Protein AF-A0A9E2M3D0-F1 (afdb_monomer)

Solvent-accessible surface area (backbone atoms only — not comparable to full-atom values): 49669 Å² total; per-residue (Å²): 133,92,80,88,86,90,86,87,91,85,85,88,83,88,79,79,88,80,89,77,87,77,84,80,75,91,77,91,78,89,84,81,87,79,87,78,80,80,72,93,52,71,34,49,80,54,35,32,34,37,26,57,40,90,84,57,54,70,69,57,55,52,50,54,24,68,75,64,62,30,48,82,76,44,68,41,93,84,80,58,34,28,37,31,37,51,39,94,90,53,52,53,66,63,49,27,51,60,42,46,74,32,90,56,33,68,44,41,37,74,37,63,60,88,73,82,68,57,72,75,60,16,76,46,43,89,65,34,62,61,45,66,72,23,38,39,38,63,22,52,75,74,31,40,3,49,89,28,29,39,24,39,50,28,26,7,25,40,77,48,75,55,94,72,36,30,44,41,79,58,41,69,74,30,44,70,50,89,36,38,15,56,72,79,68,47,74,71,22,54,34,51,35,26,63,25,24,29,35,47,17,39,20,27,12,20,56,63,73,64,44,54,38,60,22,64,12,28,49,20,26,40,23,29,24,12,24,21,40,62,85,69,50,61,53,72,66,33,46,24,50,45,44,39,50,37,40,77,71,60,28,46,29,40,33,30,60,53,74,38,83,62,86,51,72,65,51,52,53,22,51,52,51,22,42,74,73,46,22,32,37,24,12,12,27,36,67,75,48,33,62,68,68,25,28,61,9,52,40,89,79,29,45,7,15,12,16,16,28,90,86,66,45,75,27,82,41,26,16,34,22,92,49,35,44,29,17,27,56,6,23,38,68,89,43,56,84,85,73,83,86,55,51,38,19,48,57,24,55,29,35,84,46,83,44,52,66,52,74,49,76,45,66,43,60,32,9,40,50,6,17,26,47,54,41,10,42,49,30,22,43,39,40,68,42,77,82,60,45,40,64,55,50,49,49,32,45,43,76,34,22,49,70,46,88,54,92,52,72,35,42,67,25,6,28,6,37,47,27,41,30,47,23,52,51,68,73,54,57,62,45,18,48,43,40,68,51,61,46,61,42,62,46,44,44,69,34,67,28,41,35,43,66,60,51,45,73,59,69,77,47,40,42,36,38,52,59,80,83,50,70,47,58,58,70,61,44,73,49,72,43,80,60,60,46,69,22,35,35,34,41,35,31,30,22,93,34,37,64,25,68,32,72,43,74,63,51,36,40,29,37,69,59,65,51,15,45,45,38,73,52,60,46,61,44,62,46,39,41,72,33,69,27,42,34,45,63,60,49,45,72,53,78,45,40,41,36,37,50,59,82,84,51,70,49,58,57,72,62,43,71,50,69,42,80,56,58,48,69,23,36,36,35,41,38,24,28,35,99,60,36,64,26,70,36,75,40,76,61,49,36,39,30,37,72,59,87,71,54,39,16,48,38,39,72,50,62,46,63,44,61,47,46,48,74,34,66,26,43,33,42,64,61,48,39,61,71,51,77,47,37,42,36,37,51,58,82,83,51,69,47,60,56,70,60,44,75,50,70,42,79,55,64,48,69,22,34,36,33,42,35,25,26,34,99,57,35,65,26,65,34,74,42,79,57,52,34,40,29,38,82,86,89,57,78,32,72,75,50,75,45,45,37,76,92,44,65,70,65,40,42,68,69,60,84,33,38,48,75,44,68,82,27,86,67,22,89,69,70,38,11,13,44,28,34,37,19,69,76,54,50,61,12,22,41,29,43,75,63,52,42,70,41,58,68,33,58,32,36,36,41,36,33,34,37,31,38,34,73,60,53,81,71,44,49,38,33,36,30,40,28,40,64,84,50,78,40,81,71,45,77,45,31,28,76,76,73,46,55,67,79,43,79,47,81,45,75,45,73,47,44,49,91,80,41,62,52,26,66,47,26,33,49,33,44,35,41,57,51,80,62,47,81,30,34,41,21,39,25,55,36,36,34,31,29,32,37,95,64,96,59,89,87,89,81,91,83,89,91,82,82,96,74,75,53,70,67,85,65,78,74,65,74,77,50,53,59,48,66,53,42,41,39,31,88,56,65,46,55,35,32,33,36,32,21,40,80,86,70,46,76,75,48,74,82,42,80,48,73,45,61,55,45,79,48,73,48,76,45,76,42,74,90,52,77,64,43,54,33,35,38,34,46,35,43,96,88,48,74,50,74,46,77,36,66,46,50,112

Sequence (938 aa):
MRKTLVFFALVIGLVLLISAGFAFGSQDFKVKSTTFAPDKSEYAAGEILVKFRADVKVQDINRIHAKHGTSEMYTSPRAGFKRISIPSTATVDQMVELFRGKPEVEYAEPNYIFHAFMTPNDPYYSYQWHMPMINMEQAWDQSTGTGVVVAIVDCGVAYENYGSFAQAPDLAGTSFVPGYDFVNNDTHPNDDNGHGTHVAGTVAQTTNNGVGVTGVAFNCSIMPVKVLDSQGSGYLSDVADGIIWAADNGADVINMSLGASSTTSTLQNAVQYAYGMGVTIVCAAGNAGTPVAQYPAAYTECISVSAVRYDKALAYYSSYGSTIDICAPGGDVTVDQNGDGYVDGVLQQTHDGSNYSSFSYYFYQGTSMASPHVAGVAALLLAKDGSLTPQQVRDAIQGSAEDLGAAGWDQSFGYGLVDANAALQSLTPTPPVANFSGSPTSGTVPLTVNFTDLSTGSVTSWSWTFGDGGTSTAQNPSHQYTSANTYTVSLTVTGPGGSDGETKTNYITVNPCVTPTAGFVGSPTSGDYPLLVNFTDQSSGATSWAWTFGDGGTSTASNPSHTYTSAGTFTVTQTVTNSCGNDQLVRTNYITVTTPPCYAPVAAFVGSPTSGTYPLTVNFTDQSTNAPTSWSWTFGDGGTSTAQNPSHTYTSAGTFTVTLTATNSCGSDGETKTGYITVTEPSTWTVITYDDFESGWGSYTDGGGDCSRYTRGTYAHQGSAAADIQDNSGTSSSFYHTTGYDVSGYSELQIEFWFRASSMESGEDFWVQYYNGSTWQTVATFTSGTDFSNNVFYNAVVSISSSQYSFPTNAKLRFMCDASDNRDDVYIDEIEFRGMGGGTSGFAKNEPLLPEEFSLAQNYPNPFNPVTQISFTLPTTQDIRLEVFNILGQRVEVLADRAFGAGSYTIPWDASKHSSGVYFYRLSSATFNKTMKMVLMK

Mean predicted aligned error: 20.96 Å

Foldseek 3Di:
DDDDDDDDDDDDDDDDDDDDDDDDDDDDDDDDDDDDDDPPDQFDWFKKKWAFDPPDDPVVVVVLCVVQVKDFPDADPPPGITIITHDPVDTQVRVQVVRCPDPRTPHMGGHGDDDDFDDWLAPCAVLQLQCVVQPLSLLVVQFQLAPAEEEQAFQAALCDDDDLAHRQPQCPQAAEDFEAALPVGGRHSAHLAWLSNLLVQQQAGQTNPNHHYGHSNNNHYYHIYHQAHNVRDHDLVSSLVSLQVCLVRRHQEYEELDWDQDDDPSNLVSLVNSLVSQHAYFYQQFQQQEQRGIPPQQRPSYAYEFEAESVRDGDNRTHWHDSHAFYGHQYDQVDDPVPPPGGGARWGKTDRSPGNHDIDIDGGGGSSSGRSNLSNLLSRQCRSPVVDGSVLSSCLQLVQADADDDQAADGRGGSHYGHSNSSSVVPQFAWKEWDKDWPPQEDAPFDKIKMATPIDGAFDWKWKDWQPRDIDTDRIDIDTDHDFDQGKMKMWTGGSNGIYMDIDGSRHGYHYDDWKEWDKDWPPQEEAPQDKIKMATPIGPFPWKWKDFQPRDIDTDNTDIDTDHDFDFTKMKMWGGDPSGIDIDIDGSRHGYDHPDQDWKAWDKDWPPQEEAPQDKIKMATPIDRDFPWKWKDWQPRDIDTDRIDIDTDHDFDFTKMKMWTGDPSGIDMDIDGSRHGYDHDWDKAWFDKDFCQVHQPQKDWDPVQKDWQFCQLFRPDHGTFIKRWLQPLAKTKMKGPWFAQQQQFQKKKKKWKKAKAPDDFFWWKFKWKDLPPDTDTQDIATDPPRDHHPDMDIDMGMDGCVHGHRHRTMMMMIITHRDNDGIMMTIGTIIMMGMGDDDDDDDDDDDDDDDDKDWDADDDPAPALKDKTKIFAQAKFFKWKWKAAPVRHTPDTQDGGIDGGGMDITMDRNVVPAFAKMKMWMDTPVDIDIDIDGHHD

pLDDT: mean 85.95, std 16.35, range [23.52, 98.88]

Radius of gyration: 77.36 Å; Cα contacts (8 Å, |Δi|>4): 2341; chains: 1; bounding box: 155×80×212 Å

Structure (mmCIF, N/CA/C/O backbone):
data_AF-A0A9E2M3D0-F1
#
_entry.id   AF-A0A9E2M3D0-F1
#
loop_
_atom_site.group_PDB
_atom_site.id
_atom_site.type_symbol
_atom_site.label_atom_id
_atom_site.label_alt_id
_atom_site.label_comp_id
_atom_site.label_asym_id
_atom_site.label_entity_id
_atom_site.label_seq_id
_atom_site.pdbx_PDB_ins_code
_atom_site.Cartn_x
_atom_site.Cartn_y
_atom_site.Cartn_z
_atom_site.occupancy
_atom_site.B_iso_or_equiv
_atom_site.auth_seq_id
_atom_site.auth_comp_id
_atom_site.auth_asym_id
_atom_site.auth_atom_id
_atom_site.pdbx_PDB_model_num
ATOM 1 N N . MET A 1 1 ? 37.512 52.004 -87.902 1.00 37.03 1 MET A N 1
ATOM 2 C CA . MET A 1 1 ? 38.200 51.112 -86.942 1.00 37.03 1 MET A CA 1
ATOM 3 C C . MET A 1 1 ? 37.149 50.573 -85.974 1.00 37.03 1 MET A C 1
ATOM 5 O O . MET A 1 1 ? 36.314 51.347 -85.532 1.00 37.03 1 MET A O 1
ATOM 9 N N . ARG A 1 2 ? 37.082 49.241 -85.829 1.00 33.41 2 ARG A N 1
ATOM 10 C CA . ARG A 1 2 ? 35.966 48.422 -85.286 1.00 33.41 2 ARG A CA 1
ATOM 11 C C . ARG A 1 2 ? 35.692 48.719 -83.795 1.00 33.41 2 ARG A C 1
ATOM 13 O O . ARG A 1 2 ? 36.643 48.782 -83.034 1.00 33.41 2 ARG A O 1
ATOM 20 N N . LYS A 1 3 ? 34.476 49.144 -83.417 1.00 35.81 3 LYS A N 1
ATOM 21 C CA . LYS A 1 3 ? 33.258 48.385 -83.004 1.00 35.81 3 LYS A CA 1
ATOM 22 C C . LYS A 1 3 ? 33.332 47.688 -81.623 1.00 35.81 3 LYS A C 1
ATOM 24 O O . LYS A 1 3 ? 33.828 46.580 -81.521 1.00 35.81 3 LYS A O 1
ATOM 29 N N . THR A 1 4 ? 32.812 48.390 -80.612 1.00 38.47 4 THR A N 1
ATOM 30 C CA . THR A 1 4 ? 31.626 48.094 -79.767 1.00 38.47 4 THR A CA 1
ATOM 31 C C . THR A 1 4 ? 31.306 46.656 -79.277 1.00 38.47 4 THR A C 1
ATOM 33 O O . THR A 1 4 ? 30.966 45.802 -80.087 1.00 38.47 4 THR A O 1
ATOM 36 N N . LEU A 1 5 ? 31.194 46.553 -77.934 1.00 33.91 5 LEU A N 1
ATOM 37 C CA . LEU A 1 5 ? 30.260 45.796 -77.051 1.00 33.91 5 LEU A CA 1
ATOM 38 C C . LEU A 1 5 ? 30.500 44.323 -76.588 1.00 33.91 5 LEU A C 1
ATOM 40 O O . LEU A 1 5 ? 30.549 43.409 -77.399 1.00 33.91 5 LEU A O 1
ATOM 44 N N . VAL A 1 6 ? 30.406 44.177 -75.244 1.00 36.06 6 VAL A N 1
ATOM 45 C CA . VAL A 1 6 ? 30.052 43.035 -74.338 1.00 36.06 6 VAL A CA 1
ATOM 46 C C . VAL A 1 6 ? 31.054 41.874 -74.143 1.00 36.06 6 VAL A C 1
ATOM 48 O O . VAL A 1 6 ? 31.508 41.331 -75.132 1.00 36.06 6 VAL A O 1
ATOM 51 N N . PHE A 1 7 ? 31.345 41.495 -72.873 1.00 27.72 7 PHE A N 1
ATOM 52 C CA . PHE A 1 7 ? 31.608 40.144 -72.267 1.00 27.72 7 PHE A CA 1
ATOM 53 C C . PHE A 1 7 ? 32.046 40.348 -70.775 1.00 27.72 7 PHE A C 1
ATOM 55 O O . PHE A 1 7 ? 32.803 41.276 -70.516 1.00 27.72 7 PHE A O 1
ATOM 62 N N . PHE A 1 8 ? 31.392 39.783 -69.740 1.00 26.31 8 PHE A N 1
ATOM 63 C CA . PHE A 1 8 ? 31.482 38.451 -69.077 1.00 2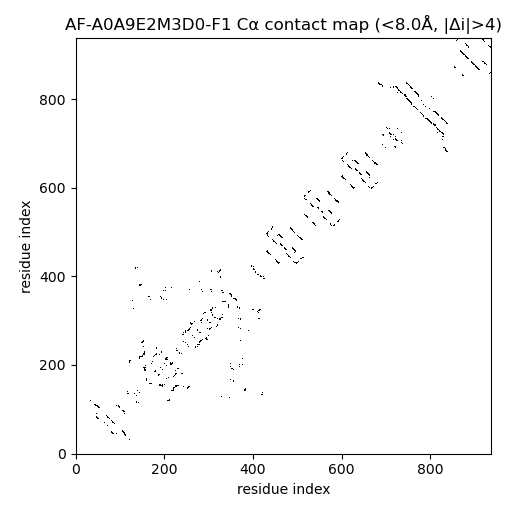6.31 8 PHE A CA 1
ATOM 64 C C . PHE A 1 8 ? 32.633 38.245 -68.060 1.00 26.31 8 PHE A C 1
ATOM 66 O O . PHE A 1 8 ? 33.705 38.825 -68.170 1.00 26.31 8 PHE A O 1
ATOM 73 N N . ALA A 1 9 ? 32.314 37.422 -67.054 1.00 30.81 9 ALA A N 1
ATOM 74 C CA . ALA A 1 9 ? 32.996 37.094 -65.799 1.00 30.81 9 ALA A CA 1
ATOM 75 C C . ALA A 1 9 ? 34.409 36.485 -65.886 1.00 30.81 9 ALA A C 1
ATOM 77 O O . ALA A 1 9 ? 34.723 35.814 -66.862 1.00 30.81 9 ALA A O 1
ATOM 78 N N . LEU A 1 10 ? 35.183 36.619 -64.794 1.00 23.94 10 LEU A N 1
ATOM 79 C CA . LEU A 1 10 ? 36.004 35.568 -64.161 1.00 23.94 10 LEU A CA 1
ATOM 80 C C . LEU A 1 10 ? 36.714 36.152 -62.921 1.00 23.94 10 LEU A C 1
ATOM 82 O O . LEU A 1 10 ? 37.392 37.170 -63.041 1.00 23.94 10 LEU A O 1
ATOM 86 N N . VAL A 1 11 ? 36.639 35.495 -61.759 1.00 26.56 11 VAL A N 1
ATOM 87 C CA . VAL A 1 11 ? 37.670 35.645 -60.716 1.00 26.56 11 VAL A CA 1
ATOM 88 C C . VAL A 1 11 ? 38.178 34.255 -60.367 1.00 26.56 11 VAL A C 1
ATOM 90 O O . VAL A 1 11 ? 37.471 33.429 -59.802 1.00 26.56 11 VAL A O 1
ATOM 93 N N . ILE A 1 12 ? 39.414 34.025 -60.798 1.00 27.41 12 ILE A N 1
ATOM 94 C CA . ILE A 1 12 ? 40.276 32.889 -60.493 1.00 27.41 12 ILE A CA 1
ATOM 95 C C . ILE A 1 12 ? 40.842 33.095 -59.085 1.00 27.41 12 ILE A C 1
ATOM 97 O O . ILE A 1 12 ? 41.391 34.157 -58.795 1.00 27.41 12 ILE A O 1
ATOM 101 N N . GLY A 1 13 ? 40.761 32.063 -58.250 1.00 25.73 13 GLY A N 1
ATOM 102 C CA . GLY A 1 13 ? 41.479 31.947 -56.983 1.00 25.73 13 GLY A CA 1
ATOM 103 C C . GLY A 1 13 ? 42.083 30.554 -56.877 1.00 25.73 13 GLY A C 1
ATOM 104 O O . GLY A 1 13 ? 41.499 29.661 -56.280 1.00 25.73 13 GLY A O 1
ATOM 105 N N . LEU A 1 14 ? 43.224 30.372 -57.538 1.00 27.27 14 LEU A N 1
ATOM 106 C CA . LEU A 1 14 ? 44.085 29.196 -57.469 1.00 27.27 14 LEU A CA 1
ATOM 107 C C . LEU A 1 14 ? 44.801 29.192 -56.106 1.00 27.27 14 LEU A C 1
ATOM 109 O O . LEU A 1 14 ? 45.489 30.165 -55.799 1.00 27.27 14 LEU A O 1
ATOM 113 N N . VAL A 1 15 ? 44.715 28.110 -55.328 1.00 26.75 15 VAL A N 1
ATOM 114 C CA . VAL A 1 15 ? 45.701 27.822 -54.273 1.00 26.75 15 VAL A CA 1
ATOM 115 C C . VAL A 1 15 ? 46.224 26.407 -54.478 1.00 26.75 15 VAL A C 1
ATOM 117 O O . VAL A 1 15 ? 45.489 25.427 -54.414 1.00 26.75 15 VAL A O 1
ATOM 120 N N . LEU A 1 16 ? 47.516 26.361 -54.803 1.00 27.38 16 LEU A N 1
ATOM 121 C CA . LEU A 1 16 ? 48.341 25.173 -54.924 1.00 27.38 16 LEU A CA 1
ATOM 122 C C . LEU A 1 16 ? 48.543 24.497 -53.564 1.00 27.38 16 LEU A C 1
ATOM 124 O O . LEU A 1 16 ? 48.794 25.155 -52.556 1.00 27.38 16 LEU A O 1
ATOM 128 N N . LEU A 1 17 ? 48.560 23.169 -53.641 1.00 32.59 17 LEU A N 1
ATOM 129 C CA . LEU A 1 17 ? 49.225 22.219 -52.758 1.00 32.59 17 LEU A CA 1
ATOM 130 C C . LEU A 1 17 ? 50.502 22.756 -52.087 1.00 32.59 17 LEU A C 1
ATOM 132 O O . LEU A 1 17 ? 51.459 23.136 -52.764 1.00 32.59 17 LEU A O 1
ATOM 136 N N . ILE A 1 18 ? 50.556 22.625 -50.761 1.00 27.67 18 ILE A N 1
ATOM 137 C CA . ILE A 1 18 ? 51.802 22.391 -50.030 1.00 27.67 18 ILE A CA 1
ATOM 138 C C . ILE A 1 18 ? 51.706 20.986 -49.444 1.00 27.67 18 ILE A C 1
ATOM 140 O O . ILE A 1 18 ? 50.964 20.722 -48.505 1.00 27.67 18 ILE A O 1
ATOM 144 N N . SER A 1 19 ? 52.467 20.083 -50.050 1.00 35.12 19 SER A N 1
ATOM 145 C CA . SER A 1 19 ? 52.831 18.782 -49.513 1.00 35.12 19 SER A CA 1
ATOM 146 C C . SER A 1 19 ? 53.731 18.959 -48.288 1.00 35.12 19 SER A C 1
ATOM 148 O O . SER A 1 19 ? 54.848 19.466 -48.416 1.00 35.12 19 SER A O 1
ATOM 150 N N . ALA A 1 20 ? 53.293 18.480 -47.129 1.00 27.55 20 ALA A N 1
ATOM 151 C CA . ALA A 1 20 ? 54.176 18.107 -46.032 1.00 27.55 20 ALA A CA 1
ATOM 152 C C . ALA A 1 20 ? 53.879 16.645 -45.695 1.00 27.55 20 ALA A C 1
ATOM 154 O O . ALA A 1 20 ? 52.980 16.336 -44.922 1.00 27.55 20 ALA A O 1
ATOM 155 N N . GLY A 1 21 ? 54.608 15.740 -46.350 1.00 34.88 21 GLY A N 1
ATOM 156 C CA . GLY A 1 21 ? 54.654 14.348 -45.936 1.00 34.88 21 GLY A CA 1
ATOM 157 C C . GLY A 1 21 ? 55.362 14.264 -44.590 1.00 34.88 21 GLY A C 1
ATOM 158 O O . GLY A 1 21 ? 56.557 14.546 -44.507 1.00 34.88 21 GLY A O 1
ATOM 159 N N . PHE A 1 22 ? 54.634 13.869 -43.551 1.00 29.84 22 PHE A N 1
ATOM 160 C CA . PHE A 1 22 ? 55.237 13.310 -42.352 1.00 29.84 22 PHE A CA 1
ATOM 161 C C . PHE A 1 22 ? 55.202 11.792 -42.486 1.00 29.84 22 PHE A C 1
ATOM 163 O O . PHE A 1 22 ? 54.159 11.155 -42.385 1.00 29.84 22 PHE A O 1
ATOM 170 N N . ALA A 1 23 ? 56.371 11.226 -42.776 1.00 29.44 23 ALA A N 1
ATOM 171 C CA . ALA A 1 23 ? 56.619 9.806 -42.631 1.00 29.44 23 ALA A CA 1
ATOM 172 C C . ALA A 1 23 ? 56.571 9.462 -41.136 1.00 29.44 23 ALA A C 1
ATOM 174 O O . ALA A 1 23 ? 57.439 9.905 -40.382 1.00 29.44 23 ALA A O 1
ATOM 175 N N . PHE A 1 24 ? 55.586 8.672 -40.708 1.00 36.44 24 PHE A N 1
ATOM 176 C CA . PHE A 1 24 ? 55.645 8.012 -39.408 1.00 36.44 24 PHE A CA 1
ATOM 177 C C . PHE A 1 24 ? 56.417 6.703 -39.554 1.00 36.44 24 PHE A C 1
ATOM 179 O O . PHE A 1 24 ? 56.046 5.802 -40.304 1.00 36.44 24 PHE A O 1
ATOM 186 N N . GLY A 1 25 ? 57.563 6.660 -38.876 1.00 29.30 25 GLY A N 1
ATOM 187 C CA . GLY A 1 25 ? 58.398 5.480 -38.760 1.00 29.30 25 GLY A CA 1
ATOM 188 C C . GLY A 1 25 ? 57.750 4.421 -37.874 1.00 29.30 25 GLY A C 1
ATOM 189 O O . GLY A 1 25 ? 57.107 4.726 -36.874 1.00 29.30 25 GLY A O 1
ATOM 190 N N . SER A 1 26 ? 57.994 3.170 -38.243 1.00 45.16 26 SER A N 1
ATOM 191 C CA . SER A 1 26 ? 57.761 1.969 -37.447 1.00 45.16 26 SER A CA 1
ATOM 192 C C . SER A 1 26 ? 58.281 2.107 -36.010 1.00 45.16 26 SER A C 1
ATOM 194 O O . SER A 1 26 ? 59.480 2.335 -35.813 1.00 45.16 26 SER A O 1
ATOM 196 N N . GLN A 1 27 ? 57.426 1.871 -35.016 1.00 33.66 27 GLN A N 1
ATOM 197 C CA . GLN A 1 27 ? 57.841 1.435 -33.681 1.00 33.66 27 GLN A CA 1
ATOM 198 C C . GLN A 1 27 ? 56.881 0.339 -33.204 1.00 33.66 27 GLN A C 1
ATOM 200 O O . GLN A 1 27 ? 55.730 0.599 -32.867 1.00 33.66 27 GLN A O 1
ATOM 205 N N . ASP A 1 28 ? 57.398 -0.889 -33.215 1.00 41.38 28 ASP A N 1
ATOM 206 C CA . ASP A 1 28 ? 56.852 -2.067 -32.545 1.00 41.38 28 ASP A CA 1
ATOM 207 C C . ASP A 1 28 ? 56.737 -1.823 -31.032 1.00 41.38 28 ASP A C 1
ATOM 209 O O . ASP A 1 28 ? 57.726 -1.460 -30.388 1.00 41.38 28 ASP A O 1
ATOM 213 N N . PHE A 1 29 ? 55.587 -2.135 -30.427 1.00 31.81 29 PHE A N 1
ATOM 214 C CA . PHE A 1 29 ? 55.461 -2.234 -28.970 1.00 31.81 29 PHE A CA 1
ATOM 215 C C . PHE A 1 29 ? 55.043 -3.646 -28.542 1.00 31.81 29 PHE A C 1
ATOM 217 O O . PHE A 1 29 ? 54.173 -4.284 -29.127 1.00 31.81 29 PHE A O 1
ATOM 224 N N . LYS A 1 30 ? 55.741 -4.166 -27.524 1.00 25.98 30 LYS A N 1
ATOM 225 C CA . LYS A 1 30 ? 55.624 -5.544 -27.031 1.00 25.98 30 LYS A CA 1
ATOM 226 C C . LYS A 1 30 ? 54.376 -5.725 -26.164 1.00 25.98 30 LYS A C 1
ATOM 228 O O . LYS A 1 30 ? 54.268 -5.102 -25.111 1.00 25.98 30 LYS A O 1
ATOM 233 N N . VAL A 1 31 ? 53.517 -6.663 -26.558 1.00 29.61 31 VAL A N 1
ATOM 234 C CA . VAL A 1 31 ? 52.315 -7.090 -25.824 1.00 29.61 31 VAL A CA 1
ATOM 235 C C . VAL A 1 31 ? 52.687 -8.009 -24.655 1.00 29.61 31 VAL A C 1
ATOM 237 O O . VAL A 1 31 ? 53.474 -8.947 -24.805 1.00 29.61 31 VAL A O 1
ATOM 240 N N . LYS A 1 32 ? 52.078 -7.784 -23.485 1.00 23.52 32 LYS A N 1
ATOM 241 C CA . LYS A 1 32 ? 52.003 -8.771 -22.401 1.00 23.52 32 LYS A CA 1
ATOM 242 C C . LYS A 1 32 ? 50.532 -9.143 -22.220 1.00 23.52 32 LYS A C 1
ATOM 244 O O . LYS A 1 32 ? 49.797 -8.413 -21.570 1.00 23.52 32 LYS A O 1
ATOM 249 N N . SER A 1 33 ? 50.102 -10.255 -22.819 1.00 27.91 33 SER A N 1
ATOM 250 C CA . SER A 1 33 ? 48.724 -10.730 -22.679 1.00 27.91 33 SER A CA 1
ATOM 251 C C . SER A 1 33 ? 48.514 -11.330 -21.289 1.00 27.91 33 SER A C 1
ATOM 253 O O . SER A 1 33 ? 49.197 -12.287 -20.913 1.00 27.91 33 SER A O 1
ATOM 255 N N . THR A 1 34 ? 47.533 -10.831 -20.553 1.00 26.69 34 THR A N 1
ATOM 256 C CA . THR A 1 34 ? 46.887 -11.590 -19.479 1.00 26.69 34 THR A CA 1
ATOM 257 C C . THR A 1 34 ? 45.436 -11.777 -19.869 1.00 26.69 34 THR A C 1
ATOM 259 O O . THR A 1 34 ? 44.624 -10.877 -19.695 1.00 26.69 34 THR A O 1
ATOM 262 N N . THR A 1 35 ? 45.127 -12.937 -20.439 1.00 30.55 35 THR A N 1
ATOM 263 C CA . THR A 1 35 ? 43.756 -13.394 -20.639 1.00 30.55 35 THR A CA 1
ATOM 264 C C . THR A 1 35 ? 43.196 -13.829 -19.288 1.00 30.55 35 THR A C 1
ATOM 266 O O . THR A 1 35 ? 43.638 -14.823 -18.712 1.00 30.55 35 THR A O 1
ATOM 269 N N . PHE A 1 36 ? 42.233 -13.079 -18.760 1.00 32.25 36 PHE A N 1
ATOM 270 C CA . PHE A 1 36 ? 41.363 -13.573 -17.699 1.00 32.25 36 PHE A CA 1
ATOM 271 C C . PHE A 1 36 ? 40.108 -14.118 -18.373 1.00 32.25 36 PHE A C 1
ATOM 273 O O . PHE A 1 36 ? 39.346 -13.367 -18.970 1.00 32.25 36 PHE A O 1
ATOM 280 N N . ALA A 1 37 ? 39.928 -15.437 -18.334 1.00 34.47 37 ALA A N 1
ATOM 281 C CA . ALA A 1 37 ? 38.655 -16.039 -18.701 1.00 34.47 37 ALA A CA 1
ATOM 282 C C . ALA A 1 37 ? 37.644 -15.701 -17.590 1.00 34.47 37 ALA A C 1
ATOM 284 O O . ALA A 1 37 ? 37.923 -16.032 -16.432 1.00 34.47 37 ALA A O 1
ATOM 285 N N . PRO A 1 38 ? 36.511 -15.046 -17.889 1.00 38.81 38 PRO A N 1
ATOM 286 C CA . PRO A 1 38 ? 35.480 -14.835 -16.891 1.00 38.81 38 PRO A CA 1
ATOM 287 C C . PRO A 1 38 ? 34.781 -16.172 -16.642 1.00 38.81 38 PRO A C 1
ATOM 289 O O . PRO A 1 38 ? 34.098 -16.714 -17.514 1.00 38.81 38 PRO A O 1
ATOM 292 N N . ASP A 1 39 ? 34.980 -16.725 -15.450 1.00 36.56 39 ASP A N 1
ATOM 293 C CA . ASP A 1 39 ? 34.041 -17.699 -14.910 1.00 36.56 39 ASP A CA 1
ATOM 294 C C . ASP A 1 39 ? 32.755 -16.928 -14.572 1.00 36.56 39 ASP A C 1
ATOM 296 O O . ASP A 1 39 ? 32.790 -15.956 -13.820 1.00 36.56 39 ASP A O 1
ATOM 300 N N . LYS A 1 40 ? 31.638 -17.296 -15.209 1.00 48.69 40 LYS A N 1
ATOM 301 C CA . LYS A 1 40 ? 30.378 -16.525 -15.282 1.00 48.69 40 LYS A CA 1
ATOM 302 C C . LYS A 1 40 ? 29.553 -16.526 -13.979 1.00 48.69 40 LYS A C 1
ATOM 304 O O . LYS A 1 40 ? 28.327 -16.463 -14.045 1.00 48.69 40 LYS A O 1
ATOM 309 N N . SER A 1 41 ? 30.164 -16.655 -12.802 1.00 54.28 41 SER A N 1
ATOM 310 C CA . SER A 1 41 ? 29.424 -16.594 -11.532 1.00 54.28 41 SER A CA 1
ATOM 311 C C . SER A 1 41 ? 29.603 -15.235 -10.860 1.00 54.28 41 SER A C 1
ATOM 313 O O . SER A 1 41 ? 30.721 -14.869 -10.513 1.00 54.28 41 SER A O 1
ATOM 315 N N . GLU A 1 42 ? 28.501 -14.530 -10.613 1.00 59.00 42 GLU A N 1
ATOM 316 C CA . GLU A 1 42 ? 28.459 -13.229 -9.922 1.00 59.00 42 GLU A CA 1
ATOM 317 C C . GLU A 1 42 ? 29.072 -13.284 -8.505 1.00 59.00 42 GLU A C 1
ATOM 319 O O . GLU A 1 42 ? 29.661 -12.324 -8.008 1.00 59.00 42 GLU A O 1
ATOM 324 N N . TYR A 1 43 ? 28.994 -14.451 -7.863 1.00 68.81 43 TYR A N 1
ATOM 325 C CA . TYR A 1 43 ? 29.538 -14.736 -6.540 1.00 68.81 43 TYR A CA 1
ATOM 326 C C . TYR A 1 43 ? 30.021 -16.188 -6.447 1.00 68.81 43 TYR A C 1
ATOM 328 O O . TYR A 1 43 ? 29.567 -17.071 -7.177 1.00 68.81 43 TYR A O 1
ATOM 336 N N . ALA A 1 44 ? 30.935 -16.466 -5.518 1.00 78.44 44 ALA A N 1
ATOM 337 C CA . ALA A 1 44 ? 31.504 -17.798 -5.341 1.00 78.44 44 ALA A CA 1
ATOM 338 C C . ALA A 1 44 ? 30.448 -18.816 -4.848 1.00 78.44 44 ALA A C 1
ATOM 340 O O . ALA A 1 44 ? 29.991 -18.761 -3.709 1.00 78.44 44 ALA A O 1
ATOM 341 N N . ALA A 1 45 ? 30.098 -19.799 -5.688 1.00 72.50 45 ALA A N 1
ATOM 342 C CA . ALA A 1 45 ? 28.965 -20.722 -5.500 1.00 72.50 45 ALA A CA 1
ATOM 343 C C . ALA A 1 45 ? 28.998 -21.629 -4.243 1.00 72.50 45 ALA A C 1
ATOM 345 O O . ALA A 1 45 ? 28.023 -22.322 -3.961 1.00 72.50 45 ALA A O 1
ATOM 346 N N . GLY A 1 46 ? 30.103 -21.654 -3.493 1.00 83.81 46 GLY A N 1
ATOM 347 C CA . GLY A 1 46 ? 30.296 -22.506 -2.312 1.00 83.81 46 GLY A CA 1
ATOM 348 C C . GLY A 1 46 ? 30.584 -21.747 -1.017 1.00 83.81 46 GLY A C 1
ATOM 349 O O . GLY A 1 46 ? 30.924 -22.374 -0.010 1.00 83.81 46 GLY A O 1
ATOM 350 N N . GLU A 1 47 ? 30.477 -20.419 -1.020 1.00 90.81 47 GLU A N 1
ATOM 351 C CA . GLU A 1 47 ? 30.807 -19.604 0.146 1.00 90.81 47 GLU A CA 1
ATOM 352 C C . GLU A 1 47 ? 29.965 -18.328 0.255 1.00 90.81 47 GLU A C 1
ATOM 354 O O . GLU A 1 47 ? 29.465 -17.787 -0.725 1.00 90.81 47 GLU A O 1
ATOM 359 N N . ILE A 1 48 ? 29.827 -17.842 1.487 1.00 90.50 48 ILE A N 1
ATOM 360 C CA . ILE A 1 48 ? 29.147 -16.590 1.836 1.00 90.50 48 ILE A CA 1
ATOM 361 C C . ILE A 1 48 ? 30.043 -15.748 2.747 1.00 90.50 48 ILE A C 1
ATOM 363 O O . ILE A 1 48 ? 30.934 -16.279 3.422 1.00 90.50 48 ILE A O 1
ATOM 367 N N . LEU A 1 49 ? 29.798 -14.442 2.811 1.00 92.81 49 LEU A N 1
ATOM 368 C CA . LEU A 1 49 ? 30.374 -13.562 3.824 1.00 92.81 49 LEU A CA 1
ATOM 369 C C . LEU A 1 49 ? 29.362 -13.355 4.949 1.00 92.81 49 LEU A C 1
ATOM 371 O O . LEU A 1 49 ? 28.190 -13.084 4.710 1.00 92.81 49 LEU A O 1
ATOM 375 N N . VAL A 1 50 ? 29.810 -13.492 6.194 1.00 93.19 50 VAL A N 1
ATOM 376 C CA . VAL A 1 50 ? 28.979 -13.299 7.385 1.00 93.19 50 VAL A CA 1
ATOM 377 C C . VAL A 1 50 ? 29.744 -12.505 8.425 1.00 93.19 50 VAL A C 1
ATOM 379 O O . VAL A 1 50 ? 30.837 -12.878 8.854 1.00 93.19 50 VAL A O 1
ATOM 382 N N . LYS A 1 51 ? 29.139 -11.424 8.896 1.00 93.56 51 LYS A N 1
ATOM 383 C CA . LYS A 1 51 ? 29.612 -10.654 10.037 1.00 93.56 51 LYS A CA 1
ATOM 384 C C . LYS A 1 51 ? 28.768 -11.009 11.249 1.00 93.56 51 LYS A C 1
ATOM 386 O O . LYS A 1 51 ? 27.562 -10.806 11.245 1.00 93.56 51 LYS A O 1
ATOM 391 N N . PHE A 1 52 ? 29.400 -11.532 12.293 1.00 92.38 52 PHE A N 1
ATOM 392 C CA . PHE A 1 52 ? 28.746 -11.734 13.586 1.00 92.38 52 PHE A CA 1
ATOM 393 C C . PHE A 1 52 ? 28.876 -10.479 14.445 1.00 92.38 52 PHE A C 1
ATOM 395 O O . PHE A 1 52 ? 29.881 -9.766 14.350 1.00 92.38 52 PHE A O 1
ATOM 402 N N . ARG A 1 53 ? 27.884 -10.239 15.307 1.00 87.88 53 ARG A N 1
ATOM 403 C CA . ARG A 1 53 ? 27.912 -9.124 16.261 1.00 87.88 53 ARG A CA 1
ATOM 404 C C . ARG A 1 53 ? 29.066 -9.297 17.250 1.00 87.88 53 ARG A C 1
ATOM 406 O O . ARG A 1 53 ? 29.451 -10.414 17.600 1.00 87.88 53 ARG A O 1
ATOM 413 N N . ALA A 1 54 ? 29.632 -8.179 17.699 1.00 84.31 54 ALA A N 1
ATOM 414 C CA . ALA A 1 54 ? 30.858 -8.163 18.501 1.00 84.31 54 ALA A CA 1
ATOM 415 C C . ALA A 1 54 ? 30.735 -8.862 19.871 1.00 84.31 54 ALA A C 1
ATOM 417 O O . ALA A 1 54 ? 31.741 -9.283 20.437 1.00 84.31 54 ALA A O 1
ATOM 418 N N . ASP A 1 55 ? 29.521 -8.977 20.406 1.00 87.62 55 ASP A N 1
ATOM 419 C CA . ASP A 1 55 ? 29.199 -9.593 21.695 1.00 87.62 55 ASP A CA 1
ATOM 420 C C . ASP A 1 55 ? 28.976 -11.115 21.621 1.00 87.62 55 ASP A C 1
ATOM 422 O O . ASP A 1 55 ? 28.886 -11.781 22.658 1.00 87.62 55 ASP A O 1
ATOM 426 N N . VAL A 1 56 ? 28.937 -11.692 20.415 1.00 90.19 56 VAL A N 1
ATOM 427 C CA . VAL A 1 56 ? 28.711 -13.128 20.212 1.00 90.19 56 VAL A CA 1
ATOM 428 C C . VAL A 1 56 ? 29.951 -13.924 20.602 1.00 90.19 56 VAL A C 1
ATOM 430 O O . VAL A 1 56 ? 31.058 -13.714 20.099 1.00 90.19 56 VAL A O 1
ATOM 433 N N . LYS A 1 57 ? 29.770 -14.906 21.489 1.00 90.12 57 LYS A N 1
ATOM 434 C CA . LYS A 1 57 ? 30.860 -15.778 21.931 1.00 90.12 57 LYS A CA 1
ATOM 435 C C . LYS A 1 57 ? 31.223 -16.772 20.831 1.00 90.12 57 LYS A C 1
ATOM 437 O O . LYS A 1 57 ? 30.361 -17.371 20.196 1.00 90.12 57 LYS A O 1
ATOM 442 N N . VAL A 1 58 ? 32.518 -17.060 20.695 1.00 85.94 58 VAL A N 1
ATOM 443 C CA . VAL A 1 58 ? 33.052 -18.042 19.726 1.00 85.94 58 VAL A CA 1
ATOM 444 C C . VAL A 1 58 ? 32.373 -19.418 19.837 1.00 85.94 58 VAL A C 1
ATOM 446 O O . VAL A 1 58 ? 32.178 -20.101 18.836 1.00 85.94 58 VAL A O 1
ATOM 449 N N . GLN A 1 59 ? 31.966 -19.825 21.043 1.00 87.88 59 GLN A N 1
ATOM 450 C CA . GLN A 1 59 ? 31.263 -21.094 21.266 1.00 87.88 59 GLN A CA 1
ATOM 451 C C . GLN A 1 59 ? 29.894 -21.154 20.568 1.00 87.88 59 GLN A C 1
ATOM 453 O O . GLN A 1 59 ? 29.503 -22.222 20.096 1.00 87.88 59 GLN A O 1
ATOM 458 N N . ASP A 1 60 ? 29.194 -20.024 20.470 1.00 85.31 60 ASP A N 1
ATOM 459 C CA . ASP A 1 60 ? 27.883 -19.938 19.825 1.00 85.31 60 ASP A CA 1
ATOM 460 C C . ASP A 1 60 ? 28.033 -19.940 18.298 1.00 85.31 60 ASP A C 1
ATOM 462 O O . ASP A 1 60 ? 27.324 -20.678 17.613 1.00 85.31 60 ASP A O 1
ATOM 466 N N . ILE A 1 61 ? 29.055 -19.253 17.773 1.00 88.31 61 ILE A N 1
ATOM 467 C CA . ILE A 1 61 ? 29.440 -19.311 16.351 1.00 88.31 61 ILE A CA 1
ATOM 468 C C . ILE A 1 61 ? 29.761 -20.759 15.938 1.00 88.31 61 ILE A C 1
ATOM 470 O O . ILE A 1 61 ? 29.235 -21.260 14.945 1.00 88.31 61 ILE A O 1
ATOM 474 N N . ASN A 1 62 ? 30.542 -21.486 16.744 1.00 88.94 62 ASN A N 1
ATOM 475 C CA . ASN A 1 62 ? 30.865 -22.893 16.477 1.00 88.94 62 ASN A CA 1
ATOM 476 C C . ASN A 1 62 ? 29.624 -23.801 16.491 1.00 88.94 62 ASN A C 1
ATOM 478 O O . ASN A 1 62 ? 29.536 -24.747 15.706 1.00 88.94 62 ASN A O 1
ATOM 482 N N . ARG A 1 63 ? 28.642 -23.517 17.357 1.00 87.31 63 ARG A N 1
ATOM 483 C CA . ARG A 1 63 ? 27.375 -24.262 17.395 1.00 87.31 63 ARG A CA 1
ATOM 484 C C . ARG A 1 63 ? 26.530 -23.996 16.149 1.00 87.31 63 ARG A C 1
ATOM 486 O O . ARG A 1 63 ? 25.926 -24.930 15.624 1.00 87.31 63 ARG A O 1
ATOM 493 N N . ILE A 1 64 ? 26.506 -22.751 15.670 1.00 87.06 64 ILE A N 1
ATOM 494 C CA . ILE A 1 64 ? 25.841 -22.370 14.417 1.00 87.06 64 ILE A CA 1
ATOM 495 C C . ILE A 1 64 ? 26.458 -23.139 13.246 1.00 87.06 64 ILE A C 1
ATOM 497 O O . ILE A 1 64 ? 25.725 -23.753 12.470 1.00 87.06 64 ILE A O 1
ATOM 501 N N . HIS A 1 65 ? 27.788 -23.184 13.169 1.00 90.38 65 HIS A N 1
ATOM 502 C CA . HIS A 1 65 ? 28.498 -23.933 12.137 1.00 90.38 65 HIS A CA 1
ATOM 503 C C . HIS A 1 65 ? 28.156 -25.425 12.138 1.00 90.38 65 HIS A C 1
ATOM 505 O O . HIS A 1 65 ? 27.709 -25.957 11.120 1.00 90.38 65 HIS A O 1
ATOM 511 N N . ALA A 1 66 ? 28.268 -26.075 13.301 1.00 88.56 66 ALA A N 1
ATOM 512 C CA . ALA A 1 66 ? 27.979 -27.498 13.456 1.00 88.56 66 ALA A CA 1
ATOM 513 C C . ALA A 1 66 ? 26.526 -27.858 13.104 1.00 88.56 66 ALA A C 1
ATOM 515 O O . ALA A 1 66 ? 26.275 -28.920 12.541 1.00 88.56 66 ALA A O 1
ATOM 516 N N . LYS A 1 67 ? 25.567 -26.973 13.411 1.00 88.81 67 LYS A N 1
ATOM 517 C CA . LYS A 1 67 ? 24.144 -27.198 13.119 1.00 88.81 67 LYS A CA 1
ATOM 518 C C . LYS A 1 67 ? 23.833 -27.165 11.621 1.00 88.81 67 LYS A C 1
ATOM 520 O O . LYS A 1 67 ? 22.957 -27.900 11.182 1.00 88.81 67 LYS A O 1
ATOM 525 N N . HIS A 1 68 ? 24.524 -26.314 10.865 1.00 87.62 68 HIS A N 1
ATOM 526 C CA . HIS A 1 68 ? 24.194 -26.029 9.462 1.00 87.62 68 HIS A CA 1
ATOM 527 C C . HIS A 1 68 ? 25.225 -26.569 8.468 1.00 87.62 68 HIS A C 1
ATOM 529 O O . HIS A 1 68 ? 25.172 -26.230 7.293 1.00 87.62 68 HIS A O 1
ATOM 535 N N . GLY A 1 69 ? 26.171 -27.396 8.928 1.00 89.06 69 GLY A N 1
ATOM 536 C CA . GLY A 1 69 ? 27.187 -28.016 8.072 1.00 89.06 69 GLY A CA 1
ATOM 537 C C . GLY A 1 69 ? 28.135 -27.011 7.412 1.00 89.06 69 GLY A C 1
ATOM 538 O O . GLY A 1 69 ? 28.662 -27.281 6.339 1.00 89.06 69 GLY A O 1
ATOM 539 N N . THR A 1 70 ? 28.332 -25.848 8.032 1.00 91.94 70 THR A N 1
ATOM 540 C CA . THR A 1 70 ? 29.175 -24.772 7.492 1.00 91.94 70 THR A CA 1
ATOM 541 C C . THR A 1 70 ? 30.497 -24.710 8.234 1.00 91.94 70 THR A C 1
ATOM 543 O O . THR A 1 70 ? 30.589 -25.147 9.382 1.00 91.94 70 THR A O 1
ATOM 546 N N . SER A 1 71 ? 31.524 -24.132 7.617 1.00 91.00 71 SER A N 1
ATOM 547 C CA . SER A 1 71 ? 32.797 -23.903 8.306 1.00 91.00 71 SER A CA 1
ATOM 548 C C . SER A 1 71 ? 33.436 -22.576 7.925 1.00 91.00 71 SER A C 1
ATOM 550 O O . SER A 1 71 ? 33.353 -22.138 6.776 1.00 91.00 71 SER A O 1
ATOM 552 N N . GLU A 1 72 ? 34.066 -21.924 8.899 1.00 91.69 72 GLU A N 1
ATOM 553 C CA . GLU A 1 72 ? 34.816 -20.693 8.680 1.00 91.69 72 GLU A CA 1
ATOM 554 C C . GLU A 1 72 ? 36.089 -20.974 7.875 1.00 91.69 72 GLU A C 1
ATOM 556 O O . GLU A 1 72 ? 36.941 -21.761 8.282 1.00 91.69 72 GLU A O 1
ATOM 561 N N . MET A 1 73 ? 36.232 -20.289 6.745 1.00 90.38 73 MET A N 1
ATOM 562 C CA . MET A 1 73 ? 37.402 -20.374 5.873 1.00 90.38 73 MET A CA 1
ATOM 563 C C . MET A 1 73 ? 38.393 -19.233 6.107 1.00 90.38 73 MET A C 1
ATOM 565 O O . MET A 1 73 ? 39.581 -19.374 5.826 1.00 90.38 73 MET A O 1
ATOM 569 N N . TYR A 1 74 ? 37.905 -18.074 6.550 1.00 90.25 74 TYR A N 1
ATOM 570 C CA . TYR A 1 74 ? 38.707 -16.867 6.733 1.00 90.25 74 TYR A CA 1
ATOM 571 C C . TYR A 1 74 ? 37.999 -15.881 7.666 1.00 90.25 74 TYR A C 1
ATOM 573 O O . TYR A 1 74 ? 36.780 -15.753 7.605 1.00 90.25 74 TYR A O 1
ATOM 581 N N . THR A 1 75 ? 38.767 -15.127 8.458 1.00 91.06 75 THR A N 1
ATOM 582 C CA . THR A 1 75 ? 38.297 -13.939 9.185 1.00 91.06 75 THR A CA 1
ATOM 583 C C . THR A 1 75 ? 39.089 -12.721 8.725 1.00 91.06 75 THR A C 1
ATOM 585 O O . THR A 1 75 ? 40.319 -12.725 8.774 1.00 91.06 75 THR A O 1
ATOM 588 N N . SER A 1 76 ? 38.390 -11.649 8.349 1.00 84.62 76 SER A N 1
ATOM 589 C CA . SER A 1 76 ? 39.010 -10.365 8.027 1.00 84.62 76 SER A CA 1
ATOM 590 C C . SER A 1 76 ? 39.593 -9.714 9.285 1.00 84.62 76 SER A C 1
ATOM 592 O O . SER A 1 76 ? 38.834 -9.346 10.181 1.00 84.62 76 SER A O 1
ATOM 594 N N . PRO A 1 77 ? 40.917 -9.493 9.378 1.00 73.31 77 PRO A N 1
ATOM 595 C CA . PRO A 1 77 ? 41.535 -8.918 10.574 1.00 73.31 77 PRO A CA 1
ATOM 596 C C . PRO A 1 77 ? 41.203 -7.431 10.776 1.00 73.31 77 PRO A C 1
ATOM 598 O O . PRO A 1 77 ? 41.461 -6.895 11.848 1.00 73.31 77 PRO A O 1
ATOM 601 N N . ARG A 1 78 ? 40.658 -6.753 9.753 1.00 71.50 78 ARG A N 1
ATOM 602 C CA . ARG A 1 78 ? 40.307 -5.322 9.799 1.00 71.50 78 ARG A CA 1
ATOM 603 C C . ARG A 1 78 ? 38.807 -5.087 9.911 1.00 71.50 78 ARG A C 1
ATOM 605 O O . ARG A 1 78 ? 38.378 -4.303 10.746 1.00 71.50 78 ARG A O 1
ATOM 612 N N . ALA A 1 79 ? 38.024 -5.762 9.073 1.00 73.62 79 ALA A N 1
ATOM 613 C CA . ALA A 1 79 ? 36.575 -5.583 9.030 1.00 73.62 79 ALA A CA 1
ATOM 614 C C . ALA A 1 79 ? 35.828 -6.626 9.874 1.00 73.62 79 ALA A C 1
ATOM 616 O O . ALA A 1 79 ? 34.650 -6.455 10.167 1.00 73.62 79 ALA A O 1
ATOM 617 N N . GLY A 1 80 ? 36.492 -7.705 10.302 1.00 84.94 80 GLY A N 1
ATOM 618 C CA . GLY A 1 80 ? 35.949 -8.720 11.208 1.00 84.94 80 GLY A CA 1
ATOM 619 C C . GLY A 1 80 ? 34.797 -9.560 10.648 1.00 84.94 80 GLY A C 1
ATOM 620 O O . GLY A 1 80 ? 34.135 -10.223 11.441 1.00 84.94 80 GLY A O 1
ATOM 621 N N . PHE A 1 81 ? 34.520 -9.507 9.340 1.00 92.00 81 PHE A N 1
ATOM 622 C CA . PHE A 1 81 ? 33.632 -10.461 8.669 1.00 92.00 81 PHE A CA 1
ATOM 623 C C . PHE A 1 81 ? 34.335 -11.810 8.490 1.00 92.00 81 PHE A C 1
ATOM 625 O O . PHE A 1 81 ? 35.568 -11.886 8.461 1.00 92.00 81 PHE A O 1
ATOM 632 N N . LYS A 1 82 ? 33.546 -12.871 8.357 1.00 93.50 82 LYS A N 1
ATOM 633 C CA . LYS A 1 82 ? 33.995 -14.244 8.155 1.00 93.50 82 LYS A CA 1
ATOM 634 C C . LYS A 1 82 ? 33.547 -14.735 6.789 1.00 93.50 82 LYS A C 1
ATOM 636 O O . LYS A 1 82 ? 32.388 -14.572 6.435 1.00 93.50 82 LYS A O 1
ATOM 641 N N . ARG A 1 83 ? 34.446 -15.372 6.045 1.00 93.94 83 ARG A N 1
ATOM 642 C CA . ARG A 1 83 ? 34.083 -16.147 4.857 1.00 93.94 83 ARG A CA 1
ATOM 643 C C . ARG A 1 83 ? 33.735 -17.559 5.296 1.00 93.94 83 ARG A C 1
ATOM 645 O O . ARG A 1 83 ? 34.555 -18.208 5.948 1.00 93.94 83 ARG A O 1
ATOM 652 N N . ILE A 1 84 ? 32.530 -18.010 4.982 1.00 94.38 84 ILE A N 1
ATOM 653 C CA . ILE A 1 84 ? 31.963 -19.269 5.457 1.00 94.38 84 ILE A CA 1
ATOM 654 C C . ILE A 1 84 ? 31.684 -20.172 4.258 1.00 94.38 84 ILE A C 1
ATOM 656 O O . ILE A 1 84 ? 30.958 -19.782 3.350 1.00 94.38 84 ILE A O 1
ATOM 660 N N . SER A 1 85 ? 32.223 -21.390 4.290 1.00 94.19 85 SER A N 1
ATOM 661 C CA . SER A 1 85 ? 31.848 -22.460 3.357 1.00 94.19 85 SER A CA 1
ATOM 662 C C . SER A 1 85 ? 30.435 -22.952 3.641 1.00 94.19 85 SER A C 1
ATOM 664 O O . SER A 1 85 ? 30.055 -23.121 4.807 1.00 94.19 85 SER A O 1
ATOM 666 N N . ILE A 1 86 ? 29.684 -23.233 2.579 1.00 92.19 86 ILE A N 1
ATOM 667 C CA . ILE A 1 86 ? 28.334 -23.791 2.671 1.00 92.19 86 ILE A CA 1
ATOM 668 C C . ILE A 1 86 ? 28.282 -25.250 2.188 1.00 92.19 86 ILE A C 1
ATOM 670 O O . ILE A 1 86 ? 29.115 -25.655 1.374 1.00 92.19 86 ILE A O 1
ATOM 674 N N . PRO A 1 87 ? 27.333 -26.070 2.681 1.00 88.38 87 PRO A N 1
ATOM 675 C CA . PRO A 1 87 ? 27.141 -27.430 2.184 1.00 88.38 87 PRO A CA 1
ATOM 676 C C . PRO A 1 87 ? 26.797 -27.438 0.692 1.00 88.38 87 PRO A C 1
ATOM 678 O O . PRO A 1 87 ? 25.989 -26.630 0.247 1.00 88.38 87 PRO A O 1
ATOM 681 N N . SER A 1 88 ? 27.291 -28.425 -0.062 1.00 82.62 88 SER A N 1
ATOM 682 C CA . SER A 1 88 ? 26.953 -28.595 -1.489 1.00 82.62 88 SER A CA 1
ATOM 683 C C . SER A 1 88 ? 25.465 -28.860 -1.760 1.00 82.62 88 SER A C 1
ATOM 685 O O . SER A 1 88 ? 25.024 -28.823 -2.903 1.00 82.62 88 SER A O 1
ATOM 687 N N . THR A 1 89 ? 24.690 -29.150 -0.714 1.00 82.75 89 THR A N 1
ATOM 688 C CA . THR A 1 89 ? 23.238 -29.351 -0.761 1.00 82.75 89 THR A CA 1
ATOM 689 C C . THR A 1 89 ? 22.433 -28.062 -0.578 1.00 82.75 89 THR A C 1
ATOM 691 O O . THR A 1 89 ? 21.209 -28.133 -0.600 1.00 82.75 89 THR A O 1
ATOM 694 N N . ALA A 1 90 ? 23.080 -26.917 -0.335 1.00 77.44 90 ALA A N 1
ATOM 695 C CA . ALA A 1 90 ? 22.430 -25.631 -0.096 1.00 77.44 90 ALA A CA 1
ATOM 696 C C . ALA A 1 90 ? 22.924 -24.577 -1.096 1.00 77.44 90 ALA A C 1
ATOM 698 O O . ALA A 1 90 ? 24.094 -24.578 -1.475 1.00 77.44 90 ALA A O 1
ATOM 699 N N . THR A 1 91 ? 22.039 -23.672 -1.516 1.00 81.81 91 THR A N 1
ATOM 700 C CA . THR A 1 91 ? 22.417 -22.543 -2.380 1.00 81.81 91 THR A CA 1
ATOM 701 C C . THR A 1 91 ? 22.978 -21.380 -1.560 1.00 81.81 91 THR A C 1
ATOM 703 O O . THR A 1 91 ? 22.736 -21.275 -0.354 1.00 81.81 91 THR A O 1
ATOM 706 N N . VAL A 1 92 ? 23.713 -20.481 -2.220 1.00 76.25 92 VAL A N 1
ATOM 707 C CA . VAL A 1 92 ? 24.226 -19.243 -1.611 1.00 76.25 92 VAL A CA 1
ATOM 708 C C . VAL A 1 92 ? 23.091 -18.441 -0.975 1.00 76.25 92 VAL A C 1
ATOM 710 O O . VAL A 1 92 ? 23.176 -18.144 0.212 1.00 76.25 92 VAL A O 1
ATOM 713 N N . ASP A 1 93 ? 21.991 -18.205 -1.691 1.00 76.19 93 ASP A N 1
ATOM 714 C CA . ASP A 1 93 ? 20.854 -17.420 -1.184 1.00 76.19 93 ASP A CA 1
ATOM 715 C C . ASP A 1 93 ? 20.193 -18.057 0.041 1.00 76.19 93 ASP A C 1
ATOM 717 O O . ASP A 1 93 ? 19.928 -17.382 1.036 1.00 76.19 93 ASP A O 1
ATOM 721 N N . GLN A 1 94 ? 19.994 -19.381 0.016 1.00 78.44 94 GLN A N 1
ATOM 722 C CA . GLN A 1 94 ? 19.442 -20.120 1.156 1.00 78.44 94 GLN A CA 1
ATOM 723 C C . GLN A 1 94 ? 20.298 -19.931 2.408 1.00 78.44 94 GLN A C 1
ATOM 725 O O . GLN A 1 94 ? 19.777 -19.802 3.517 1.00 78.44 94 GLN A O 1
ATOM 730 N N . MET A 1 95 ? 21.618 -19.921 2.238 1.00 86.44 95 MET A N 1
ATOM 731 C CA . MET A 1 95 ? 22.555 -19.805 3.345 1.00 86.44 95 MET A CA 1
ATOM 732 C C . MET A 1 95 ? 22.732 -18.362 3.801 1.00 86.44 95 MET A C 1
ATOM 734 O O . MET A 1 95 ? 22.780 -18.127 5.008 1.00 86.44 95 MET A O 1
ATOM 738 N N . VAL A 1 96 ? 22.756 -17.398 2.879 1.00 80.94 96 VAL A N 1
ATOM 739 C CA . VAL A 1 96 ? 22.709 -15.969 3.202 1.00 80.94 96 VAL A CA 1
ATOM 740 C C . VAL A 1 96 ? 21.492 -15.682 4.072 1.00 80.94 96 VAL A C 1
ATOM 742 O O . VAL A 1 96 ? 21.660 -15.147 5.168 1.00 80.94 96 VAL A O 1
ATOM 745 N N . GLU A 1 97 ? 20.300 -16.129 3.672 1.00 78.19 97 GLU A N 1
ATOM 746 C CA . GLU A 1 97 ? 19.095 -15.886 4.467 1.00 78.19 97 GLU A CA 1
ATOM 747 C C . GLU A 1 97 ? 19.086 -16.634 5.797 1.00 78.19 97 GLU A C 1
ATOM 749 O O . GLU A 1 97 ? 18.744 -16.079 6.847 1.00 78.19 97 GLU A O 1
ATOM 754 N N . LEU A 1 98 ? 19.561 -17.880 5.803 1.00 84.81 98 LEU A N 1
ATOM 755 C CA . LEU A 1 98 ? 19.692 -18.651 7.031 1.00 84.81 98 LEU A CA 1
ATOM 756 C C . LEU A 1 98 ? 20.584 -17.955 8.063 1.00 84.81 98 LEU A C 1
ATOM 758 O O . LEU A 1 98 ? 20.307 -18.076 9.263 1.00 84.81 98 LEU A O 1
ATOM 762 N N . PHE A 1 99 ? 21.669 -17.300 7.638 1.00 86.81 99 PHE A N 1
ATOM 763 C CA . PHE A 1 99 ? 22.545 -16.546 8.534 1.00 86.81 99 PHE A CA 1
ATOM 764 C C . PHE A 1 99 ? 21.971 -15.169 8.866 1.00 86.81 99 PHE A C 1
ATOM 766 O O . PHE A 1 99 ? 22.001 -14.802 10.036 1.00 86.81 99 PHE A O 1
ATOM 773 N N . ARG A 1 100 ? 21.382 -14.452 7.904 1.00 85.75 100 ARG A N 1
ATOM 774 C CA . ARG A 1 100 ? 20.740 -13.144 8.116 1.00 85.75 100 ARG A CA 1
ATOM 775 C C . ARG A 1 100 ? 19.624 -13.208 9.165 1.00 85.75 100 ARG A C 1
ATOM 777 O O . ARG A 1 100 ? 19.517 -12.317 9.999 1.00 85.75 100 ARG A O 1
ATOM 784 N N . GLY A 1 101 ? 18.863 -14.304 9.200 1.00 77.06 101 GLY A N 1
ATOM 785 C CA . GLY A 1 101 ? 17.817 -14.545 10.199 1.00 77.06 101 GLY A CA 1
ATOM 786 C C . GLY A 1 101 ? 18.305 -14.899 11.614 1.00 77.06 101 GLY A C 1
ATOM 787 O O . GLY A 1 101 ? 17.479 -15.201 12.478 1.00 77.06 101 GLY A O 1
ATOM 788 N N . LYS A 1 102 ? 19.620 -14.925 11.885 1.00 82.12 102 LYS A N 1
ATOM 789 C CA . LYS A 1 102 ? 20.160 -15.254 13.216 1.00 82.12 102 LYS A CA 1
ATOM 790 C C . LYS A 1 102 ? 20.404 -13.997 14.049 1.00 82.12 102 LYS A C 1
ATOM 792 O O . LYS A 1 102 ? 21.064 -13.084 13.562 1.00 82.12 102 LYS A O 1
ATOM 797 N N . PRO A 1 103 ? 19.978 -13.955 15.325 1.00 82.94 103 PRO A N 1
ATOM 798 C CA . PRO A 1 103 ? 20.222 -12.797 16.186 1.00 82.94 103 PRO A CA 1
ATOM 799 C C . PRO A 1 103 ? 21.719 -12.506 16.392 1.00 82.94 103 PRO A C 1
ATOM 801 O O . PRO A 1 103 ? 22.099 -11.355 16.603 1.00 82.94 103 PRO A O 1
ATOM 804 N N . GLU A 1 104 ? 22.572 -13.528 16.287 1.00 89.62 104 GLU A N 1
ATOM 805 C CA . GLU A 1 104 ? 24.030 -13.431 16.401 1.00 89.62 104 GLU A CA 1
ATOM 806 C C . GLU A 1 104 ? 24.704 -12.782 15.177 1.00 89.62 104 GLU A C 1
ATOM 808 O O . GLU A 1 104 ? 25.866 -12.375 15.237 1.00 89.62 104 GLU A O 1
ATOM 813 N N . VAL A 1 105 ? 24.005 -12.695 14.048 1.00 88.94 105 VAL A N 1
ATOM 814 C CA . VAL A 1 105 ? 24.551 -12.182 12.792 1.00 88.94 105 VAL A CA 1
ATOM 815 C C . VAL A 1 105 ? 24.191 -10.704 12.645 1.00 88.94 105 VAL A C 1
ATOM 817 O O . VAL A 1 105 ? 23.065 -10.270 12.879 1.00 88.94 105 VAL A O 1
ATOM 820 N N . GLU A 1 106 ? 25.200 -9.905 12.317 1.00 87.06 106 GLU A N 1
ATOM 821 C CA . GLU A 1 106 ? 25.069 -8.495 11.963 1.00 87.06 106 GLU A CA 1
ATOM 822 C C . GLU A 1 106 ? 24.636 -8.361 10.500 1.00 87.06 106 GLU A C 1
ATOM 824 O O . GLU A 1 106 ? 23.664 -7.669 10.219 1.00 87.06 106 GLU A O 1
ATOM 829 N N . TYR A 1 107 ? 25.312 -9.077 9.593 1.00 85.44 107 TYR A N 1
ATOM 830 C CA . TYR A 1 107 ? 24.900 -9.241 8.199 1.00 85.44 107 TYR A CA 1
ATOM 831 C C . TYR A 1 107 ? 25.438 -10.543 7.596 1.00 85.44 107 TYR A C 1
ATOM 833 O O . TYR A 1 107 ? 26.441 -11.098 8.056 1.00 85.44 107 TYR A O 1
ATOM 841 N N . ALA A 1 108 ? 24.770 -11.005 6.541 1.00 89.50 108 ALA A N 1
ATOM 842 C CA . ALA A 1 108 ? 25.212 -12.083 5.668 1.00 89.50 108 ALA A CA 1
ATOM 843 C C . ALA A 1 108 ? 24.929 -11.706 4.207 1.00 89.50 108 ALA A C 1
ATOM 845 O O . ALA A 1 108 ? 23.876 -11.126 3.912 1.00 89.50 108 ALA A O 1
ATOM 846 N N . GLU A 1 109 ? 25.860 -12.036 3.316 1.00 83.75 109 GLU A N 1
ATOM 847 C CA . GLU A 1 109 ? 25.820 -11.685 1.893 1.00 83.75 109 GLU A CA 1
ATOM 848 C C . GLU A 1 109 ? 26.602 -12.698 1.033 1.00 83.75 109 GLU A C 1
ATOM 850 O O . GLU A 1 109 ? 27.460 -13.422 1.558 1.00 83.75 109 GLU A O 1
ATOM 855 N N . PRO A 1 110 ? 26.325 -12.784 -0.281 1.00 86.06 110 PRO A N 1
ATOM 856 C CA . PRO A 1 110 ? 27.156 -13.546 -1.208 1.00 86.06 110 PRO A CA 1
ATOM 857 C C . PRO A 1 110 ? 28.604 -13.035 -1.227 1.00 86.06 110 PRO A C 1
ATOM 859 O O . PRO A 1 110 ? 28.854 -11.839 -1.083 1.00 86.06 110 PRO A O 1
ATOM 862 N N . ASN A 1 111 ? 29.578 -13.927 -1.441 1.00 85.69 111 ASN A N 1
ATOM 863 C CA . ASN A 1 111 ? 30.952 -13.495 -1.709 1.00 85.69 111 ASN A CA 1
ATOM 864 C C . ASN A 1 111 ? 31.113 -13.153 -3.198 1.00 85.69 111 ASN A C 1
ATOM 866 O O . ASN A 1 111 ? 31.487 -14.019 -3.994 1.00 85.69 111 ASN A O 1
ATOM 870 N N . TYR A 1 112 ? 30.784 -11.915 -3.562 1.00 70.38 112 TYR A N 1
ATOM 871 C CA . TYR A 1 112 ? 30.847 -11.426 -4.941 1.00 70.38 112 TYR A CA 1
ATOM 872 C C . TYR A 1 112 ? 32.259 -11.508 -5.526 1.00 70.38 112 TYR A C 1
ATOM 874 O O . TYR A 1 112 ? 33.250 -11.178 -4.865 1.00 70.38 112 TYR A O 1
ATOM 882 N N . ILE A 1 113 ? 32.352 -11.952 -6.780 1.00 61.03 113 ILE A N 1
ATOM 883 C CA . ILE A 1 113 ? 33.620 -12.018 -7.506 1.00 61.03 113 ILE A CA 1
ATOM 884 C C . ILE A 1 113 ? 33.832 -10.673 -8.198 1.00 61.03 113 ILE A C 1
ATOM 886 O O . ILE A 1 113 ? 33.062 -10.267 -9.060 1.00 61.03 113 ILE A O 1
ATOM 890 N N . PHE A 1 114 ? 34.892 -9.969 -7.810 1.00 43.47 114 PHE A N 1
ATOM 891 C CA . PHE A 1 114 ? 35.288 -8.729 -8.470 1.00 43.47 114 PHE A CA 1
ATOM 892 C C . PHE A 1 114 ? 36.217 -9.052 -9.643 1.00 43.47 114 PHE A C 1
ATOM 894 O O . PHE A 1 114 ? 37.255 -9.696 -9.461 1.00 43.47 114 PHE A O 1
ATOM 901 N N . HIS A 1 115 ? 35.863 -8.566 -10.829 1.00 47.44 115 HIS A N 1
ATOM 902 C CA . HIS A 1 115 ? 36.675 -8.642 -12.042 1.00 47.44 115 HIS A CA 1
ATOM 903 C C . HIS A 1 115 ? 37.163 -7.243 -12.437 1.00 47.44 115 HIS A C 1
ATOM 905 O O . HIS A 1 115 ? 36.557 -6.237 -12.071 1.00 47.44 115 HIS A O 1
ATOM 911 N N . ALA A 1 116 ? 38.279 -7.169 -13.165 1.00 40.81 116 ALA A N 1
ATOM 912 C CA . ALA A 1 116 ? 38.611 -5.952 -13.899 1.00 40.81 116 ALA A CA 1
ATOM 913 C C . ALA A 1 116 ? 37.650 -5.839 -15.095 1.00 40.81 116 ALA A C 1
ATOM 915 O O . ALA A 1 116 ? 37.429 -6.853 -15.756 1.00 40.81 116 ALA A O 1
ATOM 916 N N . PHE A 1 117 ? 37.100 -4.646 -15.352 1.00 53.12 117 PHE A N 1
ATOM 917 C CA . PHE A 1 117 ? 36.265 -4.386 -16.534 1.00 53.12 117 PHE A CA 1
ATOM 918 C C . PHE A 1 117 ? 37.023 -4.720 -17.824 1.00 53.12 117 PHE A C 1
ATOM 920 O O . PHE A 1 117 ? 38.256 -4.594 -17.861 1.00 53.12 117 PHE A O 1
ATOM 927 N N . MET A 1 118 ? 36.309 -5.133 -18.877 1.00 66.62 118 MET A N 1
ATOM 928 C CA . MET A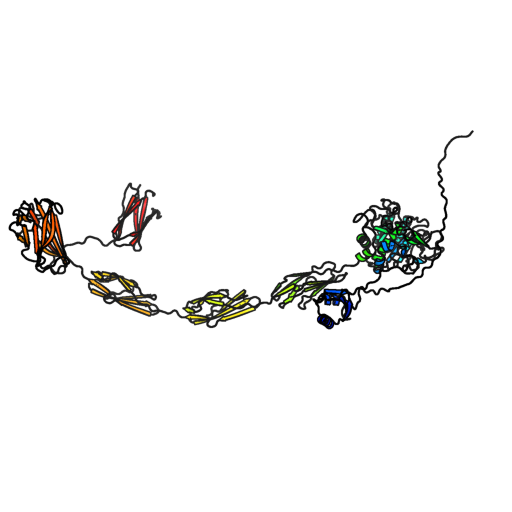 1 118 ? 36.941 -5.429 -20.162 1.00 66.62 118 MET A CA 1
ATOM 929 C C . MET A 1 118 ? 37.735 -4.218 -20.666 1.00 66.62 118 MET A C 1
ATOM 931 O O . MET A 1 118 ? 37.192 -3.147 -20.904 1.00 66.62 118 MET A O 1
ATOM 935 N N . THR A 1 119 ? 39.042 -4.403 -20.856 1.00 72.56 119 THR A N 1
ATOM 936 C CA . THR A 1 119 ? 39.902 -3.467 -21.589 1.00 72.56 119 THR A CA 1
ATOM 937 C C . THR A 1 119 ? 40.385 -4.182 -22.848 1.00 72.56 119 THR A C 1
ATOM 939 O O . THR A 1 119 ? 41.041 -5.221 -22.707 1.00 72.56 119 THR A O 1
ATOM 942 N N . PRO A 1 120 ? 40.068 -3.678 -24.052 1.00 81.19 120 PRO A N 1
ATOM 943 C CA . PRO A 1 120 ? 40.538 -4.268 -25.299 1.00 81.19 120 PRO A CA 1
ATOM 944 C C . PRO A 1 120 ? 42.067 -4.398 -25.338 1.00 81.19 120 PRO A C 1
ATOM 946 O O . PRO A 1 120 ? 42.789 -3.552 -24.804 1.00 81.19 120 PRO A O 1
ATOM 949 N N . ASN A 1 121 ? 42.579 -5.471 -25.947 1.00 81.50 121 ASN A N 1
ATOM 950 C CA . ASN A 1 121 ? 44.028 -5.685 -26.096 1.00 81.50 121 ASN A CA 1
ATOM 951 C C . ASN A 1 121 ? 44.630 -4.983 -27.335 1.00 81.50 121 ASN A C 1
ATOM 953 O O . ASN A 1 121 ? 45.820 -5.147 -27.620 1.00 81.50 121 ASN A O 1
ATOM 957 N N . ASP A 1 122 ? 43.800 -4.221 -28.042 1.00 90.69 122 ASP A N 1
ATOM 958 C CA . ASP A 1 122 ? 44.067 -3.561 -29.313 1.00 90.69 122 ASP A CA 1
ATOM 959 C C . ASP A 1 122 ? 44.999 -2.341 -29.102 1.00 90.69 122 ASP A C 1
ATOM 961 O O . ASP A 1 122 ? 44.695 -1.452 -28.297 1.00 90.69 122 ASP A O 1
ATOM 965 N N . PRO A 1 123 ? 46.176 -2.282 -29.763 1.00 86.12 123 PRO A N 1
ATOM 966 C CA . PRO A 1 123 ? 47.239 -1.322 -29.447 1.00 86.12 123 PRO A CA 1
ATOM 967 C C . PRO A 1 123 ? 46.876 0.163 -29.536 1.00 86.12 123 PRO A C 1
ATOM 969 O O . PRO A 1 123 ? 47.560 0.978 -28.916 1.00 86.12 123 PRO A O 1
ATOM 972 N N . TYR A 1 124 ? 45.857 0.533 -30.315 1.00 91.88 124 TYR A N 1
ATOM 973 C CA . TYR A 1 124 ? 45.427 1.921 -30.500 1.00 91.88 124 TYR A CA 1
ATOM 974 C C . TYR A 1 124 ? 44.167 2.278 -29.703 1.00 91.88 124 TYR A C 1
ATOM 976 O O . TYR A 1 124 ? 43.700 3.412 -29.806 1.00 91.88 124 TYR A O 1
ATOM 984 N N . TYR A 1 125 ? 43.666 1.378 -28.845 1.00 91.31 125 TYR A N 1
ATOM 985 C CA . TYR A 1 125 ? 42.508 1.643 -27.983 1.00 91.31 125 TYR A CA 1
ATOM 986 C C . TYR A 1 125 ? 42.673 2.905 -27.124 1.00 91.31 125 TYR A C 1
ATOM 988 O O . TYR A 1 125 ? 41.729 3.667 -26.942 1.00 91.31 125 TYR A O 1
ATOM 996 N N . SER A 1 126 ? 43.891 3.190 -26.648 1.00 88.25 126 SER A N 1
ATOM 997 C CA . SER A 1 126 ? 44.170 4.388 -25.843 1.00 88.25 126 SER A CA 1
ATOM 998 C C . SER A 1 126 ? 43.893 5.710 -26.566 1.00 88.25 126 SER A C 1
ATOM 1000 O O . SER A 1 126 ? 43.757 6.728 -25.898 1.00 88.25 126 SER A O 1
ATOM 1002 N N . TYR A 1 127 ? 43.824 5.697 -27.900 1.00 90.56 127 TYR A N 1
ATOM 1003 C CA . TYR A 1 127 ? 43.507 6.861 -28.732 1.00 90.56 127 TYR A CA 1
ATOM 1004 C C . TYR A 1 127 ? 42.013 6.932 -29.104 1.00 90.56 127 TYR A C 1
ATOM 1006 O O . TYR A 1 127 ? 41.552 7.922 -29.668 1.00 90.56 127 TYR A O 1
ATOM 1014 N N . GLN A 1 128 ? 41.226 5.902 -28.776 1.00 95.19 128 GLN A N 1
ATOM 1015 C CA . GLN A 1 128 ? 39.781 5.851 -29.006 1.00 95.19 128 GLN A CA 1
ATOM 1016 C C . GLN A 1 128 ? 39.010 6.416 -27.812 1.00 95.19 128 GLN A C 1
ATOM 1018 O O . GLN A 1 128 ? 38.200 5.732 -27.187 1.00 95.19 128 GLN A O 1
ATOM 1023 N N . TRP A 1 129 ? 39.233 7.695 -27.505 1.00 95.69 129 TRP A N 1
ATOM 1024 C CA . TRP A 1 129 ? 38.570 8.412 -26.402 1.00 95.69 129 TRP A CA 1
ATOM 1025 C C . TRP A 1 129 ? 37.035 8.304 -26.419 1.00 95.69 129 TRP A C 1
ATOM 1027 O O . TRP A 1 129 ? 36.378 8.402 -25.383 1.00 95.69 129 TRP A O 1
ATOM 1037 N N . HIS A 1 130 ? 36.468 8.094 -27.605 1.00 96.38 130 HIS A N 1
ATOM 1038 C CA . HIS A 1 130 ? 35.041 7.943 -27.838 1.00 96.38 130 HIS A CA 1
ATOM 1039 C C . HIS A 1 130 ? 34.451 6.660 -27.225 1.00 96.38 130 HIS A C 1
ATOM 1041 O O . HIS A 1 130 ? 33.259 6.641 -26.935 1.00 96.38 130 HIS A O 1
ATOM 1047 N N . MET A 1 131 ? 35.256 5.618 -26.977 1.00 96.06 131 MET A N 1
ATOM 1048 C CA . MET A 1 131 ? 34.786 4.364 -26.370 1.00 96.06 131 MET A CA 1
ATOM 1049 C C . MET A 1 131 ? 34.551 4.504 -24.852 1.00 96.06 131 MET A C 1
ATOM 1051 O O . MET A 1 131 ? 33.419 4.274 -24.418 1.00 96.06 131 MET A O 1
ATOM 1055 N N . PRO A 1 132 ? 35.522 4.979 -24.038 1.00 94.56 132 PRO A N 1
ATOM 1056 C CA . PRO A 1 132 ? 35.264 5.256 -22.624 1.00 94.56 132 PRO A CA 1
ATOM 1057 C C . PRO A 1 132 ? 34.180 6.316 -22.397 1.00 94.56 132 PRO A C 1
ATOM 1059 O O . PRO A 1 132 ? 33.462 6.257 -21.403 1.00 94.56 132 PRO A O 1
ATOM 1062 N N . MET A 1 133 ? 34.036 7.292 -23.308 1.00 97.06 133 MET A N 1
ATOM 1063 C CA . MET A 1 133 ? 33.039 8.364 -23.171 1.00 97.06 133 MET A CA 1
ATOM 1064 C C . MET A 1 133 ? 31.598 7.839 -23.089 1.00 97.06 133 MET A C 1
ATOM 1066 O O . MET A 1 133 ? 30.775 8.468 -22.428 1.00 97.06 133 MET A O 1
ATOM 1070 N N . ILE A 1 134 ? 31.305 6.711 -23.739 1.00 98.12 134 ILE A N 1
ATOM 1071 C CA . ILE A 1 134 ? 29.971 6.093 -23.758 1.00 98.12 134 ILE A CA 1
ATOM 1072 C C . ILE A 1 134 ? 29.900 4.835 -22.871 1.00 98.12 134 ILE A C 1
ATOM 1074 O O . ILE A 1 134 ? 28.989 4.023 -23.025 1.00 98.12 134 ILE A O 1
ATOM 1078 N N . ASN A 1 135 ? 30.854 4.676 -21.940 1.00 96.94 135 ASN A N 1
ATOM 1079 C CA . ASN A 1 135 ? 30.944 3.582 -20.962 1.00 96.94 135 ASN A CA 1
ATOM 1080 C C . ASN A 1 135 ? 31.018 2.175 -21.586 1.00 96.94 135 ASN A C 1
ATOM 1082 O O . ASN A 1 135 ? 30.333 1.241 -21.153 1.00 96.94 135 ASN A O 1
ATOM 1086 N N . MET A 1 136 ? 31.847 2.012 -22.623 1.00 96.00 136 MET A N 1
ATOM 1087 C CA . MET A 1 136 ? 31.965 0.739 -23.339 1.00 96.00 136 MET A CA 1
ATOM 1088 C C . MET A 1 136 ? 32.613 -0.385 -22.530 1.00 96.00 136 MET A C 1
ATOM 1090 O O . MET A 1 136 ? 32.196 -1.533 -22.673 1.00 96.00 136 MET A O 1
ATOM 1094 N N . GLU A 1 137 ? 33.586 -0.092 -21.664 1.00 90.50 137 GLU A N 1
ATOM 1095 C CA . GLU A 1 137 ? 34.291 -1.123 -20.894 1.00 90.50 137 GLU A CA 1
ATOM 1096 C C . GLU A 1 137 ? 33.339 -1.940 -20.016 1.00 90.50 137 GLU A C 1
ATOM 1098 O O . GLU A 1 137 ? 33.465 -3.160 -19.931 1.00 90.50 137 GLU A O 1
ATOM 1103 N N . GLN A 1 138 ? 32.352 -1.283 -19.398 1.00 87.31 138 GLN A N 1
ATOM 1104 C CA . GLN A 1 138 ? 31.314 -1.954 -18.615 1.00 87.31 138 GLN A CA 1
ATOM 1105 C C . GLN A 1 138 ? 30.208 -2.546 -19.501 1.00 87.31 138 GLN A C 1
ATOM 1107 O O . GLN A 1 138 ? 29.590 -3.547 -19.137 1.00 87.31 138 GLN A O 1
ATOM 1112 N N . ALA A 1 139 ? 29.943 -1.950 -20.668 1.00 92.62 139 ALA A N 1
ATOM 1113 C CA . ALA A 1 139 ? 28.946 -2.459 -21.607 1.00 92.62 139 ALA A CA 1
ATOM 1114 C C . ALA A 1 139 ? 29.357 -3.818 -22.203 1.00 92.62 139 ALA A C 1
ATOM 1116 O O . ALA A 1 139 ? 28.525 -4.726 -22.281 1.00 92.62 139 ALA A O 1
ATOM 1117 N N . TRP A 1 140 ? 30.636 -3.994 -22.554 1.00 93.56 140 TRP A N 1
ATOM 1118 C CA . TRP A 1 140 ? 31.150 -5.241 -23.133 1.00 93.56 140 TRP A CA 1
ATOM 1119 C C . TRP A 1 140 ? 31.093 -6.446 -22.192 1.00 93.56 140 TRP A C 1
ATOM 1121 O O . TRP A 1 140 ? 30.982 -7.581 -22.659 1.00 93.56 140 TRP A O 1
ATOM 1131 N N . ASP A 1 141 ? 31.099 -6.217 -20.878 1.00 86.69 141 ASP A N 1
ATOM 1132 C CA . ASP A 1 141 ? 30.892 -7.279 -19.888 1.00 86.69 141 ASP A CA 1
ATOM 1133 C C . ASP A 1 141 ? 29.450 -7.821 -19.915 1.00 86.69 141 ASP A C 1
ATOM 1135 O O . ASP A 1 141 ? 29.196 -8.956 -19.505 1.00 86.69 141 ASP A O 1
ATOM 1139 N N . GLN A 1 142 ? 28.497 -7.033 -20.425 1.00 88.38 142 GLN A N 1
ATOM 1140 C CA . GLN A 1 142 ? 27.082 -7.396 -20.502 1.00 88.38 142 GLN A CA 1
ATOM 1141 C C . GLN A 1 142 ? 26.664 -7.921 -21.882 1.00 88.38 142 GLN A C 1
ATOM 1143 O O . GLN A 1 142 ? 25.833 -8.825 -21.967 1.00 88.38 142 GLN A O 1
ATOM 1148 N N . SER A 1 143 ? 27.185 -7.337 -22.962 1.00 94.75 143 SER A N 1
ATOM 1149 C CA . SER A 1 143 ? 26.849 -7.701 -24.342 1.00 94.75 143 SER A CA 1
ATOM 1150 C C . SER A 1 143 ? 27.962 -7.272 -25.295 1.00 94.75 143 SER A C 1
ATOM 1152 O O . SER A 1 143 ? 28.622 -6.265 -25.078 1.00 94.75 143 SER A O 1
ATOM 1154 N N . THR A 1 144 ? 28.152 -8.014 -26.385 1.00 95.31 144 THR A N 1
ATOM 1155 C CA . THR A 1 144 ? 29.137 -7.692 -27.440 1.00 95.31 144 THR A CA 1
ATOM 1156 C C . THR A 1 144 ? 28.504 -7.596 -28.832 1.00 95.31 144 THR A C 1
ATOM 1158 O O . THR A 1 144 ? 29.214 -7.460 -29.824 1.00 95.31 144 THR A O 1
ATOM 1161 N N . GLY A 1 145 ? 27.168 -7.662 -28.922 1.00 96.88 145 GLY A N 1
ATOM 1162 C CA . GLY A 1 145 ? 26.427 -7.578 -30.189 1.00 96.88 145 GLY A CA 1
ATOM 1163 C C . GLY A 1 145 ? 26.214 -8.914 -30.910 1.00 96.88 145 GLY A C 1
ATOM 1164 O O . GLY A 1 145 ? 25.695 -8.932 -32.022 1.00 96.88 145 GLY A O 1
ATOM 1165 N N . THR A 1 146 ? 26.603 -10.038 -30.300 1.00 96.50 146 THR A N 1
ATOM 1166 C CA . THR A 1 146 ? 26.505 -11.375 -30.904 1.00 96.50 146 THR A CA 1
ATOM 1167 C C . THR A 1 146 ? 25.104 -11.690 -31.425 1.00 96.50 146 THR A C 1
ATOM 1169 O O . THR A 1 146 ? 24.130 -11.622 -30.682 1.00 96.50 146 THR A O 1
ATOM 1172 N N . GLY A 1 147 ? 25.027 -12.139 -32.679 1.00 94.88 147 GLY A N 1
ATOM 1173 C CA . GLY A 1 147 ? 23.785 -12.611 -33.298 1.00 94.88 147 GLY A CA 1
ATOM 1174 C C . GLY A 1 147 ? 22.910 -11.518 -33.911 1.00 94.88 147 GLY A C 1
ATOM 1175 O O . GLY A 1 147 ? 21.901 -11.862 -34.513 1.00 94.88 147 GLY A O 1
ATOM 1176 N N . VAL A 1 148 ? 23.311 -10.250 -33.801 1.00 98.69 148 VAL A N 1
ATOM 1177 C CA . VAL A 1 148 ? 22.620 -9.107 -34.410 1.00 98.69 148 VAL A CA 1
ATOM 1178 C C . VAL A 1 148 ? 23.280 -8.735 -35.734 1.00 98.69 148 VAL A C 1
ATOM 1180 O O . VAL A 1 148 ? 24.508 -8.772 -35.848 1.00 98.69 148 VAL A O 1
ATOM 1183 N N . VAL A 1 149 ? 22.481 -8.357 -36.729 1.00 98.81 149 VAL A N 1
ATOM 1184 C CA . VAL A 1 149 ? 22.933 -7.890 -38.042 1.00 98.81 149 VAL A CA 1
ATOM 1185 C C . VAL A 1 149 ? 22.765 -6.374 -38.153 1.00 98.81 149 VAL A C 1
ATOM 1187 O O . VAL A 1 149 ? 21.652 -5.852 -38.082 1.00 98.81 149 VAL A O 1
ATOM 1190 N N . VAL A 1 150 ? 23.870 -5.661 -38.373 1.00 98.88 150 VAL A N 1
ATOM 1191 C CA . VAL A 1 150 ? 23.883 -4.210 -38.593 1.00 98.88 150 VAL A CA 1
ATOM 1192 C C . VAL A 1 150 ? 24.184 -3.915 -40.059 1.00 98.88 150 VAL A C 1
ATOM 1194 O O . VAL A 1 150 ? 25.286 -4.165 -40.547 1.00 98.88 150 VAL A O 1
ATOM 1197 N N . ALA A 1 151 ? 23.206 -3.359 -40.766 1.00 98.88 151 ALA A N 1
ATOM 1198 C CA . ALA A 1 151 ? 23.373 -2.888 -42.128 1.00 98.88 151 ALA A CA 1
ATOM 1199 C C . ALA A 1 151 ? 24.008 -1.500 -42.173 1.00 98.88 151 ALA A C 1
ATOM 1201 O O . ALA A 1 151 ? 23.532 -0.553 -41.544 1.00 98.88 151 ALA A O 1
ATOM 1202 N N . ILE A 1 152 ? 25.079 -1.391 -42.954 1.00 98.81 152 ILE A N 1
ATOM 1203 C CA . ILE A 1 152 ? 25.807 -0.149 -43.201 1.00 98.81 152 ILE A CA 1
ATOM 1204 C C . ILE A 1 152 ? 25.410 0.332 -44.593 1.00 98.81 152 ILE A C 1
ATOM 1206 O O . ILE A 1 152 ? 25.935 -0.152 -45.596 1.00 98.81 152 ILE A O 1
ATOM 1210 N N . VAL A 1 153 ? 24.438 1.245 -44.637 1.00 98.56 153 VAL A N 1
ATOM 1211 C CA . VAL A 1 153 ? 23.921 1.844 -45.874 1.00 98.56 153 VAL A CA 1
ATOM 1212 C C . VAL A 1 153 ? 24.777 3.070 -46.200 1.00 98.56 153 VAL A C 1
ATOM 1214 O O . VAL A 1 153 ? 24.532 4.161 -45.687 1.00 98.56 153 VAL A O 1
ATOM 1217 N N . ASP A 1 154 ? 25.836 2.863 -46.989 1.00 97.94 154 ASP A N 1
ATOM 1218 C CA . ASP A 1 154 ? 26.931 3.831 -47.178 1.00 97.94 154 ASP A CA 1
ATOM 1219 C C . ASP A 1 154 ? 27.649 3.640 -48.542 1.00 97.94 154 ASP A C 1
ATOM 1221 O O . ASP A 1 154 ? 27.037 3.208 -49.517 1.00 97.94 154 ASP A O 1
ATOM 1225 N N . CYS A 1 155 ? 28.939 3.971 -48.654 1.00 95.75 155 CYS A N 1
ATOM 1226 C CA . CYS A 1 155 ? 29.766 3.814 -49.860 1.00 95.75 155 CYS A CA 1
ATOM 1227 C C . CYS A 1 155 ? 30.399 2.420 -50.040 1.00 95.75 155 CYS A C 1
ATOM 1229 O O . CYS A 1 155 ? 31.215 2.230 -50.940 1.00 95.75 155 CYS A O 1
ATOM 1231 N N . GLY A 1 156 ? 29.981 1.432 -49.247 1.00 97.31 156 GLY A N 1
ATOM 1232 C CA . GLY A 1 156 ? 30.538 0.076 -49.233 1.00 97.31 156 GLY A CA 1
ATOM 1233 C C . GLY A 1 156 ? 31.429 -0.176 -48.017 1.00 97.31 156 GLY A C 1
ATOM 1234 O O . GLY A 1 156 ? 31.608 0.699 -47.173 1.00 97.31 156 GLY A O 1
ATOM 1235 N N . VAL A 1 157 ? 31.964 -1.392 -47.901 1.00 98.31 157 VAL A N 1
ATOM 1236 C CA . VAL A 1 157 ? 32.883 -1.779 -46.814 1.00 98.31 157 VAL A CA 1
ATOM 1237 C C . VAL A 1 157 ? 34.065 -2.550 -47.401 1.00 98.31 157 VAL A C 1
ATOM 1239 O O . VAL A 1 157 ? 33.898 -3.328 -48.333 1.00 98.31 157 VAL A O 1
ATOM 1242 N N . ALA A 1 158 ? 35.273 -2.379 -46.869 1.00 97.31 158 ALA A N 1
ATOM 1243 C CA . ALA A 1 158 ? 36.434 -3.198 -47.222 1.00 97.31 158 ALA A CA 1
ATOM 1244 C C . ALA A 1 158 ? 36.373 -4.586 -46.544 1.00 97.31 158 ALA A C 1
ATOM 1246 O O . ALA A 1 158 ? 37.182 -4.911 -45.672 1.00 97.31 158 ALA A O 1
ATOM 1247 N N . TYR A 1 159 ? 35.369 -5.392 -46.906 1.00 96.38 159 TYR A N 1
ATOM 1248 C CA . TYR A 1 159 ? 35.023 -6.649 -46.225 1.00 96.38 159 TYR A CA 1
ATOM 1249 C C . TYR A 1 159 ? 35.547 -7.920 -46.914 1.00 96.38 159 TYR A C 1
ATOM 1251 O O . TYR A 1 159 ? 35.587 -8.981 -46.294 1.00 96.38 159 TYR A O 1
ATOM 1259 N N . GLU A 1 160 ? 35.974 -7.835 -48.175 1.00 96.50 160 GLU A N 1
ATOM 1260 C CA . GLU A 1 160 ? 36.443 -8.978 -48.962 1.00 96.50 160 GLU A CA 1
ATOM 1261 C C . GLU A 1 160 ? 37.640 -8.622 -49.857 1.00 96.50 160 GLU A C 1
ATOM 1263 O O . GLU A 1 160 ? 37.970 -7.458 -50.067 1.00 96.50 160 GLU A O 1
ATOM 1268 N N . ASN A 1 161 ? 38.297 -9.645 -50.412 1.00 96.69 161 ASN A N 1
ATOM 1269 C CA . ASN A 1 161 ? 39.287 -9.460 -51.473 1.00 96.69 161 ASN A CA 1
ATOM 1270 C C . ASN A 1 161 ? 38.614 -9.667 -52.835 1.00 96.69 161 ASN A C 1
ATOM 1272 O O . ASN A 1 161 ? 38.294 -10.803 -53.194 1.00 96.69 161 ASN A O 1
ATOM 1276 N N . TYR A 1 162 ? 38.450 -8.597 -53.610 1.00 95.44 162 TYR A N 1
ATOM 1277 C CA . TYR A 1 162 ? 37.780 -8.633 -54.909 1.00 95.44 162 TYR A CA 1
ATOM 1278 C C . TYR A 1 162 ? 38.398 -7.625 -55.886 1.00 95.44 162 TYR A C 1
ATOM 1280 O O . TYR A 1 162 ? 38.395 -6.422 -55.658 1.00 95.44 162 TYR A O 1
ATOM 1288 N N . GLY A 1 163 ? 38.950 -8.093 -57.010 1.00 94.31 163 GLY A N 1
ATOM 1289 C CA . GLY A 1 163 ? 39.594 -7.207 -57.989 1.00 94.31 163 GLY A CA 1
ATOM 1290 C C . GLY A 1 163 ? 40.753 -6.395 -57.387 1.00 94.31 163 GLY A C 1
ATOM 1291 O O . GLY A 1 163 ? 41.768 -6.968 -56.997 1.00 94.31 163 GLY A O 1
ATOM 1292 N N . SER A 1 164 ? 40.619 -5.064 -57.361 1.00 94.06 164 SER A N 1
ATOM 1293 C CA . SER A 1 164 ? 41.568 -4.131 -56.723 1.00 94.06 164 SER A CA 1
ATOM 1294 C C . SER A 1 164 ? 41.300 -3.874 -55.236 1.00 94.06 164 SER A C 1
ATOM 1296 O O . SER A 1 164 ? 42.099 -3.193 -54.596 1.00 94.06 164 SER A O 1
ATOM 1298 N N . PHE A 1 165 ? 40.186 -4.379 -54.707 1.00 96.38 165 PHE A N 1
ATOM 1299 C CA . PHE A 1 165 ? 39.786 -4.234 -53.313 1.00 96.38 165 PHE A CA 1
ATOM 1300 C C . PHE A 1 165 ? 40.395 -5.360 -52.482 1.00 96.38 165 PHE A C 1
ATOM 1302 O O . PHE A 1 165 ? 40.410 -6.521 -52.907 1.00 96.38 165 PHE A O 1
ATOM 1309 N N . ALA A 1 166 ? 40.910 -5.011 -51.308 1.00 96.75 166 ALA A N 1
ATOM 1310 C CA . ALA A 1 166 ? 41.326 -5.985 -50.312 1.00 96.75 166 ALA A CA 1
ATOM 1311 C C . ALA A 1 166 ? 40.464 -5.856 -49.054 1.00 96.75 166 ALA A C 1
ATOM 1313 O O . ALA A 1 166 ? 39.936 -4.786 -48.765 1.00 96.75 166 ALA A O 1
ATOM 1314 N N . GLN A 1 167 ? 40.361 -6.935 -48.282 1.00 97.00 167 GLN A N 1
ATOM 1315 C CA . GLN A 1 167 ? 39.719 -6.874 -46.974 1.00 97.00 167 GLN A CA 1
ATOM 1316 C C . GLN A 1 167 ? 40.614 -6.087 -46.014 1.00 97.00 167 GLN A C 1
ATOM 1318 O O . GLN A 1 167 ? 41.824 -6.338 -45.942 1.00 97.00 167 GLN A O 1
ATOM 1323 N N . ALA A 1 168 ? 40.024 -5.168 -45.251 1.00 95.69 168 ALA A N 1
ATOM 1324 C CA . ALA A 1 168 ? 40.742 -4.424 -44.229 1.00 95.69 168 ALA A CA 1
ATOM 1325 C C . ALA A 1 168 ? 41.286 -5.406 -43.164 1.00 95.69 168 ALA A C 1
ATOM 1327 O O . ALA A 1 168 ? 40.509 -6.191 -42.610 1.00 95.69 168 ALA A O 1
ATOM 1328 N N . PRO A 1 169 ? 42.601 -5.418 -42.867 1.00 94.69 169 PRO A N 1
ATOM 1329 C CA . PRO A 1 169 ? 43.198 -6.419 -41.980 1.00 94.69 169 PRO A CA 1
ATOM 1330 C C . PRO A 1 169 ? 42.598 -6.466 -40.572 1.00 94.69 169 PRO A C 1
ATOM 1332 O O . PRO A 1 169 ? 42.525 -7.534 -39.974 1.00 94.69 169 PRO A O 1
ATOM 1335 N N . ASP A 1 170 ? 42.164 -5.321 -40.053 1.00 94.81 170 ASP A N 1
ATOM 1336 C CA . ASP A 1 170 ? 41.577 -5.188 -38.721 1.00 94.81 170 ASP A CA 1
ATOM 1337 C C . ASP A 1 170 ? 40.053 -5.431 -38.730 1.00 94.81 170 ASP A C 1
ATOM 1339 O O . ASP A 1 170 ? 39.386 -5.347 -37.704 1.00 94.81 170 ASP A O 1
ATOM 1343 N N . LEU A 1 171 ? 39.472 -5.737 -39.897 1.00 96.38 171 LEU A N 1
ATOM 1344 C CA . LEU A 1 171 ? 38.119 -6.289 -40.049 1.00 96.38 171 LEU A CA 1
ATOM 1345 C C . LEU A 1 171 ? 38.144 -7.799 -40.330 1.00 96.38 171 LEU A C 1
ATOM 1347 O O . LEU A 1 171 ? 37.101 -8.400 -40.574 1.00 96.38 171 LEU A O 1
ATOM 1351 N N . ALA A 1 172 ? 39.316 -8.442 -40.314 1.00 94.00 172 ALA A N 1
ATOM 1352 C CA . ALA A 1 172 ? 39.447 -9.852 -40.683 1.00 94.00 172 ALA A CA 1
ATOM 1353 C C . ALA A 1 172 ? 38.691 -10.814 -39.746 1.00 94.00 172 ALA A C 1
ATOM 1355 O O . ALA A 1 172 ? 38.345 -11.920 -40.161 1.00 94.00 172 ALA A O 1
ATOM 1356 N N . GLY A 1 173 ? 38.460 -10.417 -38.490 1.00 92.00 173 GLY A N 1
ATOM 1357 C CA . GLY A 1 173 ? 37.658 -11.173 -37.526 1.00 92.00 173 GLY A CA 1
ATOM 1358 C C . GLY A 1 173 ? 36.201 -10.717 -37.431 1.00 92.00 173 GLY A C 1
ATOM 1359 O O . GLY A 1 173 ? 35.422 -11.366 -36.735 1.00 92.00 173 GLY A O 1
ATOM 1360 N N . THR A 1 174 ? 35.822 -9.640 -38.123 1.00 96.31 174 THR A N 1
ATOM 1361 C CA . THR A 1 174 ? 34.450 -9.133 -38.164 1.00 96.31 174 THR A CA 1
ATOM 1362 C C . THR A 1 174 ? 33.584 -10.095 -38.973 1.00 96.31 174 THR A C 1
ATOM 1364 O O . THR A 1 174 ? 33.963 -10.547 -40.055 1.00 96.31 174 THR A O 1
ATOM 1367 N N . SER A 1 175 ? 32.406 -10.428 -38.444 1.00 97.69 175 SER A N 1
ATOM 1368 C CA . SER A 1 175 ? 31.440 -11.261 -39.159 1.00 97.69 175 SER A CA 1
ATOM 1369 C C . SER A 1 175 ? 30.734 -10.427 -40.225 1.00 97.69 175 SER A C 1
ATOM 1371 O O . SER A 1 175 ? 30.234 -9.343 -39.932 1.00 97.69 175 SER A O 1
ATOM 1373 N N . PHE A 1 176 ? 30.658 -10.935 -41.452 1.00 98.25 176 PHE A N 1
ATOM 1374 C CA . PHE A 1 176 ? 29.924 -10.295 -42.542 1.00 98.25 176 PHE A CA 1
ATOM 1375 C C . PHE A 1 176 ? 28.818 -11.218 -43.046 1.00 98.25 176 PHE A C 1
ATOM 1377 O O . PHE A 1 176 ? 29.040 -12.412 -43.259 1.00 98.25 176 PHE A O 1
ATOM 1384 N N . VAL A 1 177 ? 27.631 -10.654 -43.261 1.00 98.12 177 VAL A N 1
ATOM 1385 C CA . VAL A 1 177 ? 26.553 -11.302 -44.024 1.00 98.12 177 VAL A CA 1
ATOM 1386 C C . VAL A 1 177 ? 26.562 -10.779 -45.466 1.00 98.12 177 VAL A C 1
ATOM 1388 O O . VAL A 1 177 ? 27.183 -9.745 -45.727 1.00 98.12 177 VAL A O 1
ATOM 1391 N N . PRO A 1 178 ? 25.912 -11.471 -46.424 1.00 97.62 178 PRO A N 1
ATOM 1392 C CA . PRO A 1 178 ? 25.842 -10.993 -47.801 1.00 97.62 178 PRO A CA 1
ATOM 1393 C C . PRO A 1 178 ? 25.332 -9.551 -47.883 1.00 97.62 178 PRO A C 1
ATOM 1395 O O . PRO A 1 178 ? 24.346 -9.204 -47.237 1.00 97.62 178 PRO A O 1
ATOM 1398 N N . GLY A 1 179 ? 26.009 -8.737 -48.689 1.00 97.44 179 GLY A N 1
ATOM 1399 C CA . GLY A 1 179 ? 25.646 -7.355 -48.978 1.00 97.44 179 GLY A CA 1
ATOM 1400 C C . GLY A 1 179 ? 25.236 -7.150 -50.439 1.00 97.44 179 GLY A C 1
ATOM 1401 O O . GLY A 1 179 ? 25.267 -8.091 -51.237 1.00 97.44 179 GLY A O 1
ATOM 1402 N N . TYR A 1 180 ? 24.871 -5.918 -50.801 1.00 98.50 180 TYR A N 1
ATOM 1403 C CA . TYR A 1 180 ? 24.524 -5.565 -52.182 1.00 98.50 180 TYR A CA 1
ATOM 1404 C C . TYR A 1 180 ? 25.012 -4.171 -52.569 1.00 98.50 180 TYR A C 1
ATOM 1406 O O . TYR A 1 180 ? 24.979 -3.240 -51.759 1.00 98.50 180 TYR A O 1
ATOM 1414 N N . ASP A 1 181 ? 25.453 -4.038 -53.818 1.00 98.06 181 ASP A N 1
ATOM 1415 C CA . ASP A 1 181 ? 25.887 -2.785 -54.419 1.00 98.06 181 ASP A CA 1
ATOM 1416 C C . ASP A 1 181 ? 24.819 -2.247 -55.373 1.00 98.06 181 ASP A C 1
ATOM 1418 O O . ASP A 1 181 ? 24.642 -2.748 -56.483 1.00 98.06 181 ASP A O 1
ATOM 1422 N N . PHE A 1 182 ? 24.115 -1.196 -54.957 1.00 97.56 182 PHE A N 1
ATOM 1423 C CA . PHE A 1 182 ? 23.104 -0.522 -55.773 1.00 97.56 182 PHE A CA 1
ATOM 1424 C C . PHE A 1 182 ? 23.703 0.479 -56.768 1.00 97.56 182 PHE A C 1
ATOM 1426 O O . PHE A 1 182 ? 23.050 0.825 -57.750 1.00 97.56 182 PHE A O 1
ATOM 1433 N N . VAL A 1 183 ? 24.951 0.906 -56.565 1.00 96.06 183 VAL A N 1
ATOM 1434 C CA . VAL A 1 183 ? 25.656 1.856 -57.438 1.00 96.06 183 VAL A CA 1
ATOM 1435 C C . VAL A 1 183 ? 26.199 1.146 -58.675 1.00 96.06 183 VAL A C 1
ATOM 1437 O O . VAL A 1 183 ? 26.142 1.676 -59.789 1.00 96.06 183 VAL A O 1
ATOM 1440 N N . ASN A 1 184 ? 26.738 -0.060 -58.499 1.00 95.00 184 ASN A N 1
ATOM 1441 C CA . ASN A 1 184 ? 27.282 -0.874 -59.588 1.00 95.00 184 ASN A CA 1
ATOM 1442 C C . ASN A 1 184 ? 26.382 -2.054 -59.979 1.00 95.00 184 ASN A C 1
ATOM 1444 O O . ASN A 1 184 ? 26.606 -2.671 -61.023 1.00 95.00 184 ASN A O 1
ATOM 1448 N N . ASN A 1 185 ? 25.300 -2.275 -59.227 1.00 95.19 185 ASN A N 1
ATOM 1449 C CA . ASN A 1 185 ? 24.289 -3.303 -59.455 1.00 95.19 185 ASN A CA 1
ATOM 1450 C C . ASN A 1 185 ? 24.884 -4.721 -59.492 1.00 95.19 185 ASN A C 1
ATOM 1452 O O . ASN A 1 185 ? 24.674 -5.480 -60.445 1.00 95.19 185 ASN A O 1
ATOM 1456 N N . ASP A 1 186 ? 25.632 -5.060 -58.444 1.00 96.69 186 ASP A N 1
ATOM 1457 C CA . ASP A 1 186 ? 26.212 -6.381 -58.220 1.00 96.69 186 ASP A CA 1
ATOM 1458 C C . ASP A 1 186 ? 26.203 -6.775 -56.726 1.00 96.69 186 ASP A C 1
ATOM 1460 O O . ASP A 1 186 ? 25.626 -6.098 -55.876 1.00 96.69 186 ASP A O 1
ATOM 1464 N N . THR A 1 187 ? 26.784 -7.932 -56.404 1.00 96.75 187 THR A N 1
ATOM 1465 C CA . THR A 1 187 ? 26.829 -8.489 -55.040 1.00 96.75 187 THR A CA 1
ATOM 1466 C C . THR A 1 187 ? 28.130 -8.171 -54.300 1.00 96.75 187 THR A C 1
ATOM 1468 O O . THR A 1 187 ? 28.456 -8.858 -53.336 1.00 96.75 187 THR A O 1
ATOM 1471 N N . HIS A 1 188 ? 28.903 -7.190 -54.769 1.00 97.25 188 HIS A N 1
ATOM 1472 C CA . HIS A 1 188 ? 30.244 -6.869 -54.285 1.00 97.25 188 HIS A CA 1
ATOM 1473 C C . HIS A 1 188 ? 30.335 -5.412 -53.797 1.00 97.25 188 HIS A C 1
ATOM 1475 O O . HIS A 1 188 ? 31.098 -4.636 -54.374 1.00 97.25 188 HIS A O 1
ATOM 1481 N N . PRO A 1 189 ? 29.625 -5.039 -52.708 1.00 97.75 189 PRO A N 1
ATOM 1482 C CA . PRO A 1 189 ? 29.587 -3.685 -52.125 1.00 97.75 189 PRO A CA 1
ATOM 1483 C C . PRO A 1 189 ? 30.904 -3.270 -51.446 1.00 97.75 189 PRO A C 1
ATOM 1485 O O . PRO A 1 189 ? 30.956 -2.958 -50.252 1.00 97.75 189 PRO A O 1
ATOM 1488 N N . ASN A 1 190 ? 31.986 -3.286 -52.213 1.00 97.50 190 ASN A N 1
ATOM 1489 C CA . ASN A 1 190 ? 33.319 -2.917 -51.779 1.00 97.50 190 ASN A CA 1
ATOM 1490 C C . ASN A 1 190 ? 33.437 -1.395 -51.679 1.00 97.50 190 ASN A C 1
ATOM 1492 O O . ASN A 1 190 ? 32.879 -0.651 -52.486 1.00 97.50 190 ASN A O 1
ATOM 1496 N N . ASP A 1 191 ? 34.167 -0.942 -50.667 1.00 97.00 191 ASP A N 1
ATOM 1497 C CA . ASP A 1 191 ? 34.382 0.480 -50.423 1.00 97.00 191 ASP A CA 1
ATOM 1498 C C . ASP A 1 191 ? 35.402 1.063 -51.411 1.00 97.00 191 ASP A C 1
ATOM 1500 O O . ASP A 1 191 ? 36.547 0.621 -51.474 1.00 97.00 191 ASP A O 1
ATOM 1504 N N . ASP A 1 192 ? 34.988 2.066 -52.182 1.00 94.75 192 ASP A N 1
ATOM 1505 C CA . ASP A 1 192 ? 35.829 2.827 -53.111 1.00 94.75 192 ASP A CA 1
ATOM 1506 C C . ASP A 1 192 ? 36.038 4.288 -52.666 1.00 94.75 192 ASP A C 1
ATOM 1508 O O . ASP A 1 192 ? 36.559 5.106 -53.431 1.00 94.75 192 ASP A O 1
ATOM 1512 N N . ASN A 1 193 ? 35.678 4.608 -51.418 1.00 94.44 193 ASN A N 1
ATOM 1513 C CA . ASN A 1 193 ? 35.794 5.933 -50.812 1.00 94.44 193 ASN A CA 1
ATOM 1514 C C . ASN A 1 193 ? 36.594 5.914 -49.493 1.00 94.44 193 ASN A C 1
ATOM 1516 O O . ASN A 1 193 ? 37.570 6.649 -49.358 1.00 94.44 193 ASN A O 1
ATOM 1520 N N . GLY A 1 194 ? 36.228 5.041 -48.555 1.00 90.50 194 GLY A N 1
ATOM 1521 C CA . GLY A 1 194 ? 36.828 4.872 -47.226 1.00 90.50 194 GLY A CA 1
ATOM 1522 C C . GLY A 1 194 ? 35.872 5.225 -46.078 1.00 90.50 194 GLY A C 1
ATOM 1523 O O . GLY A 1 194 ? 36.071 4.793 -44.938 1.00 90.50 194 GLY A O 1
ATOM 1524 N N . HIS A 1 195 ? 34.822 6.002 -46.347 1.00 94.88 195 HIS A N 1
ATOM 1525 C CA . HIS A 1 195 ? 33.867 6.427 -45.326 1.00 94.88 195 HIS A CA 1
ATOM 1526 C C . HIS A 1 195 ? 33.075 5.252 -44.732 1.00 94.88 195 HIS A C 1
ATOM 1528 O O . HIS A 1 195 ? 32.990 5.122 -43.512 1.00 94.88 195 HIS A O 1
ATOM 1534 N N . GLY A 1 196 ? 32.568 4.349 -45.569 1.00 96.44 196 GLY A N 1
ATOM 1535 C CA . GLY A 1 196 ? 31.731 3.232 -45.144 1.00 96.44 196 GLY A CA 1
ATOM 1536 C C . GLY A 1 196 ? 32.515 2.192 -44.348 1.00 96.44 196 GLY A C 1
ATOM 1537 O O . GLY A 1 196 ? 32.015 1.690 -43.342 1.00 96.44 196 GLY A O 1
ATOM 1538 N N . THR A 1 197 ? 33.784 1.952 -44.697 1.00 98.38 197 THR A N 1
ATOM 1539 C CA . THR A 1 197 ? 34.693 1.121 -43.889 1.00 98.38 197 THR A CA 1
ATOM 1540 C C . THR A 1 197 ? 34.934 1.721 -42.502 1.00 98.38 197 THR A C 1
ATOM 1542 O O . THR A 1 197 ? 34.912 0.990 -41.514 1.00 98.38 197 THR A O 1
ATOM 1545 N N . HIS A 1 198 ? 35.094 3.046 -42.393 1.00 98.19 198 HIS A N 1
ATOM 1546 C CA . HIS A 1 198 ? 35.271 3.730 -41.101 1.00 98.19 198 HIS A CA 1
ATOM 1547 C C . HIS A 1 198 ? 34.009 3.637 -40.222 1.00 98.19 198 HIS A C 1
ATOM 1549 O O . HIS A 1 198 ? 34.081 3.313 -39.032 1.00 98.19 198 HIS A O 1
ATOM 1555 N N . VAL A 1 199 ? 32.835 3.837 -40.829 1.00 98.50 199 VAL A N 1
ATOM 1556 C CA . VAL A 1 199 ? 31.525 3.673 -40.177 1.00 98.50 199 VAL A CA 1
ATOM 1557 C C . VAL A 1 199 ? 31.334 2.232 -39.693 1.00 98.50 199 VAL A C 1
ATOM 1559 O O . VAL A 1 199 ? 30.988 2.017 -38.530 1.00 98.50 199 VAL A O 1
ATOM 1562 N N . ALA A 1 200 ? 31.614 1.243 -40.547 1.00 98.56 200 ALA A N 1
ATOM 1563 C CA . ALA A 1 200 ? 31.527 -0.173 -40.202 1.00 98.56 200 ALA A CA 1
ATOM 1564 C C . ALA A 1 200 ? 32.493 -0.552 -39.067 1.00 98.56 200 ALA A C 1
ATOM 1566 O O . ALA A 1 200 ? 32.090 -1.265 -38.151 1.00 98.56 200 ALA A O 1
ATOM 1567 N N . GLY A 1 201 ? 33.726 -0.034 -39.075 1.00 98.12 201 GLY A N 1
ATOM 1568 C CA . GLY A 1 201 ? 34.694 -0.220 -37.988 1.00 98.12 201 GLY A CA 1
ATOM 1569 C C . GLY A 1 201 ? 34.207 0.363 -36.658 1.00 98.12 201 GLY A C 1
ATOM 1570 O O . GLY A 1 201 ? 34.298 -0.285 -35.619 1.00 98.12 201 GLY A O 1
ATOM 1571 N N . THR A 1 202 ? 33.570 1.537 -36.677 1.00 98.62 202 THR A N 1
ATOM 1572 C CA . THR A 1 202 ? 32.982 2.117 -35.455 1.00 98.62 202 THR A CA 1
ATOM 1573 C C . THR A 1 202 ? 31.931 1.199 -34.831 1.00 98.62 202 THR A C 1
ATOM 1575 O O . THR A 1 202 ? 31.902 1.037 -33.609 1.00 98.62 202 THR A O 1
ATOM 1578 N N . VAL A 1 203 ? 31.121 0.533 -35.658 1.00 98.75 203 VAL A N 1
ATOM 1579 C CA . VAL A 1 203 ? 30.174 -0.480 -35.180 1.00 98.75 203 VAL A CA 1
ATOM 1580 C C . VAL A 1 203 ? 30.903 -1.746 -34.729 1.00 98.75 203 VAL A C 1
ATOM 1582 O O . VAL A 1 203 ? 30.690 -2.180 -33.603 1.00 98.75 203 VAL A O 1
ATOM 1585 N N . ALA A 1 204 ? 31.740 -2.351 -35.574 1.00 98.00 204 ALA A N 1
ATOM 1586 C CA . ALA A 1 204 ? 32.249 -3.705 -35.356 1.00 98.00 204 ALA A CA 1
ATOM 1587 C C . ALA A 1 204 ? 33.658 -3.957 -35.923 1.00 98.00 204 ALA A C 1
ATOM 1589 O O . ALA A 1 204 ? 33.894 -4.974 -36.583 1.00 98.00 204 ALA A O 1
ATOM 1590 N N . GLN A 1 205 ? 34.617 -3.064 -35.662 1.00 97.75 205 GLN A N 1
ATOM 1591 C CA . GLN A 1 205 ? 36.038 -3.391 -35.820 1.00 97.75 205 GLN A CA 1
ATOM 1592 C C . GLN A 1 205 ? 36.360 -4.669 -35.032 1.00 97.75 205 GLN A C 1
ATOM 1594 O O . GLN A 1 205 ? 35.782 -4.905 -33.968 1.00 97.75 205 GLN A O 1
ATOM 1599 N N . THR A 1 206 ? 37.257 -5.511 -35.550 1.00 96.06 206 THR A N 1
ATOM 1600 C CA . THR A 1 206 ? 37.656 -6.728 -34.843 1.00 96.06 206 THR A CA 1
ATOM 1601 C C . THR A 1 206 ? 38.372 -6.361 -33.545 1.00 96.06 206 THR A C 1
ATOM 1603 O O . THR A 1 206 ? 39.489 -5.874 -33.578 1.00 96.06 206 THR A O 1
ATOM 1606 N N . THR A 1 207 ? 37.753 -6.658 -32.407 1.00 93.31 207 THR A N 1
ATOM 1607 C CA . THR A 1 207 ? 38.291 -6.341 -31.078 1.00 93.31 207 THR A CA 1
ATOM 1608 C C . THR A 1 207 ? 39.006 -7.537 -30.454 1.00 93.31 207 THR A C 1
ATOM 1610 O O . THR A 1 207 ? 38.620 -8.691 -30.657 1.00 93.31 207 THR A O 1
ATOM 1613 N N . ASN A 1 208 ? 39.999 -7.271 -29.605 1.00 88.69 208 ASN A N 1
ATOM 1614 C CA . ASN A 1 208 ? 40.805 -8.255 -28.887 1.00 88.69 208 ASN A CA 1
ATOM 1615 C C . ASN A 1 208 ? 41.685 -9.143 -29.789 1.00 88.69 208 ASN A C 1
ATOM 1617 O O . ASN A 1 208 ? 42.068 -10.252 -29.386 1.00 88.69 208 ASN A O 1
ATOM 1621 N N . ASN A 1 209 ? 42.048 -8.667 -30.981 1.00 86.75 209 ASN A N 1
ATOM 1622 C CA . ASN A 1 209 ? 42.900 -9.396 -31.930 1.00 86.75 209 ASN A CA 1
ATOM 1623 C C . ASN A 1 209 ? 44.398 -9.026 -31.814 1.00 86.75 209 ASN A C 1
ATOM 1625 O O . ASN A 1 209 ? 45.239 -9.644 -32.473 1.00 86.75 209 ASN A O 1
ATOM 1629 N N . GLY A 1 210 ? 44.745 -8.060 -30.956 1.00 86.81 210 GLY A N 1
ATOM 1630 C CA . GLY A 1 210 ? 46.099 -7.538 -30.773 1.00 86.81 210 GLY A CA 1
ATOM 1631 C C . GLY A 1 210 ? 46.564 -6.605 -31.897 1.00 86.81 210 GLY A C 1
ATOM 1632 O O . GLY A 1 210 ? 47.769 -6.382 -32.039 1.00 86.81 210 GLY A O 1
ATOM 1633 N N . VAL A 1 211 ? 45.636 -6.079 -32.695 1.00 87.75 211 VAL A N 1
ATOM 1634 C CA . VAL A 1 211 ? 45.851 -5.193 -33.842 1.00 87.75 211 VAL A CA 1
ATOM 1635 C C . VAL A 1 211 ? 44.963 -3.962 -33.668 1.00 87.75 211 VAL A C 1
ATOM 1637 O O . VAL A 1 211 ? 43.902 -4.035 -33.080 1.00 87.75 211 VAL A O 1
ATOM 1640 N N . GLY A 1 212 ? 45.445 -2.803 -34.113 1.00 93.88 212 GLY A N 1
ATOM 1641 C CA . GLY A 1 212 ? 44.580 -1.654 -34.356 1.00 93.88 212 GLY A CA 1
ATOM 1642 C C . GLY A 1 212 ? 43.674 -1.203 -33.211 1.00 93.88 212 GLY A C 1
ATOM 1643 O O . GLY A 1 212 ? 44.158 -0.808 -32.148 1.00 93.88 212 GLY A O 1
ATOM 1644 N N . VAL A 1 213 ? 42.378 -1.158 -33.513 1.00 95.12 213 VAL A N 1
ATOM 1645 C CA . VAL A 1 213 ? 41.316 -0.436 -32.796 1.00 95.12 213 VAL A CA 1
ATOM 1646 C C . VAL A 1 213 ? 40.107 -1.341 -32.524 1.00 95.12 213 VAL A C 1
ATOM 1648 O O . VAL A 1 213 ? 40.017 -2.449 -33.028 1.00 95.12 213 VAL A O 1
ATOM 1651 N N . THR A 1 214 ? 39.158 -0.873 -31.713 1.00 96.12 214 THR A N 1
ATOM 1652 C CA . THR A 1 214 ? 37.947 -1.618 -31.323 1.00 96.12 214 THR A CA 1
ATOM 1653 C C . THR A 1 214 ? 36.664 -1.046 -31.937 1.00 96.12 214 THR A C 1
ATOM 1655 O O . THR A 1 214 ? 36.590 0.151 -32.246 1.00 96.12 214 THR A O 1
ATOM 1658 N N . GLY A 1 215 ? 35.635 -1.894 -32.060 1.00 97.44 215 GLY A N 1
ATOM 1659 C CA . GLY A 1 215 ? 34.260 -1.522 -32.406 1.00 97.44 215 GLY A CA 1
ATOM 1660 C C . GLY A 1 215 ? 33.307 -1.603 -31.208 1.00 97.44 215 GLY A C 1
ATOM 1661 O O . GLY A 1 215 ? 33.556 -2.326 -30.244 1.00 97.44 215 GLY A O 1
ATOM 1662 N N . VAL A 1 216 ? 32.186 -0.878 -31.264 1.00 98.56 216 VAL A N 1
ATOM 1663 C CA . VAL A 1 216 ? 31.182 -0.845 -30.182 1.00 98.56 216 VAL A CA 1
ATOM 1664 C C . VAL A 1 216 ? 30.525 -2.215 -29.955 1.00 98.56 216 VAL A C 1
ATOM 1666 O O . VAL A 1 216 ? 30.470 -2.704 -28.831 1.00 98.56 216 VAL A O 1
ATOM 1669 N N . ALA A 1 217 ? 30.055 -2.863 -31.015 1.00 98.25 217 ALA A N 1
ATOM 1670 C CA . ALA A 1 217 ? 29.372 -4.153 -31.011 1.00 98.25 217 ALA A CA 1
ATOM 1671 C C . ALA A 1 217 ? 30.158 -5.175 -31.846 1.00 98.25 217 ALA A C 1
ATOM 1673 O O . ALA A 1 217 ? 29.656 -5.728 -32.819 1.00 98.25 217 ALA A O 1
ATOM 1674 N N . PHE A 1 218 ? 31.416 -5.412 -31.472 1.00 96.62 218 PHE A N 1
ATOM 1675 C CA . PHE A 1 218 ? 32.401 -6.145 -32.278 1.00 96.62 218 PHE A CA 1
ATOM 1676 C C . PHE A 1 218 ? 32.074 -7.613 -32.615 1.00 96.62 218 PHE A C 1
ATOM 1678 O O . PHE A 1 218 ? 32.741 -8.188 -33.471 1.00 96.62 218 PHE A O 1
ATOM 1685 N N . ASN A 1 219 ? 31.067 -8.228 -31.982 1.00 97.44 219 ASN A N 1
ATOM 1686 C CA . ASN A 1 219 ? 30.581 -9.572 -32.329 1.00 97.44 219 ASN A CA 1
ATOM 1687 C C . ASN A 1 219 ? 29.271 -9.568 -33.140 1.00 97.44 219 ASN A C 1
ATOM 1689 O O . ASN A 1 219 ? 28.730 -10.644 -33.423 1.00 97.44 219 ASN A O 1
ATOM 1693 N N . CYS A 1 220 ? 28.733 -8.400 -33.505 1.00 98.38 220 CYS A N 1
ATOM 1694 C CA . CYS A 1 220 ? 27.635 -8.335 -34.466 1.00 98.38 220 CYS A CA 1
ATOM 1695 C C . CYS A 1 220 ? 28.121 -8.730 -35.870 1.00 98.38 220 CYS A C 1
ATOM 1697 O O . CYS A 1 220 ? 29.321 -8.853 -36.131 1.00 98.38 220 CYS A O 1
ATOM 1699 N N . SER A 1 221 ? 27.180 -8.972 -36.779 1.00 98.69 221 SER A N 1
ATOM 1700 C CA . SER A 1 221 ? 27.499 -9.142 -38.194 1.00 98.69 221 SER A CA 1
ATOM 1701 C C . SER A 1 221 ? 27.210 -7.862 -38.963 1.00 98.69 221 SER A C 1
ATOM 1703 O O . SER A 1 221 ? 26.150 -7.265 -38.801 1.00 98.69 221 SER A O 1
ATOM 1705 N N . ILE A 1 222 ? 28.126 -7.463 -39.837 1.00 98.81 222 ILE A N 1
ATOM 1706 C CA . ILE A 1 222 ? 27.949 -6.313 -40.718 1.00 98.81 222 ILE A CA 1
ATOM 1707 C C . ILE A 1 222 ? 27.316 -6.765 -42.038 1.00 98.81 222 ILE A C 1
ATOM 1709 O O . ILE A 1 222 ? 27.765 -7.735 -42.651 1.00 98.81 222 ILE A O 1
ATOM 1713 N N . MET A 1 223 ? 26.287 -6.044 -42.487 1.00 98.81 223 MET A N 1
ATOM 1714 C CA . MET A 1 223 ? 25.696 -6.159 -43.824 1.00 98.81 223 MET A CA 1
ATOM 1715 C C . MET A 1 223 ? 26.100 -4.929 -44.653 1.00 98.81 223 MET A C 1
ATOM 1717 O O . MET A 1 223 ? 25.549 -3.846 -44.444 1.00 98.81 223 MET A O 1
ATOM 1721 N N . PRO A 1 224 ? 27.066 -5.045 -45.579 1.00 98.69 224 PRO A N 1
ATOM 1722 C CA . PRO A 1 224 ? 27.458 -3.918 -46.420 1.00 98.69 224 PRO A CA 1
ATOM 1723 C C . PRO A 1 224 ? 26.368 -3.607 -47.459 1.00 98.69 224 PRO A C 1
ATOM 1725 O O . PRO A 1 224 ? 25.991 -4.473 -48.247 1.00 98.69 224 PRO A O 1
ATOM 1728 N N . VAL A 1 225 ? 25.866 -2.372 -47.494 1.00 98.69 225 VAL A N 1
ATOM 1729 C CA . VAL A 1 225 ? 24.855 -1.938 -48.470 1.00 98.69 225 VAL A CA 1
ATOM 1730 C C . VAL A 1 225 ? 25.353 -0.669 -49.151 1.00 98.69 225 VAL A C 1
ATOM 1732 O O . VAL A 1 225 ? 25.283 0.427 -48.594 1.00 98.69 225 VAL A O 1
ATOM 1735 N N . LYS A 1 226 ? 25.907 -0.816 -50.357 1.00 98.44 226 LYS A N 1
ATOM 1736 C CA . LYS A 1 226 ? 26.524 0.298 -51.082 1.00 98.44 226 LYS A CA 1
ATOM 1737 C C . LYS A 1 226 ? 25.471 1.060 -51.880 1.00 98.44 226 LYS A C 1
ATOM 1739 O O . LYS A 1 226 ? 24.901 0.538 -52.833 1.00 98.44 226 LYS A O 1
ATOM 1744 N N . VAL A 1 227 ? 25.228 2.302 -51.475 1.00 98.06 227 VAL A N 1
ATOM 1745 C CA . VAL A 1 227 ? 24.276 3.242 -52.098 1.00 98.06 227 VAL A CA 1
ATOM 1746 C C . VAL A 1 227 ? 24.925 4.579 -52.466 1.00 98.06 227 VAL A C 1
ATOM 1748 O O . VAL A 1 227 ? 24.288 5.419 -53.100 1.00 98.06 227 VAL A O 1
ATOM 1751 N N . LEU A 1 228 ? 26.185 4.785 -52.063 1.00 94.88 228 LEU A N 1
ATOM 1752 C CA . LEU A 1 228 ? 27.000 5.952 -52.400 1.00 94.88 228 LEU A CA 1
ATOM 1753 C C . LEU A 1 228 ? 28.195 5.542 -53.276 1.00 94.88 228 LEU A C 1
ATOM 1755 O O . LEU A 1 228 ? 28.826 4.503 -53.060 1.00 94.88 228 LEU A O 1
ATOM 1759 N N . ASP A 1 229 ? 28.508 6.363 -54.272 1.00 92.19 229 ASP A N 1
ATOM 1760 C CA . ASP A 1 229 ? 29.642 6.194 -55.178 1.00 92.19 229 ASP A CA 1
ATOM 1761 C C . ASP A 1 229 ? 30.985 6.601 -54.536 1.00 92.19 229 ASP A C 1
ATOM 1763 O O . ASP A 1 229 ? 31.042 7.021 -53.378 1.00 92.19 229 ASP A O 1
ATOM 1767 N N . SER A 1 230 ? 32.081 6.516 -55.301 1.00 91.38 230 SER A N 1
ATOM 1768 C CA . SER A 1 230 ? 33.431 6.887 -54.839 1.00 91.38 230 SER A CA 1
ATOM 1769 C C . SER A 1 230 ? 33.574 8.340 -54.369 1.00 91.38 230 SER A C 1
ATOM 1771 O O . SER A 1 230 ? 34.542 8.675 -53.684 1.00 91.38 230 SER A O 1
ATOM 1773 N N . GLN A 1 231 ? 32.635 9.229 -54.712 1.00 87.88 231 GLN A N 1
ATOM 1774 C CA . GLN A 1 231 ? 32.593 10.614 -54.228 1.00 87.88 231 GLN A 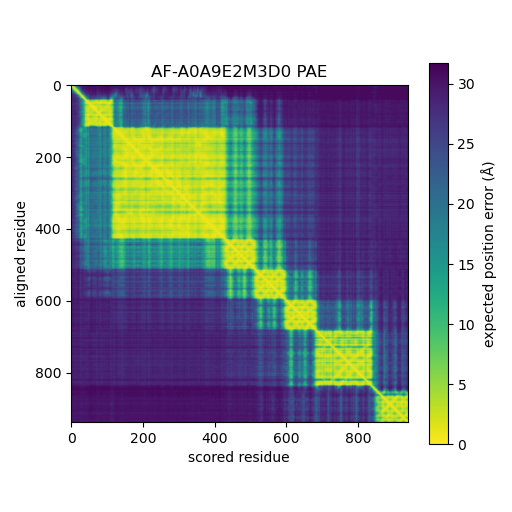CA 1
ATOM 1775 C C . GLN A 1 231 ? 31.718 10.771 -52.975 1.00 87.88 231 GLN A C 1
ATOM 1777 O O . GLN A 1 231 ? 31.483 11.897 -52.533 1.00 87.88 231 GLN A O 1
ATOM 1782 N N . GLY A 1 232 ? 31.208 9.671 -52.414 1.00 86.56 232 GLY A N 1
ATOM 1783 C CA . GLY A 1 232 ? 30.269 9.684 -51.297 1.00 86.56 232 GLY A CA 1
ATOM 1784 C C . GLY A 1 232 ? 28.895 10.238 -51.685 1.00 86.56 232 GLY A C 1
ATOM 1785 O O . GLY A 1 232 ? 28.184 10.763 -50.832 1.00 86.56 232 GLY A O 1
ATOM 1786 N N . SER A 1 233 ? 28.529 10.182 -52.971 1.00 89.75 233 SER A N 1
ATOM 1787 C CA . SER A 1 233 ? 27.254 10.688 -53.493 1.00 89.75 233 SER A CA 1
ATOM 1788 C C . SER A 1 233 ? 26.367 9.543 -53.974 1.00 89.75 233 SER A C 1
ATOM 1790 O O . SER A 1 233 ? 26.854 8.580 -54.548 1.00 89.75 233 SER A O 1
ATOM 1792 N N . GLY A 1 234 ? 25.053 9.640 -53.776 1.00 90.06 234 GLY A N 1
ATOM 1793 C CA . GLY A 1 234 ? 24.117 8.589 -54.183 1.00 90.06 234 GLY A CA 1
ATOM 1794 C C . GLY A 1 234 ? 22.772 9.136 -54.629 1.00 90.06 234 GLY A C 1
ATOM 1795 O O . GLY A 1 234 ? 22.409 10.279 -54.325 1.00 90.06 234 GLY A O 1
ATOM 1796 N N . TYR A 1 235 ? 22.022 8.318 -55.365 1.00 92.38 235 TYR A N 1
ATOM 1797 C CA . TYR A 1 235 ? 20.666 8.657 -55.772 1.00 92.38 235 TYR A CA 1
ATOM 1798 C C . TYR A 1 235 ? 19.650 8.266 -54.697 1.00 92.38 235 TYR A C 1
ATOM 1800 O O . TYR A 1 235 ? 19.795 7.272 -53.992 1.00 92.38 235 TYR A O 1
ATOM 1808 N N . LEU A 1 236 ? 18.560 9.034 -54.618 1.00 91.75 236 LEU A N 1
ATOM 1809 C CA . LEU A 1 236 ? 17.426 8.736 -53.738 1.00 91.75 236 LEU A CA 1
ATOM 1810 C C . LEU A 1 236 ? 16.874 7.314 -53.944 1.00 91.75 236 LEU A C 1
ATOM 1812 O O . LEU A 1 236 ? 16.457 6.690 -52.973 1.00 91.75 236 LEU A O 1
ATOM 1816 N N . SER A 1 237 ? 16.837 6.835 -55.192 1.00 92.81 237 SER A N 1
ATOM 1817 C CA . SER A 1 237 ? 16.388 5.479 -55.529 1.00 92.81 237 SER A CA 1
ATOM 1818 C C . SER A 1 237 ? 17.231 4.426 -54.829 1.00 92.81 237 SER A C 1
ATOM 1820 O O . SER A 1 237 ? 16.684 3.557 -54.167 1.00 92.81 237 SER A O 1
ATOM 1822 N N . ASP A 1 238 ? 18.549 4.566 -54.915 1.00 96.00 238 ASP A N 1
ATOM 1823 C CA . ASP A 1 238 ? 19.500 3.551 -54.474 1.00 96.00 238 ASP A CA 1
ATOM 1824 C C . ASP A 1 238 ? 19.520 3.488 -52.945 1.00 96.00 238 ASP A C 1
ATOM 1826 O O . ASP A 1 238 ? 19.524 2.408 -52.364 1.00 96.00 238 ASP A O 1
ATOM 1830 N N . VAL A 1 239 ? 19.420 4.648 -52.282 1.00 96.62 239 VAL A N 1
ATOM 1831 C CA . VAL A 1 239 ? 19.259 4.725 -50.822 1.00 96.62 239 VAL A CA 1
ATOM 1832 C C . VAL A 1 239 ? 17.948 4.067 -50.380 1.00 96.62 239 VAL A C 1
ATOM 1834 O O . VAL A 1 239 ? 17.945 3.287 -49.432 1.00 96.62 239 VAL A O 1
ATOM 1837 N N . ALA A 1 240 ? 16.828 4.359 -51.050 1.00 96.81 240 ALA A N 1
ATOM 1838 C CA . ALA A 1 240 ? 15.530 3.791 -50.689 1.00 96.81 240 ALA A CA 1
ATOM 1839 C C . ALA A 1 240 ? 15.478 2.268 -50.906 1.00 96.81 240 ALA A C 1
ATOM 1841 O O . ALA A 1 240 ? 15.029 1.545 -50.015 1.00 96.81 240 ALA A O 1
ATOM 1842 N N . ASP A 1 241 ? 15.972 1.785 -52.048 1.00 97.62 241 ASP A N 1
ATOM 1843 C CA . ASP A 1 241 ? 16.048 0.354 -52.353 1.00 97.62 241 ASP A CA 1
ATOM 1844 C C . ASP A 1 241 ? 17.029 -0.360 -51.414 1.00 97.62 241 ASP A C 1
ATOM 1846 O O . ASP A 1 241 ? 16.720 -1.446 -50.931 1.00 97.62 241 ASP A O 1
ATOM 1850 N N . GLY A 1 242 ? 18.153 0.273 -51.065 1.00 98.00 242 GLY A N 1
ATOM 1851 C CA . GLY A 1 242 ? 19.113 -0.250 -50.094 1.00 98.00 242 GLY A CA 1
ATOM 1852 C C . GLY A 1 242 ? 18.522 -0.445 -48.697 1.00 98.00 242 GLY A C 1
ATOM 1853 O O . GLY A 1 242 ? 18.749 -1.486 -48.083 1.00 98.00 242 GLY A O 1
ATOM 1854 N N . ILE A 1 243 ? 17.712 0.503 -48.209 1.00 98.50 243 ILE A N 1
ATOM 1855 C CA . ILE A 1 243 ? 17.009 0.380 -46.917 1.00 98.50 243 ILE A CA 1
ATOM 1856 C C . ILE A 1 243 ? 16.034 -0.804 -46.935 1.00 98.50 243 ILE A C 1
ATOM 1858 O O . ILE A 1 243 ? 16.035 -1.620 -46.013 1.00 98.50 243 ILE A O 1
ATOM 1862 N N . ILE A 1 244 ? 15.203 -0.897 -47.978 1.00 98.44 244 ILE A N 1
ATOM 1863 C CA . ILE A 1 244 ? 14.207 -1.969 -48.122 1.00 98.44 244 ILE A CA 1
ATOM 1864 C C . ILE A 1 244 ? 14.909 -3.323 -48.214 1.00 98.44 244 ILE A C 1
ATOM 1866 O O . ILE A 1 244 ? 14.553 -4.258 -47.501 1.00 98.44 244 ILE A O 1
ATOM 1870 N N . TRP A 1 245 ? 15.947 -3.409 -49.045 1.00 98.44 245 TRP A N 1
ATOM 1871 C CA . TRP A 1 245 ? 16.715 -4.628 -49.237 1.00 98.44 245 TRP A CA 1
ATOM 1872 C C . TRP A 1 245 ? 17.402 -5.081 -47.950 1.00 98.44 245 TRP A C 1
ATOM 1874 O O . TRP A 1 245 ? 17.361 -6.268 -47.637 1.00 98.44 245 TRP A O 1
ATOM 1884 N N . ALA A 1 246 ? 17.984 -4.161 -47.176 1.00 98.62 246 ALA A N 1
ATOM 1885 C CA . ALA A 1 246 ? 18.598 -4.497 -45.895 1.00 98.62 246 ALA A CA 1
ATOM 1886 C C . ALA A 1 246 ? 17.584 -5.134 -44.932 1.00 98.62 246 ALA A C 1
ATOM 1888 O O . ALA A 1 246 ? 17.854 -6.186 -44.351 1.00 98.62 246 ALA A O 1
ATOM 1889 N N . ALA A 1 247 ? 16.395 -4.536 -44.812 1.00 98.31 247 ALA A N 1
ATOM 1890 C CA . ALA A 1 247 ? 15.323 -5.065 -43.972 1.00 98.31 247 ALA A CA 1
ATOM 1891 C C . ALA A 1 247 ? 14.838 -6.447 -44.454 1.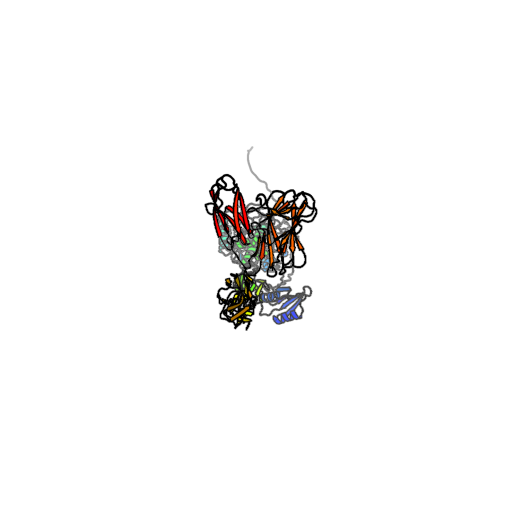00 98.31 247 ALA A C 1
ATOM 1893 O O . ALA A 1 247 ? 14.722 -7.377 -43.655 1.00 98.31 247 ALA A O 1
ATOM 1894 N N . ASP A 1 248 ? 14.641 -6.620 -45.764 1.00 98.38 248 ASP A N 1
ATOM 1895 C CA . ASP A 1 248 ? 14.231 -7.897 -46.367 1.00 98.38 248 ASP A CA 1
ATOM 1896 C C . ASP A 1 248 ? 15.271 -9.016 -46.183 1.00 98.38 248 ASP A C 1
ATOM 1898 O O . ASP A 1 248 ? 14.920 -10.198 -46.169 1.00 98.38 248 ASP A O 1
ATOM 1902 N N . ASN A 1 249 ? 16.548 -8.655 -46.024 1.00 98.12 249 ASN A N 1
ATOM 1903 C CA . ASN A 1 249 ? 17.656 -9.596 -45.854 1.00 98.12 249 ASN A CA 1
ATOM 1904 C C . ASN A 1 249 ? 18.100 -9.754 -44.392 1.00 98.12 249 ASN A C 1
ATOM 1906 O O . ASN A 1 249 ? 19.166 -10.311 -44.128 1.00 98.12 249 ASN A O 1
ATOM 1910 N N . GLY A 1 250 ? 17.256 -9.338 -43.443 1.00 97.31 250 GLY A N 1
ATOM 1911 C CA . GLY A 1 250 ? 17.425 -9.647 -42.024 1.00 97.31 250 GLY A CA 1
ATOM 1912 C C . GLY A 1 250 ? 18.363 -8.707 -41.277 1.00 97.31 250 GLY A C 1
ATOM 1913 O O . GLY A 1 250 ? 19.016 -9.145 -40.337 1.00 97.31 250 GLY A O 1
ATOM 1914 N N . ALA A 1 251 ? 18.461 -7.440 -41.687 1.00 98.56 251 ALA A N 1
ATOM 1915 C CA . ALA A 1 251 ? 19.066 -6.417 -40.843 1.00 98.56 251 ALA A CA 1
ATOM 1916 C C . ALA A 1 251 ? 18.196 -6.173 -39.601 1.00 98.56 251 ALA A C 1
ATOM 1918 O O . ALA A 1 251 ? 17.002 -5.918 -39.726 1.00 98.56 251 ALA A O 1
ATOM 1919 N N . ASP A 1 252 ? 18.802 -6.185 -38.418 1.00 98.75 252 ASP A N 1
ATOM 1920 C CA . ASP A 1 252 ? 18.144 -5.808 -37.161 1.00 98.75 252 ASP A CA 1
ATOM 1921 C C . ASP A 1 252 ? 18.327 -4.310 -36.869 1.00 98.75 252 ASP A C 1
ATOM 1923 O O . ASP A 1 252 ? 17.465 -3.650 -36.282 1.00 98.75 252 ASP A O 1
ATOM 1927 N N . VAL A 1 253 ? 19.461 -3.757 -37.314 1.00 98.88 253 VAL A N 1
ATOM 1928 C CA . VAL A 1 253 ? 19.795 -2.334 -37.227 1.00 98.88 253 VAL A CA 1
ATOM 1929 C C . VAL A 1 253 ? 20.242 -1.835 -38.598 1.00 98.88 253 VAL A C 1
ATOM 1931 O O . VAL A 1 253 ? 21.040 -2.487 -39.263 1.00 98.88 253 VAL A O 1
ATOM 1934 N N . ILE A 1 254 ? 19.781 -0.657 -39.014 1.00 98.88 254 ILE A N 1
ATOM 1935 C CA . ILE A 1 254 ? 20.287 0.061 -40.190 1.00 98.88 254 ILE A CA 1
ATOM 1936 C C . ILE A 1 254 ? 20.964 1.346 -39.715 1.00 98.88 254 ILE A C 1
ATOM 1938 O O . ILE A 1 254 ? 20.319 2.193 -39.098 1.00 98.88 254 ILE A O 1
ATOM 1942 N N . ASN A 1 255 ? 22.246 1.514 -40.041 1.00 98.88 255 ASN A N 1
ATOM 1943 C CA . ASN A 1 255 ? 22.962 2.773 -39.874 1.00 98.88 255 ASN A CA 1
ATOM 1944 C C . ASN A 1 255 ? 23.044 3.523 -41.209 1.00 98.88 255 ASN A C 1
ATOM 1946 O O . ASN A 1 255 ? 23.549 2.989 -42.199 1.00 98.88 255 ASN A O 1
ATOM 1950 N N . MET A 1 256 ? 22.602 4.780 -41.209 1.00 98.06 256 MET A N 1
ATOM 1951 C CA . MET A 1 256 ? 22.701 5.702 -42.338 1.00 98.06 256 MET A CA 1
ATOM 1952 C C . MET A 1 256 ? 23.519 6.933 -41.950 1.00 98.06 256 MET A C 1
ATOM 1954 O O . MET A 1 256 ? 23.007 7.907 -41.390 1.00 98.06 256 MET A O 1
ATOM 1958 N N . SER A 1 257 ? 24.798 6.912 -42.313 1.00 93.06 257 SER A N 1
ATOM 1959 C CA . SER A 1 257 ? 25.732 8.028 -42.132 1.00 93.06 257 SER A CA 1
ATOM 1960 C C . SER A 1 257 ? 25.703 9.001 -43.324 1.00 93.06 257 SER A C 1
ATOM 1962 O O . SER A 1 257 ? 26.733 9.517 -43.758 1.00 93.06 257 SER A O 1
ATOM 1964 N N . LEU A 1 258 ? 24.499 9.256 -43.849 1.00 87.75 258 LEU A N 1
ATOM 1965 C CA . LEU A 1 258 ? 24.205 10.048 -45.047 1.00 87.75 258 LEU A CA 1
ATOM 1966 C C . LEU A 1 258 ? 22.974 10.937 -44.829 1.00 87.75 258 LEU A C 1
ATOM 1968 O O . LEU A 1 258 ? 22.186 10.710 -43.909 1.00 87.75 258 LEU A O 1
ATOM 1972 N N . GLY A 1 259 ? 22.770 11.938 -45.687 1.00 89.00 259 GLY A N 1
ATOM 1973 C CA . GLY A 1 259 ? 21.588 12.787 -45.580 1.00 89.00 259 GLY A CA 1
ATOM 1974 C C . GLY A 1 259 ? 21.357 13.732 -46.754 1.00 89.00 259 GLY A C 1
ATOM 1975 O O . GLY A 1 259 ? 22.241 14.002 -47.565 1.00 89.00 259 GLY A O 1
ATOM 1976 N N . ALA A 1 260 ? 20.137 14.254 -46.821 1.00 86.75 260 ALA A N 1
ATOM 1977 C CA . ALA A 1 260 ? 19.678 15.241 -47.784 1.00 86.75 260 ALA A CA 1
ATOM 1978 C C . ALA A 1 260 ? 18.899 16.365 -47.082 1.00 86.75 260 ALA A C 1
ATOM 1980 O O . ALA A 1 260 ? 18.293 16.182 -46.027 1.00 86.75 260 ALA A O 1
ATOM 1981 N N . SER A 1 261 ? 18.867 17.545 -47.700 1.00 84.38 261 SER A N 1
ATOM 1982 C CA . SER A 1 261 ? 18.230 18.748 -47.144 1.00 84.38 261 SER A CA 1
ATOM 1983 C C . SER A 1 261 ? 16.709 18.811 -47.332 1.00 84.38 261 SER A C 1
ATOM 1985 O O . SER A 1 261 ? 16.088 19.821 -47.005 1.00 84.38 261 SER A O 1
ATOM 1987 N N . SER A 1 262 ? 16.084 17.790 -47.921 1.00 86.12 262 SER A N 1
ATOM 1988 C CA . SER A 1 262 ? 14.651 17.788 -48.239 1.00 86.12 262 SER A CA 1
ATOM 1989 C C . SER A 1 262 ? 14.024 16.416 -48.024 1.00 86.12 262 SER A C 1
ATOM 1991 O O . SER A 1 262 ? 14.612 15.392 -48.364 1.00 86.12 262 SER A O 1
ATOM 1993 N N . THR A 1 263 ? 12.806 16.417 -47.484 1.00 90.06 263 THR A N 1
ATOM 1994 C CA . THR A 1 263 ? 11.980 15.216 -47.316 1.00 90.06 263 THR A CA 1
ATOM 1995 C C . THR A 1 263 ? 11.443 14.724 -48.657 1.00 90.06 263 THR A C 1
ATOM 1997 O O . THR A 1 263 ? 11.167 15.519 -49.561 1.00 90.06 263 THR A O 1
ATOM 2000 N N . THR A 1 264 ? 11.269 13.410 -48.788 1.00 93.12 264 THR A N 1
ATOM 2001 C CA . THR A 1 264 ? 10.646 12.785 -49.958 1.00 93.12 264 THR A CA 1
ATOM 2002 C C . THR A 1 264 ? 9.798 11.595 -49.525 1.00 93.12 264 THR A C 1
ATOM 2004 O O . THR A 1 264 ? 10.181 10.844 -48.629 1.00 93.12 264 THR A O 1
ATOM 2007 N N . SER A 1 265 ? 8.661 11.378 -50.191 1.00 96.00 265 SER A N 1
ATOM 2008 C CA . SER A 1 265 ? 7.793 10.234 -49.882 1.00 96.00 265 SER A CA 1
ATOM 2009 C C . SER A 1 265 ? 8.487 8.893 -50.123 1.00 96.00 265 SER A C 1
ATOM 2011 O O . SER A 1 265 ? 8.257 7.957 -49.372 1.00 96.00 265 SER A O 1
ATOM 2013 N N . THR A 1 266 ? 9.360 8.792 -51.131 1.00 94.69 266 THR A N 1
ATOM 2014 C CA . THR A 1 266 ? 10.101 7.555 -51.426 1.00 94.69 266 THR A CA 1
ATOM 2015 C C . THR A 1 266 ? 10.999 7.146 -50.262 1.00 94.69 266 THR A C 1
ATOM 2017 O O . THR A 1 266 ? 10.904 6.015 -49.795 1.00 94.69 266 THR A O 1
ATOM 2020 N N . LEU A 1 267 ? 11.820 8.072 -49.752 1.00 95.38 267 LEU A N 1
ATOM 2021 C CA . LEU A 1 267 ? 12.719 7.777 -48.636 1.00 95.38 267 LEU A CA 1
ATOM 2022 C C . LEU A 1 267 ? 11.942 7.498 -47.347 1.00 95.38 267 LEU A C 1
ATOM 2024 O O . LEU A 1 267 ? 12.276 6.566 -46.626 1.00 95.38 267 LEU A O 1
ATOM 2028 N N . GLN A 1 268 ? 10.893 8.282 -47.073 1.00 96.31 268 GLN A N 1
ATOM 2029 C CA . GLN A 1 268 ? 10.061 8.077 -45.888 1.00 96.31 268 GLN A CA 1
ATOM 2030 C C . GLN A 1 268 ? 9.379 6.704 -45.904 1.00 96.31 268 GLN A C 1
ATOM 2032 O O . GLN A 1 268 ? 9.394 6.008 -44.896 1.00 96.31 268 GLN A O 1
ATOM 2037 N N . ASN A 1 269 ? 8.831 6.288 -47.050 1.00 97.25 269 ASN A N 1
ATOM 2038 C CA . ASN A 1 269 ? 8.187 4.983 -47.188 1.00 97.25 269 ASN A CA 1
ATOM 2039 C C . ASN A 1 269 ? 9.178 3.828 -46.975 1.00 97.25 269 ASN A C 1
ATOM 2041 O O . ASN A 1 269 ? 8.816 2.840 -46.345 1.00 97.25 269 ASN A O 1
ATOM 2045 N N . ALA A 1 270 ? 10.415 3.946 -47.472 1.00 97.81 270 ALA A N 1
ATOM 2046 C CA . ALA A 1 270 ? 11.453 2.933 -47.267 1.00 97.81 270 ALA A CA 1
ATOM 2047 C C . ALA A 1 270 ? 11.838 2.800 -45.783 1.00 97.81 270 ALA A C 1
ATOM 2049 O O . ALA A 1 270 ? 11.883 1.696 -45.245 1.00 97.81 270 ALA A O 1
ATOM 2050 N N . VAL A 1 271 ? 12.031 3.932 -45.099 1.00 98.31 271 VAL A N 1
ATOM 2051 C CA . VAL A 1 271 ? 12.286 3.978 -43.651 1.00 98.31 271 VAL A CA 1
ATOM 2052 C C . VAL A 1 271 ? 11.121 3.367 -42.863 1.00 98.31 271 VAL A C 1
ATOM 2054 O O . VAL A 1 271 ? 11.334 2.531 -41.990 1.00 98.31 271 VAL A O 1
ATOM 2057 N N . GLN A 1 272 ? 9.882 3.731 -43.196 1.00 98.25 272 GLN A N 1
ATOM 2058 C CA . GLN A 1 272 ? 8.682 3.188 -42.553 1.00 98.25 272 GLN A CA 1
ATOM 2059 C C . GLN A 1 272 ? 8.519 1.687 -42.768 1.00 98.25 272 GLN A C 1
ATOM 2061 O O . GLN A 1 272 ? 8.088 0.981 -41.857 1.00 98.25 272 GLN A O 1
ATOM 2066 N N . TYR A 1 273 ? 8.869 1.199 -43.957 1.00 98.44 273 TYR A N 1
ATOM 2067 C CA . TYR A 1 273 ? 8.867 -0.223 -44.263 1.00 98.44 273 TYR A CA 1
ATOM 2068 C C . TYR A 1 273 ? 9.845 -0.980 -43.359 1.00 98.44 273 TYR A C 1
ATOM 2070 O O . TYR A 1 273 ? 9.425 -1.892 -42.650 1.00 98.44 273 TYR A O 1
ATOM 2078 N N . ALA A 1 274 ? 11.108 -0.545 -43.304 1.00 98.44 274 ALA A N 1
ATOM 2079 C CA . ALA A 1 274 ? 12.118 -1.164 -42.449 1.00 98.44 274 ALA A CA 1
ATOM 2080 C C . ALA A 1 274 ? 11.726 -1.109 -40.959 1.00 98.44 274 ALA A C 1
ATOM 2082 O O . ALA A 1 274 ? 11.756 -2.127 -40.270 1.00 98.44 274 ALA A O 1
ATOM 2083 N N . TYR A 1 275 ? 11.246 0.039 -40.471 1.00 98.50 275 TYR A N 1
ATOM 2084 C CA . TYR A 1 275 ? 10.762 0.169 -39.092 1.00 98.50 275 TYR A CA 1
ATOM 2085 C C . TYR A 1 275 ? 9.594 -0.790 -38.799 1.00 98.50 275 TYR A C 1
ATOM 2087 O O . TYR A 1 275 ? 9.559 -1.441 -37.755 1.00 98.50 275 TYR A O 1
ATOM 2095 N N . GLY A 1 276 ? 8.652 -0.932 -39.738 1.00 97.94 276 GLY A N 1
ATOM 2096 C CA . GLY A 1 276 ? 7.524 -1.863 -39.639 1.00 97.94 276 GLY A CA 1
ATOM 2097 C C . GLY A 1 276 ? 7.925 -3.342 -39.646 1.00 97.94 276 GLY A C 1
ATOM 2098 O O . GLY A 1 276 ? 7.174 -4.173 -39.135 1.00 97.94 276 GLY A O 1
ATOM 2099 N N . MET A 1 277 ? 9.109 -3.669 -40.170 1.00 97.50 277 MET A N 1
ATOM 2100 C CA . MET A 1 277 ? 9.715 -5.001 -40.071 1.00 97.50 277 MET A CA 1
ATOM 2101 C C . MET A 1 277 ? 10.428 -5.248 -38.734 1.00 97.50 277 MET A C 1
ATOM 2103 O O . MET A 1 277 ? 10.921 -6.348 -38.509 1.00 97.50 277 MET A O 1
ATOM 2107 N N . GLY A 1 278 ? 10.450 -4.261 -37.833 1.00 97.50 278 GLY A N 1
ATOM 2108 C CA . GLY A 1 278 ? 11.131 -4.357 -36.543 1.00 97.50 278 GLY A CA 1
ATOM 2109 C C . GLY A 1 278 ? 12.595 -3.918 -36.580 1.00 97.50 278 GLY A C 1
ATOM 2110 O O . GLY A 1 278 ? 13.304 -4.147 -35.606 1.00 97.50 278 GLY A O 1
ATOM 2111 N N . VAL A 1 279 ? 13.045 -3.266 -37.657 1.00 98.75 279 VAL A N 1
ATOM 2112 C CA . VAL A 1 279 ? 14.431 -2.801 -37.799 1.00 98.75 279 VAL A CA 1
ATOM 2113 C C . VAL A 1 279 ? 14.629 -1.470 -37.074 1.00 98.75 279 VAL A C 1
ATOM 2115 O O . VAL A 1 279 ? 13.873 -0.517 -37.280 1.00 98.75 279 VAL A O 1
ATOM 2118 N N . THR A 1 280 ? 15.666 -1.376 -36.241 1.00 98.75 280 THR A N 1
ATOM 2119 C CA . THR A 1 280 ? 16.059 -0.111 -35.602 1.00 98.75 280 THR A CA 1
ATOM 2120 C C . THR A 1 280 ? 16.870 0.734 -36.578 1.00 98.75 280 THR A C 1
ATOM 2122 O O . THR A 1 280 ? 17.870 0.275 -37.120 1.00 98.75 280 THR A O 1
ATOM 2125 N N . ILE A 1 281 ? 16.472 1.985 -36.805 1.00 98.81 281 ILE A N 1
ATOM 2126 C CA . ILE A 1 281 ? 17.091 2.843 -37.823 1.00 98.81 281 ILE A CA 1
ATOM 2127 C C . ILE A 1 281 ? 17.826 3.993 -37.140 1.00 98.81 281 ILE A C 1
ATOM 2129 O O . ILE A 1 281 ? 17.215 4.765 -36.407 1.00 98.81 281 ILE A O 1
ATOM 2133 N N . VAL A 1 282 ? 19.126 4.132 -37.396 1.00 98.81 282 VAL A N 1
ATOM 2134 C CA . VAL A 1 282 ? 19.999 5.152 -36.800 1.00 98.81 282 VAL A CA 1
ATOM 2135 C C . VAL A 1 282 ? 20.579 6.033 -37.899 1.00 98.81 282 VAL A C 1
ATOM 2137 O O . VAL A 1 282 ? 21.072 5.535 -38.910 1.00 98.81 282 VAL A O 1
ATOM 2140 N N . CYS A 1 283 ? 20.490 7.351 -37.731 1.00 98.44 283 CYS A N 1
ATOM 2141 C CA . CYS A 1 283 ? 20.825 8.318 -38.772 1.00 98.44 283 CYS A CA 1
ATOM 2142 C C . CYS A 1 283 ? 21.692 9.460 -38.245 1.00 98.44 283 CYS A C 1
ATOM 2144 O O . CYS A 1 283 ? 21.435 10.018 -37.178 1.00 98.44 283 CYS A O 1
ATOM 2146 N N . ALA A 1 284 ? 22.668 9.878 -39.046 1.00 97.62 284 ALA A N 1
ATOM 2147 C CA . ALA A 1 284 ? 23.447 11.083 -38.789 1.00 97.62 284 ALA A CA 1
ATOM 2148 C C . ALA A 1 284 ? 22.580 12.351 -38.924 1.00 97.62 284 ALA A C 1
ATOM 2150 O O . ALA A 1 284 ? 21.932 12.556 -39.950 1.00 97.62 284 ALA A O 1
ATOM 2151 N N . ALA A 1 285 ? 22.604 13.242 -37.927 1.00 95.94 285 ALA A N 1
ATOM 2152 C CA . ALA A 1 285 ? 21.814 14.479 -37.946 1.00 95.94 285 ALA A CA 1
ATOM 2153 C C . ALA A 1 285 ? 22.246 15.487 -39.030 1.00 95.94 285 ALA A C 1
ATOM 2155 O O . ALA A 1 285 ? 21.467 16.371 -39.395 1.00 95.94 285 ALA A O 1
ATOM 2156 N N . GLY A 1 286 ? 23.483 15.376 -39.529 1.00 92.00 286 GLY A N 1
ATOM 2157 C CA . GLY A 1 286 ? 24.030 16.232 -40.576 1.00 92.00 286 GLY A CA 1
ATOM 2158 C C . GLY A 1 286 ? 25.165 17.143 -40.128 1.00 92.00 286 GLY A C 1
ATOM 2159 O O . GLY A 1 286 ? 25.244 17.536 -38.968 1.00 92.00 286 GLY A O 1
ATOM 2160 N N . ASN A 1 287 ? 26.000 17.583 -41.073 1.00 91.38 287 ASN A N 1
ATOM 2161 C CA . ASN A 1 287 ? 27.241 18.326 -40.790 1.00 91.38 287 ASN A CA 1
ATOM 2162 C C . ASN A 1 287 ? 27.208 19.810 -41.223 1.00 91.38 287 ASN A C 1
ATOM 2164 O O . ASN A 1 287 ? 28.233 20.368 -41.610 1.00 91.38 287 ASN A O 1
ATOM 2168 N N . ALA A 1 288 ? 26.033 20.451 -41.217 1.00 89.69 288 ALA A N 1
ATOM 2169 C CA . ALA A 1 288 ? 25.864 21.829 -41.695 1.00 89.69 288 ALA A CA 1
ATOM 2170 C C . ALA A 1 288 ? 25.736 22.885 -40.577 1.00 89.69 288 ALA A C 1
ATOM 2172 O O . ALA A 1 288 ? 25.483 24.050 -40.885 1.00 89.69 288 ALA A O 1
ATOM 2173 N N . GLY A 1 289 ? 25.874 22.506 -39.298 1.00 92.69 289 GLY A N 1
ATOM 2174 C CA . GLY A 1 289 ? 25.785 23.439 -38.164 1.00 92.69 289 GLY A CA 1
ATOM 2175 C C . GLY A 1 289 ? 24.456 24.200 -38.105 1.00 92.69 289 GLY A C 1
ATOM 2176 O O . GLY A 1 289 ? 24.423 25.388 -37.781 1.00 92.69 289 GLY A O 1
ATOM 2177 N N . THR A 1 290 ? 23.362 23.550 -38.509 1.00 92.81 290 THR A N 1
ATOM 2178 C CA . THR A 1 290 ? 22.068 24.190 -38.778 1.00 92.81 290 THR A CA 1
ATOM 2179 C C . THR A 1 290 ? 20.948 23.574 -37.938 1.00 92.81 290 THR A C 1
ATOM 2181 O O . THR A 1 290 ? 20.986 22.367 -37.703 1.00 92.81 290 THR A O 1
ATOM 2184 N N . PRO A 1 291 ? 19.923 24.357 -37.537 1.00 91.62 291 PRO A N 1
ATOM 2185 C CA . PRO A 1 291 ? 18.704 23.831 -36.924 1.00 91.62 291 PRO A CA 1
ATOM 2186 C C . PRO A 1 291 ? 17.739 23.190 -37.942 1.00 91.62 291 PRO A C 1
ATOM 2188 O O . PRO A 1 291 ? 16.653 22.735 -37.579 1.00 91.62 291 PRO A O 1
ATOM 2191 N N . VAL A 1 292 ? 18.060 23.266 -39.240 1.00 90.38 292 VAL A N 1
ATOM 2192 C CA . VAL A 1 292 ? 17.198 22.770 -40.318 1.00 90.38 292 VAL A CA 1
ATOM 2193 C C . VAL A 1 292 ? 17.299 21.251 -40.397 1.00 90.38 292 VAL A C 1
ATOM 2195 O O . VAL A 1 292 ? 18.381 20.709 -40.607 1.00 90.38 292 VAL A O 1
ATOM 2198 N N . ALA A 1 293 ? 16.143 20.597 -40.287 1.00 89.31 293 ALA A N 1
ATOM 2199 C CA . ALA A 1 293 ? 15.987 19.154 -40.394 1.00 89.31 293 ALA A CA 1
ATOM 2200 C C . ALA A 1 293 ? 16.662 18.575 -41.652 1.00 89.31 293 ALA A C 1
ATOM 2202 O O . ALA A 1 293 ? 16.448 19.063 -42.766 1.00 89.31 293 ALA A O 1
ATOM 2203 N N . GLN A 1 294 ? 17.434 17.504 -41.462 1.00 91.69 294 GLN A N 1
ATOM 2204 C CA . GLN A 1 294 ? 18.025 16.706 -42.536 1.00 91.69 294 GLN A CA 1
ATOM 2205 C C . GLN A 1 294 ? 17.390 15.317 -42.562 1.00 91.69 294 GLN A C 1
ATOM 2207 O O . GLN A 1 294 ? 17.027 14.769 -41.525 1.00 91.69 294 GLN A O 1
ATOM 2212 N N . TYR A 1 295 ? 17.234 14.749 -43.753 1.00 95.25 295 TYR A N 1
ATOM 2213 C CA . TYR A 1 295 ? 16.543 13.478 -43.962 1.00 95.25 295 TYR A CA 1
ATOM 2214 C C . TYR A 1 295 ? 17.536 12.420 -44.448 1.00 95.25 295 TYR A C 1
ATOM 2216 O O . TYR A 1 295 ? 18.361 12.748 -45.299 1.00 95.25 295 TYR A O 1
ATOM 2224 N N . PRO A 1 296 ? 17.473 11.173 -43.951 1.00 96.88 296 PRO A N 1
ATOM 2225 C CA . PRO A 1 296 ? 16.353 10.573 -43.217 1.00 96.88 296 PRO A CA 1
ATOM 2226 C C . PRO A 1 296 ? 16.310 10.833 -41.703 1.00 96.88 296 PRO A C 1
ATOM 2228 O O . PRO A 1 296 ? 15.307 10.484 -41.091 1.00 96.88 296 PRO A O 1
ATOM 2231 N N . ALA A 1 297 ? 17.326 11.461 -41.102 1.00 96.06 297 ALA A N 1
ATOM 2232 C CA . ALA A 1 297 ? 17.413 11.624 -39.645 1.00 96.06 297 ALA A CA 1
ATOM 2233 C C . ALA A 1 297 ? 16.177 12.266 -38.996 1.00 96.06 297 ALA A C 1
ATOM 2235 O O . ALA A 1 297 ? 15.764 11.860 -37.922 1.00 96.06 297 ALA A O 1
ATOM 2236 N N . ALA A 1 298 ? 15.537 13.220 -39.669 1.00 96.12 298 ALA A N 1
ATOM 2237 C CA . ALA A 1 298 ? 14.346 13.893 -39.168 1.00 96.12 298 ALA A CA 1
ATOM 2238 C C . ALA A 1 298 ? 13.032 13.092 -39.270 1.00 96.12 298 ALA A C 1
ATOM 2240 O O . ALA A 1 298 ? 11.986 13.612 -38.873 1.00 96.12 298 ALA A O 1
ATOM 2241 N N . TYR A 1 299 ? 13.034 11.876 -39.825 1.00 97.56 299 TYR A N 1
ATOM 2242 C CA . TYR A 1 299 ? 11.863 10.999 -39.761 1.00 97.56 299 TYR A CA 1
ATOM 2243 C C . TYR A 1 299 ? 11.710 10.412 -38.358 1.00 97.56 299 TYR A C 1
ATOM 2245 O O . TYR A 1 299 ? 12.689 10.023 -37.735 1.00 97.56 299 TYR A O 1
ATOM 2253 N N . THR A 1 300 ? 10.473 10.325 -37.870 1.00 96.06 300 THR A N 1
ATOM 2254 C CA . THR A 1 300 ? 10.166 9.873 -36.502 1.00 96.06 300 THR A CA 1
ATOM 2255 C C . THR A 1 300 ? 10.609 8.434 -36.242 1.00 96.06 300 THR A C 1
ATOM 2257 O O . THR A 1 300 ? 10.928 8.074 -35.115 1.00 96.06 300 THR A O 1
ATOM 2260 N N . GLU A 1 301 ? 10.645 7.609 -37.282 1.00 98.00 301 GLU A N 1
ATOM 2261 C CA . GLU A 1 301 ? 11.097 6.224 -37.236 1.00 98.00 301 GLU A CA 1
ATOM 2262 C C . GLU A 1 301 ? 12.619 6.112 -37.003 1.00 98.00 301 GLU A C 1
ATOM 2264 O O . GLU A 1 301 ? 13.084 5.121 -36.439 1.00 98.00 301 GLU A O 1
ATOM 2269 N N . CYS A 1 302 ? 13.391 7.141 -37.370 1.00 98.31 302 CYS A N 1
ATOM 2270 C CA . CYS A 1 302 ? 14.849 7.185 -37.255 1.00 98.31 302 CYS A CA 1
ATOM 2271 C C . CYS A 1 302 ? 15.298 7.741 -35.902 1.00 98.31 302 CYS A C 1
ATOM 2273 O O . CYS A 1 302 ? 14.693 8.676 -35.382 1.00 98.31 302 CYS A O 1
ATOM 2275 N N . ILE A 1 303 ? 16.368 7.187 -35.336 1.00 98.69 303 ILE A N 1
ATOM 2276 C CA . ILE A 1 303 ? 17.095 7.779 -34.213 1.00 98.69 303 ILE A CA 1
ATOM 2277 C C . ILE A 1 303 ? 18.101 8.768 -34.802 1.00 98.69 303 ILE A C 1
ATOM 2279 O O . ILE A 1 303 ? 19.066 8.370 -35.457 1.00 98.69 303 ILE A O 1
ATOM 2283 N N . SER A 1 304 ? 17.853 10.056 -34.599 1.00 98.31 304 SER A N 1
ATOM 2284 C CA . SER A 1 304 ? 18.669 11.155 -35.114 1.00 98.31 304 SER A CA 1
ATOM 2285 C C . SER A 1 304 ? 19.819 11.498 -34.170 1.00 98.31 304 SER A C 1
ATOM 2287 O O . SER A 1 304 ? 19.588 11.871 -33.015 1.00 98.31 304 SER A O 1
ATOM 2289 N N . VAL A 1 305 ? 21.056 11.392 -34.664 1.00 98.62 305 VAL A N 1
ATOM 2290 C CA . VAL A 1 305 ? 22.270 11.459 -33.839 1.00 98.62 305 VAL A CA 1
ATOM 2291 C C . VAL A 1 305 ? 23.093 12.714 -34.135 1.00 98.62 305 VAL A C 1
ATOM 2293 O O . VAL A 1 305 ? 23.675 12.844 -35.220 1.00 98.62 305 VAL A O 1
ATOM 2296 N N . SER A 1 306 ? 23.172 13.630 -33.165 1.00 98.44 306 SER A N 1
ATOM 2297 C CA . SER A 1 306 ? 24.102 14.770 -33.194 1.00 98.44 306 SER A CA 1
ATOM 2298 C C . SER A 1 306 ? 25.500 14.373 -32.689 1.00 98.44 306 SER A C 1
ATOM 2300 O O . SER A 1 306 ? 25.691 13.316 -32.086 1.00 98.44 306 SER A O 1
ATOM 2302 N N . ALA A 1 307 ? 26.508 15.197 -32.980 1.00 98.38 307 ALA A N 1
ATOM 2303 C CA . ALA A 1 307 ? 27.912 14.901 -32.698 1.00 98.38 307 ALA A CA 1
ATOM 2304 C C . ALA A 1 307 ? 28.469 15.761 -31.559 1.00 98.38 307 ALA A C 1
ATOM 2306 O O . ALA A 1 307 ? 28.344 16.988 -31.590 1.00 98.38 307 ALA A O 1
ATOM 2307 N N . VAL A 1 308 ? 29.172 15.130 -30.615 1.00 98.50 308 VAL A N 1
ATOM 2308 C CA . VAL A 1 308 ? 29.960 15.820 -29.580 1.00 98.50 308 VAL A CA 1
ATOM 2309 C C . VAL A 1 308 ? 31.467 15.657 -29.775 1.00 98.50 308 VAL A C 1
ATOM 2311 O O . VAL A 1 308 ? 31.943 14.723 -30.430 1.00 98.50 308 VAL A O 1
ATOM 2314 N N . ARG A 1 309 ? 32.209 16.602 -29.196 1.00 97.19 309 ARG A N 1
ATOM 2315 C CA . ARG A 1 309 ? 33.674 16.629 -29.088 1.00 97.19 309 ARG A CA 1
ATOM 2316 C C . ARG A 1 309 ? 34.155 15.889 -27.835 1.00 97.19 309 ARG A C 1
ATOM 2318 O O . ARG A 1 309 ? 33.344 15.497 -26.999 1.00 97.19 309 ARG A O 1
ATOM 2325 N N . TYR A 1 310 ? 35.473 15.757 -27.673 1.00 95.56 310 TYR A N 1
ATOM 2326 C CA . TYR A 1 310 ? 36.088 15.153 -26.482 1.00 95.56 310 TYR A CA 1
ATOM 2327 C C . TYR A 1 310 ? 35.660 15.828 -25.163 1.00 95.56 310 TYR A C 1
ATOM 2329 O O . TYR A 1 310 ? 35.456 15.164 -24.151 1.00 95.56 310 TYR A O 1
ATOM 2337 N N . ASP A 1 311 ? 35.446 17.146 -25.167 1.00 95.62 311 ASP A N 1
ATOM 2338 C CA . ASP A 1 311 ? 34.949 17.904 -24.007 1.00 95.62 311 ASP A CA 1
ATOM 2339 C C . ASP A 1 311 ? 33.426 17.811 -23.792 1.00 95.62 311 ASP A C 1
ATOM 2341 O O . ASP A 1 311 ? 32.876 18.572 -22.994 1.00 95.62 311 ASP A O 1
ATOM 2345 N N . LYS A 1 312 ? 32.743 16.907 -24.509 1.00 97.19 312 LYS A N 1
ATOM 2346 C CA . LYS A 1 312 ? 31.280 16.749 -24.563 1.00 97.19 312 LYS A CA 1
ATOM 2347 C C . LYS A 1 312 ? 30.522 17.979 -25.079 1.00 97.19 312 LYS A C 1
ATOM 2349 O O . LYS A 1 312 ? 29.293 17.997 -25.052 1.00 97.19 312 LYS A O 1
ATOM 2354 N N . ALA A 1 313 ? 31.206 19.006 -25.587 1.00 96.94 313 ALA A N 1
ATOM 2355 C CA . ALA A 1 313 ? 30.528 20.108 -26.254 1.00 96.94 313 ALA A CA 1
ATOM 2356 C C . ALA A 1 313 ? 29.969 19.641 -27.603 1.00 96.94 313 ALA A C 1
ATOM 2358 O O . ALA A 1 313 ? 30.583 18.821 -28.293 1.00 96.94 313 ALA A O 1
ATOM 2359 N N . LEU A 1 314 ? 28.834 20.214 -28.015 1.00 97.62 314 LEU A N 1
ATOM 2360 C CA . LEU A 1 314 ? 28.305 20.014 -29.362 1.00 97.62 314 LEU A CA 1
ATOM 2361 C C . LEU A 1 314 ? 29.378 20.405 -30.391 1.00 97.62 314 LEU A C 1
ATOM 2363 O O . LEU A 1 314 ? 29.952 21.498 -30.325 1.00 97.62 314 LEU A O 1
ATOM 2367 N N . ALA A 1 315 ? 29.662 19.516 -31.338 1.00 96.44 315 ALA A N 1
ATOM 2368 C CA . ALA A 1 315 ? 30.633 19.784 -32.385 1.00 96.44 315 ALA A CA 1
ATOM 2369 C C . ALA A 1 315 ? 30.138 20.920 -33.292 1.00 96.44 315 ALA A C 1
ATOM 2371 O O . ALA A 1 315 ? 28.965 20.967 -33.659 1.00 96.44 315 ALA A O 1
ATOM 2372 N N . TYR A 1 316 ? 31.033 21.829 -33.693 1.00 95.56 316 TYR A N 1
ATOM 2373 C CA . TYR A 1 316 ? 30.659 23.058 -34.415 1.00 95.56 316 TYR A CA 1
ATOM 2374 C C . TYR A 1 316 ? 29.947 22.804 -35.754 1.00 95.56 316 TYR A C 1
ATOM 2376 O O . TYR A 1 316 ? 29.215 23.662 -36.245 1.00 95.56 316 TYR A O 1
ATOM 2384 N N . TYR A 1 317 ? 30.187 21.642 -36.360 1.00 94.38 317 TYR A N 1
ATOM 2385 C CA . TYR A 1 317 ? 29.566 21.218 -37.610 1.00 94.38 317 TYR A CA 1
ATOM 2386 C C . TYR A 1 317 ? 28.249 20.466 -37.387 1.00 94.38 317 TYR A C 1
ATOM 2388 O O . TYR A 1 317 ? 27.487 20.303 -38.340 1.00 94.38 317 TYR A O 1
ATOM 2396 N N . SER A 1 318 ? 27.965 19.988 -36.171 1.00 97.38 318 SER A N 1
ATOM 2397 C CA . SER A 1 318 ? 26.782 19.173 -35.910 1.00 97.38 318 SER A CA 1
ATOM 2398 C C . SER A 1 318 ? 25.523 19.983 -36.175 1.00 97.38 318 SER A C 1
ATOM 2400 O O . SER A 1 318 ? 25.329 21.069 -35.629 1.00 97.38 318 SER A O 1
ATOM 2402 N N . SER A 1 319 ? 24.641 19.441 -37.006 1.00 95.75 319 SER A N 1
ATOM 2403 C CA . SER A 1 319 ? 23.277 19.954 -37.098 1.00 95.75 319 SER A CA 1
ATOM 2404 C C . SER A 1 319 ? 22.556 19.669 -35.781 1.00 95.75 319 SER A C 1
ATOM 2406 O O . SER A 1 319 ? 22.895 18.726 -35.060 1.00 95.75 319 SER A O 1
ATOM 2408 N N . TYR A 1 320 ? 21.613 20.538 -35.453 1.00 95.94 320 TYR A N 1
ATOM 2409 C CA . TYR A 1 320 ? 20.873 20.548 -34.197 1.00 95.94 320 TYR A CA 1
ATOM 2410 C C . TYR A 1 320 ? 19.398 20.853 -34.496 1.00 95.94 320 TYR A C 1
ATOM 2412 O O . TYR A 1 320 ? 19.004 20.948 -35.656 1.00 95.94 320 TYR A O 1
ATOM 2420 N N . GLY A 1 321 ? 18.556 21.002 -33.480 1.00 94.94 321 GLY A N 1
ATOM 2421 C CA . GLY A 1 321 ? 17.155 21.388 -33.631 1.00 94.94 321 GLY A CA 1
ATOM 2422 C C . GLY A 1 321 ? 16.179 20.356 -33.078 1.00 94.94 321 GLY A C 1
ATOM 2423 O O . GLY A 1 321 ? 16.536 19.451 -32.334 1.00 94.94 321 GLY A O 1
ATOM 2424 N N . SER A 1 322 ? 14.902 20.509 -33.428 1.00 95.31 322 SER A N 1
ATOM 2425 C CA . SER A 1 322 ? 13.811 19.725 -32.831 1.00 95.31 322 SER A CA 1
ATOM 2426 C C . SER A 1 322 ? 13.739 18.264 -33.254 1.00 95.31 322 SER A C 1
ATOM 2428 O O . SER A 1 322 ? 12.840 17.555 -32.822 1.00 95.31 322 SER A O 1
ATOM 2430 N N . THR A 1 323 ? 14.634 17.838 -34.134 1.00 93.75 323 THR A N 1
ATOM 2431 C CA . THR A 1 323 ? 14.667 16.483 -34.678 1.00 93.75 323 THR A CA 1
ATOM 2432 C C . THR A 1 323 ? 15.827 15.671 -34.123 1.00 93.75 323 THR A C 1
ATOM 2434 O O . THR A 1 323 ? 16.068 14.595 -34.642 1.00 93.75 323 THR A O 1
ATOM 2437 N N . ILE A 1 324 ? 16.604 16.188 -33.164 1.00 97.69 324 ILE A N 1
ATOM 2438 C CA . ILE A 1 324 ? 17.685 15.432 -32.519 1.00 97.69 324 ILE A CA 1
ATOM 2439 C C . ILE A 1 324 ? 17.090 14.541 -31.435 1.00 97.69 324 ILE A C 1
ATOM 2441 O O . ILE A 1 324 ? 16.336 15.019 -30.591 1.00 97.69 324 ILE A O 1
ATOM 2445 N N . ASP A 1 325 ? 17.445 13.261 -31.446 1.00 98.38 325 ASP A N 1
ATOM 2446 C CA . ASP A 1 325 ? 17.030 12.303 -30.423 1.00 98.38 325 ASP A CA 1
ATOM 2447 C C . ASP A 1 325 ? 18.108 12.122 -29.358 1.00 98.38 325 ASP A C 1
ATOM 2449 O O . ASP A 1 325 ? 17.810 12.064 -28.170 1.00 98.38 325 ASP A O 1
ATOM 2453 N N . ILE A 1 326 ? 19.363 12.020 -29.782 1.00 98.69 326 ILE A N 1
ATOM 2454 C CA . ILE A 1 326 ? 20.496 11.673 -28.927 1.00 98.69 326 ILE A CA 1
ATOM 2455 C C . ILE A 1 326 ? 21.770 12.286 -29.515 1.00 98.69 326 ILE A C 1
ATOM 2457 O O . ILE A 1 326 ? 21.822 12.604 -30.707 1.00 98.69 326 ILE A O 1
ATOM 2461 N N . CYS A 1 327 ? 22.819 12.411 -28.711 1.00 98.56 327 CYS A N 1
ATOM 2462 C CA . CYS A 1 327 ? 24.152 12.736 -29.195 1.00 98.56 327 CYS A CA 1
ATOM 2463 C C . CYS A 1 327 ? 25.157 11.618 -28.897 1.00 98.56 327 CYS A C 1
ATOM 2465 O O . CYS A 1 327 ? 24.997 10.824 -27.967 1.00 98.56 327 CYS A O 1
ATOM 2467 N N . ALA A 1 328 ? 26.198 11.542 -29.719 1.00 98.81 328 ALA A N 1
ATOM 2468 C CA . ALA A 1 328 ? 27.274 10.571 -29.574 1.00 98.81 328 ALA A CA 1
ATOM 2469 C C . ALA A 1 328 ? 28.619 11.167 -30.028 1.00 98.81 328 ALA A C 1
ATOM 2471 O O . ALA A 1 328 ? 28.640 12.224 -30.674 1.00 98.81 328 ALA A O 1
ATOM 2472 N N . PRO A 1 329 ? 29.755 10.531 -29.693 1.00 98.69 329 PRO A N 1
ATOM 2473 C CA . PRO A 1 329 ? 31.074 11.017 -30.085 1.00 98.69 329 PRO A CA 1
ATOM 2474 C C . PRO A 1 329 ? 31.215 11.141 -31.606 1.00 98.69 329 PRO A C 1
ATOM 2476 O O . PRO A 1 329 ? 31.175 10.150 -32.332 1.00 98.69 329 PRO A O 1
ATOM 2479 N N . GLY A 1 330 ? 31.388 12.369 -32.094 1.00 96.38 330 GLY A N 1
ATOM 2480 C CA . GLY A 1 330 ? 31.640 12.648 -33.511 1.00 96.38 330 GLY A CA 1
ATOM 2481 C C . GLY A 1 330 ? 33.006 13.276 -33.772 1.00 96.38 330 GLY A C 1
ATOM 2482 O O . GLY A 1 330 ? 33.452 13.261 -34.912 1.00 96.38 330 GLY A O 1
ATOM 2483 N N . GLY A 1 331 ? 33.676 13.791 -32.737 1.00 93.69 331 GLY A N 1
ATOM 2484 C CA . GLY A 1 331 ? 35.068 14.246 -32.767 1.00 93.69 331 GLY A CA 1
ATOM 2485 C C . GLY A 1 331 ? 35.330 15.610 -33.404 1.00 93.69 331 GLY A C 1
ATOM 2486 O O . GLY A 1 331 ? 34.437 16.262 -33.942 1.00 93.69 331 GLY A O 1
ATOM 2487 N N . ASP A 1 332 ? 36.573 16.066 -33.309 1.00 92.25 332 ASP A N 1
ATOM 2488 C CA . ASP A 1 332 ? 37.069 17.313 -33.892 1.00 92.25 332 ASP A CA 1
ATOM 2489 C C . ASP A 1 332 ? 38.546 17.154 -34.252 1.00 92.25 332 ASP A C 1
ATOM 2491 O O . ASP A 1 332 ? 39.420 17.133 -33.390 1.00 92.25 332 ASP A O 1
ATOM 2495 N N . VAL A 1 333 ? 38.830 17.049 -35.551 1.00 91.06 333 VAL A N 1
ATOM 2496 C CA . VAL A 1 333 ? 40.194 16.814 -36.046 1.00 91.06 333 VAL A CA 1
ATOM 2497 C C . VAL A 1 333 ? 41.045 18.087 -36.078 1.00 91.06 333 VAL A C 1
ATOM 2499 O O . VAL A 1 333 ? 42.145 18.084 -36.628 1.00 91.06 333 VAL A O 1
ATOM 2502 N N . THR A 1 334 ? 40.541 19.203 -35.543 1.00 88.50 334 THR A N 1
ATOM 2503 C CA . THR A 1 334 ? 41.263 20.483 -35.498 1.00 88.50 334 THR A CA 1
ATOM 2504 C C . THR A 1 334 ? 41.932 20.753 -34.153 1.00 88.50 334 THR A C 1
ATOM 2506 O O . THR A 1 334 ? 42.703 21.711 -34.036 1.00 88.50 334 THR A O 1
ATOM 2509 N N . VAL A 1 335 ? 41.666 19.912 -33.151 1.00 91.00 335 VAL A N 1
ATOM 2510 C CA . VAL A 1 335 ? 42.122 20.078 -31.768 1.00 91.00 335 VAL A CA 1
ATOM 2511 C C . VAL A 1 335 ? 42.637 18.761 -31.185 1.00 91.00 335 VAL A C 1
ATOM 2513 O O . VAL A 1 335 ? 42.212 17.689 -31.598 1.00 91.00 335 VAL A O 1
ATOM 2516 N N . ASP A 1 336 ? 43.560 18.882 -30.235 1.00 90.50 336 ASP A N 1
ATOM 2517 C CA . ASP A 1 336 ? 44.020 17.830 -29.320 1.00 90.50 336 ASP A CA 1
ATOM 2518 C C . ASP A 1 336 ? 43.744 18.353 -27.903 1.00 90.50 336 ASP A C 1
ATOM 2520 O O . ASP A 1 336 ? 44.452 19.228 -27.389 1.00 90.50 336 ASP A O 1
ATOM 2524 N N . GLN A 1 337 ? 42.629 17.933 -27.321 1.00 90.19 337 GLN A N 1
ATOM 2525 C CA . GLN A 1 337 ? 42.147 18.383 -26.020 1.00 90.19 337 GLN A CA 1
ATOM 2526 C C . GLN A 1 337 ? 42.542 17.429 -24.900 1.00 90.19 337 GLN A C 1
ATOM 2528 O O . GLN A 1 337 ? 42.568 17.844 -23.737 1.00 90.19 337 GLN A O 1
ATOM 2533 N N . ASN A 1 338 ? 42.815 16.168 -25.230 1.00 85.56 338 ASN A N 1
ATOM 2534 C CA . ASN A 1 338 ? 43.203 15.147 -24.267 1.00 85.56 338 ASN A CA 1
ATOM 2535 C C . ASN A 1 338 ? 44.732 15.118 -24.023 1.00 85.56 338 ASN A C 1
ATOM 2537 O O . ASN A 1 338 ? 45.177 14.583 -23.005 1.00 85.56 338 ASN A O 1
ATOM 2541 N N . GLY A 1 339 ? 45.521 15.774 -24.882 1.00 88.19 339 GLY A N 1
ATOM 2542 C CA . GLY A 1 339 ? 46.968 15.929 -24.774 1.00 88.19 339 GLY A CA 1
ATOM 2543 C C . GLY A 1 339 ? 47.759 14.669 -25.124 1.00 88.19 339 GLY A C 1
ATOM 2544 O O . GLY A 1 339 ? 48.889 14.524 -24.643 1.00 88.19 339 GLY A O 1
ATOM 2545 N N . ASP A 1 340 ? 47.185 13.747 -25.901 1.00 82.88 340 ASP A N 1
ATOM 2546 C CA . ASP A 1 340 ? 47.819 12.480 -26.283 1.00 82.88 340 ASP A CA 1
ATOM 2547 C C . ASP A 1 340 ? 48.767 12.598 -27.495 1.00 82.88 340 ASP A C 1
ATOM 2549 O O . ASP A 1 340 ? 49.511 11.656 -27.800 1.00 82.88 340 ASP A O 1
ATOM 2553 N N . GLY A 1 341 ? 48.811 13.779 -28.125 1.00 87.06 341 GLY A N 1
ATOM 2554 C CA . GLY A 1 341 ? 49.648 14.090 -29.278 1.00 87.06 341 GLY A CA 1
ATOM 2555 C C . GLY A 1 341 ? 48.969 13.866 -30.631 1.00 87.06 341 GLY A C 1
ATOM 2556 O O . GLY A 1 341 ? 49.618 14.087 -31.660 1.00 87.06 341 GLY A O 1
ATOM 2557 N N . TYR A 1 342 ? 47.700 13.454 -30.647 1.00 88.69 342 TYR A N 1
ATOM 2558 C CA . TYR A 1 342 ? 46.862 13.286 -31.829 1.00 88.69 342 TYR A CA 1
ATOM 2559 C C . TYR A 1 342 ? 45.584 14.121 -31.720 1.00 88.69 342 TYR A C 1
ATOM 2561 O O . TYR A 1 342 ? 45.227 14.639 -30.672 1.00 88.69 342 TYR A O 1
ATOM 2569 N N . VAL A 1 343 ? 44.911 14.315 -32.852 1.00 85.56 343 VAL A N 1
ATOM 2570 C CA . VAL A 1 343 ? 43.666 15.092 -32.897 1.00 85.56 343 VAL A CA 1
ATOM 2571 C C . VAL A 1 343 ? 42.484 14.270 -32.375 1.00 85.56 343 VAL A C 1
ATOM 2573 O O . VAL A 1 343 ? 42.431 13.063 -32.605 1.00 85.56 343 VAL A O 1
ATOM 2576 N N . ASP A 1 344 ? 41.488 14.918 -31.770 1.00 89.94 344 ASP A N 1
ATOM 2577 C CA . ASP A 1 344 ? 40.334 14.265 -31.128 1.00 89.94 344 ASP A CA 1
ATOM 2578 C C . ASP A 1 344 ? 39.251 13.806 -32.128 1.00 89.94 344 ASP A C 1
ATOM 2580 O O . ASP A 1 344 ? 38.053 14.051 -31.955 1.00 89.94 344 ASP A O 1
ATOM 2584 N N . GLY A 1 345 ? 39.641 13.142 -33.214 1.00 92.25 345 GLY A N 1
ATOM 2585 C CA . GLY A 1 345 ? 38.694 12.483 -34.118 1.00 92.25 345 GLY A CA 1
ATOM 2586 C C . GLY A 1 345 ? 38.228 11.120 -33.596 1.00 92.25 345 GLY A C 1
ATOM 2587 O O . GLY A 1 345 ? 38.740 10.603 -32.605 1.00 92.25 345 GLY A O 1
ATOM 2588 N N . VAL A 1 346 ? 37.288 10.499 -34.305 1.00 96.94 346 VAL A N 1
ATOM 2589 C CA . VAL A 1 346 ? 36.960 9.075 -34.137 1.00 96.94 346 VAL A CA 1
ATOM 2590 C C . VAL A 1 346 ? 37.949 8.257 -34.964 1.00 96.94 346 VAL A C 1
ATOM 2592 O O . VAL A 1 346 ? 38.074 8.474 -36.173 1.00 96.94 346 VAL A O 1
ATOM 2595 N N . LEU A 1 347 ? 38.676 7.347 -34.315 1.00 97.12 347 LEU A N 1
ATOM 2596 C CA . LEU A 1 347 ? 39.767 6.584 -34.922 1.00 97.12 347 LEU A CA 1
ATOM 2597 C C . LEU A 1 347 ? 39.293 5.186 -35.321 1.00 97.12 347 LEU A C 1
ATOM 2599 O O . LEU A 1 347 ? 38.906 4.409 -34.450 1.00 97.12 347 LEU A O 1
ATOM 2603 N N . GLN A 1 348 ? 39.371 4.862 -36.614 1.00 97.12 348 GLN A N 1
ATOM 2604 C CA . GLN A 1 348 ? 39.098 3.520 -37.149 1.00 97.12 348 GLN A CA 1
ATOM 2605 C C . GLN A 1 348 ? 40.036 3.171 -38.313 1.00 97.12 348 GLN A C 1
ATOM 2607 O O . GLN A 1 348 ? 40.657 4.064 -38.906 1.00 97.12 348 GLN A O 1
ATOM 2612 N N . GLN A 1 349 ? 40.154 1.880 -38.652 1.00 96.94 349 GLN A N 1
ATOM 2613 C CA . GLN A 1 349 ? 40.891 1.461 -39.847 1.00 96.94 349 GLN A CA 1
ATOM 2614 C C . GLN A 1 349 ? 40.092 1.789 -41.113 1.00 96.94 349 GLN A C 1
ATOM 2616 O O . GLN A 1 349 ? 38.926 1.430 -41.233 1.00 96.94 349 GLN A O 1
ATOM 2621 N N . THR A 1 350 ? 40.736 2.427 -42.089 1.00 95.94 350 THR A N 1
ATOM 2622 C CA . THR A 1 350 ? 40.177 2.629 -43.432 1.00 95.94 350 THR A CA 1
ATOM 2623 C C . THR A 1 350 ? 41.293 2.901 -44.460 1.00 95.94 350 THR A C 1
ATOM 2625 O O . THR A 1 350 ? 42.478 2.725 -44.163 1.00 95.94 350 THR A O 1
ATOM 2628 N N . HIS A 1 351 ? 40.941 3.291 -45.683 1.00 91.38 351 HIS A N 1
ATOM 2629 C CA . HIS A 1 351 ? 41.850 3.727 -46.743 1.00 91.38 351 HIS A CA 1
ATOM 2630 C C . HIS A 1 351 ? 41.539 5.160 -47.198 1.00 91.38 351 HIS A C 1
ATOM 2632 O O . HIS A 1 351 ? 40.461 5.691 -46.951 1.00 91.38 351 HIS A O 1
ATOM 2638 N N . ASP A 1 352 ? 42.469 5.783 -47.920 1.00 84.44 352 ASP A N 1
ATOM 2639 C CA . ASP A 1 352 ? 42.355 7.176 -48.381 1.00 84.44 352 ASP A CA 1
ATOM 2640 C C . ASP A 1 352 ? 41.575 7.366 -49.700 1.00 84.44 352 ASP A C 1
ATOM 2642 O O . ASP A 1 352 ? 41.524 8.474 -50.235 1.00 84.44 352 ASP A O 1
ATOM 2646 N N . GLY A 1 353 ? 41.020 6.285 -50.258 1.00 82.12 353 GLY A N 1
ATOM 2647 C CA . GLY A 1 353 ? 40.255 6.294 -51.511 1.00 82.12 353 GLY A CA 1
ATOM 2648 C C . GLY A 1 353 ? 41.121 6.334 -52.777 1.00 82.12 353 GLY A C 1
ATOM 2649 O O . GLY A 1 353 ? 40.592 6.300 -53.887 1.00 82.12 353 GLY A O 1
ATOM 2650 N N . SER A 1 354 ? 42.453 6.374 -52.644 1.00 83.25 354 SER A N 1
ATOM 2651 C CA . SER A 1 354 ? 43.392 6.333 -53.775 1.00 83.25 354 SER A CA 1
ATOM 2652 C C . SER A 1 354 ? 43.915 4.923 -54.075 1.00 83.25 354 SER A C 1
ATOM 2654 O O . SER A 1 354 ? 44.268 4.619 -55.218 1.00 83.25 354 SER A O 1
ATOM 2656 N N . ASN A 1 355 ? 43.956 4.053 -53.059 1.00 87.94 355 ASN A N 1
ATOM 2657 C CA . ASN A 1 355 ? 44.351 2.652 -53.172 1.00 87.94 355 ASN A CA 1
ATOM 2658 C C . ASN A 1 355 ? 43.539 1.772 -52.209 1.00 87.94 355 ASN A C 1
ATOM 2660 O O . ASN A 1 355 ? 43.811 1.733 -51.011 1.00 87.94 355 ASN A O 1
ATOM 2664 N N . TYR A 1 356 ? 42.610 0.993 -52.762 1.00 91.56 356 TYR A N 1
ATOM 2665 C CA . TYR A 1 356 ? 41.654 0.159 -52.018 1.00 91.56 356 TYR A CA 1
ATOM 2666 C C . TYR A 1 356 ? 42.251 -1.111 -51.384 1.00 91.56 356 TYR A C 1
ATOM 2668 O O . TYR A 1 356 ? 41.532 -1.950 -50.848 1.00 91.56 356 TYR A O 1
ATOM 2676 N N . SER A 1 357 ? 43.575 -1.272 -51.458 1.00 91.12 357 SER A N 1
ATOM 2677 C CA . SER A 1 357 ? 44.324 -2.339 -50.783 1.00 91.12 357 SER A CA 1
ATOM 2678 C C . SER A 1 357 ? 45.328 -1.828 -49.744 1.00 91.12 357 SER A C 1
ATOM 2680 O O . SER A 1 357 ? 46.072 -2.617 -49.160 1.00 91.12 357 SER A O 1
ATOM 2682 N N . SER A 1 358 ? 45.378 -0.511 -49.516 1.00 92.19 358 SER A N 1
ATOM 2683 C CA . SER A 1 358 ? 46.324 0.132 -48.603 1.00 92.19 358 SER A CA 1
ATOM 2684 C C . SER A 1 358 ? 45.590 0.754 -47.419 1.00 92.19 358 SER A C 1
ATOM 2686 O O . SER A 1 358 ? 45.030 1.841 -47.531 1.00 92.19 358 SER A O 1
ATOM 2688 N N . PHE A 1 359 ? 45.640 0.076 -46.274 1.00 94.00 359 PHE A N 1
ATOM 2689 C CA . PHE A 1 359 ? 44.932 0.481 -45.060 1.00 94.00 359 PHE A CA 1
ATOM 2690 C C . PHE A 1 359 ? 45.832 1.212 -44.065 1.00 94.00 359 PHE A C 1
ATOM 2692 O O . PHE A 1 359 ? 47.014 0.895 -43.916 1.00 94.00 359 PHE A O 1
ATOM 2699 N N . SER A 1 360 ? 45.242 2.160 -43.344 1.00 94.12 360 SER A N 1
ATOM 2700 C CA . SER A 1 360 ? 45.822 2.823 -42.175 1.00 94.12 360 SER A CA 1
ATOM 2701 C C . SER A 1 360 ? 44.698 3.179 -41.194 1.00 94.12 360 SER A C 1
ATOM 2703 O O . SER A 1 360 ? 43.525 2.929 -41.459 1.00 94.12 360 SER A O 1
ATOM 2705 N N . TYR A 1 361 ? 45.045 3.742 -40.044 1.00 95.06 361 TYR A N 1
ATOM 2706 C CA . TYR A 1 361 ? 44.081 4.217 -39.055 1.00 95.06 361 TYR A CA 1
ATOM 2707 C C . TYR A 1 361 ? 43.911 5.722 -39.216 1.00 95.06 361 TYR A C 1
ATOM 2709 O O . TYR A 1 361 ? 44.902 6.456 -39.228 1.00 95.06 361 TYR A O 1
ATOM 2717 N N . TYR A 1 362 ? 42.669 6.167 -39.387 1.00 93.19 362 TYR A N 1
ATOM 2718 C CA . TYR A 1 362 ? 42.347 7.560 -39.678 1.00 93.19 362 TYR A CA 1
ATOM 2719 C C . TYR A 1 362 ? 41.377 8.129 -38.645 1.00 93.19 362 TYR A C 1
ATOM 2721 O O . TYR A 1 362 ? 40.372 7.508 -38.295 1.00 93.19 362 TYR A O 1
ATOM 2729 N N . PHE A 1 363 ? 41.684 9.343 -38.193 1.00 94.12 363 PHE A N 1
ATOM 2730 C CA . PHE A 1 363 ? 40.793 10.166 -37.385 1.00 94.12 363 PHE A CA 1
ATOM 2731 C C . PHE A 1 363 ? 39.809 10.891 -38.300 1.00 94.12 363 PHE A C 1
ATOM 2733 O O . PHE A 1 363 ? 40.222 11.746 -39.086 1.00 94.12 363 PHE A O 1
ATOM 2740 N N . TYR A 1 364 ? 38.523 10.558 -38.206 1.00 95.12 364 TYR A N 1
ATOM 2741 C CA . TYR A 1 364 ? 37.447 11.276 -38.895 1.00 95.12 364 TYR A CA 1
ATOM 2742 C C . TYR A 1 364 ? 36.635 12.110 -37.903 1.00 95.12 364 TYR A C 1
ATOM 2744 O O . TYR A 1 364 ? 36.634 11.844 -36.701 1.00 95.12 364 TYR A O 1
ATOM 2752 N N . GLN A 1 365 ? 35.937 13.125 -38.416 1.00 95.50 365 GLN A N 1
ATOM 2753 C CA . GLN A 1 365 ? 34.924 13.857 -37.660 1.00 95.50 365 GLN A CA 1
ATOM 2754 C C . GLN A 1 365 ? 33.600 13.902 -38.420 1.00 95.50 365 GLN A C 1
ATOM 2756 O O . GLN A 1 365 ? 33.589 14.006 -39.648 1.00 95.50 365 GLN A O 1
ATOM 2761 N N . GLY A 1 366 ? 32.485 13.891 -37.697 1.00 95.50 366 GLY A N 1
ATOM 2762 C CA . GLY A 1 366 ? 31.162 14.032 -38.293 1.00 95.50 366 GLY A CA 1
ATOM 2763 C C . GLY A 1 366 ? 30.050 13.392 -37.471 1.00 95.50 366 GLY A C 1
ATOM 2764 O O . GLY A 1 366 ? 30.267 12.460 -36.701 1.00 95.50 366 GLY A O 1
ATOM 2765 N N . THR A 1 367 ? 28.812 13.817 -37.722 1.00 95.75 367 THR A N 1
ATOM 2766 C CA . THR A 1 367 ? 27.616 13.060 -37.293 1.00 95.75 367 THR A CA 1
ATOM 2767 C C . THR A 1 367 ? 27.569 11.660 -37.924 1.00 95.75 367 THR A C 1
ATOM 2769 O O . THR A 1 367 ? 27.003 10.731 -37.348 1.00 95.75 367 THR A O 1
ATOM 2772 N N . SER A 1 368 ? 28.259 11.477 -39.054 1.00 93.12 368 SER A N 1
ATOM 2773 C CA . SER A 1 368 ? 28.536 10.186 -39.689 1.00 93.12 368 SER A CA 1
ATOM 2774 C C . SER A 1 368 ? 29.389 9.236 -38.843 1.00 93.12 368 SER A C 1
ATOM 2776 O O . SER A 1 368 ? 29.282 8.029 -39.026 1.00 93.12 368 SER A O 1
ATOM 2778 N N . MET A 1 369 ? 30.194 9.758 -37.911 1.00 97.81 369 MET A N 1
ATOM 2779 C CA . MET A 1 369 ? 30.969 8.972 -36.941 1.00 97.81 369 MET A CA 1
ATOM 2780 C C . MET A 1 369 ? 30.224 8.833 -35.605 1.00 97.81 369 MET A C 1
ATOM 2782 O O . MET A 1 369 ? 30.410 7.851 -34.897 1.00 97.81 369 MET A O 1
ATOM 2786 N N . ALA A 1 370 ? 29.324 9.765 -35.277 1.00 98.44 370 ALA A N 1
ATOM 2787 C CA . ALA A 1 370 ? 28.471 9.675 -34.090 1.00 98.44 370 ALA A CA 1
ATOM 2788 C C . ALA A 1 370 ? 27.381 8.595 -34.229 1.00 98.44 370 ALA A C 1
ATOM 2790 O O . ALA A 1 370 ? 27.208 7.763 -33.341 1.00 98.44 370 ALA A O 1
ATOM 2791 N N . SER A 1 371 ? 26.675 8.566 -35.363 1.00 98.56 371 SER A N 1
ATOM 2792 C CA . SER A 1 371 ? 25.609 7.589 -35.651 1.00 98.56 371 SER A CA 1
ATOM 2793 C C . SER A 1 371 ? 26.007 6.111 -35.475 1.00 98.56 371 SER A C 1
ATOM 2795 O O . SER A 1 371 ? 25.274 5.409 -34.773 1.00 98.56 371 SER A O 1
ATOM 2797 N N . PRO A 1 372 ? 27.162 5.618 -35.968 1.00 98.81 372 PRO A N 1
ATOM 2798 C CA . PRO A 1 372 ? 27.538 4.219 -35.777 1.00 98.81 372 PRO A CA 1
ATOM 2799 C C . PRO A 1 372 ? 27.810 3.836 -34.317 1.00 98.81 372 PRO A C 1
ATOM 2801 O O . PRO A 1 372 ? 27.648 2.667 -33.975 1.00 98.81 372 PRO A O 1
ATOM 2804 N N . HIS A 1 373 ? 28.139 4.779 -33.423 1.00 98.88 373 HIS A N 1
ATOM 2805 C CA . HIS A 1 373 ? 28.194 4.469 -31.989 1.00 98.88 373 HIS A CA 1
ATOM 2806 C C . HIS A 1 373 ? 26.811 4.067 -31.466 1.00 98.88 373 HIS A C 1
ATOM 2808 O O . HIS A 1 373 ? 26.668 3.045 -30.800 1.00 98.88 373 HIS A O 1
ATOM 2814 N N . VAL A 1 374 ? 25.775 4.833 -31.821 1.00 98.88 374 VAL A N 1
ATOM 2815 C CA . VAL A 1 374 ? 24.387 4.557 -31.419 1.00 98.88 374 VAL A CA 1
ATOM 2816 C C . VAL A 1 374 ? 23.861 3.284 -32.088 1.00 98.88 374 VAL A C 1
ATOM 2818 O O . VAL A 1 374 ? 23.187 2.493 -31.431 1.00 98.88 374 VAL A O 1
ATOM 2821 N N . ALA A 1 375 ? 24.212 3.032 -33.354 1.00 98.88 375 ALA A N 1
ATOM 2822 C CA . ALA A 1 375 ? 23.884 1.774 -34.031 1.00 98.88 375 ALA A CA 1
ATOM 2823 C C . ALA A 1 375 ? 24.539 0.562 -33.346 1.00 98.88 375 ALA A C 1
ATOM 2825 O O . ALA A 1 375 ? 23.895 -0.471 -33.164 1.00 98.88 375 ALA A O 1
ATOM 2826 N N . GLY A 1 376 ? 25.790 0.707 -32.900 1.00 98.75 376 GLY A N 1
ATOM 2827 C CA . GLY A 1 376 ? 26.464 -0.290 -32.077 1.00 98.75 376 GLY A CA 1
ATOM 2828 C C . GLY A 1 376 ? 25.733 -0.534 -30.755 1.00 98.75 376 GLY A C 1
ATOM 2829 O O . GLY A 1 376 ? 25.438 -1.680 -30.433 1.00 98.75 376 GLY A O 1
ATOM 2830 N N . VAL A 1 377 ? 25.356 0.517 -30.019 1.00 98.88 377 VAL A N 1
ATOM 2831 C CA . VAL A 1 377 ? 24.597 0.378 -28.758 1.00 98.88 377 VAL A CA 1
ATOM 2832 C C . VAL A 1 377 ? 23.241 -0.299 -28.980 1.00 98.88 377 VAL A C 1
ATOM 2834 O O . VAL A 1 377 ? 22.875 -1.190 -28.214 1.00 98.88 377 VAL A O 1
ATOM 2837 N N . ALA A 1 378 ? 22.526 0.040 -30.056 1.00 98.81 378 ALA A N 1
ATOM 2838 C CA . ALA A 1 378 ? 21.301 -0.658 -30.447 1.00 98.81 378 ALA A CA 1
ATOM 2839 C C . ALA A 1 378 ? 21.547 -2.161 -30.669 1.00 98.81 378 ALA A C 1
ATOM 2841 O O . ALA A 1 378 ? 20.777 -2.992 -30.185 1.00 98.81 378 ALA A O 1
ATOM 2842 N N . ALA A 1 379 ? 22.657 -2.525 -31.319 1.00 98.81 379 ALA A N 1
ATOM 2843 C CA . ALA A 1 379 ? 23.032 -3.922 -31.502 1.00 98.81 379 ALA A CA 1
ATOM 2844 C C . ALA A 1 379 ? 23.384 -4.628 -30.182 1.00 98.81 379 ALA A C 1
ATOM 2846 O O . ALA A 1 379 ? 23.034 -5.792 -29.997 1.00 98.81 379 ALA A O 1
ATOM 2847 N N . LEU A 1 380 ? 24.017 -3.940 -29.225 1.00 98.62 380 LEU A N 1
ATOM 2848 C CA . LEU A 1 380 ? 24.262 -4.505 -27.893 1.00 98.62 380 LEU A CA 1
ATOM 2849 C C . LEU A 1 380 ? 22.953 -4.833 -27.165 1.00 98.62 380 LEU A C 1
ATOM 2851 O O . LEU A 1 380 ? 22.859 -5.898 -26.546 1.00 98.62 380 LEU A O 1
ATOM 2855 N N . LEU A 1 381 ? 21.963 -3.936 -27.239 1.00 98.56 381 LEU A N 1
ATOM 2856 C CA . LEU A 1 381 ? 20.643 -4.103 -26.621 1.00 98.56 381 LEU A CA 1
ATOM 2857 C C . LEU A 1 381 ? 19.893 -5.291 -27.230 1.00 98.56 381 LEU A C 1
ATOM 2859 O O . LEU A 1 381 ? 19.436 -6.161 -26.493 1.00 98.56 381 LEU A O 1
ATOM 2863 N N . LEU A 1 382 ? 19.844 -5.374 -28.562 1.00 98.25 382 LEU A N 1
ATOM 2864 C CA . LEU A 1 382 ? 19.197 -6.475 -29.285 1.00 98.25 382 LEU A CA 1
ATOM 2865 C C . LEU A 1 382 ? 19.900 -7.823 -29.061 1.00 98.25 382 LEU A C 1
ATOM 2867 O O . LEU A 1 382 ? 19.245 -8.857 -28.980 1.00 98.25 382 LEU A O 1
ATOM 2871 N N . ALA A 1 383 ? 21.223 -7.834 -28.883 1.00 97.44 383 ALA A N 1
ATOM 2872 C CA . ALA A 1 383 ? 21.949 -9.054 -28.529 1.00 97.44 383 ALA A CA 1
ATOM 2873 C C . ALA A 1 383 ? 21.655 -9.513 -27.090 1.00 97.44 383 ALA A C 1
ATOM 2875 O O . ALA A 1 383 ? 21.716 -10.709 -26.795 1.00 97.44 383 ALA A O 1
ATOM 2876 N N . LYS A 1 384 ? 21.340 -8.575 -26.186 1.00 94.06 384 LYS A N 1
ATOM 2877 C CA . LYS A 1 384 ? 20.945 -8.873 -24.803 1.00 94.06 384 LYS A CA 1
ATOM 2878 C C . LYS A 1 384 ? 19.503 -9.375 -24.725 1.00 94.06 384 LYS A C 1
ATOM 2880 O O . LYS A 1 384 ? 19.232 -10.316 -23.982 1.00 94.06 384 LYS A O 1
ATOM 2885 N N . ASP A 1 385 ? 18.605 -8.771 -25.499 1.00 94.19 385 ASP A N 1
ATOM 2886 C CA . ASP A 1 385 ? 17.214 -9.191 -25.651 1.00 94.19 385 ASP A CA 1
ATOM 2887 C C . ASP A 1 385 ? 16.740 -8.988 -27.100 1.00 94.19 385 ASP A C 1
ATOM 2889 O O . ASP A 1 385 ? 16.369 -7.890 -27.515 1.00 94.19 385 ASP A O 1
ATOM 2893 N N . GLY A 1 386 ? 16.714 -10.076 -27.873 1.00 92.56 386 GLY A N 1
ATOM 2894 C CA . GLY A 1 386 ? 16.295 -10.055 -29.278 1.00 92.56 386 GLY A CA 1
ATOM 2895 C C . GLY A 1 386 ? 14.789 -9.882 -29.491 1.00 92.56 386 GLY A C 1
ATOM 2896 O O . GLY A 1 386 ? 14.332 -9.924 -30.629 1.00 92.56 386 GLY A O 1
ATOM 2897 N N . SER A 1 387 ? 13.994 -9.739 -28.423 1.00 94.00 387 SER A N 1
ATOM 2898 C CA . SER A 1 387 ? 12.550 -9.490 -28.517 1.00 94.00 387 SER A CA 1
ATOM 2899 C C . SER A 1 387 ? 12.176 -8.005 -28.514 1.00 94.00 387 SER A C 1
ATOM 2901 O O . SER A 1 387 ? 11.000 -7.670 -28.686 1.00 94.00 387 SER A O 1
ATOM 2903 N N . LEU A 1 388 ? 13.157 -7.115 -28.327 1.00 96.38 388 LEU A N 1
ATOM 2904 C CA . LEU A 1 388 ? 12.930 -5.675 -28.274 1.00 96.38 388 LEU A CA 1
ATOM 2905 C C . LEU A 1 388 ? 12.420 -5.137 -29.612 1.00 96.38 388 LEU A C 1
ATOM 2907 O O . LEU A 1 388 ? 12.980 -5.387 -30.676 1.00 96.38 388 LEU A O 1
ATOM 2911 N N . THR A 1 389 ? 11.372 -4.324 -29.541 1.00 97.94 389 THR A N 1
ATOM 2912 C CA . THR A 1 389 ? 10.907 -3.521 -30.677 1.00 97.94 389 THR A CA 1
ATOM 2913 C C . THR A 1 389 ? 11.821 -2.308 -30.906 1.00 97.94 389 THR A C 1
ATOM 2915 O O . THR A 1 389 ? 12.442 -1.832 -29.950 1.00 97.94 389 THR A O 1
ATOM 2918 N N . PRO A 1 390 ? 11.835 -1.708 -32.114 1.00 98.19 390 PRO A N 1
ATOM 2919 C CA . PRO A 1 390 ? 12.583 -0.473 -32.374 1.00 98.19 390 PRO A CA 1
ATOM 2920 C C . PRO A 1 390 ? 12.289 0.658 -31.380 1.00 98.19 390 PRO A C 1
ATOM 2922 O O . PRO A 1 390 ? 13.186 1.411 -31.005 1.00 98.19 390 PRO A O 1
ATOM 2925 N N . GLN A 1 391 ? 11.040 0.769 -30.911 1.00 97.94 391 GLN A N 1
ATOM 2926 C CA . GLN A 1 391 ? 10.677 1.764 -29.904 1.00 97.94 391 GLN A CA 1
ATOM 2927 C C . GLN A 1 391 ? 11.306 1.461 -28.539 1.00 97.94 391 GLN A C 1
ATOM 2929 O O . GLN A 1 391 ? 11.821 2.373 -27.912 1.00 97.94 391 GLN A O 1
ATOM 2934 N N . GLN A 1 392 ? 11.325 0.202 -28.091 1.00 97.50 392 GLN A N 1
ATOM 2935 C CA . GLN A 1 392 ? 11.954 -0.158 -26.812 1.00 97.50 392 GLN A CA 1
ATOM 2936 C C . GLN A 1 392 ? 13.474 0.032 -26.845 1.00 97.50 392 GLN A C 1
ATOM 2938 O O . GLN A 1 392 ? 14.054 0.448 -25.845 1.00 97.50 392 GLN A O 1
ATOM 2943 N N . VAL A 1 393 ? 14.115 -0.220 -27.993 1.00 98.56 393 VAL A N 1
ATOM 2944 C CA . VAL A 1 393 ? 15.538 0.096 -28.195 1.00 98.56 393 VAL A CA 1
ATOM 2945 C C . VAL A 1 393 ? 15.769 1.605 -28.078 1.00 98.56 393 VAL A C 1
ATOM 2947 O O . VAL A 1 393 ? 16.660 2.032 -27.345 1.00 98.56 393 VAL A O 1
ATOM 2950 N N . ARG A 1 394 ? 14.935 2.422 -28.738 1.00 98.50 394 ARG A N 1
ATOM 2951 C CA . ARG A 1 394 ? 14.975 3.889 -28.615 1.00 98.50 394 ARG A CA 1
ATOM 2952 C C . ARG A 1 394 ? 14.781 4.341 -27.166 1.00 98.50 394 ARG A C 1
ATOM 2954 O O . ARG A 1 394 ? 15.573 5.146 -26.688 1.00 98.50 394 ARG A O 1
ATOM 2961 N N . ASP A 1 395 ? 13.765 3.827 -26.479 1.00 97.69 395 ASP A N 1
ATOM 2962 C CA . ASP A 1 395 ? 13.435 4.206 -25.102 1.00 97.69 395 ASP A CA 1
ATOM 2963 C C . ASP A 1 395 ? 14.579 3.861 -24.138 1.00 97.69 395 ASP A C 1
ATOM 2965 O O . ASP A 1 395 ? 14.900 4.665 -23.265 1.00 97.69 395 ASP A O 1
ATOM 2969 N N . ALA A 1 396 ? 15.230 2.705 -24.318 1.00 97.50 396 ALA A N 1
ATOM 2970 C CA . ALA A 1 396 ? 16.401 2.319 -23.533 1.00 97.50 396 ALA A CA 1
ATOM 2971 C C . ALA A 1 396 ? 17.570 3.290 -23.752 1.00 97.50 396 ALA A C 1
ATOM 2973 O O . ALA A 1 396 ? 18.153 3.754 -22.779 1.00 97.50 396 ALA A O 1
ATOM 2974 N N . ILE A 1 397 ? 17.871 3.644 -25.008 1.00 98.56 397 ILE A N 1
ATOM 2975 C CA . ILE A 1 397 ? 18.949 4.586 -25.358 1.00 98.56 397 ILE A CA 1
ATOM 2976 C C . ILE A 1 397 ? 18.667 5.992 -24.811 1.00 98.56 397 ILE A C 1
ATOM 2978 O O . ILE A 1 397 ? 19.549 6.618 -24.231 1.00 98.56 397 ILE A O 1
ATOM 2982 N N . GLN A 1 398 ? 17.448 6.504 -25.001 1.00 98.12 398 GLN A N 1
ATOM 2983 C CA . GLN A 1 398 ? 17.073 7.862 -24.592 1.00 98.12 398 GLN A CA 1
ATOM 2984 C C . GLN A 1 398 ? 16.909 7.980 -23.073 1.00 98.12 398 GLN A C 1
ATOM 2986 O O . GLN A 1 398 ? 17.348 8.958 -22.477 1.00 98.12 398 GLN A O 1
ATOM 2991 N N . GLY A 1 399 ? 16.293 6.984 -22.432 1.00 96.81 399 GLY A N 1
ATOM 2992 C CA . GLY A 1 399 ? 16.015 6.992 -20.996 1.00 96.81 399 GLY A CA 1
ATOM 2993 C C . GLY A 1 399 ? 17.247 6.780 -20.115 1.00 96.81 399 GLY A C 1
ATOM 2994 O O . GLY A 1 399 ? 17.189 7.085 -18.924 1.00 96.81 399 GLY A O 1
ATOM 2995 N N . SER A 1 400 ? 18.344 6.268 -20.678 1.00 97.12 400 SER A N 1
ATOM 2996 C CA . SER A 1 400 ? 19.602 6.031 -19.965 1.00 97.12 400 SER A CA 1
ATOM 2997 C C . SER A 1 400 ? 20.718 7.013 -20.321 1.00 97.12 400 SER A C 1
ATOM 2999 O O . SER A 1 400 ? 21.834 6.842 -19.835 1.00 97.12 400 SER A O 1
ATOM 3001 N N . ALA A 1 401 ? 20.459 7.975 -21.208 1.00 98.00 401 ALA A N 1
ATOM 3002 C CA . ALA A 1 401 ? 21.460 8.921 -21.679 1.00 98.00 401 ALA A CA 1
ATOM 3003 C C . ALA A 1 401 ? 22.005 9.801 -20.540 1.00 98.00 401 ALA A C 1
ATOM 3005 O O . ALA A 1 401 ? 21.281 10.162 -19.607 1.00 98.00 401 ALA A O 1
ATOM 3006 N N . GLU A 1 402 ? 23.277 10.192 -20.635 1.00 98.06 402 GLU A N 1
ATOM 3007 C CA . GLU A 1 402 ? 23.825 11.255 -19.794 1.00 98.06 402 GLU A CA 1
ATOM 3008 C C . GLU A 1 402 ? 23.261 12.593 -20.278 1.00 98.06 402 GLU A C 1
ATOM 3010 O O . GLU A 1 402 ? 23.646 13.098 -21.332 1.00 98.06 402 GLU A O 1
ATOM 3015 N N . ASP A 1 403 ? 22.339 13.159 -19.505 1.00 97.25 403 ASP A N 1
ATOM 3016 C CA . ASP A 1 403 ? 21.711 14.451 -19.781 1.00 97.25 403 ASP A CA 1
ATOM 3017 C C . ASP A 1 403 ? 22.766 15.574 -19.852 1.00 97.25 403 ASP A C 1
ATOM 3019 O O . ASP A 1 403 ? 23.447 15.888 -18.867 1.00 97.25 403 ASP A O 1
ATOM 3023 N N . LEU A 1 404 ? 22.914 16.167 -21.040 1.00 95.31 404 LEU A N 1
ATOM 3024 C CA . LEU A 1 404 ? 23.820 17.276 -21.326 1.00 95.31 404 LEU A CA 1
ATOM 3025 C C . LEU A 1 404 ? 23.003 18.501 -21.719 1.00 95.31 404 LEU A C 1
ATOM 3027 O O . LEU A 1 404 ? 22.071 18.399 -22.502 1.00 95.31 404 LEU A O 1
ATOM 3031 N N . GLY A 1 405 ? 23.430 19.681 -21.269 1.00 94.25 405 GLY A N 1
ATOM 3032 C CA . GLY A 1 405 ? 22.752 20.928 -21.610 1.00 94.25 405 GLY A CA 1
ATOM 3033 C C . GLY A 1 405 ? 21.599 21.241 -20.661 1.00 94.25 405 GLY A C 1
ATOM 3034 O O . GLY A 1 405 ? 21.820 21.424 -19.460 1.00 94.25 405 GLY A O 1
ATOM 3035 N N . ALA A 1 406 ? 20.400 21.440 -21.206 1.00 93.81 406 ALA A N 1
ATOM 3036 C CA . ALA A 1 406 ? 19.220 21.762 -20.410 1.00 93.81 406 ALA A CA 1
ATOM 3037 C C . ALA A 1 406 ? 18.524 20.478 -19.961 1.00 93.81 406 ALA A C 1
ATOM 3039 O O . ALA A 1 406 ? 18.278 19.614 -20.783 1.00 93.81 406 ALA A O 1
ATOM 3040 N N . ALA A 1 407 ? 18.138 20.410 -18.682 1.00 94.56 407 ALA A N 1
ATOM 3041 C CA . ALA A 1 407 ? 17.588 19.188 -18.102 1.00 94.56 407 ALA A CA 1
ATOM 3042 C C . ALA A 1 407 ? 16.439 18.582 -18.931 1.00 94.56 407 ALA A C 1
ATOM 3044 O O . ALA A 1 407 ? 15.427 19.251 -19.185 1.00 94.56 407 ALA A O 1
ATOM 3045 N N . GLY A 1 408 ? 16.569 17.298 -19.259 1.00 94.62 408 GLY A N 1
ATOM 3046 C CA . GLY A 1 408 ? 15.671 16.578 -20.154 1.00 94.62 408 GLY A CA 1
ATOM 3047 C C . GLY A 1 408 ? 16.042 16.758 -21.626 1.00 94.62 408 GLY A C 1
ATOM 3048 O O . GLY A 1 408 ? 17.199 16.903 -21.981 1.00 94.62 408 GLY A O 1
ATOM 3049 N N . TRP A 1 409 ? 15.047 16.699 -22.512 1.00 97.94 409 TRP A N 1
ATOM 3050 C CA . TRP A 1 409 ? 15.311 16.833 -23.943 1.00 97.94 409 TRP A CA 1
ATOM 3051 C C . TRP A 1 409 ? 15.634 18.288 -24.325 1.00 97.94 409 TRP A C 1
ATOM 3053 O O . TRP A 1 409 ? 14.873 19.202 -23.981 1.00 97.94 409 TRP A O 1
ATOM 3063 N N . ASP A 1 410 ? 16.693 18.498 -25.114 1.00 97.38 410 ASP A N 1
ATOM 3064 C CA . ASP A 1 410 ? 17.017 19.785 -25.729 1.00 97.38 410 ASP A CA 1
ATOM 3065 C C . ASP A 1 410 ? 17.438 19.698 -27.207 1.00 97.38 410 ASP A C 1
ATOM 3067 O O . ASP A 1 410 ? 17.705 18.639 -27.769 1.00 97.38 410 ASP A O 1
ATOM 3071 N N . GLN A 1 411 ? 17.474 20.855 -27.876 1.00 96.62 411 GLN A N 1
ATOM 3072 C CA . GLN A 1 411 ? 17.725 20.934 -29.319 1.00 96.62 411 GLN A CA 1
ATOM 3073 C C . GLN A 1 411 ? 19.161 20.580 -29.730 1.00 96.62 411 GLN A C 1
ATOM 3075 O O . GLN A 1 411 ? 19.401 20.365 -30.914 1.00 96.62 411 GLN A O 1
ATOM 3080 N N . SER A 1 412 ? 20.122 20.587 -28.811 1.00 93.00 412 SER A N 1
ATOM 3081 C CA . SER A 1 412 ? 21.539 20.355 -29.110 1.00 93.00 412 SER A CA 1
ATOM 3082 C C . SER A 1 412 ? 21.898 18.884 -28.927 1.00 93.00 412 SER A C 1
ATOM 3084 O O . SER A 1 412 ? 22.493 18.271 -29.818 1.00 93.00 412 SER A O 1
ATOM 3086 N N . PHE A 1 413 ? 21.507 18.320 -27.786 1.00 97.69 413 PHE A N 1
ATOM 3087 C CA . PHE A 1 413 ? 21.916 16.986 -27.354 1.00 97.69 413 PHE A CA 1
ATOM 3088 C C . PHE A 1 413 ? 20.784 15.954 -27.419 1.00 97.69 413 PHE A C 1
ATOM 3090 O O . PHE A 1 413 ? 21.020 14.773 -27.173 1.00 97.69 413 PHE A O 1
ATOM 3097 N N . GLY A 1 414 ? 19.563 16.365 -27.775 1.00 97.88 414 GLY A N 1
ATOM 3098 C CA . GLY A 1 414 ? 18.399 15.493 -27.673 1.00 97.88 414 GLY A CA 1
ATOM 3099 C C . GLY A 1 414 ? 18.175 15.124 -26.212 1.00 97.88 414 GLY A C 1
ATOM 3100 O O . GLY A 1 414 ? 18.153 16.006 -25.362 1.00 97.88 414 GLY A O 1
ATOM 3101 N N . TYR A 1 415 ? 18.055 13.831 -25.914 1.00 98.12 415 TYR A N 1
ATOM 3102 C CA . TYR A 1 415 ? 17.991 13.317 -24.541 1.00 98.12 415 TYR A CA 1
ATOM 3103 C C . TYR A 1 415 ? 19.349 13.258 -23.820 1.00 98.12 415 TYR A C 1
ATOM 3105 O O . TYR A 1 415 ? 19.380 12.945 -22.633 1.00 98.12 415 TYR A O 1
ATOM 3113 N N . GLY A 1 416 ? 20.459 13.548 -24.507 1.00 98.44 416 GLY A N 1
ATOM 3114 C CA . GLY A 1 416 ? 21.796 13.554 -23.919 1.00 98.44 416 GLY A CA 1
ATOM 3115 C C . GLY A 1 416 ? 22.807 12.712 -24.693 1.00 98.44 416 GLY A C 1
ATOM 3116 O O . GLY A 1 416 ? 22.592 12.330 -25.845 1.00 98.44 416 GLY A O 1
ATOM 3117 N N . LEU A 1 417 ? 23.950 12.452 -24.066 1.00 98.75 417 LEU A N 1
ATOM 3118 C CA . LEU A 1 417 ? 25.012 11.599 -24.593 1.00 98.75 417 LEU A CA 1
ATOM 3119 C C . LEU A 1 417 ? 24.670 10.126 -24.372 1.00 98.75 417 LEU A C 1
ATOM 3121 O O . LEU A 1 417 ? 24.317 9.726 -23.264 1.00 98.75 417 LEU A O 1
ATOM 3125 N N . VAL A 1 418 ? 24.784 9.314 -25.425 1.00 98.69 418 VAL A N 1
ATOM 3126 C CA . VAL A 1 418 ? 24.544 7.869 -25.336 1.00 98.69 418 VAL A CA 1
ATOM 3127 C C . VAL A 1 418 ? 25.454 7.213 -24.287 1.00 98.69 418 VAL A C 1
ATOM 3129 O O . VAL A 1 418 ? 26.666 7.415 -24.292 1.00 98.69 418 VAL A O 1
ATOM 3132 N N . ASP A 1 419 ? 24.863 6.396 -23.416 1.00 98.50 419 ASP A N 1
ATOM 3133 C CA . ASP A 1 419 ? 25.561 5.593 -22.406 1.00 98.50 419 ASP A CA 1
ATOM 3134 C C . ASP A 1 419 ? 25.223 4.112 -22.625 1.00 98.50 419 ASP A C 1
ATOM 3136 O O . ASP A 1 419 ? 24.112 3.657 -22.335 1.00 98.50 419 ASP A O 1
ATOM 3140 N N . ALA A 1 420 ? 26.177 3.357 -23.171 1.00 97.94 420 ALA A N 1
ATOM 3141 C CA . ALA A 1 420 ? 25.980 1.964 -23.555 1.00 97.94 420 ALA A CA 1
ATOM 3142 C C . ALA A 1 420 ? 25.712 1.059 -22.343 1.00 97.94 420 ALA A C 1
ATOM 3144 O O . ALA A 1 420 ? 24.847 0.179 -22.384 1.00 97.94 420 ALA A O 1
ATOM 3145 N N . ASN A 1 421 ? 26.439 1.280 -21.246 1.00 95.06 421 ASN A N 1
ATOM 3146 C CA . ASN A 1 421 ? 26.309 0.477 -20.040 1.00 95.06 421 ASN A CA 1
ATOM 3147 C C . ASN A 1 421 ? 24.969 0.738 -19.342 1.00 95.06 421 ASN A C 1
ATOM 3149 O O . ASN A 1 421 ? 24.280 -0.220 -18.980 1.00 95.06 421 ASN A O 1
ATOM 3153 N N . ALA A 1 422 ? 24.583 2.006 -19.181 1.00 94.06 422 ALA A N 1
ATOM 3154 C CA . ALA A 1 422 ? 23.306 2.370 -18.575 1.00 94.06 422 ALA A CA 1
ATOM 3155 C C . ALA A 1 422 ? 22.121 1.871 -19.420 1.00 94.06 422 ALA A C 1
ATOM 3157 O O . ALA A 1 422 ? 21.154 1.344 -18.862 1.00 94.06 422 ALA A O 1
ATOM 3158 N N . ALA A 1 423 ? 22.224 1.933 -20.754 1.00 97.12 423 ALA A N 1
ATOM 3159 C CA . ALA A 1 423 ? 21.203 1.398 -21.653 1.00 97.12 423 ALA A CA 1
ATOM 3160 C C . ALA A 1 423 ? 21.016 -0.110 -21.437 1.00 97.12 423 ALA A C 1
ATOM 3162 O O . ALA A 1 423 ? 19.894 -0.581 -21.248 1.00 97.12 423 ALA A O 1
ATOM 3163 N N . LEU A 1 424 ? 22.107 -0.882 -21.374 1.00 94.38 424 LEU A N 1
ATOM 3164 C CA . LEU A 1 424 ? 22.038 -2.321 -21.104 1.00 94.38 424 LEU A CA 1
ATOM 3165 C C . LEU A 1 424 ? 21.508 -2.619 -19.693 1.00 94.38 424 LEU A C 1
ATOM 3167 O O . LEU A 1 424 ? 20.748 -3.575 -19.524 1.00 94.38 424 LEU A O 1
ATOM 3171 N N . GLN A 1 425 ? 21.868 -1.823 -18.683 1.00 89.94 425 GLN A N 1
ATOM 3172 C CA . GLN A 1 425 ? 21.351 -1.975 -17.317 1.00 89.94 425 GLN A CA 1
ATOM 3173 C C . GLN A 1 425 ? 19.846 -1.705 -17.230 1.00 89.94 425 GLN A C 1
ATOM 3175 O O . GLN A 1 425 ? 19.160 -2.385 -16.469 1.00 89.94 425 GLN A O 1
ATOM 3180 N N . SER A 1 426 ? 19.306 -0.798 -18.050 1.00 89.19 426 SER A N 1
ATOM 3181 C CA . SER A 1 426 ? 17.862 -0.520 -18.090 1.00 89.19 426 SER A CA 1
ATOM 3182 C C . SER A 1 426 ? 17.015 -1.750 -18.455 1.00 89.19 426 SER A C 1
ATOM 3184 O O . SER A 1 426 ? 15.863 -1.853 -18.038 1.00 89.19 426 SER A O 1
ATOM 3186 N N . LEU A 1 427 ? 17.605 -2.720 -19.168 1.00 86.12 427 LEU A N 1
ATOM 3187 C CA . LEU A 1 427 ? 16.965 -3.988 -19.526 1.00 86.12 427 LEU A CA 1
ATOM 3188 C C . LEU A 1 427 ? 17.062 -5.057 -18.430 1.00 86.12 427 LEU A C 1
ATOM 3190 O O . LEU A 1 427 ? 16.445 -6.113 -18.552 1.00 86.12 427 LEU A O 1
ATOM 3194 N N . THR A 1 428 ? 17.857 -4.838 -17.377 1.00 78.44 428 THR A N 1
ATOM 3195 C CA . THR A 1 428 ? 17.939 -5.792 -16.263 1.00 78.44 428 THR A CA 1
ATOM 3196 C C . THR A 1 428 ? 16.742 -5.596 -15.333 1.00 78.44 428 THR A C 1
ATOM 3198 O O . THR A 1 428 ? 16.587 -4.514 -14.765 1.00 78.44 428 THR A O 1
ATOM 3201 N N . PRO A 1 429 ? 15.863 -6.603 -15.165 1.00 73.62 429 PRO A N 1
ATOM 3202 C CA . PRO A 1 429 ? 14.736 -6.473 -14.256 1.00 73.62 429 PRO A CA 1
ATOM 3203 C C . PRO A 1 429 ? 15.248 -6.300 -12.825 1.00 73.62 429 PRO A C 1
ATOM 3205 O O . PRO A 1 429 ? 16.157 -7.010 -12.399 1.00 73.62 429 PRO A O 1
ATOM 3208 N N . THR A 1 430 ? 14.645 -5.396 -12.059 1.00 75.44 430 THR A N 1
ATOM 3209 C CA . THR A 1 430 ? 14.951 -5.269 -10.632 1.00 75.44 430 THR A CA 1
ATOM 3210 C C . THR A 1 430 ? 14.215 -6.343 -9.821 1.00 75.44 430 THR A C 1
ATOM 3212 O O . THR A 1 430 ? 13.101 -6.743 -10.192 1.00 75.44 430 THR A O 1
ATOM 3215 N N . PRO A 1 431 ? 14.808 -6.848 -8.720 1.00 77.38 431 PRO A N 1
ATOM 3216 C CA . PRO A 1 431 ? 14.095 -7.723 -7.799 1.00 77.38 431 PRO A CA 1
ATOM 3217 C C . PRO A 1 431 ? 12.810 -7.048 -7.284 1.00 77.38 431 PRO A C 1
ATOM 3219 O O . PRO A 1 431 ? 12.800 -5.829 -7.081 1.00 77.38 431 PRO A O 1
ATOM 3222 N N . PRO A 1 432 ? 11.725 -7.809 -7.050 1.00 86.94 432 PRO A N 1
ATOM 3223 C CA . PRO A 1 432 ? 10.579 -7.282 -6.317 1.00 86.94 432 PRO A CA 1
ATOM 3224 C C . PRO A 1 432 ? 10.991 -6.893 -4.892 1.00 86.94 432 PRO A C 1
ATOM 3226 O O . PRO A 1 432 ? 11.975 -7.413 -4.381 1.00 86.94 432 PRO A O 1
ATOM 3229 N N . VAL A 1 433 ? 10.225 -6.020 -4.238 1.00 90.31 433 VAL A N 1
ATOM 3230 C CA . VAL A 1 433 ? 10.432 -5.661 -2.823 1.00 90.31 433 VAL A CA 1
ATOM 3231 C C . VAL A 1 433 ? 9.292 -6.242 -1.999 1.00 90.31 433 VAL A C 1
ATOM 3233 O O . VAL A 1 433 ? 8.130 -5.898 -2.225 1.00 90.31 433 VAL A O 1
ATOM 3236 N N . ALA A 1 434 ? 9.610 -7.126 -1.058 1.00 91.44 434 ALA A N 1
ATOM 3237 C CA . ALA A 1 434 ? 8.650 -7.862 -0.250 1.00 91.44 434 ALA A CA 1
ATOM 3238 C C . ALA A 1 434 ? 7.979 -6.960 0.794 1.00 91.44 434 ALA A C 1
ATOM 3240 O O . ALA A 1 434 ? 8.636 -6.231 1.533 1.00 91.44 434 ALA A O 1
ATOM 3241 N N . ASN A 1 435 ? 6.655 -7.041 0.919 1.00 95.94 435 ASN A N 1
ATOM 3242 C CA . ASN A 1 435 ? 5.937 -6.460 2.053 1.00 95.94 435 ASN A CA 1
ATOM 3243 C C . ASN A 1 435 ? 4.586 -7.153 2.240 1.00 95.94 435 ASN A C 1
ATOM 3245 O O . ASN A 1 435 ? 4.007 -7.686 1.299 1.00 95.94 435 ASN A O 1
ATOM 3249 N N . PHE A 1 436 ? 4.046 -7.123 3.456 1.00 98.25 436 PHE A N 1
ATOM 3250 C CA . PHE A 1 436 ? 2.727 -7.683 3.731 1.00 98.25 436 PHE A CA 1
ATOM 3251 C C . PHE A 1 436 ? 2.040 -7.082 4.953 1.00 98.25 436 PHE A C 1
ATOM 3253 O O . PHE A 1 436 ? 2.646 -6.412 5.789 1.00 98.25 436 PHE A O 1
ATOM 3260 N N . SER A 1 437 ? 0.756 -7.381 5.109 1.00 97.75 437 SER A N 1
ATOM 3261 C CA . SER A 1 437 ? 0.007 -7.168 6.349 1.00 97.75 437 SER A CA 1
ATOM 3262 C C . SER A 1 437 ? -0.820 -8.402 6.704 1.00 97.75 437 SER A C 1
ATOM 3264 O O . SER A 1 437 ? -1.058 -9.254 5.855 1.00 97.75 437 SER A O 1
ATOM 3266 N N . GLY A 1 438 ? -1.234 -8.521 7.963 1.00 96.81 438 GLY A N 1
ATOM 3267 C CA . GLY A 1 438 ? -2.123 -9.568 8.459 1.00 96.81 438 GLY A CA 1
ATOM 3268 C C . GLY A 1 438 ? -3.215 -8.972 9.340 1.00 96.81 438 GLY A C 1
ATOM 3269 O O . GLY A 1 438 ? -2.962 -8.028 10.090 1.00 96.81 438 GLY A O 1
ATOM 3270 N N . SER A 1 439 ? -4.434 -9.505 9.247 1.00 95.75 439 SER A N 1
ATOM 3271 C CA . SER A 1 439 ? -5.557 -9.077 10.082 1.00 95.75 439 SER A CA 1
ATOM 3272 C C . SER A 1 439 ? -6.481 -10.245 10.458 1.00 95.75 439 SER A C 1
ATOM 3274 O O . SER A 1 439 ? -6.899 -10.997 9.568 1.00 95.75 439 SER A O 1
ATOM 3276 N N . PRO A 1 440 ? -6.843 -10.394 11.748 1.00 96.88 440 PRO A N 1
ATOM 3277 C CA . PRO A 1 440 ? -6.336 -9.639 12.905 1.00 96.88 440 PRO A CA 1
ATOM 3278 C C . PRO A 1 440 ? -4.900 -10.050 13.299 1.00 96.88 440 PRO A C 1
ATOM 3280 O O . PRO A 1 440 ? -4.480 -11.168 13.028 1.00 96.88 440 PRO A O 1
ATOM 3283 N N . THR A 1 441 ? -4.150 -9.180 13.989 1.00 95.88 441 THR A N 1
ATOM 3284 C CA . THR A 1 441 ? -2.803 -9.511 14.521 1.00 95.88 441 THR A CA 1
ATOM 3285 C C . THR A 1 441 ? -2.821 -10.095 15.937 1.00 95.88 441 THR A C 1
ATOM 3287 O O . THR A 1 441 ? -1.793 -10.535 16.449 1.00 95.88 441 THR A O 1
ATOM 3290 N N . SER A 1 442 ? -3.981 -10.128 16.596 1.00 93.56 442 SER A N 1
ATOM 3291 C CA . SER A 1 442 ? -4.140 -10.794 17.888 1.00 93.56 442 SER A CA 1
ATOM 3292 C C . SER A 1 442 ? -5.547 -11.349 18.090 1.00 93.56 442 SER A C 1
ATOM 3294 O O . SER A 1 442 ? -6.511 -10.848 17.511 1.00 93.56 442 SER A O 1
ATOM 3296 N N . GLY A 1 443 ? -5.662 -12.389 18.914 1.00 90.31 443 GLY A N 1
ATOM 3297 C CA . GLY A 1 443 ? -6.939 -13.014 19.260 1.00 90.31 443 GLY A CA 1
ATOM 3298 C C . GLY A 1 443 ? -6.755 -14.274 20.100 1.00 90.31 443 GLY A C 1
ATOM 3299 O O . GLY A 1 443 ? -5.652 -14.558 20.558 1.00 90.31 443 GLY A O 1
ATOM 3300 N N . THR A 1 444 ? -7.829 -15.019 20.341 1.00 89.19 444 THR A N 1
ATOM 3301 C CA . THR A 1 444 ? -7.797 -16.288 21.088 1.00 89.19 444 THR A CA 1
ATOM 3302 C C . THR A 1 444 ? -7.779 -17.479 20.142 1.00 89.19 444 THR A C 1
ATOM 3304 O O . THR A 1 444 ? -8.356 -17.420 19.061 1.00 89.19 444 THR A O 1
ATOM 3307 N N . VAL A 1 445 ? -7.155 -18.576 20.560 1.00 88.56 445 VAL A N 1
ATOM 3308 C CA . VAL A 1 445 ? -7.158 -19.834 19.802 1.00 88.56 445 VAL A CA 1
ATOM 3309 C C . VAL A 1 445 ? -8.587 -20.406 19.608 1.00 88.56 445 VAL A C 1
ATOM 3311 O O . VAL A 1 445 ? -9.353 -20.408 20.574 1.00 88.56 445 VAL A O 1
ATOM 3314 N N . PRO A 1 446 ? -8.947 -20.941 18.418 1.00 91.56 446 PRO A N 1
ATOM 3315 C CA . PRO A 1 446 ? -8.207 -20.849 17.158 1.00 91.56 446 PRO A CA 1
ATOM 3316 C C . PRO A 1 446 ? -8.333 -19.455 16.525 1.00 91.56 446 PRO A C 1
ATOM 3318 O O . PRO A 1 446 ? -9.436 -18.925 16.391 1.00 91.56 446 PRO A O 1
ATOM 3321 N N . LEU A 1 447 ? -7.207 -18.882 16.090 1.00 93.88 447 LEU A N 1
ATOM 3322 C CA . LEU A 1 447 ? -7.167 -17.567 15.446 1.00 93.88 447 LEU A CA 1
ATOM 3323 C C . LEU A 1 447 ? -6.908 -17.713 13.947 1.00 93.88 447 LEU A C 1
ATOM 3325 O O . LEU A 1 447 ? -5.815 -18.108 13.549 1.00 93.88 447 LEU A O 1
ATOM 3329 N N . THR A 1 448 ? -7.884 -17.354 13.115 1.00 96.81 448 THR A N 1
ATOM 3330 C CA . THR A 1 448 ? -7.689 -17.232 11.663 1.00 96.81 448 THR A CA 1
ATOM 3331 C C . THR A 1 448 ? -7.211 -15.822 11.322 1.00 96.81 448 THR A C 1
ATOM 3333 O O . THR A 1 448 ? -7.900 -14.851 11.635 1.00 96.81 448 THR A O 1
ATOM 3336 N N . VAL A 1 449 ? -6.062 -15.712 10.657 1.00 97.69 449 VAL A N 1
ATOM 3337 C CA . VAL A 1 449 ? -5.477 -14.459 10.163 1.00 97.69 449 VAL A CA 1
ATOM 3338 C C . VAL A 1 449 ? -5.489 -14.468 8.640 1.00 97.69 449 VAL A C 1
ATOM 3340 O O . VAL A 1 449 ? -5.037 -15.427 8.016 1.00 97.69 449 VAL A O 1
ATOM 3343 N N . ASN A 1 450 ? -5.992 -13.392 8.038 1.00 98.06 450 ASN A N 1
ATOM 3344 C CA . ASN A 1 450 ? -5.899 -13.179 6.597 1.00 98.06 450 ASN A CA 1
ATOM 3345 C C . ASN A 1 450 ? -4.704 -12.277 6.307 1.00 98.06 450 ASN A C 1
ATOM 3347 O O . ASN A 1 450 ? -4.605 -11.190 6.882 1.00 98.06 450 ASN A O 1
ATOM 3351 N N . PHE A 1 451 ? -3.814 -12.731 5.432 1.00 98.25 451 PHE A N 1
ATOM 3352 C CA . PHE A 1 451 ? -2.642 -11.986 5.005 1.00 98.25 451 PHE A CA 1
ATOM 3353 C C . PHE A 1 451 ? -2.874 -11.351 3.638 1.00 98.25 451 PHE A C 1
ATOM 3355 O O . PHE A 1 451 ? -3.474 -11.956 2.748 1.00 98.25 451 PHE A O 1
ATOM 3362 N N . THR A 1 452 ? -2.364 -10.135 3.492 1.00 97.94 452 THR A N 1
ATOM 3363 C CA . THR A 1 452 ? -2.402 -9.358 2.256 1.00 97.94 452 THR A CA 1
ATOM 3364 C C . THR A 1 452 ? -0.978 -9.045 1.828 1.00 97.94 452 THR A C 1
ATOM 3366 O O . THR A 1 452 ? -0.225 -8.441 2.598 1.00 97.94 452 THR A O 1
ATOM 3369 N N . ASP A 1 453 ? -0.632 -9.433 0.607 1.00 97.44 453 ASP A N 1
ATOM 3370 C CA . ASP A 1 453 ? 0.603 -9.044 -0.066 1.00 97.44 453 ASP A CA 1
ATOM 3371 C C . ASP A 1 453 ? 0.586 -7.544 -0.398 1.00 97.44 453 ASP A C 1
ATOM 3373 O O . ASP A 1 453 ? -0.379 -7.024 -0.959 1.00 97.44 453 ASP A O 1
ATOM 3377 N N . LEU A 1 454 ? 1.655 -6.849 -0.018 1.00 97.31 454 LEU A N 1
ATOM 3378 C CA . LEU A 1 454 ? 1.895 -5.427 -0.280 1.00 97.31 454 LEU A CA 1
ATOM 3379 C C . LEU A 1 454 ? 3.212 -5.216 -1.044 1.00 97.31 454 LEU A C 1
ATOM 3381 O O . LEU A 1 454 ? 3.735 -4.099 -1.061 1.00 97.31 454 LEU A O 1
ATOM 3385 N N . SER A 1 455 ? 3.773 -6.287 -1.607 1.00 95.25 455 SER A N 1
ATOM 3386 C CA . SER A 1 455 ? 5.045 -6.259 -2.320 1.00 95.25 455 SER A CA 1
ATOM 3387 C C . SER A 1 455 ? 4.956 -5.396 -3.583 1.00 95.25 455 SER A C 1
ATOM 3389 O O . SER A 1 455 ? 3.896 -5.278 -4.203 1.00 95.25 455 SER A O 1
ATOM 3391 N N . THR A 1 456 ? 6.071 -4.781 -3.977 1.00 91.12 456 THR A N 1
ATOM 3392 C CA . THR A 1 456 ? 6.182 -3.957 -5.193 1.00 91.12 456 THR A CA 1
ATOM 3393 C C . THR A 1 456 ? 7.128 -4.600 -6.209 1.00 91.12 456 THR A C 1
ATOM 3395 O O . THR A 1 456 ? 7.874 -5.524 -5.890 1.00 91.12 456 THR A O 1
ATOM 3398 N N . GLY A 1 457 ? 7.093 -4.124 -7.457 1.00 87.56 457 GLY A N 1
ATOM 3399 C CA . GLY A 1 457 ? 7.839 -4.719 -8.570 1.00 87.56 457 GLY A CA 1
ATOM 3400 C C . GLY A 1 457 ? 7.107 -5.896 -9.225 1.00 87.56 457 GLY A C 1
ATOM 3401 O O . GLY A 1 457 ? 5.941 -6.169 -8.940 1.00 87.56 457 GLY A O 1
ATOM 3402 N N . SER A 1 458 ? 7.782 -6.572 -10.157 1.00 85.50 458 SER A N 1
ATOM 3403 C CA . SER A 1 458 ? 7.202 -7.697 -10.900 1.00 85.50 458 SER A CA 1
ATOM 3404 C C . SER A 1 458 ? 7.349 -8.999 -10.114 1.00 85.50 458 SER A C 1
ATOM 3406 O O . SER A 1 458 ? 8.403 -9.627 -10.160 1.00 85.50 458 SER A O 1
ATOM 3408 N N . VAL A 1 459 ? 6.292 -9.431 -9.424 1.00 91.06 459 VAL A N 1
ATOM 3409 C CA . VAL A 1 459 ? 6.264 -10.692 -8.664 1.00 91.06 459 VAL A CA 1
ATOM 3410 C C . VAL A 1 459 ? 5.672 -11.827 -9.503 1.00 91.06 459 VAL A C 1
ATOM 3412 O O . VAL A 1 459 ? 4.584 -11.703 -10.059 1.00 91.06 459 VAL A O 1
ATOM 3415 N N . THR A 1 460 ? 6.372 -12.958 -9.558 1.00 92.56 460 THR A N 1
ATOM 3416 C CA . THR A 1 460 ? 5.949 -14.196 -10.230 1.00 92.56 460 THR A CA 1
ATOM 3417 C C . THR A 1 460 ? 5.611 -15.336 -9.266 1.00 92.56 460 THR A C 1
ATOM 3419 O O . THR A 1 460 ? 4.873 -16.243 -9.646 1.00 92.56 460 THR A O 1
ATOM 3422 N N . SER A 1 461 ? 6.112 -15.319 -8.024 1.00 92.44 461 SER A N 1
ATOM 3423 C CA . SER A 1 461 ? 5.749 -16.316 -7.002 1.00 92.44 461 SER A CA 1
ATOM 3424 C C . SER A 1 461 ? 5.883 -15.798 -5.570 1.00 92.44 461 SER A C 1
ATOM 3426 O O . SER A 1 461 ? 6.735 -14.955 -5.294 1.00 92.44 461 SER A O 1
ATOM 3428 N N . TRP A 1 462 ? 5.088 -16.369 -4.657 1.00 97.69 462 TRP A N 1
ATOM 3429 C CA . TRP A 1 462 ? 5.069 -16.069 -3.220 1.00 97.69 462 TRP A CA 1
ATOM 3430 C C . TRP A 1 462 ? 5.402 -17.323 -2.410 1.00 97.69 462 TRP A C 1
ATOM 3432 O O . TRP A 1 462 ? 4.985 -18.428 -2.762 1.00 97.69 462 TRP A O 1
ATOM 3442 N N . SER A 1 463 ? 6.109 -17.151 -1.298 1.00 95.25 463 SER A N 1
ATOM 3443 C CA . SER A 1 463 ? 6.382 -18.201 -0.319 1.00 95.25 463 SER A CA 1
ATOM 3444 C C . SER A 1 463 ? 6.230 -17.644 1.091 1.00 95.25 463 SER A C 1
ATOM 3446 O O . SER A 1 463 ? 7.000 -16.790 1.523 1.00 95.25 463 SER A O 1
ATOM 3448 N N . TRP A 1 464 ? 5.237 -18.147 1.815 1.00 97.44 464 TRP A N 1
ATOM 3449 C CA . TRP A 1 464 ? 4.905 -17.736 3.174 1.00 97.44 464 TRP A CA 1
ATOM 3450 C C . TRP A 1 464 ? 5.349 -18.778 4.193 1.00 97.44 464 TRP A C 1
ATOM 3452 O O . TRP A 1 464 ? 5.158 -19.977 3.981 1.00 97.44 464 TRP A O 1
ATOM 3462 N N . THR A 1 465 ? 5.825 -18.315 5.347 1.00 95.19 465 THR A N 1
ATOM 3463 C CA . THR A 1 465 ? 5.944 -19.129 6.564 1.00 95.19 465 THR A CA 1
ATOM 3464 C C . THR A 1 465 ? 5.267 -18.406 7.724 1.00 95.19 465 THR A C 1
ATOM 3466 O O . THR A 1 465 ? 5.471 -17.209 7.923 1.00 95.19 465 THR A O 1
ATOM 3469 N N . PHE A 1 466 ? 4.432 -19.118 8.482 1.00 96.00 466 PHE A N 1
ATOM 3470 C CA . PHE A 1 466 ? 3.579 -18.505 9.510 1.00 96.00 466 PHE A CA 1
ATOM 3471 C C . PHE A 1 466 ? 4.139 -18.611 10.934 1.00 96.00 466 PHE A C 1
ATOM 3473 O O . PHE A 1 466 ? 3.500 -18.134 11.869 1.00 96.00 466 PHE A O 1
ATOM 3480 N N . GLY A 1 467 ? 5.313 -19.229 11.106 1.00 91.31 467 GLY A N 1
ATOM 3481 C CA . GLY A 1 467 ? 6.002 -19.373 12.395 1.00 91.31 467 GLY A CA 1
ATOM 3482 C C . GLY A 1 467 ? 5.553 -20.562 13.252 1.00 91.31 467 GLY A C 1
ATOM 3483 O O . GLY A 1 467 ? 6.179 -20.840 14.272 1.00 91.31 467 GLY A O 1
ATOM 3484 N N . ASP A 1 468 ? 4.510 -21.289 12.845 1.00 91.56 468 ASP A N 1
ATOM 3485 C CA . ASP A 1 468 ? 3.976 -22.488 13.513 1.00 91.56 468 ASP A CA 1
ATOM 3486 C C . ASP A 1 468 ? 4.243 -23.797 12.744 1.00 91.56 468 ASP A C 1
ATOM 3488 O O . ASP A 1 468 ? 3.761 -24.861 13.128 1.00 91.56 468 ASP A O 1
ATOM 3492 N N . GLY A 1 469 ? 5.023 -23.717 11.662 1.00 91.00 469 GLY A N 1
ATOM 3493 C CA . GLY A 1 469 ? 5.267 -24.809 10.717 1.00 91.00 469 GLY A CA 1
ATOM 3494 C C . GLY A 1 469 ? 4.345 -24.793 9.492 1.00 91.00 469 GLY A C 1
ATOM 3495 O O . GLY A 1 469 ? 4.613 -25.526 8.543 1.00 91.00 469 GLY A O 1
ATOM 3496 N N . GLY A 1 470 ? 3.303 -23.953 9.473 1.00 90.94 470 GLY A N 1
ATOM 3497 C CA . GLY A 1 470 ? 2.455 -23.731 8.303 1.00 90.94 470 GLY A CA 1
ATOM 3498 C C . GLY A 1 470 ? 3.131 -22.880 7.221 1.00 90.94 470 GLY A C 1
ATOM 3499 O O . GLY A 1 470 ? 3.919 -21.974 7.518 1.00 90.94 470 GLY A O 1
ATOM 3500 N N . THR A 1 471 ? 2.785 -23.150 5.959 1.00 95.31 471 THR A N 1
ATOM 3501 C CA . THR A 1 471 ? 3.313 -22.457 4.771 1.00 95.31 471 THR A CA 1
ATOM 3502 C C . THR A 1 471 ? 2.224 -22.204 3.730 1.00 95.31 471 THR A C 1
ATOM 3504 O O . THR A 1 471 ? 1.220 -22.916 3.706 1.00 95.31 471 THR A O 1
ATOM 3507 N N . SER A 1 472 ? 2.432 -21.250 2.819 1.00 96.69 472 SER A N 1
ATOM 3508 C CA . SER A 1 472 ? 1.545 -21.029 1.664 1.00 96.69 472 SER A CA 1
ATOM 3509 C C . SER A 1 472 ? 2.293 -20.461 0.458 1.00 96.69 472 SER A C 1
ATOM 3511 O O . SER A 1 472 ? 3.326 -19.820 0.619 1.00 96.69 472 SER A O 1
ATOM 3513 N N . THR A 1 473 ? 1.749 -20.662 -0.742 1.00 96.25 473 THR A N 1
ATOM 3514 C CA . THR A 1 473 ? 2.224 -20.049 -1.997 1.00 96.25 473 THR A CA 1
ATOM 3515 C C . THR A 1 473 ? 1.195 -19.118 -2.644 1.00 96.25 473 THR A C 1
ATOM 3517 O O . THR A 1 473 ? 1.440 -18.557 -3.710 1.00 96.25 473 THR A O 1
ATOM 3520 N N . ALA A 1 474 ? 0.025 -18.944 -2.019 1.00 96.62 474 ALA A N 1
ATOM 3521 C CA . ALA A 1 474 ? -0.975 -17.992 -2.488 1.00 96.62 474 ALA A CA 1
ATOM 3522 C C . ALA A 1 474 ? -0.500 -16.552 -2.244 1.00 96.62 474 ALA A C 1
ATOM 3524 O O . ALA A 1 474 ? 0.139 -16.282 -1.231 1.00 96.62 474 ALA A O 1
ATOM 3525 N N . GLN A 1 475 ? -0.876 -15.619 -3.122 1.00 97.25 475 GLN A N 1
ATOM 3526 C CA . GLN A 1 475 ? -0.566 -14.198 -2.935 1.00 97.25 475 GLN A CA 1
ATOM 3527 C C . GLN A 1 475 ? -1.161 -13.647 -1.627 1.00 97.25 475 GLN A C 1
ATOM 3529 O O . GLN A 1 475 ? -0.457 -13.018 -0.853 1.00 97.25 475 GLN A O 1
ATOM 3534 N N . ASN A 1 476 ? -2.440 -13.926 -1.349 1.00 97.44 476 ASN A N 1
ATOM 3535 C CA . ASN A 1 476 ? -3.144 -13.449 -0.151 1.00 97.44 476 ASN A CA 1
ATOM 3536 C C . ASN A 1 476 ? -3.705 -14.640 0.650 1.00 97.44 476 ASN A C 1
ATOM 3538 O O . ASN A 1 476 ? -4.874 -15.001 0.472 1.00 97.44 476 ASN A O 1
ATOM 3542 N N . PRO A 1 477 ? -2.884 -15.340 1.453 1.00 97.69 477 PRO A N 1
ATOM 3543 C CA . PRO A 1 477 ? -3.318 -16.546 2.145 1.00 97.69 477 PRO A CA 1
ATOM 3544 C C . PRO A 1 477 ? -4.147 -16.249 3.401 1.00 97.69 477 PRO A C 1
ATOM 3546 O O . PRO A 1 477 ? -3.994 -15.220 4.056 1.00 97.69 477 PRO A O 1
ATOM 3549 N N . SER A 1 478 ? -4.979 -17.214 3.788 1.00 97.25 478 SER A N 1
ATOM 3550 C CA . SER A 1 478 ? -5.621 -17.275 5.105 1.00 97.25 478 SER A CA 1
ATOM 3551 C C . SER A 1 478 ? -5.006 -18.429 5.892 1.00 97.25 478 SER A C 1
ATOM 3553 O O . SER A 1 478 ? -4.889 -19.531 5.354 1.00 97.25 478 SER A O 1
ATOM 3555 N N . HIS A 1 479 ? -4.595 -18.188 7.138 1.00 97.38 479 HIS A N 1
ATOM 3556 C CA . HIS A 1 479 ? -3.963 -19.198 7.995 1.00 97.38 479 HIS A CA 1
ATOM 3557 C C . HIS A 1 479 ? -4.612 -19.238 9.377 1.00 97.38 479 HIS A C 1
ATOM 3559 O O . HIS A 1 479 ? -4.915 -18.193 9.952 1.00 97.38 479 HIS A O 1
ATOM 3565 N N . GLN A 1 480 ? -4.824 -20.438 9.921 1.00 97.06 480 GLN A N 1
ATOM 3566 C CA . GLN A 1 480 ? -5.430 -20.637 11.238 1.00 97.06 480 GLN A CA 1
ATOM 3567 C C . GLN A 1 480 ? -4.401 -21.160 12.239 1.00 97.06 480 GLN A C 1
ATOM 3569 O O . GLN A 1 480 ? -3.901 -22.273 12.108 1.00 97.06 480 GLN A O 1
ATOM 3574 N N . TYR A 1 481 ? -4.170 -20.388 13.295 1.00 95.56 481 TYR A N 1
ATOM 3575 C CA . TYR A 1 481 ? -3.330 -20.774 14.418 1.00 95.56 481 TYR A CA 1
ATOM 3576 C C . TYR A 1 481 ? -4.147 -21.514 15.480 1.00 95.56 481 TYR A C 1
ATOM 3578 O O . TYR A 1 481 ? -5.101 -20.969 16.043 1.00 95.56 481 TYR A O 1
ATOM 3586 N N . THR A 1 482 ? -3.756 -22.751 15.789 1.00 93.56 482 THR A N 1
ATOM 3587 C CA . THR A 1 482 ? -4.475 -23.646 16.718 1.00 93.56 482 THR A CA 1
ATOM 3588 C C . THR A 1 482 ? -3.819 -23.783 18.093 1.00 93.56 482 THR A C 1
ATOM 3590 O O . THR A 1 482 ? -4.304 -24.552 18.920 1.00 93.56 482 THR A O 1
ATOM 3593 N N . SER A 1 483 ? -2.738 -23.048 18.356 1.00 91.00 483 SER A N 1
ATOM 3594 C CA . SER A 1 483 ? -2.022 -23.055 19.635 1.00 91.00 483 SER A CA 1
ATOM 3595 C C . SER A 1 483 ? -1.751 -21.626 20.097 1.00 91.00 483 SER A C 1
ATOM 3597 O O . SER A 1 483 ? -1.551 -20.729 19.283 1.00 91.00 483 SER A O 1
ATOM 3599 N N . ALA A 1 484 ? -1.745 -21.408 21.410 1.00 90.88 484 ALA A N 1
ATOM 3600 C CA . ALA A 1 484 ? -1.403 -20.109 21.975 1.00 90.88 484 ALA A CA 1
ATOM 3601 C C . ALA A 1 484 ? 0.112 -19.880 21.924 1.00 90.88 484 ALA A C 1
ATOM 3603 O O . ALA A 1 484 ? 0.869 -20.664 22.498 1.00 90.88 484 ALA A O 1
ATOM 3604 N N . ASN A 1 485 ? 0.543 -18.828 21.230 1.00 93.19 485 ASN A N 1
ATOM 3605 C CA . ASN A 1 485 ? 1.934 -18.394 21.135 1.00 93.19 485 ASN A CA 1
ATOM 3606 C C . ASN A 1 485 ? 2.019 -17.015 20.453 1.00 93.19 485 ASN A C 1
ATOM 3608 O O . ASN A 1 485 ? 1.024 -16.490 19.951 1.00 93.19 485 ASN A O 1
ATOM 3612 N N . THR A 1 486 ? 3.222 -16.453 20.380 1.00 92.06 486 THR A N 1
ATOM 3613 C CA . THR A 1 486 ? 3.560 -15.362 19.459 1.00 92.06 486 THR A CA 1
ATOM 3614 C C . THR A 1 486 ? 4.289 -15.925 18.244 1.00 92.06 486 THR A C 1
ATOM 3616 O O . THR A 1 486 ? 5.272 -16.650 18.397 1.00 92.06 486 THR A O 1
ATOM 3619 N N . TYR A 1 487 ? 3.830 -15.582 17.044 1.00 92.75 487 TYR A N 1
ATOM 3620 C CA . TYR A 1 487 ? 4.328 -16.137 15.790 1.00 92.75 487 TYR A CA 1
ATOM 3621 C C . TYR A 1 487 ? 4.997 -15.071 14.921 1.00 92.75 487 TYR A C 1
ATOM 3623 O O . TYR A 1 487 ? 4.456 -13.983 14.710 1.00 92.75 487 TYR A O 1
ATOM 3631 N N . THR A 1 488 ? 6.180 -15.403 14.408 1.00 92.12 488 THR A N 1
ATOM 3632 C CA . THR A 1 488 ? 6.893 -14.636 13.378 1.00 92.12 488 THR A CA 1
ATOM 3633 C C . THR A 1 488 ? 6.402 -15.078 12.007 1.00 92.12 488 THR A C 1
ATOM 3635 O O . THR A 1 488 ? 6.363 -16.276 11.737 1.00 92.12 488 THR A O 1
ATOM 3638 N N . VAL A 1 489 ? 6.048 -14.122 11.151 1.00 96.88 489 VAL A N 1
ATOM 3639 C CA . VAL A 1 489 ? 5.582 -14.393 9.785 1.00 96.88 489 VAL A CA 1
ATOM 3640 C C . VAL A 1 489 ? 6.613 -13.867 8.800 1.00 96.88 489 VAL A C 1
ATOM 3642 O O . VAL A 1 489 ? 7.102 -12.748 8.971 1.00 96.88 489 VAL A O 1
ATOM 3645 N N . SER A 1 490 ? 6.915 -14.655 7.773 1.00 91.31 490 SER A N 1
ATOM 3646 C CA . SER A 1 490 ? 7.809 -14.258 6.686 1.00 91.31 490 SER A CA 1
ATOM 3647 C C . SER A 1 490 ? 7.143 -14.469 5.333 1.00 91.31 490 SER A C 1
ATOM 3649 O O . SER A 1 490 ? 6.486 -15.492 5.121 1.00 91.31 490 SER A O 1
ATOM 3651 N N . LEU A 1 491 ? 7.354 -13.519 4.427 1.00 97.25 491 LEU A N 1
ATOM 3652 C CA . LEU A 1 491 ? 6.990 -13.588 3.017 1.00 97.25 491 LEU A CA 1
ATOM 3653 C C . LEU A 1 491 ? 8.257 -13.442 2.179 1.00 97.25 491 LEU A C 1
ATOM 3655 O O . LEU A 1 491 ? 8.974 -12.461 2.335 1.00 97.25 491 LEU A O 1
ATOM 3659 N N . THR A 1 492 ? 8.487 -14.369 1.259 1.00 92.38 492 THR A N 1
ATOM 3660 C CA . THR A 1 492 ? 9.458 -14.221 0.172 1.00 92.38 492 THR A CA 1
ATOM 3661 C C . THR A 1 492 ? 8.709 -14.095 -1.145 1.00 92.38 492 THR A C 1
ATOM 3663 O O . THR A 1 492 ? 7.872 -14.945 -1.462 1.00 92.38 492 THR A O 1
ATOM 3666 N N . VAL A 1 493 ? 9.009 -13.051 -1.911 1.00 89.50 493 VAL A N 1
ATOM 3667 C CA . VAL A 1 493 ? 8.508 -12.865 -3.275 1.00 89.50 493 VAL A CA 1
ATOM 3668 C C . VAL A 1 493 ? 9.648 -13.015 -4.268 1.00 89.50 493 VAL A C 1
ATOM 3670 O O . VAL A 1 493 ? 10.759 -12.553 -4.027 1.00 89.50 493 VAL A O 1
ATOM 3673 N N . THR A 1 494 ? 9.372 -13.662 -5.394 1.00 87.38 494 THR A N 1
ATOM 3674 C CA . THR A 1 494 ? 10.340 -13.871 -6.478 1.00 87.38 494 THR A CA 1
ATOM 3675 C C . THR A 1 494 ? 9.778 -13.302 -7.763 1.00 87.38 494 THR A C 1
ATOM 3677 O O . THR A 1 494 ? 8.594 -13.487 -8.049 1.00 87.38 494 THR A O 1
ATOM 3680 N N . GLY A 1 495 ? 10.630 -12.640 -8.533 1.00 86.88 495 GLY A N 1
ATOM 3681 C CA . GLY A 1 495 ? 10.352 -12.057 -9.835 1.00 86.88 495 GLY A CA 1
ATOM 3682 C C . GLY A 1 495 ? 11.495 -12.295 -10.825 1.00 86.88 495 GLY A C 1
ATOM 3683 O O . GLY A 1 495 ? 12.508 -12.898 -10.467 1.00 86.88 495 GLY A O 1
ATOM 3684 N N . PRO A 1 496 ? 11.378 -11.784 -12.063 1.00 75.44 496 PRO A N 1
ATOM 3685 C CA . PRO A 1 496 ? 12.418 -11.919 -13.087 1.00 75.44 496 PRO A CA 1
ATOM 3686 C C . PRO A 1 496 ? 13.773 -11.321 -12.683 1.00 75.44 496 PRO A C 1
ATOM 3688 O O . PRO A 1 496 ? 14.801 -11.769 -13.177 1.00 75.44 496 PRO A O 1
ATOM 3691 N N . GLY A 1 497 ? 13.775 -10.327 -11.789 1.00 71.44 497 GLY A N 1
ATOM 3692 C CA . GLY A 1 497 ? 14.988 -9.667 -11.301 1.00 71.44 497 GLY A CA 1
ATOM 3693 C C . GLY A 1 497 ? 15.613 -10.291 -10.056 1.00 71.44 497 GLY A C 1
ATOM 3694 O O . GLY A 1 497 ? 16.610 -9.778 -9.570 1.00 71.44 497 GLY A O 1
ATOM 3695 N N . GLY A 1 498 ? 15.032 -11.362 -9.504 1.00 80.25 498 GLY A N 1
ATOM 3696 C CA . GLY A 1 498 ? 15.503 -11.997 -8.271 1.00 80.25 498 GLY A CA 1
ATOM 3697 C C . GLY A 1 498 ? 14.401 -12.161 -7.228 1.00 80.25 498 GLY A C 1
ATOM 3698 O O . GLY A 1 498 ? 13.214 -12.159 -7.552 1.00 80.25 498 GLY A O 1
ATOM 3699 N N . SER A 1 499 ? 14.786 -12.332 -5.964 1.00 77.56 499 SER A N 1
ATOM 3700 C CA . SER A 1 499 ? 13.846 -12.480 -4.845 1.00 77.56 499 SER A CA 1
ATOM 3701 C C . SER A 1 499 ? 14.143 -11.488 -3.732 1.00 77.56 499 SER A C 1
ATOM 3703 O O . SER A 1 499 ? 15.293 -11.103 -3.543 1.00 77.56 499 SER A O 1
ATOM 3705 N N . ASP A 1 500 ? 13.115 -11.152 -2.963 1.00 86.06 500 ASP A N 1
ATOM 3706 C CA . ASP A 1 500 ? 13.234 -10.387 -1.724 1.00 86.06 500 ASP A CA 1
ATOM 3707 C C . ASP A 1 500 ? 12.350 -10.997 -0.632 1.00 86.06 500 ASP A C 1
ATOM 3709 O O . ASP A 1 500 ? 11.385 -11.718 -0.917 1.00 86.06 500 ASP A O 1
ATOM 3713 N N . GLY A 1 501 ? 12.696 -10.743 0.629 1.00 86.56 501 GLY A N 1
ATOM 3714 C CA . GLY A 1 501 ? 12.040 -11.335 1.787 1.00 86.56 501 GLY A CA 1
ATOM 3715 C C . GLY A 1 501 ? 11.756 -10.325 2.891 1.00 86.56 501 GLY A C 1
ATOM 3716 O O . GLY A 1 501 ? 12.643 -9.606 3.329 1.00 86.56 501 GLY A O 1
ATOM 3717 N N . GLU A 1 502 ? 10.534 -10.349 3.416 1.00 92.69 502 GLU A N 1
ATOM 3718 C CA . GLU A 1 502 ? 10.117 -9.554 4.571 1.00 92.69 502 GLU A CA 1
ATOM 3719 C C . GLU A 1 502 ? 9.777 -10.485 5.735 1.00 92.69 502 GLU A C 1
ATOM 3721 O O . GLU A 1 502 ? 9.043 -11.464 5.576 1.00 92.69 502 GLU A O 1
ATOM 3726 N N . THR A 1 503 ? 10.288 -10.176 6.929 1.00 91.12 503 THR A N 1
ATOM 3727 C CA . THR A 1 503 ? 10.019 -10.945 8.153 1.00 91.12 503 THR A CA 1
ATOM 3728 C C . THR A 1 503 ? 9.536 -10.035 9.272 1.00 91.12 503 THR A C 1
ATOM 3730 O O . THR A 1 503 ? 10.283 -9.202 9.784 1.00 91.12 503 THR A O 1
ATOM 3733 N N . LYS A 1 504 ? 8.303 -10.261 9.736 1.00 92.75 504 LYS A N 1
ATOM 3734 C CA . LYS A 1 504 ? 7.718 -9.549 10.879 1.00 92.75 504 LYS A CA 1
ATOM 3735 C C . LYS A 1 504 ? 7.767 -10.443 12.110 1.00 92.75 504 LYS A C 1
ATOM 3737 O O . LYS A 1 504 ? 7.035 -11.428 12.223 1.00 92.75 504 LYS A O 1
ATOM 3742 N N . THR A 1 505 ? 8.672 -10.110 13.028 1.00 91.75 505 THR A N 1
ATOM 3743 C CA . THR A 1 505 ? 8.885 -10.867 14.268 1.00 91.75 505 THR A CA 1
ATOM 3744 C C . THR A 1 505 ? 7.756 -10.633 15.267 1.00 91.75 505 THR A C 1
ATOM 3746 O O . THR A 1 505 ? 7.273 -9.512 15.406 1.00 91.75 505 THR A O 1
ATOM 3749 N N . ASN A 1 506 ? 7.321 -11.698 15.956 1.00 90.56 506 ASN A N 1
ATOM 3750 C CA . ASN A 1 506 ? 6.219 -11.660 16.934 1.00 90.56 506 ASN A CA 1
ATOM 3751 C C . ASN A 1 506 ? 4.948 -10.965 16.404 1.00 90.56 506 ASN A C 1
ATOM 3753 O O . ASN A 1 506 ? 4.253 -10.266 17.141 1.00 90.56 506 ASN A O 1
ATOM 3757 N N . TYR A 1 507 ? 4.671 -11.124 15.110 1.00 96.00 507 TYR A N 1
ATOM 3758 C CA . TYR A 1 507 ? 3.651 -10.354 14.412 1.00 96.00 507 TYR A CA 1
ATOM 3759 C C . TYR A 1 507 ? 2.227 -10.756 14.798 1.00 96.00 507 TYR A C 1
ATOM 3761 O O . TYR A 1 507 ? 1.364 -9.889 14.935 1.00 96.00 507 TYR A O 1
ATOM 3769 N N . ILE A 1 508 ? 1.987 -12.057 15.001 1.00 97.38 508 ILE A N 1
ATOM 3770 C CA . ILE A 1 508 ? 0.680 -12.584 15.407 1.00 97.38 508 ILE A CA 1
ATOM 3771 C C . ILE A 1 508 ? 0.746 -13.070 16.851 1.00 97.38 508 ILE A C 1
ATOM 3773 O O . ILE A 1 508 ? 1.579 -13.908 17.186 1.00 97.38 508 ILE A O 1
ATOM 3777 N N . THR A 1 509 ? -0.151 -12.578 17.705 1.00 95.75 509 THR A N 1
ATOM 3778 C CA . THR A 1 509 ? -0.268 -13.008 19.107 1.00 95.75 509 THR A CA 1
ATOM 3779 C C . THR A 1 509 ? -1.553 -13.798 19.323 1.00 95.75 509 THR A C 1
ATOM 3781 O O . THR A 1 509 ? -2.654 -13.245 19.297 1.00 95.75 509 THR A O 1
ATOM 3784 N N . VAL A 1 510 ? -1.419 -15.097 19.575 1.00 93.56 510 VAL A N 1
ATOM 3785 C CA . VAL A 1 510 ? -2.539 -15.998 19.849 1.00 93.56 510 VAL A CA 1
ATOM 3786 C C . VAL A 1 510 ? -2.580 -16.284 21.341 1.00 93.56 510 VAL A C 1
ATOM 3788 O O . VAL A 1 510 ? -1.704 -16.946 21.894 1.00 93.56 510 VAL A O 1
ATOM 3791 N N . ASN A 1 511 ? -3.614 -15.780 21.998 1.00 88.81 511 ASN A N 1
ATOM 3792 C CA . ASN A 1 511 ? -3.838 -15.970 23.419 1.00 88.81 511 ASN A CA 1
ATOM 3793 C C . ASN A 1 511 ? -4.506 -17.330 23.687 1.00 88.81 511 ASN A C 1
ATOM 3795 O O . ASN A 1 511 ? -5.329 -17.791 22.882 1.00 88.81 511 ASN A O 1
ATOM 3799 N N . PRO A 1 512 ? -4.193 -17.976 24.824 1.00 83.00 512 PRO A N 1
ATOM 3800 C CA . PRO A 1 512 ? -4.895 -19.182 25.234 1.00 83.00 512 PRO A CA 1
ATOM 3801 C C . PRO A 1 512 ? -6.375 -18.878 25.470 1.00 83.00 512 PRO A C 1
ATOM 3803 O O . PRO A 1 512 ? -6.739 -17.823 25.987 1.00 83.00 512 PRO A O 1
ATOM 3806 N N . CYS A 1 513 ? -7.231 -19.822 25.089 1.00 79.88 513 CYS A N 1
ATOM 3807 C CA . CYS A 1 513 ? -8.644 -19.776 25.436 1.00 79.88 513 CYS A CA 1
ATOM 3808 C C . CYS A 1 513 ? -8.761 -20.158 26.917 1.00 79.88 513 CYS A C 1
ATOM 3810 O O . CYS A 1 513 ? -8.403 -21.275 27.290 1.00 79.88 513 CYS A O 1
ATOM 3812 N N . VAL A 1 514 ? -9.209 -19.234 27.768 1.00 81.19 514 VAL A N 1
ATOM 3813 C CA . VAL A 1 514 ? -9.336 -19.467 29.214 1.00 81.19 514 VAL A CA 1
ATOM 3814 C C . VAL A 1 514 ? -10.785 -19.843 29.522 1.00 81.19 514 VAL A C 1
ATOM 3816 O O . VAL A 1 514 ? -11.711 -19.087 29.215 1.00 81.19 514 VAL A O 1
ATOM 3819 N N . THR A 1 515 ? -10.992 -21.025 30.103 1.00 82.88 515 THR A N 1
ATOM 3820 C CA . THR A 1 515 ? -12.303 -21.434 30.628 1.00 82.88 515 THR A CA 1
ATOM 3821 C C . THR A 1 515 ? -12.738 -20.474 31.735 1.00 82.88 515 THR A C 1
ATOM 3823 O O . THR A 1 515 ? -11.880 -19.940 32.445 1.00 82.88 515 THR A O 1
ATOM 3826 N N . PRO A 1 516 ? -14.046 -20.230 31.911 1.00 89.81 516 PRO A N 1
ATOM 3827 C CA . PRO A 1 516 ? -14.496 -19.397 33.017 1.00 89.81 516 PRO A CA 1
ATOM 3828 C C . PRO A 1 516 ? -14.136 -20.074 34.347 1.00 89.81 516 PRO A C 1
ATOM 3830 O O . PRO A 1 516 ? -13.902 -21.278 34.383 1.00 89.81 516 PRO A O 1
ATOM 3833 N N . THR A 1 517 ? -14.081 -19.319 35.440 1.00 92.19 517 THR A N 1
ATOM 3834 C CA . THR A 1 517 ? -13.968 -19.887 36.794 1.00 92.19 517 THR A CA 1
ATOM 3835 C C . THR A 1 517 ? -15.266 -19.624 37.537 1.00 92.19 517 THR A C 1
ATOM 3837 O O . THR A 1 517 ? -15.650 -18.465 37.690 1.00 92.19 517 THR A O 1
ATOM 3840 N N . ALA A 1 518 ? -15.953 -20.679 37.973 1.00 93.50 518 ALA A N 1
ATOM 3841 C CA . ALA A 1 518 ? -17.215 -20.584 38.697 1.00 93.50 518 ALA A CA 1
ATOM 3842 C C . ALA A 1 518 ? -16.993 -20.028 40.109 1.00 93.50 518 ALA A C 1
ATOM 3844 O O . ALA A 1 518 ? -16.065 -20.414 40.821 1.00 93.50 518 ALA A O 1
ATOM 3845 N N . GLY A 1 519 ? -17.873 -19.134 40.547 1.00 95.25 519 GLY A N 1
ATOM 3846 C CA . GLY A 1 519 ? -17.744 -18.465 41.831 1.00 95.25 519 GLY A CA 1
ATOM 3847 C C . GLY A 1 519 ? -19.053 -17.802 42.201 1.00 95.25 519 GLY A C 1
ATOM 3848 O O . GLY A 1 519 ? -19.610 -17.053 41.410 1.00 95.25 519 GLY A O 1
ATOM 3849 N N . PHE A 1 520 ? -19.551 -18.052 43.408 1.00 97.69 520 PHE A N 1
ATOM 3850 C CA . PHE A 1 520 ? -20.735 -17.356 43.893 1.00 97.69 520 PHE A CA 1
ATOM 3851 C C . PHE A 1 520 ? -20.824 -17.305 45.411 1.00 97.69 520 PHE A C 1
ATOM 3853 O O . PHE A 1 520 ? -20.246 -18.132 46.137 1.00 97.69 520 PHE A O 1
ATOM 3860 N N . VAL A 1 521 ? -21.644 -16.354 45.855 1.00 96.81 521 VAL A N 1
ATOM 3861 C CA . VAL A 1 521 ? -22.167 -16.239 47.215 1.00 96.81 521 VAL A CA 1
ATOM 3862 C C . VAL A 1 521 ? -23.686 -16.087 47.176 1.00 96.81 521 VAL A C 1
ATOM 3864 O O . VAL A 1 521 ? -24.244 -15.585 46.207 1.00 96.81 521 VAL A O 1
ATOM 3867 N N . GLY A 1 522 ? -24.360 -16.536 48.227 1.00 95.62 522 GLY A N 1
ATOM 3868 C CA . GLY A 1 522 ? -25.778 -16.303 48.477 1.00 95.62 522 GLY A CA 1
ATOM 3869 C C . GLY A 1 522 ? -25.954 -15.593 49.812 1.00 95.62 522 GLY A C 1
ATOM 3870 O O . GLY A 1 522 ? -25.201 -15.851 50.752 1.00 95.62 522 GLY A O 1
ATOM 3871 N N . SER A 1 523 ? -26.932 -14.694 49.898 1.00 93.88 523 SER A N 1
ATOM 3872 C CA . SER A 1 523 ? -27.296 -14.039 51.152 1.00 93.88 523 SER A CA 1
ATOM 3873 C C . SER A 1 523 ? -28.816 -13.872 51.271 1.00 93.88 523 SER A C 1
ATOM 3875 O O . SER A 1 523 ? -29.441 -13.370 50.327 1.00 93.88 523 SER A O 1
ATOM 3877 N N . PRO A 1 524 ? -29.420 -14.255 52.412 1.00 94.69 524 PRO A N 1
ATOM 3878 C CA . PRO A 1 524 ? -28.811 -14.981 53.539 1.00 94.69 524 PRO A CA 1
ATOM 3879 C C . PRO A 1 524 ? -28.546 -16.469 53.213 1.00 94.69 524 PRO A C 1
ATOM 3881 O O . PRO A 1 524 ? -29.179 -17.033 52.327 1.00 94.69 524 PRO A O 1
ATOM 3884 N N . THR A 1 525 ? -27.635 -17.135 53.938 1.00 95.25 525 THR A N 1
ATOM 3885 C CA . THR A 1 525 ? -27.403 -18.597 53.809 1.00 95.25 525 THR A CA 1
ATOM 3886 C C . THR A 1 525 ? -28.252 -19.441 54.764 1.00 95.25 525 THR A C 1
ATOM 3888 O O . THR A 1 525 ? -28.229 -20.669 54.700 1.00 95.25 525 THR A O 1
ATOM 3891 N N . SER A 1 526 ? -29.006 -18.808 55.662 1.00 91.69 526 SER A N 1
ATOM 3892 C CA . SER A 1 526 ? -29.950 -19.493 56.542 1.00 91.69 526 SER A CA 1
ATOM 3893 C C . SER A 1 526 ? -31.104 -18.595 56.963 1.00 91.69 526 SER A C 1
ATOM 3895 O O . SER A 1 526 ? -30.921 -17.385 57.094 1.00 91.69 526 SER A O 1
ATOM 3897 N N . GLY A 1 527 ? -32.262 -19.190 57.227 1.00 90.19 527 GLY A N 1
ATOM 3898 C CA . GLY A 1 527 ? -33.450 -18.499 57.721 1.00 90.19 527 GLY A CA 1
ATOM 3899 C C . GLY A 1 527 ? -34.700 -19.351 57.551 1.00 90.19 527 GLY A C 1
ATOM 3900 O O . GLY A 1 527 ? -34.618 -20.498 57.121 1.00 90.19 527 GLY A O 1
ATOM 3901 N N . ASP A 1 528 ? -35.856 -18.790 57.873 1.00 87.69 528 ASP A N 1
ATOM 3902 C CA . ASP A 1 528 ? -37.111 -19.532 57.847 1.00 87.69 528 ASP A CA 1
ATOM 3903 C C . ASP A 1 528 ? -37.801 -19.488 56.474 1.00 87.69 528 ASP A C 1
ATOM 3905 O O . ASP A 1 528 ? -37.704 -18.484 55.767 1.00 87.69 528 ASP A O 1
ATOM 3909 N N . TYR A 1 529 ? -38.512 -20.554 56.077 1.00 85.69 529 TYR A N 1
ATOM 3910 C CA . TYR A 1 529 ? -39.287 -20.525 54.828 1.00 85.69 529 TYR A CA 1
ATOM 3911 C C . TYR A 1 529 ? -40.547 -19.637 54.951 1.00 85.69 529 TYR A C 1
ATOM 3913 O O . TYR A 1 529 ? -41.225 -19.688 55.977 1.00 85.69 529 TYR A O 1
ATOM 3921 N N . PRO A 1 530 ? -40.943 -18.886 53.904 1.00 89.06 530 PRO A N 1
ATOM 3922 C CA . PRO A 1 530 ? -40.254 -18.741 52.624 1.00 89.06 530 PRO A CA 1
ATOM 3923 C C . PRO A 1 530 ? -38.971 -17.901 52.745 1.00 89.06 530 PRO A C 1
ATOM 3925 O O . PRO A 1 530 ? -39.027 -16.721 53.087 1.00 89.06 530 PRO A O 1
ATOM 3928 N N . LEU A 1 531 ? -37.822 -18.496 52.405 1.00 94.00 531 LEU A N 1
ATOM 3929 C CA . LEU A 1 531 ? -36.521 -17.832 52.476 1.00 94.00 531 LEU A CA 1
ATOM 3930 C C . LEU A 1 531 ? -36.122 -17.353 51.082 1.00 94.00 531 LEU A C 1
ATOM 3932 O O . LEU A 1 531 ? -35.737 -18.162 50.237 1.00 94.00 531 LEU A O 1
ATOM 3936 N N . LEU A 1 532 ? -36.199 -16.043 50.849 1.00 95.94 532 LEU A N 1
ATOM 3937 C CA . LEU A 1 532 ? -35.639 -15.414 49.654 1.00 95.94 532 LEU A CA 1
ATOM 3938 C C . LEU A 1 532 ? -34.120 -15.285 49.808 1.00 95.94 532 LEU A C 1
ATOM 3940 O O . LEU A 1 532 ? -33.645 -14.535 50.659 1.00 95.94 532 LEU A O 1
ATOM 3944 N N . VAL A 1 533 ? -33.365 -15.973 48.956 1.00 96.94 533 VAL A N 1
ATOM 3945 C CA . VAL A 1 533 ? -31.905 -15.867 48.867 1.00 96.94 533 VAL A CA 1
ATOM 3946 C C . VAL A 1 533 ? -31.541 -15.148 47.576 1.00 96.94 533 VAL A C 1
ATOM 3948 O O . VAL A 1 533 ? -31.962 -15.550 46.490 1.00 96.94 533 VAL A O 1
ATOM 3951 N N . ASN A 1 534 ? -30.734 -14.095 47.686 1.00 96.88 534 ASN A N 1
ATOM 3952 C CA . ASN A 1 534 ? -30.141 -13.432 46.530 1.00 96.88 534 ASN A CA 1
ATOM 3953 C C . ASN A 1 534 ? -28.744 -14.005 46.301 1.00 96.88 534 ASN A C 1
ATOM 3955 O O . ASN A 1 534 ? -27.913 -13.990 47.213 1.00 96.88 534 ASN A O 1
ATOM 3959 N N . PHE A 1 535 ? -28.491 -14.507 45.097 1.00 97.88 535 PHE A N 1
ATOM 3960 C CA . PHE A 1 535 ? -27.186 -15.007 44.692 1.00 97.88 535 PHE A CA 1
ATOM 3961 C C . PHE A 1 535 ? -26.442 -13.933 43.908 1.00 97.88 535 PHE A C 1
ATOM 3963 O O . PHE A 1 535 ? -26.974 -13.345 42.966 1.00 97.88 535 PHE A O 1
ATOM 3970 N N . THR A 1 536 ? -25.196 -13.696 44.303 1.00 96.75 536 THR A N 1
ATOM 3971 C CA . THR A 1 536 ? -24.269 -12.820 43.596 1.00 96.75 536 THR A CA 1
ATOM 3972 C C . THR A 1 536 ? -23.229 -13.674 42.896 1.00 96.75 536 THR A C 1
ATOM 3974 O O . THR A 1 536 ? -22.531 -14.472 43.534 1.00 96.75 536 THR A O 1
ATOM 3977 N N . ASP A 1 537 ? -23.119 -13.487 41.587 1.00 96.50 537 ASP A N 1
ATOM 3978 C CA . ASP A 1 537 ? -22.054 -14.080 40.796 1.00 96.50 537 ASP A CA 1
ATOM 3979 C C . ASP A 1 537 ? -20.702 -13.451 41.146 1.00 96.50 537 ASP A C 1
ATOM 3981 O O . ASP A 1 537 ? -20.554 -12.234 41.237 1.00 96.50 537 ASP A O 1
ATOM 3985 N N . GLN A 1 538 ? -19.712 -14.309 41.343 1.00 96.00 538 GLN A N 1
ATOM 3986 C CA . GLN A 1 538 ? -18.301 -13.975 41.525 1.00 96.00 538 GLN A CA 1
ATOM 3987 C C . GLN A 1 538 ? -17.430 -14.708 40.497 1.00 96.00 538 GLN A C 1
ATOM 3989 O O . GLN A 1 538 ? -16.214 -14.799 40.675 1.00 96.00 538 GLN A O 1
ATOM 3994 N N . SER A 1 539 ? -18.046 -15.268 39.453 1.00 95.06 539 SER A N 1
ATOM 3995 C CA . SER A 1 539 ? -17.328 -15.946 38.389 1.00 95.06 539 SER A CA 1
ATOM 3996 C C . SER A 1 539 ? -16.450 -14.976 37.598 1.00 95.06 539 SER A C 1
ATOM 3998 O O . SER A 1 539 ? -16.730 -13.779 37.489 1.00 95.06 539 SER A O 1
ATOM 4000 N N . SER A 1 540 ? -15.364 -15.492 37.031 1.00 91.00 540 SER A N 1
ATOM 4001 C CA . SER A 1 540 ? -14.502 -14.746 36.114 1.00 91.00 540 SER A CA 1
ATOM 4002 C C . SER A 1 540 ? -14.577 -15.355 34.715 1.00 91.00 540 SER A C 1
ATOM 4004 O O . SER A 1 540 ? -14.612 -16.573 34.547 1.00 91.00 540 SER A O 1
ATOM 4006 N N . GLY A 1 541 ? -14.639 -14.504 33.687 1.00 88.06 541 GLY A N 1
ATOM 4007 C CA . GLY A 1 541 ? -14.616 -14.937 32.284 1.00 88.06 541 GLY A CA 1
ATOM 4008 C C . GLY A 1 541 ? -15.879 -15.646 31.772 1.00 88.06 541 GLY A C 1
ATOM 4009 O O . GLY A 1 541 ? -15.839 -16.190 30.670 1.00 88.06 541 GLY A O 1
ATOM 4010 N N . ALA A 1 542 ? -16.981 -15.659 32.529 1.00 90.31 542 ALA A N 1
ATOM 4011 C CA . ALA A 1 542 ? -18.255 -16.259 32.126 1.00 90.31 542 ALA A CA 1
ATOM 4012 C C . ALA A 1 542 ? -19.054 -15.365 31.162 1.00 90.31 542 ALA A C 1
ATOM 4014 O O . ALA A 1 542 ? -19.095 -14.146 31.324 1.00 90.31 542 ALA A O 1
ATOM 4015 N N . THR A 1 543 ? -19.739 -15.970 30.187 1.00 92.19 543 THR A N 1
ATOM 4016 C CA . THR A 1 543 ? -20.719 -15.276 29.325 1.00 92.19 543 THR A CA 1
ATOM 4017 C C . THR A 1 543 ? -22.137 -15.831 29.463 1.00 92.19 543 THR A C 1
ATOM 4019 O O . THR A 1 543 ? -23.086 -15.233 28.958 1.00 92.19 543 THR A O 1
ATOM 4022 N N . SER A 1 544 ? -22.300 -16.966 30.147 1.00 93.81 544 SER A N 1
ATOM 4023 C CA . SER A 1 544 ? -23.589 -17.598 30.429 1.00 93.81 544 SER A CA 1
ATOM 4024 C C . SER A 1 544 ? -23.548 -18.367 31.751 1.00 93.81 544 SER A C 1
ATOM 4026 O O . SER A 1 544 ? -22.496 -18.876 32.147 1.00 93.81 544 SER A O 1
ATOM 4028 N N . TRP A 1 545 ? -24.700 -18.451 32.421 1.00 97.75 545 TRP A N 1
ATOM 4029 C CA . TRP A 1 545 ? -24.865 -19.057 33.743 1.00 97.75 545 TRP A CA 1
ATOM 4030 C C . TRP A 1 545 ? -25.999 -20.079 33.714 1.00 97.75 545 TRP A C 1
ATOM 4032 O O . TRP A 1 545 ? -27.019 -19.870 33.057 1.00 97.75 545 TRP A O 1
ATOM 4042 N N . ALA A 1 546 ? -25.840 -21.160 34.466 1.00 96.88 546 ALA A N 1
ATOM 4043 C CA . ALA A 1 546 ? -26.886 -22.120 34.769 1.00 96.88 546 ALA A CA 1
ATOM 4044 C C . ALA A 1 546 ? -26.824 -22.475 36.257 1.00 96.88 546 ALA A C 1
ATOM 4046 O O . ALA A 1 546 ? -25.779 -22.877 36.772 1.00 96.88 546 ALA A O 1
ATOM 4047 N N . TRP A 1 547 ? -27.950 -22.326 36.943 1.00 97.62 547 TRP A N 1
ATOM 4048 C CA . TRP A 1 547 ? -28.078 -22.538 38.379 1.00 97.62 547 TRP A CA 1
ATOM 4049 C C . TRP A 1 547 ? -29.038 -23.679 38.679 1.00 97.62 547 TRP A C 1
ATOM 4051 O O . TRP A 1 547 ? -30.097 -23.773 38.059 1.00 97.62 547 TRP A O 1
ATOM 4061 N N . THR A 1 548 ? -28.713 -24.479 39.692 1.00 97.31 548 THR A N 1
ATOM 4062 C CA . THR A 1 548 ? -29.664 -25.379 40.356 1.00 97.31 548 THR A CA 1
ATOM 4063 C C . THR A 1 548 ? -29.630 -25.109 41.853 1.00 97.31 548 THR A C 1
ATOM 4065 O O . THR A 1 548 ? -28.553 -25.160 42.453 1.00 97.31 548 THR A O 1
ATOM 4068 N N . PHE A 1 549 ? -30.787 -24.854 42.461 1.00 97.38 549 PHE A N 1
ATOM 4069 C CA . PHE A 1 549 ? -30.876 -24.460 43.873 1.00 97.38 549 PHE A CA 1
ATOM 4070 C C . PHE A 1 549 ? -31.034 -25.643 44.838 1.00 97.38 549 PHE A C 1
ATOM 4072 O O . PHE A 1 549 ? -30.960 -25.459 46.044 1.00 97.38 549 PHE A O 1
ATOM 4079 N N . GLY A 1 550 ? -31.201 -26.868 44.326 1.00 93.94 550 GLY A N 1
ATOM 4080 C CA . GLY A 1 550 ? -31.280 -28.093 45.132 1.00 93.94 550 GLY A CA 1
ATOM 4081 C C . GLY A 1 550 ? -32.691 -28.477 45.595 1.00 93.94 550 GLY A C 1
ATOM 4082 O O . GLY A 1 550 ? -32.860 -29.557 46.150 1.00 93.94 550 GLY A O 1
ATOM 4083 N N . ASP A 1 551 ? -33.699 -27.644 45.325 1.00 93.25 551 ASP A N 1
ATOM 4084 C CA . ASP A 1 551 ? -35.130 -27.878 45.594 1.00 93.25 551 ASP A CA 1
ATOM 4085 C C . ASP A 1 551 ? -35.968 -28.079 44.312 1.00 93.25 551 ASP A C 1
ATOM 4087 O O . ASP A 1 551 ? -37.196 -28.104 44.350 1.00 93.25 551 ASP A O 1
ATOM 4091 N N . GLY A 1 552 ? -35.297 -28.216 43.165 1.00 92.69 552 GLY A N 1
ATOM 4092 C CA . GLY A 1 552 ? -35.910 -28.278 41.835 1.00 92.69 552 GLY A CA 1
ATOM 4093 C C . GLY A 1 552 ? -35.953 -26.935 41.096 1.00 92.69 552 GLY A C 1
ATOM 4094 O O . GLY A 1 552 ? -36.206 -26.930 39.893 1.00 92.69 552 GLY A O 1
ATOM 4095 N N . GLY A 1 553 ? -35.654 -25.812 41.762 1.00 93.38 553 GLY A N 1
ATOM 4096 C CA . GLY A 1 553 ? -35.528 -24.503 41.120 1.00 93.38 553 GLY A CA 1
ATOM 4097 C C . GLY A 1 553 ? -34.256 -24.358 40.274 1.00 93.38 553 GLY A C 1
ATOM 4098 O O . GLY A 1 553 ? -33.187 -24.872 40.627 1.00 93.38 553 GLY A O 1
ATOM 4099 N N . THR A 1 554 ? -34.357 -23.606 39.174 1.00 96.94 554 THR A N 1
ATOM 4100 C CA . THR A 1 554 ? -33.242 -23.304 38.258 1.00 96.94 554 THR A CA 1
ATOM 4101 C C . THR A 1 554 ? -33.247 -21.846 37.813 1.00 96.94 554 THR A C 1
ATOM 4103 O O . THR A 1 554 ? -34.301 -21.213 37.792 1.00 96.94 554 THR A O 1
ATOM 4106 N N . SER A 1 555 ? -32.101 -21.321 37.378 1.00 96.81 555 SER A N 1
ATOM 4107 C CA . SER A 1 555 ? -32.018 -19.994 36.750 1.00 96.81 555 SER A CA 1
ATOM 4108 C C . SER A 1 555 ? -30.884 -19.906 35.729 1.00 96.81 555 SER A C 1
ATOM 4110 O O . SER A 1 555 ? -29.932 -20.681 35.789 1.00 96.81 555 SER A O 1
ATOM 4112 N N . THR A 1 556 ? -30.971 -18.941 34.814 1.00 96.88 556 THR A N 1
ATOM 4113 C CA . THR A 1 556 ? -29.906 -18.578 33.861 1.00 96.88 556 THR A CA 1
ATOM 4114 C C . THR A 1 556 ? -29.439 -17.126 34.003 1.00 96.88 556 THR A C 1
ATOM 4116 O O . THR A 1 556 ? -28.616 -16.658 33.218 1.00 96.88 556 THR A O 1
ATOM 4119 N N . ALA A 1 557 ? -29.973 -16.380 34.977 1.00 94.50 557 ALA A N 1
ATOM 4120 C CA . ALA A 1 557 ? -29.520 -15.021 35.263 1.00 94.50 557 ALA A CA 1
ATOM 4121 C C . ALA A 1 557 ? -28.122 -15.039 35.904 1.00 94.50 557 ALA A C 1
ATOM 4123 O O . ALA A 1 557 ? -27.779 -15.984 36.614 1.00 94.50 557 ALA A O 1
ATOM 4124 N N . SER A 1 558 ? -27.333 -13.980 35.702 1.00 94.31 558 SER A N 1
ATOM 4125 C CA . SER A 1 558 ? -26.029 -13.844 36.364 1.00 94.31 558 SER A CA 1
ATOM 4126 C C . SER A 1 558 ? -26.183 -13.723 37.881 1.00 94.31 558 SER A C 1
ATOM 4128 O O . SER A 1 558 ? -25.559 -14.470 38.615 1.00 94.31 558 SER A O 1
ATOM 4130 N N . ASN A 1 559 ? -27.086 -12.866 38.363 1.00 96.31 559 ASN A N 1
ATOM 4131 C CA . ASN A 1 559 ? -27.363 -12.685 39.793 1.00 96.31 559 ASN A CA 1
ATOM 4132 C C . ASN A 1 559 ? -28.828 -13.043 40.100 1.00 96.31 559 ASN A C 1
ATOM 4134 O O . ASN A 1 559 ? -29.673 -12.145 40.150 1.00 96.31 559 ASN A O 1
ATOM 4138 N N . PRO A 1 560 ? -29.185 -14.337 40.203 1.00 97.06 560 PRO A N 1
ATOM 4139 C CA . PRO A 1 560 ? -30.566 -14.736 40.421 1.00 97.06 560 PRO A CA 1
ATOM 4140 C C . PRO A 1 560 ? -30.991 -14.545 41.878 1.00 97.06 560 PRO A C 1
ATOM 4142 O O . PRO A 1 560 ? -30.189 -14.641 42.806 1.00 97.06 560 PRO A O 1
ATOM 4145 N N . SER A 1 561 ? -32.289 -14.368 42.086 1.00 95.44 561 SER A N 1
ATOM 4146 C CA . SER A 1 561 ? -32.925 -14.571 43.383 1.00 95.44 561 SER A CA 1
ATOM 4147 C C . SER A 1 561 ? -33.768 -15.844 43.343 1.00 95.44 561 SER A C 1
ATOM 4149 O O . SER A 1 561 ? -34.331 -16.193 42.303 1.00 95.44 561 SER A O 1
ATOM 4151 N N . HIS A 1 562 ? -33.819 -16.570 44.458 1.00 97.25 562 HIS A N 1
ATOM 4152 C CA . HIS A 1 562 ? -34.608 -17.795 44.585 1.00 97.25 562 HIS A CA 1
ATOM 4153 C C . HIS A 1 562 ? -35.266 -17.872 45.958 1.00 97.25 562 HIS A C 1
ATOM 4155 O O . HIS A 1 562 ? -34.633 -17.559 46.967 1.00 97.25 562 HIS A O 1
ATOM 4161 N N . THR A 1 563 ? -36.528 -18.296 45.996 1.00 96.44 563 THR A N 1
ATOM 4162 C CA . THR A 1 563 ? -37.300 -18.431 47.235 1.00 96.44 563 THR A CA 1
ATOM 4163 C C . THR A 1 563 ? -37.490 -19.902 47.564 1.00 96.44 563 THR A C 1
ATOM 4165 O O . THR A 1 563 ? -38.223 -20.599 46.868 1.00 96.44 563 THR A O 1
ATOM 4168 N N . TYR A 1 564 ? -36.898 -20.355 48.666 1.00 95.62 564 TYR A N 1
ATOM 4169 C CA . TYR A 1 564 ? -37.116 -21.703 49.184 1.00 95.62 564 TYR A CA 1
ATOM 4170 C C . TYR A 1 564 ? -38.405 -21.741 50.004 1.00 95.62 564 TYR A C 1
ATOM 4172 O O . TYR A 1 564 ? -38.524 -21.045 51.013 1.00 95.62 564 TYR A O 1
ATOM 4180 N N . THR A 1 565 ? -39.376 -22.554 49.588 1.00 93.25 565 THR A N 1
ATOM 4181 C CA . THR A 1 565 ? -40.725 -22.597 50.186 1.00 93.25 565 THR A CA 1
ATOM 4182 C C . THR A 1 565 ? -40.923 -23.704 51.223 1.00 93.25 565 THR A C 1
ATOM 4184 O O . THR A 1 565 ? -42.019 -23.843 51.759 1.00 93.25 565 THR A O 1
ATOM 4187 N N . SER A 1 566 ? -39.892 -24.501 51.508 1.00 89.31 566 SER A N 1
ATOM 4188 C CA . SER A 1 566 ? -39.930 -25.588 52.490 1.00 89.31 566 SER A CA 1
ATOM 4189 C C . SER A 1 566 ? -38.637 -25.650 53.297 1.00 89.31 566 SER A C 1
ATOM 4191 O O . SER A 1 566 ? -37.565 -25.361 52.767 1.00 89.31 566 SER A O 1
ATOM 4193 N N . ALA A 1 567 ? -38.732 -26.085 54.554 1.00 87.19 567 ALA A N 1
ATOM 4194 C CA . ALA A 1 567 ? -37.563 -26.352 55.386 1.00 87.19 567 ALA A CA 1
ATOM 4195 C C . ALA A 1 567 ? -36.695 -27.484 54.799 1.00 87.19 567 ALA A C 1
ATOM 4197 O O . ALA A 1 567 ? -37.211 -28.442 54.221 1.00 87.19 567 ALA A O 1
ATOM 4198 N N . GLY A 1 568 ? -35.377 -27.379 54.962 1.00 92.88 568 GLY A N 1
ATOM 4199 C CA . GLY A 1 568 ? -34.399 -28.323 54.428 1.00 92.88 568 GLY A CA 1
ATOM 4200 C C . GLY A 1 568 ? -33.004 -27.714 54.288 1.00 92.88 568 GLY A C 1
ATOM 4201 O O . GLY A 1 568 ? -32.802 -26.516 54.475 1.00 92.88 568 GLY A O 1
ATOM 4202 N N . THR A 1 569 ? -32.025 -28.548 53.949 1.00 93.31 569 THR A N 1
ATOM 4203 C CA . THR A 1 569 ? -30.676 -28.111 53.565 1.00 93.31 569 THR A CA 1
ATOM 4204 C C . THR A 1 569 ? -30.491 -28.312 52.070 1.00 93.31 569 THR A C 1
ATOM 4206 O O . THR A 1 569 ? -30.637 -29.432 51.579 1.00 93.31 569 THR A O 1
ATOM 4209 N N . PHE A 1 570 ? -30.143 -27.250 51.350 1.00 95.50 570 PHE A N 1
ATOM 4210 C CA . PHE A 1 570 ? -30.104 -27.248 49.892 1.00 95.50 570 PHE A CA 1
ATOM 4211 C C . PHE A 1 570 ? -28.683 -27.050 49.360 1.00 95.50 570 PHE A C 1
ATOM 4213 O O . PHE A 1 570 ? -27.919 -26.206 49.837 1.00 95.50 570 PHE A O 1
ATOM 4220 N N . THR A 1 571 ? -28.322 -27.861 48.364 1.00 96.44 571 THR A N 1
ATOM 4221 C CA . THR A 1 571 ? -27.050 -27.764 47.638 1.00 96.44 571 THR A CA 1
ATOM 4222 C C . THR A 1 571 ? -27.241 -26.875 46.422 1.00 96.44 571 THR A C 1
ATOM 4224 O O . THR A 1 571 ? -28.075 -27.175 45.569 1.00 96.44 571 THR A O 1
ATOM 4227 N N . VAL A 1 572 ? -26.451 -25.806 46.332 1.00 97.50 572 VAL A N 1
ATOM 4228 C CA . VAL A 1 572 ? -26.513 -24.865 45.210 1.00 97.50 572 VAL A CA 1
ATOM 4229 C C . VAL A 1 572 ? -25.356 -25.143 44.264 1.00 97.50 572 VAL A C 1
ATOM 4231 O O . VAL A 1 572 ? -24.204 -25.229 44.694 1.00 97.50 572 VAL A O 1
ATOM 4234 N N . THR A 1 573 ? -25.667 -25.252 42.978 1.00 97.06 573 THR A N 1
ATOM 4235 C CA . THR A 1 573 ? -24.678 -25.429 41.914 1.00 97.06 573 THR A CA 1
ATOM 4236 C C . THR A 1 573 ? -24.782 -24.279 40.933 1.00 97.06 573 THR A C 1
ATOM 4238 O O . THR A 1 573 ? -25.871 -23.988 40.438 1.00 97.06 573 THR A O 1
ATOM 4241 N N . GLN A 1 574 ? -23.644 -23.661 40.634 1.00 97.81 574 GLN A N 1
ATOM 4242 C CA . GLN A 1 574 ? -23.487 -22.708 39.544 1.00 97.81 574 GLN A CA 1
ATOM 4243 C C . GLN A 1 574 ? -22.585 -23.342 38.486 1.00 97.81 574 GLN A C 1
ATOM 4245 O O . GLN A 1 574 ? -21.461 -23.737 38.786 1.00 97.81 574 GLN A O 1
ATOM 4250 N N . THR A 1 575 ? -23.071 -23.427 37.252 1.00 96.44 575 THR A N 1
ATOM 4251 C CA . THR A 1 575 ? -22.268 -23.778 36.077 1.00 96.44 575 THR A CA 1
ATOM 4252 C C . THR A 1 575 ? -22.145 -22.535 35.214 1.00 96.44 575 THR A C 1
ATOM 4254 O O . THR A 1 575 ? -23.157 -21.958 34.814 1.00 96.44 575 THR A O 1
ATOM 4257 N N . VAL A 1 576 ? -20.921 -22.106 34.938 1.00 95.31 576 VAL A N 1
ATOM 4258 C CA . VAL A 1 576 ? -20.645 -20.957 34.076 1.00 95.31 576 VAL A CA 1
ATOM 4259 C C . VAL A 1 576 ? -19.982 -21.423 32.798 1.00 95.31 576 VAL A C 1
ATOM 4261 O O . VAL A 1 576 ? -19.179 -22.350 32.807 1.00 95.31 576 VAL A O 1
ATOM 4264 N N . THR A 1 577 ? -20.352 -20.818 31.676 1.00 93.12 577 THR A N 1
ATOM 4265 C CA . THR A 1 577 ? -19.848 -21.201 30.353 1.00 93.12 577 THR A CA 1
ATOM 4266 C C . THR A 1 577 ? -19.416 -19.961 29.583 1.00 93.12 577 THR A C 1
ATOM 4268 O O . THR A 1 577 ? -20.038 -18.899 29.680 1.00 93.12 577 THR A O 1
ATOM 4271 N N . ASN A 1 578 ? -18.345 -20.107 28.811 1.00 88.81 578 ASN A N 1
ATOM 4272 C CA . ASN A 1 578 ? -17.956 -19.190 27.751 1.00 88.81 578 ASN A CA 1
ATOM 4273 C C . ASN A 1 578 ? -17.607 -19.985 26.480 1.00 88.81 578 ASN A C 1
ATOM 4275 O O . ASN A 1 578 ? -17.754 -21.206 26.433 1.00 88.81 578 ASN A O 1
ATOM 4279 N N . SER A 1 579 ? -17.145 -19.309 25.430 1.00 83.38 579 SER A N 1
ATOM 4280 C CA . SER A 1 579 ? -16.764 -19.961 24.168 1.00 83.38 579 SER A CA 1
ATOM 4281 C C . SER A 1 579 ? -15.608 -20.964 24.295 1.00 83.38 579 SER A C 1
ATOM 4283 O O . SER A 1 579 ? -15.439 -21.794 23.408 1.00 83.38 579 SER A O 1
ATOM 4285 N N . CYS A 1 580 ? -14.816 -20.895 25.368 1.00 83.44 580 CYS A N 1
ATOM 4286 C CA . CYS A 1 580 ? -13.681 -21.780 25.632 1.00 83.44 580 CYS A CA 1
ATOM 4287 C C . CYS A 1 580 ? -14.062 -23.046 26.414 1.00 83.44 580 CYS A C 1
ATOM 4289 O O . CYS A 1 580 ? -13.272 -23.986 26.459 1.00 83.44 580 CYS A O 1
ATOM 4291 N N . GLY A 1 581 ? -15.235 -23.085 27.052 1.00 87.31 581 GLY A N 1
ATOM 4292 C CA . GLY A 1 581 ? -15.679 -24.223 27.854 1.00 87.31 581 GLY A CA 1
ATOM 4293 C C . GLY A 1 581 ? -16.537 -23.810 29.045 1.00 87.31 581 GLY A C 1
ATOM 4294 O O . GLY A 1 581 ? -17.113 -22.722 29.071 1.00 87.31 581 GLY A O 1
ATOM 4295 N N . ASN A 1 582 ? -16.628 -24.691 30.038 1.00 92.19 582 ASN A N 1
ATOM 4296 C CA . ASN A 1 582 ? -17.405 -24.469 31.252 1.00 92.19 582 ASN A CA 1
ATOM 4297 C C . ASN A 1 582 ? -16.601 -24.810 32.508 1.00 92.19 582 ASN A C 1
ATOM 4299 O O . ASN A 1 582 ? -15.649 -25.585 32.444 1.00 92.19 582 ASN A O 1
ATOM 4303 N N . ASP A 1 583 ? -17.022 -24.232 33.625 1.00 95.69 583 ASP A N 1
ATOM 4304 C CA . ASP A 1 583 ? -16.591 -24.602 34.969 1.00 95.69 583 ASP A CA 1
ATOM 4305 C C . ASP A 1 583 ? -17.809 -24.643 35.896 1.00 95.69 583 ASP A C 1
ATOM 4307 O O . ASP A 1 583 ? -18.834 -23.997 35.639 1.00 95.69 583 ASP A O 1
ATOM 4311 N N . GLN A 1 584 ? -17.713 -25.426 36.965 1.00 95.69 584 GLN A N 1
ATOM 4312 C CA . GLN A 1 584 ? -18.814 -25.664 37.886 1.00 95.69 584 GLN A CA 1
ATOM 4313 C C . GLN A 1 584 ? -18.355 -25.555 39.337 1.00 95.69 584 GLN A C 1
ATOM 4315 O O . GLN A 1 584 ? -17.441 -26.249 39.776 1.00 95.69 584 GLN A O 1
ATOM 4320 N N . LEU A 1 585 ? -19.085 -24.755 40.117 1.00 97.00 585 LEU A N 1
ATOM 4321 C CA . LEU A 1 585 ? -18.953 -24.702 41.566 1.00 97.00 585 LEU A CA 1
ATOM 4322 C C . LEU A 1 585 ? -20.199 -25.300 42.219 1.00 97.00 585 LEU A C 1
ATOM 4324 O O . LEU A 1 585 ? -21.313 -24.808 42.034 1.00 97.00 585 LEU A O 1
ATOM 4328 N N . VAL A 1 586 ? -19.992 -26.334 43.034 1.00 96.56 586 VAL A N 1
ATOM 4329 C CA . VAL A 1 586 ? -21.026 -26.952 43.874 1.00 96.56 586 VAL A CA 1
ATOM 4330 C C . VAL A 1 586 ? -20.767 -26.567 45.327 1.00 96.56 586 VAL A C 1
ATOM 4332 O O . VAL A 1 586 ? -19.717 -26.889 45.882 1.00 96.56 586 VAL A O 1
ATOM 4335 N N . ARG A 1 587 ? -21.734 -25.911 45.974 1.00 96.56 587 ARG A N 1
ATOM 4336 C CA . ARG A 1 587 ? -21.724 -25.694 47.425 1.00 96.56 587 ARG A CA 1
ATOM 4337 C C . ARG A 1 587 ? -22.762 -26.605 48.078 1.00 96.56 587 ARG A C 1
ATOM 4339 O O . ARG A 1 587 ? -23.961 -26.328 48.052 1.00 96.56 587 ARG A O 1
ATOM 4346 N N . THR A 1 588 ? -22.292 -27.706 48.656 1.00 94.69 588 THR A N 1
ATOM 4347 C CA . THR A 1 588 ? -23.125 -28.677 49.382 1.00 94.69 588 THR A CA 1
ATOM 4348 C C . THR A 1 588 ? -23.683 -28.100 50.677 1.00 94.69 588 THR A C 1
ATOM 4350 O O . THR A 1 588 ? -22.937 -27.482 51.433 1.00 94.69 588 THR A O 1
ATOM 4353 N N . ASN A 1 589 ? -24.973 -28.344 50.943 1.00 92.94 589 ASN A N 1
ATOM 4354 C CA . ASN A 1 589 ? -25.698 -27.861 52.132 1.00 92.94 589 ASN A CA 1
ATOM 4355 C C . ASN A 1 589 ? -25.518 -26.351 52.377 1.00 92.94 589 ASN A C 1
ATOM 4357 O O . ASN A 1 589 ? -25.343 -25.909 53.510 1.00 92.94 589 ASN A O 1
ATOM 4361 N N . TYR A 1 590 ? -25.500 -25.566 51.298 1.00 96.50 590 TYR A N 1
ATOM 4362 C CA . TYR A 1 590 ? -25.147 -24.154 51.353 1.00 96.50 590 TYR A CA 1
ATOM 4363 C C . TYR A 1 590 ? -26.243 -23.284 51.963 1.00 96.50 590 TYR A C 1
ATOM 4365 O O . TYR A 1 590 ? -25.933 -22.358 52.708 1.00 96.50 590 TYR A O 1
ATOM 4373 N N . ILE A 1 591 ? -27.508 -23.589 51.657 1.00 97.06 591 ILE A N 1
ATOM 4374 C CA . ILE A 1 591 ? -28.663 -22.880 52.211 1.00 97.06 591 ILE A CA 1
ATOM 4375 C C . ILE A 1 591 ? -29.361 -23.781 53.223 1.00 97.06 591 ILE A C 1
ATOM 4377 O O . ILE A 1 591 ? -29.764 -24.894 52.888 1.00 97.06 591 ILE A O 1
ATOM 4381 N N . THR A 1 592 ? -29.512 -23.300 54.455 1.00 94.12 592 THR A N 1
ATOM 4382 C CA . THR A 1 592 ? -30.266 -23.989 55.511 1.00 94.12 592 THR A CA 1
ATOM 4383 C C . THR A 1 592 ? -31.567 -23.254 55.773 1.00 94.12 592 THR A C 1
ATOM 4385 O O . THR A 1 592 ? -31.570 -22.162 56.335 1.00 94.12 592 THR A O 1
ATOM 4388 N N . VAL A 1 593 ? -32.677 -23.861 55.377 1.00 92.06 593 VAL A N 1
ATOM 4389 C CA . VAL A 1 593 ? -34.007 -23.301 55.576 1.00 92.06 593 VAL A CA 1
ATOM 4390 C C . VAL A 1 593 ? -34.665 -24.008 56.745 1.00 92.06 593 VAL A C 1
ATOM 4392 O O . VAL A 1 593 ? -34.835 -25.228 56.731 1.00 92.06 593 VAL A O 1
ATOM 4395 N N . THR A 1 594 ? -35.023 -23.252 57.769 1.00 83.81 594 THR A N 1
ATOM 4396 C CA . THR A 1 594 ? -35.738 -23.748 58.941 1.00 83.81 594 THR A CA 1
ATOM 4397 C C . THR A 1 594 ? -37.232 -23.479 58.814 1.00 83.81 594 THR A C 1
ATOM 4399 O O . THR A 1 594 ? -37.694 -22.717 57.963 1.00 83.81 594 THR A O 1
ATOM 4402 N N . THR A 1 595 ? -38.028 -24.181 59.610 1.00 74.81 595 THR A N 1
ATOM 4403 C CA . THR A 1 595 ? -39.442 -23.840 59.769 1.00 74.81 595 THR A CA 1
ATOM 4404 C C . THR A 1 595 ? -39.530 -22.611 60.668 1.00 74.81 595 THR A C 1
ATOM 4406 O O . THR A 1 595 ? -38.926 -22.666 61.743 1.00 74.81 595 THR A O 1
ATOM 4409 N N . PRO A 1 596 ? -40.288 -21.556 60.293 1.00 72.06 596 PRO A N 1
ATOM 4410 C CA . PRO A 1 596 ? -40.516 -20.425 61.181 1.00 72.06 596 PRO A CA 1
ATOM 4411 C C . PRO A 1 596 ? -40.960 -20.900 62.565 1.00 72.06 596 PRO A C 1
ATOM 4413 O O . PRO A 1 596 ? -41.853 -21.755 62.647 1.00 72.06 596 PRO A O 1
ATOM 4416 N N . PRO A 1 597 ? -40.380 -20.382 63.660 1.00 64.06 597 PRO A N 1
ATOM 4417 C CA . PRO A 1 597 ? -40.875 -20.690 64.987 1.00 64.06 597 PRO A CA 1
ATOM 4418 C C . PRO A 1 597 ? -42.327 -20.206 65.099 1.00 64.06 597 PRO A C 1
ATOM 4420 O O . PRO A 1 597 ? -42.637 -19.026 64.950 1.00 64.06 597 PRO A O 1
ATOM 4423 N N . CYS A 1 598 ? -43.231 -21.157 65.321 1.00 63.69 598 CYS A N 1
ATOM 4424 C CA . CYS A 1 598 ? -44.652 -20.905 65.519 1.00 63.69 598 CYS A CA 1
ATOM 4425 C C . CYS A 1 598 ? -44.861 -20.583 67.005 1.00 63.69 598 CYS A C 1
ATOM 4427 O O . CYS A 1 598 ? -44.672 -21.460 67.850 1.00 63.69 598 CYS A O 1
ATOM 4429 N N . TYR A 1 599 ? -45.227 -19.347 67.343 1.00 75.38 599 TYR A N 1
ATOM 4430 C CA . TYR A 1 599 ? -45.504 -18.952 68.725 1.00 75.38 599 TYR A CA 1
ATOM 4431 C C . TYR A 1 599 ? -47.011 -18.938 68.976 1.00 75.38 599 TYR A C 1
ATOM 4433 O O . TYR A 1 599 ? -47.756 -18.284 68.243 1.00 75.38 599 TYR A O 1
ATOM 4441 N N . ALA A 1 600 ? -47.469 -19.638 70.018 1.00 79.88 600 ALA A N 1
ATOM 4442 C CA . ALA A 1 600 ? -48.814 -19.421 70.544 1.00 79.88 600 ALA A CA 1
ATOM 4443 C C . ALA A 1 600 ? -48.971 -17.940 70.964 1.00 79.88 600 ALA A C 1
ATOM 4445 O O . ALA A 1 600 ? -47.959 -17.298 71.287 1.00 79.88 600 ALA A O 1
ATOM 4446 N N . PRO A 1 601 ? -50.192 -17.373 70.953 1.00 88.12 601 PRO A N 1
ATOM 4447 C CA . PRO A 1 601 ? -50.437 -16.028 71.460 1.00 88.12 601 PRO A CA 1
ATOM 4448 C C . PRO A 1 601 ? -49.884 -15.868 72.874 1.00 88.12 601 PRO A C 1
ATOM 4450 O O . PRO A 1 601 ? -49.793 -16.847 73.602 1.00 88.12 601 PRO A O 1
ATOM 4453 N N . VAL A 1 602 ? -49.510 -14.652 73.260 1.00 91.50 602 VAL A N 1
ATOM 4454 C CA . VAL A 1 602 ? -49.362 -14.307 74.682 1.00 91.50 602 VAL A CA 1
ATOM 4455 C C . VAL A 1 602 ? -50.497 -13.355 74.987 1.00 91.50 602 VAL A C 1
ATOM 4457 O O . VAL A 1 602 ? -50.511 -12.249 74.439 1.00 91.50 602 VAL A O 1
ATOM 4460 N N . ALA A 1 603 ? -51.475 -13.817 75.761 1.00 92.44 603 ALA A N 1
ATOM 4461 C CA . ALA A 1 603 ? -52.698 -13.078 76.019 1.00 92.44 603 ALA A CA 1
ATOM 4462 C C . ALA A 1 603 ? -52.410 -11.872 76.916 1.00 92.44 603 ALA A C 1
ATOM 4464 O O . ALA A 1 603 ? -51.762 -11.995 77.954 1.00 92.44 603 ALA A O 1
ATOM 4465 N N . ALA A 1 604 ? -52.890 -10.701 76.505 1.00 93.69 604 ALA A N 1
ATOM 4466 C CA . ALA A 1 604 ? -52.801 -9.483 77.296 1.00 93.69 604 ALA A CA 1
ATOM 4467 C C . ALA A 1 604 ? -54.007 -8.582 77.015 1.00 93.69 604 ALA A C 1
ATOM 4469 O O . ALA A 1 604 ? -54.449 -8.500 75.870 1.00 93.69 604 ALA A O 1
ATOM 4470 N N . PHE A 1 605 ? -54.529 -7.872 78.013 1.00 97.00 605 PHE A N 1
ATOM 4471 C CA . PHE A 1 605 ? -55.585 -6.879 77.789 1.00 97.00 605 PHE A CA 1
ATOM 4472 C C . PHE A 1 605 ? -55.602 -5.711 78.771 1.00 97.00 605 PHE A C 1
ATOM 4474 O O . PHE A 1 605 ? -55.078 -5.778 79.881 1.00 97.00 605 PHE A O 1
ATOM 4481 N N . VAL A 1 606 ? -56.298 -4.639 78.394 1.00 95.25 606 VAL A N 1
ATOM 4482 C CA . VAL A 1 606 ? -56.675 -3.537 79.291 1.00 95.25 606 VAL A CA 1
ATOM 4483 C C . VAL A 1 606 ? -58.165 -3.236 79.171 1.00 95.25 606 VAL A C 1
ATOM 4485 O O . VAL A 1 606 ? -58.768 -3.506 78.139 1.00 95.25 606 VAL A O 1
ATOM 4488 N N . GLY A 1 607 ? -58.762 -2.683 80.221 1.00 92.81 607 GLY A N 1
ATOM 4489 C CA . GLY A 1 607 ? -60.134 -2.184 80.248 1.00 92.81 607 GLY A CA 1
ATOM 4490 C C . GLY A 1 607 ? -60.168 -0.763 80.801 1.00 92.81 607 GLY A C 1
ATOM 4491 O O . GLY A 1 607 ? -59.384 -0.431 81.691 1.00 92.81 607 GLY A O 1
ATOM 4492 N N . SER A 1 608 ? -61.047 0.083 80.266 1.00 89.69 608 SER A N 1
ATOM 4493 C CA . SER A 1 608 ? -61.252 1.443 80.771 1.00 89.69 608 SER A CA 1
ATOM 4494 C C . SER A 1 608 ? -62.722 1.873 80.666 1.00 89.69 608 SER A C 1
ATOM 4496 O O . SER A 1 608 ? -63.324 1.674 79.602 1.00 89.69 608 SER A O 1
ATOM 4498 N N . PRO A 1 609 ? -63.297 2.487 81.719 1.00 89.31 609 PRO A N 1
ATOM 4499 C CA . PRO A 1 609 ? -62.725 2.676 83.063 1.00 89.31 609 PRO A CA 1
ATOM 4500 C C . PRO A 1 609 ? -62.671 1.364 83.875 1.00 89.31 609 PRO A C 1
ATOM 4502 O O . PRO A 1 609 ? -63.404 0.426 83.587 1.00 89.31 609 PRO A O 1
ATOM 4505 N N . THR A 1 610 ? -61.821 1.285 84.907 1.00 90.44 610 THR A N 1
ATOM 4506 C CA . THR A 1 610 ? -61.766 0.122 85.825 1.00 90.44 610 THR A CA 1
ATOM 4507 C C . THR A 1 610 ? -62.630 0.286 87.078 1.00 90.44 610 THR A C 1
ATOM 4509 O O . THR A 1 610 ? -62.795 -0.665 87.843 1.00 90.44 610 THR A O 1
ATOM 4512 N N . SER A 1 611 ? -63.218 1.465 87.296 1.00 84.12 611 SER A N 1
ATOM 4513 C CA . SER A 1 611 ? -64.219 1.680 88.339 1.00 84.12 611 SER A CA 1
ATOM 4514 C C . SER A 1 611 ? -65.223 2.783 88.001 1.00 84.12 611 SER A C 1
ATOM 4516 O O . SER A 1 611 ? -64.954 3.640 87.159 1.00 84.12 611 SER A O 1
ATOM 4518 N N . GLY A 1 612 ? -66.389 2.753 88.650 1.00 86.12 612 GLY A N 1
ATOM 4519 C CA . GLY A 1 612 ? -67.448 3.756 88.503 1.00 86.12 612 GLY A CA 1
ATOM 4520 C C . GLY A 1 612 ? -68.774 3.284 89.098 1.00 86.12 612 GLY A C 1
ATOM 4521 O O . GLY A 1 612 ? -68.834 2.215 89.698 1.00 86.12 612 GLY A O 1
ATOM 4522 N N . THR A 1 613 ? -69.845 4.060 88.945 1.00 81.00 613 THR A N 1
ATOM 4523 C CA . THR A 1 613 ? -71.187 3.649 89.385 1.00 81.00 613 THR A CA 1
ATOM 4524 C C . THR A 1 613 ? -71.926 2.882 88.291 1.00 81.00 613 THR A C 1
ATOM 4526 O O . THR A 1 613 ? -71.705 3.158 87.112 1.00 81.00 613 THR A O 1
ATOM 4529 N N . TYR A 1 614 ? -72.798 1.928 88.636 1.00 77.12 614 TYR A N 1
ATOM 4530 C CA . TYR A 1 614 ? -73.603 1.256 87.603 1.00 77.12 614 TYR A CA 1
ATOM 4531 C C . TYR A 1 614 ? -74.701 2.193 87.056 1.00 77.12 614 TYR A C 1
ATOM 4533 O O . TYR A 1 614 ? -75.221 3.020 87.810 1.00 77.12 614 TYR A O 1
ATOM 4541 N N . PRO A 1 615 ? -75.090 2.049 85.773 1.00 83.81 615 PRO A N 1
ATOM 4542 C CA . PRO A 1 615 ? -74.485 1.167 84.767 1.00 83.81 615 PRO A CA 1
ATOM 4543 C C . PRO A 1 615 ? -73.081 1.638 84.333 1.00 83.81 615 PRO A C 1
ATOM 4545 O O . PRO A 1 615 ? -72.920 2.759 83.859 1.00 83.81 615 PRO A O 1
ATOM 4548 N N . LEU A 1 616 ? -72.070 0.764 84.450 1.00 90.75 616 LEU A N 1
ATOM 4549 C CA . LEU A 1 616 ? -70.681 1.065 84.077 1.00 90.75 616 LEU A CA 1
ATOM 4550 C C . LEU A 1 616 ? -70.317 0.346 82.779 1.00 90.75 616 LEU A C 1
ATOM 4552 O O . LEU A 1 616 ? -70.163 -0.874 82.766 1.00 90.75 616 LEU A O 1
ATOM 4556 N N . THR A 1 617 ? -70.138 1.098 81.695 1.00 93.31 617 THR A N 1
ATOM 4557 C CA . THR A 1 617 ? -69.638 0.547 80.427 1.00 93.31 617 THR A CA 1
ATOM 4558 C C . THR A 1 617 ? -68.117 0.591 80.396 1.00 93.31 617 THR A C 1
ATOM 4560 O O . THR A 1 617 ? -67.530 1.668 80.459 1.00 93.31 617 THR A O 1
ATOM 4563 N N . VAL A 1 618 ? -67.488 -0.576 80.270 1.00 93.56 618 VAL A N 1
ATOM 4564 C CA . VAL A 1 618 ? -66.037 -0.752 80.170 1.00 93.56 618 VAL A CA 1
ATOM 4565 C C . VAL A 1 618 ? -65.681 -1.197 78.759 1.00 93.56 618 VAL A C 1
ATOM 4567 O O . VAL A 1 618 ? -66.193 -2.198 78.260 1.00 93.56 618 VAL A O 1
ATOM 4570 N N . ASN A 1 619 ? -64.773 -0.467 78.117 1.00 93.62 619 ASN A N 1
ATOM 4571 C CA . ASN A 1 619 ? -64.208 -0.865 76.832 1.00 93.62 619 ASN A CA 1
ATOM 4572 C C . ASN A 1 619 ? -62.918 -1.640 77.073 1.00 93.62 619 ASN A C 1
ATOM 4574 O O . ASN A 1 619 ? -61.992 -1.116 77.698 1.00 93.62 619 ASN A O 1
ATOM 4578 N N . PHE A 1 620 ? -62.863 -2.871 76.576 1.00 96.06 620 PHE A N 1
ATOM 4579 C CA . PHE A 1 620 ? -61.690 -3.726 76.639 1.00 96.06 620 PHE A CA 1
ATOM 4580 C C . PHE A 1 620 ? -60.919 -3.676 75.326 1.00 96.06 620 PHE A C 1
ATOM 4582 O O . PHE A 1 620 ? -61.496 -3.749 74.240 1.00 96.06 620 PHE A O 1
ATOM 4589 N N . THR A 1 621 ? -59.601 -3.593 75.447 1.00 94.81 621 THR A N 1
ATOM 4590 C CA . THR A 1 621 ? -58.666 -3.609 74.328 1.00 94.81 621 THR A CA 1
ATOM 4591 C C . THR A 1 621 ? -57.731 -4.797 74.486 1.00 94.81 621 THR A C 1
ATOM 4593 O O . THR A 1 621 ? -57.028 -4.914 75.494 1.00 94.81 621 THR A O 1
ATOM 4596 N N . ASP A 1 622 ? -57.717 -5.660 73.478 1.00 94.81 622 ASP A N 1
ATOM 4597 C CA . ASP A 1 622 ? -56.743 -6.728 73.313 1.00 94.81 622 ASP A CA 1
ATOM 4598 C C . ASP A 1 622 ? -55.343 -6.147 73.074 1.00 94.81 622 ASP A C 1
ATOM 4600 O O . ASP A 1 622 ? -55.131 -5.284 72.222 1.00 94.81 622 ASP A O 1
ATOM 4604 N N . GLN A 1 623 ? -54.380 -6.637 73.842 1.00 94.75 623 GLN A N 1
ATOM 4605 C CA . GLN A 1 623 ? -52.950 -6.356 73.720 1.00 94.75 623 GLN A CA 1
ATOM 4606 C C . GLN A 1 623 ? -52.150 -7.639 73.460 1.00 94.75 623 GLN A C 1
ATOM 4608 O O . GLN A 1 623 ? -50.924 -7.640 73.587 1.00 94.75 623 GLN A O 1
ATOM 4613 N N . SER A 1 624 ? -52.832 -8.736 73.122 1.00 93.88 624 SER A N 1
ATOM 4614 C CA . SER A 1 624 ? -52.197 -10.030 72.923 1.00 93.88 624 SER A CA 1
ATOM 4615 C C . SER A 1 624 ? -51.181 -9.979 71.783 1.00 93.88 624 SER A C 1
ATOM 4617 O O . SER A 1 624 ? -51.404 -9.375 70.732 1.00 93.88 624 SER A O 1
ATOM 4619 N N . THR A 1 625 ? -50.046 -10.642 71.979 1.00 87.38 625 THR A N 1
ATOM 4620 C CA . THR A 1 625 ? -48.954 -10.704 70.993 1.00 87.38 625 THR A CA 1
ATOM 4621 C C . THR A 1 625 ? -48.945 -12.054 70.266 1.00 87.38 625 THR A C 1
ATOM 4623 O O . THR A 1 625 ? -49.765 -12.924 70.552 1.00 87.38 625 THR A O 1
ATOM 4626 N N . ASN A 1 626 ? -48.050 -12.233 69.287 1.00 88.31 626 ASN A N 1
ATOM 4627 C CA . ASN A 1 626 ? -47.967 -13.413 68.407 1.00 88.31 626 ASN A CA 1
ATOM 4628 C C . ASN A 1 626 ? -49.221 -13.660 67.542 1.00 88.31 626 ASN A C 1
ATOM 4630 O O . ASN A 1 626 ? -49.610 -14.799 67.306 1.00 88.31 626 ASN A O 1
ATOM 4634 N N . ALA A 1 627 ? -49.825 -12.584 67.024 1.00 87.25 627 ALA A N 1
ATOM 4635 C CA .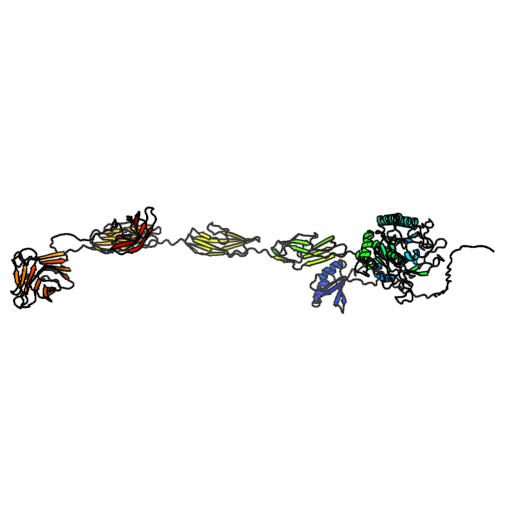 ALA A 1 627 ? -50.859 -12.613 65.978 1.00 87.25 627 ALA A CA 1
ATOM 4636 C C . ALA A 1 627 ? -52.026 -13.596 66.242 1.00 87.25 627 ALA A C 1
ATOM 4638 O O . ALA A 1 627 ? -52.224 -14.547 65.479 1.00 87.25 627 ALA A O 1
ATOM 4639 N N . PRO A 1 628 ? -52.811 -13.395 67.315 1.00 89.69 628 PRO A N 1
ATOM 4640 C CA . PRO A 1 628 ? -54.036 -14.156 67.529 1.00 89.69 628 PRO A CA 1
ATOM 4641 C C . PRO A 1 628 ? -55.036 -13.956 66.383 1.00 89.69 628 PRO A C 1
ATOM 4643 O O . PRO A 1 628 ? -55.177 -12.868 65.830 1.00 89.69 628 PRO A O 1
ATOM 4646 N N . THR A 1 629 ? -55.748 -15.025 66.039 1.00 91.69 629 THR A N 1
ATOM 4647 C CA . THR A 1 629 ? -56.799 -15.057 65.014 1.00 91.69 629 THR A CA 1
ATOM 4648 C C . THR A 1 629 ? -58.204 -15.197 65.605 1.00 91.69 629 THR A C 1
ATOM 4650 O O . THR A 1 629 ? -59.184 -15.054 64.878 1.00 91.69 629 THR A O 1
ATOM 4653 N N . SER A 1 630 ? -58.330 -15.496 66.902 1.00 92.62 630 SER A N 1
ATOM 4654 C CA . SER A 1 630 ? -59.617 -15.573 67.605 1.00 92.62 630 SER A CA 1
ATOM 4655 C C . SER A 1 630 ? -59.483 -15.262 69.098 1.00 92.62 630 SER A C 1
ATOM 4657 O O . SER A 1 630 ? -58.484 -15.641 69.713 1.00 92.62 630 SER A O 1
ATOM 4659 N N . TRP A 1 631 ? -60.520 -14.644 69.677 1.00 97.56 631 TRP A N 1
ATOM 4660 C CA . TRP A 1 631 ? -60.587 -14.219 71.081 1.00 97.56 631 TRP A CA 1
ATOM 4661 C C . TRP A 1 631 ? -61.819 -14.800 71.776 1.00 97.56 631 TRP A C 1
ATOM 4663 O O . TRP A 1 631 ? -62.861 -14.994 71.150 1.00 97.56 631 TRP A O 1
ATOM 4673 N N . SER A 1 632 ? -61.707 -15.046 73.078 1.00 95.62 632 SER A N 1
ATOM 4674 C CA . SER A 1 632 ? -62.816 -15.437 73.948 1.00 95.62 632 SER A CA 1
ATOM 4675 C C . SER A 1 632 ? -62.706 -14.702 75.278 1.00 95.62 632 SER A C 1
ATOM 4677 O O . SER A 1 632 ? -61.700 -14.834 75.973 1.00 95.62 632 SER A O 1
ATOM 4679 N N . TRP A 1 633 ? -63.746 -13.955 75.635 1.00 96.88 633 TRP A N 1
ATOM 4680 C CA . TRP A 1 633 ? -63.819 -13.120 76.830 1.00 96.88 633 TRP A CA 1
ATOM 4681 C C . TRP A 1 633 ? -64.884 -13.613 77.803 1.00 96.88 633 TRP A C 1
ATOM 4683 O O . TRP A 1 633 ? -65.981 -13.983 77.379 1.00 96.88 633 TRP A O 1
ATOM 4693 N N . THR A 1 634 ? -64.604 -13.512 79.101 1.00 96.00 634 THR A N 1
ATOM 4694 C CA . THR A 1 634 ? -65.606 -13.611 80.173 1.00 96.00 634 THR A CA 1
ATOM 4695 C C . THR A 1 634 ? -65.445 -12.434 81.130 1.00 96.00 634 THR A C 1
ATOM 4697 O O . THR A 1 634 ? -64.338 -12.206 81.617 1.00 96.00 634 THR A O 1
ATOM 4700 N N . PHE A 1 635 ? -66.525 -11.703 81.418 1.00 96.19 635 PHE A N 1
ATOM 4701 C CA . PHE A 1 635 ? -66.461 -10.435 82.166 1.00 96.19 635 PHE A CA 1
ATOM 4702 C C . PHE A 1 635 ? -66.713 -10.559 83.673 1.00 96.19 635 PHE A C 1
ATOM 4704 O O . PHE A 1 635 ? -66.592 -9.564 84.384 1.00 96.19 635 PHE A O 1
ATOM 4711 N N . GLY A 1 636 ? -67.036 -11.760 84.164 1.00 91.75 636 GLY A N 1
ATOM 4712 C CA . GLY A 1 636 ? -67.201 -12.057 85.593 1.00 91.75 636 GLY A CA 1
ATOM 4713 C C . GLY A 1 636 ? -68.619 -11.874 86.146 1.00 91.75 636 GLY A C 1
ATOM 4714 O O . GLY A 1 636 ? -68.867 -12.263 87.282 1.00 91.75 636 GLY A O 1
ATOM 4715 N N . ASP A 1 637 ? -69.551 -11.348 85.351 1.00 90.25 637 ASP A N 1
ATOM 4716 C CA . ASP A 1 637 ? -70.977 -11.154 85.674 1.00 90.25 637 ASP A CA 1
ATOM 4717 C C . ASP A 1 637 ? -71.918 -12.072 84.865 1.00 90.25 637 ASP A C 1
ATOM 4719 O O . ASP A 1 637 ? -73.139 -11.935 84.912 1.00 90.25 637 ASP A O 1
ATOM 4723 N N . GLY A 1 638 ? -71.344 -13.017 84.114 1.00 89.75 638 GLY A N 1
ATOM 4724 C CA . GLY A 1 638 ? -72.051 -13.889 83.173 1.00 89.75 638 GLY A CA 1
ATOM 4725 C C . GLY A 1 638 ? -71.983 -13.425 81.712 1.00 89.75 638 GLY A C 1
ATOM 4726 O O . GLY A 1 638 ? -72.327 -14.207 80.827 1.00 89.75 638 GLY A O 1
ATOM 4727 N N . GLY A 1 639 ? -71.496 -12.209 81.435 1.00 91.38 639 GLY A N 1
ATOM 4728 C CA . GLY A 1 639 ? -71.258 -11.720 80.076 1.00 91.38 639 GLY A CA 1
ATOM 4729 C C . GLY A 1 639 ? -70.035 -12.356 79.400 1.00 91.38 639 GLY A C 1
ATOM 4730 O O . GLY A 1 639 ? -69.017 -12.633 80.045 1.00 91.38 639 GLY A O 1
ATOM 4731 N N . THR A 1 640 ? -70.115 -12.545 78.078 1.00 95.06 640 THR A N 1
ATOM 4732 C CA . THR A 1 640 ? -69.032 -13.092 77.237 1.00 95.06 640 THR A CA 1
ATOM 4733 C C . THR A 1 640 ? -68.914 -12.357 75.904 1.00 95.06 640 THR A C 1
ATOM 4735 O O . THR A 1 640 ? -69.902 -11.805 75.423 1.00 95.06 640 THR A O 1
ATOM 4738 N N . SER A 1 641 ? -67.749 -12.412 75.252 1.00 94.88 641 SER A N 1
ATOM 4739 C CA . SER A 1 641 ? -67.569 -11.897 73.885 1.00 94.88 641 SER A CA 1
ATOM 4740 C C . SER A 1 641 ? -66.511 -12.673 73.100 1.00 94.88 641 SER A C 1
ATOM 4742 O O . SER A 1 641 ? -65.604 -13.254 73.684 1.00 94.88 641 SER A O 1
ATOM 4744 N N . THR A 1 642 ? -66.599 -12.650 71.769 1.00 95.06 642 THR A N 1
ATOM 4745 C CA . THR A 1 642 ? -65.556 -13.155 70.855 1.00 95.06 642 THR A CA 1
ATOM 4746 C C . THR A 1 642 ? -64.931 -12.052 69.997 1.00 95.06 642 THR A C 1
ATOM 4748 O O . THR A 1 642 ? -64.128 -12.331 69.107 1.00 95.06 642 THR A O 1
ATOM 4751 N N . ALA A 1 643 ? -65.323 -10.793 70.216 1.00 90.75 643 ALA A N 1
ATOM 4752 C CA . ALA A 1 643 ? -64.712 -9.655 69.541 1.00 90.75 643 ALA A CA 1
ATOM 4753 C C . ALA A 1 643 ? -63.288 -9.429 70.068 1.00 90.75 643 ALA A C 1
ATOM 4755 O O . ALA A 1 643 ? -63.020 -9.664 71.243 1.00 90.75 643 ALA A O 1
ATOM 4756 N N . GLN A 1 644 ? -62.388 -8.927 69.219 1.00 93.00 644 GLN A N 1
ATOM 4757 C CA . GLN A 1 644 ? -61.031 -8.578 69.647 1.00 93.00 644 GLN A CA 1
ATOM 4758 C C . GLN A 1 644 ? -61.044 -7.496 70.739 1.00 93.00 644 GLN A C 1
ATOM 4760 O O . GLN A 1 644 ? -60.415 -7.668 71.771 1.00 93.00 644 GLN A O 1
ATOM 4765 N N . ASN A 1 645 ? -61.807 -6.416 70.543 1.00 95.12 645 ASN A N 1
ATOM 4766 C CA . ASN A 1 645 ? -61.907 -5.297 71.486 1.00 95.12 645 ASN A CA 1
ATOM 4767 C C . ASN A 1 645 ? -63.377 -5.087 71.896 1.00 95.12 645 ASN A C 1
ATOM 4769 O O . ASN A 1 645 ? -64.077 -4.299 71.252 1.00 95.12 645 ASN A O 1
ATOM 4773 N N . PRO A 1 646 ? -63.910 -5.852 72.866 1.00 94.44 646 PRO A N 1
ATOM 4774 C CA . PRO A 1 646 ? -65.317 -5.766 73.233 1.00 94.44 646 PRO A CA 1
ATOM 4775 C C . PRO A 1 646 ? -65.615 -4.585 74.165 1.00 94.44 646 PRO A C 1
ATOM 4777 O O . PRO A 1 646 ? -64.787 -4.177 74.973 1.00 94.44 646 PRO A O 1
ATOM 4780 N N . SER A 1 647 ? -66.849 -4.089 74.105 1.00 94.06 647 SER A N 1
ATOM 4781 C CA . SER A 1 647 ? -67.428 -3.199 75.115 1.00 94.06 647 SER A CA 1
ATOM 4782 C C . SER A 1 647 ? -68.430 -3.993 75.950 1.00 94.06 647 SER A C 1
ATOM 4784 O O . SER A 1 647 ? -69.221 -4.746 75.377 1.00 94.06 647 SER A O 1
ATOM 4786 N N . HIS A 1 648 ? -68.384 -3.866 77.277 1.00 95.31 648 HIS A N 1
ATOM 4787 C CA . HIS A 1 648 ? -69.284 -4.575 78.192 1.00 95.31 648 HIS A CA 1
ATOM 4788 C C . HIS A 1 648 ? -69.821 -3.642 79.278 1.00 95.31 648 HIS A C 1
ATOM 4790 O O . HIS A 1 648 ? -69.063 -2.871 79.865 1.00 95.31 648 HIS A O 1
ATOM 4796 N N . THR A 1 649 ? -71.122 -3.722 79.558 1.00 94.50 649 THR A N 1
ATOM 4797 C CA . THR A 1 649 ? -71.800 -2.867 80.543 1.00 94.50 649 THR A CA 1
ATOM 4798 C C . THR A 1 649 ? -72.187 -3.671 81.776 1.00 94.50 649 THR A C 1
ATOM 4800 O O . THR A 1 649 ? -73.043 -4.549 81.707 1.00 94.50 649 THR A O 1
ATOM 4803 N N . TYR A 1 650 ? -71.607 -3.315 82.919 1.00 93.19 650 TYR A N 1
ATOM 4804 C CA . TYR A 1 650 ? -71.954 -3.870 84.222 1.00 93.19 650 TYR A CA 1
ATOM 4805 C C . TYR A 1 650 ? -73.163 -3.132 84.800 1.00 93.19 650 TYR A C 1
ATOM 4807 O O . TYR A 1 650 ? -73.105 -1.930 85.068 1.00 93.19 650 TYR A O 1
ATOM 4815 N N . THR A 1 651 ? -74.268 -3.849 84.996 1.00 91.06 651 THR A N 1
ATOM 4816 C CA . THR A 1 651 ? -75.562 -3.273 85.407 1.00 91.06 651 THR A CA 1
ATOM 4817 C C . THR A 1 651 ? -75.847 -3.376 86.904 1.00 91.06 651 THR A C 1
ATOM 4819 O O . THR A 1 651 ? -76.930 -2.998 87.340 1.00 91.06 651 THR A O 1
ATOM 4822 N N . SER A 1 652 ? -74.912 -3.898 87.695 1.00 86.00 652 SER A N 1
ATOM 4823 C CA . SER A 1 652 ? -75.032 -4.013 89.149 1.00 86.00 652 SER A CA 1
ATOM 4824 C C . SER A 1 652 ? -73.714 -3.666 89.827 1.00 86.00 652 SER A C 1
ATOM 4826 O O . SER A 1 652 ? -72.643 -3.928 89.273 1.00 86.00 652 SER A O 1
ATOM 4828 N N . ALA A 1 653 ? -73.788 -3.132 91.045 1.00 83.56 653 ALA A N 1
ATOM 4829 C CA . ALA A 1 653 ? -72.613 -2.962 91.888 1.00 83.56 653 ALA A CA 1
ATOM 4830 C C . ALA A 1 653 ? -71.934 -4.317 92.174 1.00 83.56 653 ALA A C 1
ATOM 4832 O O . ALA A 1 653 ? -72.599 -5.346 92.320 1.00 83.56 653 ALA A O 1
ATOM 4833 N N . GLY A 1 654 ? -70.603 -4.329 92.240 1.00 90.19 654 GLY A N 1
ATOM 4834 C CA . GLY A 1 654 ? -69.815 -5.546 92.425 1.00 90.19 654 GLY A CA 1
ATOM 4835 C C . GLY A 1 654 ? -68.363 -5.408 91.973 1.00 90.19 654 GLY A C 1
ATOM 4836 O O . GLY A 1 654 ? -67.968 -4.402 91.385 1.00 90.19 654 GLY A O 1
ATOM 4837 N N . THR A 1 655 ? -67.561 -6.433 92.257 1.00 90.56 655 THR A N 1
ATOM 4838 C CA . THR A 1 655 ? -66.193 -6.572 91.743 1.00 90.56 655 THR A CA 1
ATOM 4839 C C . THR A 1 655 ? -66.130 -7.743 90.770 1.00 90.56 655 THR A C 1
ATOM 4841 O O . THR A 1 655 ? -66.507 -8.867 91.102 1.00 90.56 655 THR A O 1
ATOM 4844 N N . PHE A 1 656 ? -65.653 -7.490 89.554 1.00 94.00 656 PHE A N 1
ATOM 4845 C CA . PHE A 1 656 ? -65.745 -8.438 88.447 1.00 94.00 656 PHE A CA 1
ATOM 4846 C C . PHE A 1 656 ? -64.365 -8.860 87.941 1.00 94.00 656 PHE A C 1
ATOM 4848 O O . PHE A 1 656 ? -63.476 -8.035 87.729 1.00 94.00 656 PHE A O 1
ATOM 4855 N N . THR A 1 657 ? -64.184 -10.170 87.764 1.00 94.44 657 THR A N 1
ATOM 4856 C CA . THR A 1 657 ? -62.961 -10.777 87.217 1.00 94.44 657 THR A CA 1
ATOM 4857 C C . THR A 1 657 ? -63.097 -10.935 85.713 1.00 94.44 657 THR A C 1
ATOM 4859 O O . THR A 1 657 ? -64.072 -11.524 85.253 1.00 94.44 657 THR A O 1
ATOM 4862 N N . VAL A 1 658 ? -62.112 -10.448 84.960 1.00 96.75 658 VAL A N 1
ATOM 4863 C CA . VAL A 1 658 ? -62.130 -10.498 83.494 1.00 96.75 658 VAL A CA 1
ATOM 4864 C C . VAL A 1 658 ? -61.070 -11.471 82.997 1.00 96.75 658 VAL A C 1
ATOM 4866 O O . VAL A 1 658 ? -59.929 -11.430 83.461 1.00 96.75 658 VAL A O 1
ATOM 4869 N N . THR A 1 659 ? -61.438 -12.323 82.044 1.00 95.12 659 THR A N 1
ATOM 4870 C CA . THR A 1 659 ? -60.532 -13.272 81.388 1.00 95.12 659 THR A CA 1
ATOM 4871 C C . THR A 1 659 ? -60.593 -13.094 79.878 1.00 95.12 659 THR A C 1
ATOM 4873 O O . THR A 1 659 ? -61.687 -13.019 79.319 1.00 95.12 659 THR A O 1
ATOM 4876 N N . LEU A 1 660 ? -59.428 -13.080 79.230 1.00 96.81 660 LEU A N 1
ATOM 4877 C CA . LEU A 1 660 ? -59.255 -13.164 77.781 1.00 96.81 660 LEU A CA 1
ATOM 4878 C C . LEU A 1 660 ? -58.490 -14.446 77.439 1.00 96.81 660 LEU A C 1
ATOM 4880 O O . LEU A 1 660 ? -57.469 -14.731 78.051 1.00 96.81 660 LEU A O 1
ATOM 4884 N N . THR A 1 661 ? -58.938 -15.190 76.430 1.00 95.69 661 THR A N 1
ATOM 4885 C CA . THR A 1 661 ? -58.165 -16.253 75.766 1.00 95.69 661 THR A CA 1
ATOM 4886 C C . THR A 1 661 ? -57.964 -15.892 74.302 1.00 95.69 661 THR A C 1
ATOM 4888 O O . THR A 1 661 ? -58.941 -15.677 73.585 1.00 95.69 661 THR A O 1
ATOM 4891 N N . ALA A 1 662 ? -56.713 -15.848 73.853 1.00 93.69 662 ALA A N 1
ATOM 4892 C CA . ALA A 1 662 ? -56.328 -15.536 72.483 1.00 93.69 662 ALA A CA 1
ATOM 4893 C C . ALA A 1 662 ? -55.735 -16.789 71.814 1.00 93.69 662 ALA A C 1
ATOM 4895 O O . ALA A 1 662 ? -54.955 -17.517 72.425 1.00 93.69 662 ALA A O 1
ATOM 4896 N N . THR A 1 663 ? -56.124 -17.091 70.571 1.00 92.62 663 THR A N 1
ATOM 4897 C CA . THR A 1 663 ? -55.718 -18.321 69.851 1.00 92.62 663 THR A CA 1
ATOM 4898 C C . THR A 1 663 ? -55.236 -18.011 68.437 1.00 92.62 663 THR A C 1
ATOM 4900 O O . THR A 1 663 ? -55.816 -17.156 67.772 1.00 92.62 663 THR A O 1
ATOM 4903 N N . ASN A 1 664 ? -54.206 -18.717 67.968 1.00 87.44 664 ASN A N 1
ATOM 4904 C CA . ASN A 1 664 ? -53.764 -18.755 66.570 1.00 87.44 664 ASN A CA 1
ATOM 4905 C C . ASN A 1 664 ? -53.497 -20.212 66.128 1.00 87.44 664 ASN A C 1
ATOM 4907 O O . ASN A 1 664 ? -53.734 -21.160 66.876 1.00 87.44 664 ASN A O 1
ATOM 4911 N N . SER A 1 665 ? -52.976 -20.412 64.915 1.00 84.81 665 SER A N 1
ATOM 4912 C CA . SER A 1 665 ? -52.635 -21.745 64.390 1.00 84.81 665 SER A CA 1
ATOM 4913 C C . SER A 1 665 ? -51.524 -22.479 65.157 1.00 84.81 665 SER A C 1
ATOM 4915 O O . SER A 1 665 ? -51.370 -23.685 64.985 1.00 84.81 665 SER A O 1
ATOM 4917 N N . CYS A 1 666 ? -50.736 -21.770 65.968 1.00 81.19 666 CYS A N 1
ATOM 4918 C CA . CYS A 1 666 ? -49.638 -22.307 66.771 1.00 81.19 666 CYS A CA 1
ATOM 4919 C C . CYS A 1 666 ? -50.070 -22.731 68.186 1.00 81.19 666 CYS A C 1
ATOM 4921 O O . CYS A 1 666 ? -49.328 -23.455 68.847 1.00 81.19 666 CYS A O 1
ATOM 4923 N N . GLY A 1 667 ? -51.232 -22.277 68.672 1.00 86.81 667 GLY A N 1
ATOM 4924 C CA . GLY A 1 667 ? -51.742 -22.585 70.010 1.00 86.81 667 GLY A CA 1
ATOM 4925 C C . GLY A 1 667 ? -52.626 -21.478 70.593 1.00 86.81 667 GLY A C 1
ATOM 4926 O O . GLY A 1 667 ? -53.085 -20.585 69.882 1.00 86.81 667 GLY A O 1
ATOM 4927 N N . SER A 1 668 ? -52.860 -21.531 71.903 1.00 90.62 668 SER A N 1
ATOM 4928 C CA . SER A 1 668 ? -53.688 -20.574 72.648 1.00 90.62 668 SER A CA 1
ATOM 4929 C C . SER A 1 668 ? -53.046 -20.201 73.981 1.00 90.62 668 SER A C 1
ATOM 4931 O O . SER A 1 668 ? -52.412 -21.055 74.599 1.00 90.62 668 SER A O 1
ATOM 4933 N N . ASP A 1 669 ? -53.294 -18.983 74.451 1.00 94.81 669 ASP A N 1
ATOM 4934 C CA . ASP A 1 669 ? -52.920 -18.508 75.789 1.00 94.81 669 ASP A CA 1
ATOM 4935 C C . ASP A 1 669 ? -54.052 -17.672 76.399 1.00 94.81 669 ASP A C 1
ATOM 4937 O O . ASP A 1 669 ? -54.920 -17.178 75.670 1.00 94.81 669 ASP A O 1
ATOM 4941 N N . GLY A 1 670 ? -54.072 -17.529 77.727 1.00 93.19 670 GLY A N 1
ATOM 4942 C CA . GLY A 1 670 ? -55.126 -16.801 78.431 1.00 93.19 670 GLY A CA 1
ATOM 4943 C C . GLY A 1 670 ? -54.628 -15.956 79.602 1.00 93.19 670 GLY A C 1
ATOM 4944 O O . GLY A 1 670 ? -53.822 -16.405 80.409 1.00 93.19 670 GLY A O 1
ATOM 4945 N N . GLU A 1 671 ? -55.172 -14.746 79.733 1.00 95.44 671 GLU A N 1
ATOM 4946 C CA . GLU A 1 671 ? -54.912 -13.826 80.843 1.00 95.44 671 GLU A CA 1
ATOM 4947 C C . GLU A 1 671 ? -56.187 -13.646 81.673 1.00 95.44 671 GLU A C 1
ATOM 4949 O O . GLU A 1 671 ? -57.268 -13.420 81.131 1.00 95.44 671 GLU A O 1
ATOM 4954 N N . THR A 1 672 ? -56.068 -13.723 83.001 1.00 94.94 672 THR A N 1
ATOM 4955 C CA . THR A 1 672 ? -57.163 -13.441 83.942 1.00 94.94 672 THR A CA 1
ATOM 4956 C C . THR A 1 672 ? -56.752 -12.339 84.908 1.00 94.94 672 THR A C 1
ATOM 4958 O O . THR A 1 672 ? -55.751 -12.473 85.612 1.00 94.94 672 THR A O 1
ATOM 4961 N N . LYS A 1 673 ? -57.552 -11.271 84.986 1.00 95.50 673 LYS A N 1
ATOM 4962 C CA . LYS A 1 673 ? -57.396 -10.181 85.958 1.00 95.50 673 LYS A CA 1
ATOM 4963 C C . LYS A 1 673 ? -58.521 -10.251 86.987 1.00 95.50 673 LYS A C 1
ATOM 4965 O O . LYS A 1 673 ? -59.667 -9.892 86.710 1.00 95.50 673 LYS A O 1
ATOM 4970 N N . THR A 1 674 ? -58.188 -10.751 88.175 1.00 92.06 674 THR A N 1
ATOM 4971 C CA . THR A 1 674 ? -59.128 -10.924 89.292 1.00 92.06 674 THR A CA 1
ATOM 4972 C C . THR A 1 674 ? -59.569 -9.580 89.862 1.00 92.06 674 THR A C 1
ATOM 4974 O O . THR A 1 674 ? -58.723 -8.748 90.179 1.00 92.06 674 THR A O 1
ATOM 4977 N N . GLY A 1 675 ? -60.883 -9.377 90.012 1.00 89.19 675 GLY A N 1
ATOM 4978 C CA . GLY A 1 675 ? -61.456 -8.143 90.573 1.00 89.19 675 GLY A CA 1
ATOM 4979 C C . GLY A 1 675 ? -61.095 -6.878 89.786 1.00 89.19 675 GLY A C 1
ATOM 4980 O O . GLY A 1 675 ? -60.951 -5.810 90.372 1.00 89.19 675 GLY A O 1
ATOM 4981 N N . TYR A 1 676 ? -60.893 -7.013 88.474 1.00 95.00 676 TYR A N 1
ATOM 4982 C CA . TYR A 1 676 ? -60.358 -5.959 87.620 1.00 95.00 676 TYR A CA 1
ATOM 4983 C C . TYR A 1 676 ? -61.282 -4.744 87.491 1.00 95.00 676 TYR A C 1
ATOM 4985 O O . TYR A 1 676 ? -60.785 -3.623 87.400 1.00 95.00 676 TYR A O 1
ATOM 4993 N N . ILE A 1 677 ? -62.603 -4.958 87.510 1.00 95.81 677 ILE A N 1
ATOM 4994 C CA . ILE A 1 677 ? -63.604 -3.888 87.418 1.00 95.81 677 ILE A CA 1
ATOM 4995 C C . ILE A 1 677 ? -64.371 -3.770 88.735 1.00 95.81 677 ILE A C 1
ATOM 4997 O O . ILE A 1 677 ? -64.880 -4.770 89.237 1.00 95.81 677 ILE A O 1
ATOM 5001 N N . THR A 1 678 ? -64.475 -2.555 89.282 1.00 90.38 678 THR A N 1
ATOM 5002 C CA . THR A 1 678 ? -65.227 -2.257 90.516 1.00 90.38 678 THR A CA 1
ATOM 5003 C C . THR A 1 678 ? -66.385 -1.304 90.249 1.00 90.38 678 THR A C 1
ATOM 5005 O O . THR A 1 678 ? -66.176 -0.166 89.843 1.00 90.38 678 THR A O 1
ATOM 5008 N N . VAL A 1 679 ? -67.608 -1.736 90.536 1.00 89.50 679 VAL A N 1
ATOM 5009 C CA . VAL A 1 679 ? -68.826 -0.964 90.274 1.00 89.50 679 VAL A CA 1
ATOM 5010 C C . VAL A 1 679 ? -69.546 -0.638 91.586 1.00 89.50 679 VAL A C 1
ATOM 5012 O O . VAL A 1 679 ? -69.768 -1.543 92.390 1.00 89.50 679 VAL A O 1
ATOM 5015 N N . THR A 1 680 ? -69.906 0.630 91.818 1.00 77.38 680 THR A N 1
ATOM 5016 C CA . THR A 1 680 ? -70.520 1.136 93.070 1.00 77.38 680 THR A CA 1
ATOM 5017 C C . THR A 1 680 ? -71.909 1.774 92.861 1.00 77.38 680 THR A C 1
ATOM 5019 O O . THR A 1 680 ? -72.352 1.966 91.732 1.00 77.38 680 THR A O 1
ATOM 5022 N N . GLU A 1 681 ? -72.617 2.100 93.947 1.00 66.56 681 GLU A N 1
ATOM 5023 C CA . GLU A 1 681 ? -73.896 2.846 93.949 1.00 66.56 681 GLU A CA 1
ATOM 5024 C C . GLU A 1 681 ? -73.661 4.384 93.964 1.00 66.56 681 GLU A C 1
ATOM 5026 O O . GLU A 1 681 ? -72.651 4.817 94.529 1.00 66.56 681 GLU A O 1
ATOM 5031 N N . PRO A 1 682 ? -74.555 5.225 93.397 1.00 61.66 682 PRO A N 1
ATOM 5032 C CA . PRO A 1 682 ? -74.518 6.697 93.530 1.00 61.66 682 PRO A CA 1
ATOM 5033 C C . PRO A 1 682 ? -75.123 7.233 94.862 1.00 61.66 682 PRO A C 1
ATOM 5035 O O . PRO A 1 682 ? -76.002 6.598 95.438 1.00 61.66 682 PRO A O 1
ATOM 5038 N N . SER A 1 683 ? -74.686 8.409 95.360 1.00 56.41 683 SER A N 1
ATOM 5039 C CA . SER A 1 683 ? -75.098 9.033 96.652 1.00 56.41 683 SER A CA 1
ATOM 5040 C C . SER A 1 683 ? -76.117 10.200 96.534 1.00 56.41 683 SER A C 1
ATOM 5042 O O . SER A 1 683 ? -76.179 10.864 95.502 1.00 56.41 683 SER A O 1
ATOM 5044 N N . THR A 1 684 ? -76.909 10.477 97.596 1.00 60.53 684 THR A N 1
ATOM 5045 C CA . THR A 1 684 ? -78.017 11.480 97.630 1.00 60.53 684 THR A CA 1
ATOM 5046 C C . THR A 1 684 ? -78.028 12.390 98.884 1.00 60.53 684 THR A C 1
ATOM 5048 O O . THR A 1 684 ? -77.537 11.986 99.940 1.00 60.53 684 THR A O 1
ATOM 5051 N N . TRP A 1 685 ? -78.621 13.598 98.787 1.00 73.25 685 TRP A N 1
ATOM 5052 C CA . TRP A 1 685 ? -78.882 14.535 99.907 1.00 73.25 685 TRP A CA 1
ATOM 5053 C C . TRP A 1 685 ? -80.183 14.209 100.667 1.00 73.25 685 TRP A C 1
ATOM 5055 O O . TRP A 1 685 ? -81.172 13.815 100.052 1.00 73.25 685 TRP A O 1
ATOM 5065 N N . THR A 1 686 ? -80.195 14.441 101.983 1.00 77.94 686 THR A N 1
ATOM 5066 C CA . THR A 1 686 ? -81.310 14.159 102.905 1.00 77.94 686 THR A CA 1
ATOM 5067 C C . THR A 1 686 ? -81.586 15.366 103.812 1.00 77.94 686 THR A C 1
ATOM 5069 O O . THR A 1 686 ? -80.656 15.867 104.439 1.00 77.94 686 THR A O 1
ATOM 5072 N N . VAL A 1 687 ? -82.836 15.839 103.913 1.00 83.19 687 VAL A N 1
ATOM 5073 C CA . VAL A 1 687 ? -83.213 16.953 104.815 1.00 83.19 687 VAL A CA 1
ATOM 5074 C C . VAL A 1 687 ? -83.227 16.475 106.272 1.00 83.19 687 VAL A C 1
ATOM 5076 O O . VAL A 1 687 ? -83.837 15.457 106.589 1.00 83.19 687 VAL A O 1
ATOM 5079 N N . ILE A 1 688 ? -82.547 17.212 107.151 1.00 86.38 688 ILE A N 1
ATOM 5080 C CA . ILE A 1 688 ? -82.400 16.938 108.589 1.00 86.38 688 ILE A CA 1
ATOM 5081 C C . ILE A 1 688 ? -83.462 17.697 109.394 1.00 86.38 688 ILE A C 1
ATOM 5083 O O . ILE A 1 688 ? -84.130 17.094 110.230 1.00 86.38 688 ILE A O 1
ATOM 5087 N N . THR A 1 689 ? -83.627 19.003 109.154 1.00 86.88 689 THR A N 1
ATOM 5088 C CA . THR A 1 689 ? -84.701 19.821 109.751 1.00 86.88 689 THR A CA 1
ATOM 5089 C C . THR A 1 689 ? -85.080 20.993 108.846 1.00 86.88 689 THR A C 1
ATOM 5091 O O . THR A 1 689 ? -84.275 21.409 108.013 1.00 86.88 689 THR A O 1
ATOM 5094 N N . TYR A 1 690 ? -86.298 21.508 109.025 1.00 88.25 690 TYR A N 1
ATOM 5095 C CA . TYR A 1 690 ? -86.823 22.691 108.350 1.00 88.25 690 TYR A CA 1
ATOM 5096 C C . TYR A 1 690 ? -87.671 23.525 109.323 1.00 88.25 690 TYR A C 1
ATOM 5098 O O . TYR A 1 690 ? -88.515 22.956 110.018 1.00 88.25 690 TYR A O 1
ATOM 5106 N N . ASP A 1 691 ? -87.475 24.843 109.360 1.00 86.81 691 ASP A N 1
ATOM 5107 C CA . ASP A 1 691 ? -88.218 25.768 110.226 1.00 86.81 691 ASP A CA 1
ATOM 5108 C C . ASP A 1 691 ? -88.584 27.069 109.470 1.00 86.81 691 ASP A C 1
ATOM 5110 O O . ASP A 1 691 ? -87.712 27.743 108.925 1.00 86.81 691 ASP A O 1
ATOM 5114 N N . ASP A 1 692 ? -89.873 27.435 109.481 1.00 86.94 692 ASP A N 1
ATOM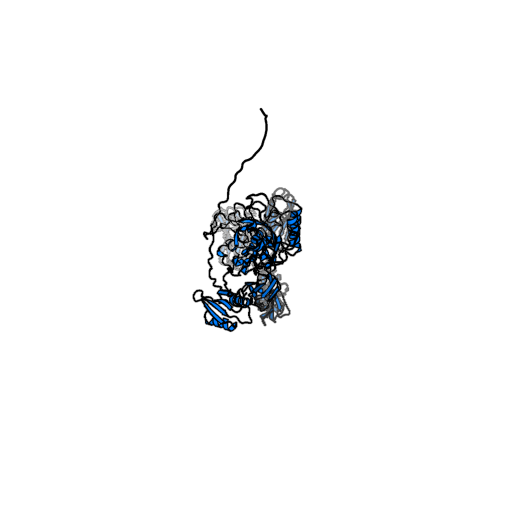 5115 C CA . ASP A 1 692 ? -90.469 28.616 108.811 1.00 86.94 692 ASP A CA 1
ATOM 5116 C C . ASP A 1 692 ? -91.062 29.648 109.794 1.00 86.94 692 ASP A C 1
ATOM 5118 O O . ASP A 1 692 ? -91.688 30.629 109.418 1.00 86.94 692 ASP A O 1
ATOM 5122 N N . PHE A 1 693 ? -90.949 29.386 111.096 1.00 89.44 693 PHE A N 1
ATOM 5123 C CA . PHE A 1 693 ? -91.481 30.209 112.184 1.00 89.44 693 PHE A CA 1
ATOM 5124 C C . PHE A 1 693 ? -92.994 30.520 112.153 1.00 89.44 693 PHE A C 1
ATOM 5126 O O . PHE A 1 693 ? -93.483 31.231 113.038 1.00 89.44 693 PHE A O 1
ATOM 5133 N N . GLU A 1 694 ? -93.804 29.962 111.250 1.00 87.88 694 GLU A N 1
ATOM 5134 C CA . GLU A 1 694 ? -95.240 30.281 111.140 1.00 87.88 694 GLU A CA 1
ATOM 5135 C C . GLU A 1 694 ? -96.055 29.753 112.329 1.00 87.88 694 GLU A C 1
ATOM 5137 O O . GLU A 1 694 ? -97.055 30.348 112.748 1.00 87.88 694 GLU A O 1
ATOM 5142 N N . SER A 1 695 ? -95.584 28.672 112.948 1.00 84.31 695 SER A N 1
ATOM 5143 C CA . SER A 1 695 ? -96.241 27.995 114.073 1.00 84.31 695 SER A CA 1
ATOM 5144 C C . SER A 1 695 ? -95.624 28.300 115.449 1.00 84.31 695 SER A C 1
ATOM 5146 O O . SER A 1 695 ? -96.091 27.783 116.465 1.00 84.31 695 SER A O 1
ATOM 5148 N N . GLY A 1 696 ? -94.615 29.176 115.512 1.00 86.75 696 GLY A N 1
ATOM 5149 C CA . GLY A 1 696 ? -93.890 29.532 116.735 1.00 86.75 696 GLY A CA 1
ATOM 5150 C C . GLY A 1 696 ? -92.383 29.588 116.493 1.00 86.75 696 GLY A C 1
ATOM 5151 O O . GLY A 1 696 ? -91.953 29.775 115.367 1.00 86.75 696 GLY A O 1
ATOM 5152 N N . TRP A 1 697 ? -91.572 29.413 117.537 1.00 86.81 697 TRP A N 1
ATOM 5153 C CA . TRP A 1 697 ? -90.106 29.365 117.407 1.00 86.81 697 TRP A CA 1
ATOM 5154 C C . TRP A 1 697 ? -89.565 28.051 116.811 1.00 86.81 697 TRP A C 1
ATOM 5156 O O . TRP A 1 697 ? -88.357 27.911 116.643 1.00 86.81 697 TRP A O 1
ATOM 5166 N N . GLY A 1 698 ? -90.439 27.090 116.498 1.00 81.50 698 GLY A N 1
ATOM 5167 C CA . GLY A 1 698 ? -90.028 25.801 115.949 1.00 81.50 698 GLY A CA 1
ATOM 5168 C C . GLY A 1 698 ? -89.027 25.089 116.860 1.00 81.50 698 GLY A C 1
ATOM 5169 O O . GLY A 1 698 ? -89.236 24.989 118.073 1.00 81.50 698 GLY A O 1
ATOM 5170 N N . SER A 1 699 ? -87.927 24.614 116.279 1.00 83.50 699 SER A N 1
ATOM 5171 C CA . SER A 1 699 ? -86.838 23.971 117.023 1.00 83.50 699 SER A CA 1
ATOM 5172 C C . SER A 1 699 ? -85.886 24.953 117.739 1.00 83.50 699 SER A C 1
ATOM 5174 O O . SER A 1 699 ? -84.975 24.518 118.458 1.00 83.50 699 SER A O 1
ATOM 5176 N N . TYR A 1 700 ? -86.118 26.265 117.628 1.00 91.06 700 TYR A N 1
ATOM 5177 C CA . TYR A 1 700 ? -85.264 27.328 118.159 1.00 91.06 700 TYR A CA 1
ATOM 5178 C C . TYR A 1 700 ? -85.764 27.937 119.484 1.00 91.06 700 TYR A C 1
ATOM 5180 O O . TYR A 1 700 ? -86.914 27.784 119.888 1.00 91.06 700 TYR A O 1
ATOM 5188 N N . THR A 1 701 ? -84.872 28.634 120.190 1.00 89.19 701 THR A N 1
ATOM 5189 C CA . THR A 1 701 ? -85.194 29.490 121.344 1.00 89.19 701 THR A CA 1
ATOM 5190 C C . THR A 1 701 ? -84.352 30.761 121.314 1.00 89.19 701 THR A C 1
ATOM 5192 O O . THR A 1 701 ? -83.232 30.744 120.798 1.00 89.19 701 THR A O 1
ATOM 5195 N N . ASP A 1 702 ? -84.869 31.832 121.919 1.00 84.44 702 ASP A N 1
ATOM 5196 C CA . ASP A 1 702 ? -84.113 33.054 122.209 1.00 84.44 702 ASP A CA 1
ATOM 5197 C C . ASP A 1 702 ? -82.970 32.748 123.194 1.00 84.44 702 ASP A C 1
ATOM 5199 O O . ASP A 1 702 ? -83.154 32.051 124.200 1.00 84.44 702 ASP A O 1
ATOM 5203 N N . GLY A 1 703 ? -81.771 33.216 122.853 1.00 74.38 703 GLY A N 1
ATOM 5204 C CA . GLY A 1 703 ? -80.529 33.011 123.579 1.00 74.38 703 GLY A CA 1
ATOM 5205 C C . GLY A 1 703 ? -79.989 34.218 124.337 1.00 74.38 703 GLY A C 1
ATOM 5206 O O . GLY A 1 703 ? -78.916 34.074 124.924 1.00 74.38 703 GLY A O 1
ATOM 5207 N N . GLY A 1 704 ? -80.692 35.354 124.347 1.00 70.38 704 GLY A N 1
ATOM 5208 C CA . GLY A 1 704 ? -80.219 36.594 124.977 1.00 70.38 704 GLY A CA 1
ATOM 5209 C C . GLY A 1 704 ? -81.301 37.523 125.536 1.00 70.38 704 GLY A C 1
ATOM 5210 O O . GLY A 1 704 ? -80.964 38.389 126.332 1.00 70.38 704 GLY A O 1
ATOM 5211 N N . GLY A 1 705 ? -82.585 37.313 125.216 1.00 73.44 705 GLY A N 1
ATOM 5212 C CA . GLY A 1 705 ? -83.682 38.223 125.588 1.00 73.44 705 GLY A CA 1
ATOM 5213 C C . GLY A 1 705 ? -83.986 39.287 124.527 1.00 73.44 705 GLY A C 1
ATOM 5214 O O . GLY A 1 705 ? -84.957 40.031 124.668 1.00 73.44 705 GLY A O 1
ATOM 5215 N N . ASP A 1 706 ? -83.177 39.312 123.468 1.00 80.44 706 ASP A N 1
ATOM 5216 C CA . ASP A 1 706 ? -83.135 40.330 122.417 1.00 80.44 706 ASP A CA 1
ATOM 5217 C C . ASP A 1 706 ? -83.464 39.736 121.037 1.00 80.44 706 ASP A C 1
ATOM 5219 O O . ASP A 1 706 ? -83.215 40.310 119.982 1.00 80.44 706 ASP A O 1
ATOM 5223 N N . CYS A 1 707 ? -84.054 38.542 121.018 1.00 85.81 707 CYS A N 1
ATOM 5224 C CA . CYS A 1 707 ? -84.643 37.968 119.817 1.00 85.81 707 CYS A CA 1
ATOM 5225 C C . CYS A 1 707 ? -86.151 37.854 120.014 1.00 85.81 707 CYS A C 1
ATOM 5227 O O . CYS A 1 707 ? -86.635 37.380 121.041 1.00 85.81 707 CYS A O 1
ATOM 5229 N N . SER A 1 708 ? -86.928 38.263 119.017 1.00 88.31 708 SER A N 1
ATOM 5230 C CA . SER A 1 708 ? -88.377 38.101 119.050 1.00 88.31 708 SER A CA 1
ATOM 5231 C C . SER A 1 708 ? -88.878 37.383 117.812 1.00 88.31 708 SER A C 1
ATOM 5233 O O . SER A 1 708 ? -88.182 37.226 116.815 1.00 88.31 708 SER A O 1
ATOM 5235 N N . ARG A 1 709 ? -90.110 36.891 117.894 1.00 90.31 709 ARG A N 1
ATOM 5236 C CA . ARG A 1 709 ? -90.804 36.381 116.722 1.00 90.31 709 ARG A CA 1
ATOM 5237 C C . ARG A 1 709 ? -91.589 37.529 116.106 1.00 90.31 709 ARG A C 1
ATOM 5239 O O . ARG A 1 709 ? -92.602 37.963 116.668 1.00 90.31 709 ARG A O 1
ATOM 5246 N N . TYR A 1 710 ? -91.151 37.991 114.944 1.00 88.88 710 TYR A N 1
ATOM 5247 C CA . TYR A 1 710 ? -91.907 38.943 114.146 1.00 88.88 710 TYR A CA 1
ATOM 5248 C C . TYR A 1 710 ? -93.140 38.250 113.559 1.00 88.88 710 TYR A C 1
ATOM 5250 O O . TYR A 1 710 ? -93.066 37.086 113.192 1.00 88.88 710 TYR A O 1
ATOM 5258 N N . THR A 1 711 ? -94.298 38.920 113.516 1.00 87.12 711 THR A N 1
ATOM 5259 C CA . THR A 1 711 ? -95.590 38.302 113.109 1.00 87.12 711 THR A CA 1
ATOM 5260 C C . THR A 1 711 ? -96.456 39.187 112.213 1.00 87.12 711 THR A C 1
ATOM 5262 O O . THR A 1 711 ? -97.646 38.937 112.028 1.00 87.12 711 THR A O 1
ATOM 5265 N N . ARG A 1 712 ? -95.893 40.279 111.684 1.00 81.56 712 ARG A N 1
ATOM 5266 C CA . ARG A 1 712 ? -96.648 41.251 110.872 1.00 81.56 712 ARG A CA 1
ATOM 5267 C C . ARG A 1 712 ? -96.491 41.026 109.361 1.00 81.56 712 ARG A C 1
ATOM 5269 O O . ARG A 1 712 ? -97.029 41.813 108.591 1.00 81.56 712 ARG A O 1
ATOM 5276 N N . GLY A 1 713 ? -95.761 39.992 108.940 1.00 78.50 713 GLY A N 1
ATOM 5277 C CA . GLY A 1 713 ? -95.567 39.567 107.547 1.00 78.50 713 GLY A CA 1
ATOM 5278 C C . GLY A 1 713 ? -94.668 40.436 106.668 1.00 78.50 713 GLY A C 1
ATOM 5279 O O . GLY A 1 713 ? -94.065 39.917 105.743 1.00 78.50 713 GLY A O 1
ATOM 5280 N N . THR A 1 714 ? -94.495 41.729 106.952 1.00 84.12 714 THR A N 1
ATOM 5281 C CA . THR A 1 714 ? -93.697 42.626 106.089 1.00 84.12 714 THR A CA 1
ATOM 5282 C C . THR A 1 714 ? -92.238 42.186 105.911 1.00 84.12 714 THR A C 1
ATOM 5284 O O . THR A 1 714 ? -91.624 42.513 104.898 1.00 84.12 714 THR A O 1
ATOM 5287 N N . TYR A 1 715 ? -91.680 41.484 106.900 1.00 86.56 715 TYR A N 1
ATOM 5288 C CA . TYR A 1 715 ? -90.273 41.082 106.960 1.00 86.56 715 TYR A CA 1
ATOM 5289 C C . TYR A 1 715 ? -90.081 39.558 107.033 1.00 86.56 715 TYR A C 1
ATOM 5291 O O . TYR A 1 715 ? -88.988 39.107 107.351 1.00 86.56 715 TYR A O 1
ATOM 5299 N N . ALA A 1 716 ? -91.114 38.784 106.682 1.00 83.81 716 ALA A N 1
ATOM 5300 C CA . ALA A 1 716 ? -91.022 37.345 106.416 1.00 83.81 716 ALA A CA 1
ATOM 5301 C C . ALA A 1 716 ? -90.903 37.104 104.899 1.00 83.81 716 ALA A C 1
ATOM 5303 O O . ALA A 1 716 ? -91.478 37.871 104.119 1.00 83.81 716 ALA A O 1
ATOM 5304 N N . HIS A 1 717 ? -90.139 36.097 104.467 1.00 77.50 717 HIS A N 1
ATOM 5305 C CA . HIS A 1 717 ? -89.965 35.796 103.042 1.00 77.50 717 HIS A CA 1
ATOM 5306 C C . HIS A 1 717 ? -91.203 35.082 102.487 1.00 77.50 717 HIS A C 1
ATOM 5308 O O . HIS A 1 717 ? -91.729 35.478 101.441 1.00 77.50 717 HIS A O 1
ATOM 5314 N N . GLN A 1 718 ? -91.708 34.086 103.224 1.00 77.50 718 GLN A N 1
ATOM 5315 C CA . GLN A 1 718 ? -92.960 33.393 102.930 1.00 77.50 718 GLN A CA 1
ATOM 5316 C C . GLN A 1 718 ? -93.791 33.255 104.206 1.00 77.50 718 GLN A C 1
ATOM 5318 O O . GLN A 1 718 ? -93.358 32.664 105.178 1.00 77.50 718 GLN A O 1
ATOM 5323 N N . GLY A 1 719 ? -95.018 33.783 104.188 1.00 79.75 719 GLY A N 1
ATOM 5324 C CA . GLY A 1 719 ? -95.913 33.737 105.345 1.00 79.75 719 GLY A CA 1
ATOM 5325 C C . GLY A 1 719 ? -95.987 35.058 106.111 1.00 79.75 719 GLY A C 1
ATOM 5326 O O . GLY A 1 719 ? -95.999 36.140 105.520 1.00 79.75 719 GLY A O 1
ATOM 5327 N N . SER A 1 720 ? -96.177 34.972 107.423 1.00 85.00 720 SER A N 1
ATOM 5328 C CA . SER A 1 720 ? -96.438 36.100 108.315 1.00 85.00 720 SER A CA 1
ATOM 5329 C C . SER A 1 720 ? -95.383 36.293 109.405 1.00 85.00 720 SER A C 1
ATOM 5331 O O . SER A 1 720 ? -95.378 37.355 110.045 1.00 85.00 720 SER A O 1
ATOM 5333 N N . ALA A 1 721 ? -94.500 35.316 109.619 1.00 88.25 721 ALA A N 1
ATOM 5334 C CA . ALA A 1 721 ? -93.573 35.285 110.730 1.00 88.25 721 ALA A CA 1
ATOM 5335 C C . ALA A 1 721 ? -92.120 35.044 110.319 1.00 88.25 721 ALA A C 1
ATOM 5337 O O . ALA A 1 721 ? -91.836 34.403 109.328 1.00 88.25 721 ALA A O 1
ATOM 5338 N N . ALA A 1 722 ? -91.202 35.593 111.107 1.00 89.75 722 ALA A N 1
ATOM 5339 C CA . ALA A 1 722 ? -89.767 35.378 110.965 1.00 89.75 722 ALA A CA 1
ATOM 5340 C C . ALA A 1 722 ? -89.114 35.480 112.348 1.00 89.75 722 ALA A C 1
ATOM 5342 O O . ALA A 1 722 ? -89.671 36.112 113.261 1.00 89.75 722 ALA A O 1
ATOM 5343 N N . ALA A 1 723 ? -87.941 34.876 112.509 1.00 91.81 723 ALA A N 1
ATOM 5344 C CA . ALA A 1 723 ? -87.096 35.129 113.667 1.00 91.81 723 ALA A CA 1
ATOM 5345 C C . ALA A 1 723 ? -86.431 36.499 113.504 1.00 91.81 723 ALA A C 1
ATOM 5347 O O . ALA A 1 723 ? -85.759 36.737 112.510 1.00 91.81 723 ALA A O 1
ATOM 5348 N N . ASP A 1 724 ? -86.636 37.392 114.463 1.00 91.56 724 ASP A N 1
ATOM 5349 C CA . ASP A 1 724 ? -86.136 38.765 114.451 1.00 91.56 724 ASP A CA 1
ATOM 5350 C C . ASP A 1 724 ? -85.062 38.926 115.527 1.00 91.56 724 ASP A C 1
ATOM 5352 O O . ASP A 1 724 ? -85.357 38.889 116.728 1.00 91.56 724 ASP A O 1
ATOM 5356 N N . ILE A 1 725 ? -83.811 39.036 115.086 1.00 90.06 725 ILE A N 1
ATOM 5357 C CA . ILE A 1 725 ? -82.656 39.327 115.934 1.00 90.06 725 ILE A CA 1
ATOM 5358 C C . ILE A 1 725 ? -82.583 40.848 116.080 1.00 90.06 725 ILE A C 1
ATOM 5360 O O . ILE A 1 725 ? -82.243 41.509 115.108 1.00 90.06 725 ILE A O 1
ATOM 5364 N N . GLN A 1 726 ? -82.904 41.378 117.264 1.00 85.31 726 GLN A N 1
ATOM 5365 C CA . GLN A 1 726 ? -82.958 42.815 117.550 1.00 85.31 726 GLN A CA 1
ATOM 5366 C C . GLN A 1 726 ? -81.757 43.227 118.404 1.00 85.31 726 GLN A C 1
ATOM 5368 O O . GLN A 1 726 ? -81.761 42.985 119.608 1.00 85.31 726 GLN A O 1
ATOM 5373 N N . ASP A 1 727 ? -80.770 43.917 117.847 1.00 71.56 727 ASP A N 1
ATOM 5374 C CA . ASP A 1 727 ? -79.587 44.342 118.605 1.00 71.56 727 ASP A CA 1
ATOM 5375 C C . ASP A 1 727 ? -79.783 45.669 119.370 1.00 71.56 727 ASP A C 1
ATOM 5377 O O . ASP A 1 727 ? -79.038 46.636 119.262 1.00 71.56 727 ASP A O 1
ATOM 5381 N N . ASN A 1 728 ? -80.845 45.745 120.174 1.00 67.69 728 ASN A N 1
ATOM 5382 C CA . ASN A 1 728 ? -81.254 46.987 120.841 1.00 67.69 728 ASN A CA 1
ATOM 5383 C C . ASN A 1 728 ? -80.719 47.148 122.282 1.00 67.69 728 ASN A C 1
ATOM 5385 O O . ASN A 1 728 ? -81.146 48.073 122.984 1.00 67.69 728 ASN A O 1
ATOM 5389 N N . SER A 1 729 ? -79.874 46.231 122.762 1.00 64.94 729 SER A N 1
ATOM 5390 C CA . SER A 1 729 ? -79.558 46.074 124.194 1.00 64.94 729 SER A CA 1
ATOM 5391 C C . SER A 1 729 ? -78.074 46.198 124.564 1.00 64.94 729 SER A C 1
ATOM 5393 O O . SER A 1 729 ? -77.758 46.214 125.761 1.00 64.94 729 SER A O 1
ATOM 5395 N N . GLY A 1 730 ? -77.174 46.242 123.574 1.00 64.44 730 GLY A N 1
ATOM 5396 C CA . GLY A 1 730 ? -75.724 46.297 123.790 1.00 64.44 730 GLY A CA 1
ATOM 5397 C C . GLY A 1 730 ? -75.117 44.958 124.220 1.00 64.44 730 GLY A C 1
ATOM 5398 O O . GLY A 1 730 ? -73.987 44.906 124.717 1.00 64.44 730 GLY A O 1
ATOM 5399 N N . THR A 1 731 ? -75.852 43.854 124.044 1.00 65.62 731 THR A N 1
ATOM 5400 C CA . THR A 1 731 ? -75.381 42.477 124.248 1.00 65.62 731 THR A CA 1
ATOM 5401 C C . THR A 1 731 ? -75.695 41.608 123.035 1.00 65.62 731 THR A C 1
ATOM 5403 O O . THR A 1 731 ? -76.775 41.710 122.475 1.00 65.62 731 THR A O 1
ATOM 5406 N N . SER A 1 732 ? -74.771 40.712 122.656 1.00 67.75 732 SER A N 1
ATOM 5407 C CA . SER A 1 732 ? -74.909 39.915 121.429 1.00 67.75 732 SER A CA 1
ATOM 5408 C 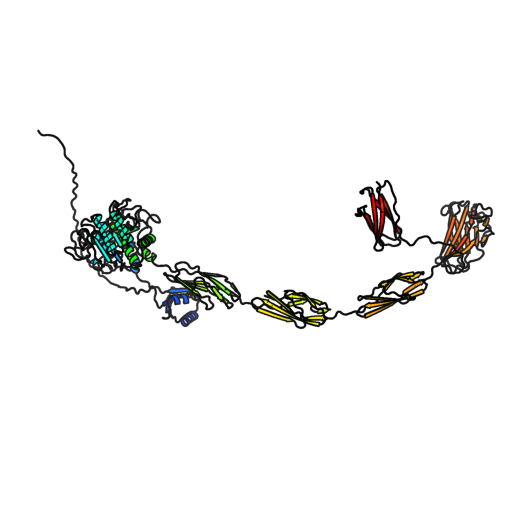C . SER A 1 732 ? -76.210 39.113 121.394 1.00 67.75 732 SER A C 1
ATOM 5410 O O . SER A 1 732 ? -76.440 38.232 122.233 1.00 67.75 732 SER A O 1
ATOM 5412 N N . SER A 1 733 ? -77.013 39.377 120.368 1.00 83.50 733 SER A N 1
ATOM 5413 C CA . SER A 1 733 ? -78.346 38.806 120.186 1.00 83.50 733 SER A CA 1
ATOM 5414 C C . SER A 1 733 ? -78.275 37.507 119.384 1.00 83.50 733 SER A C 1
ATOM 5416 O O . SER A 1 733 ? -77.586 37.428 118.367 1.00 83.50 733 SER A O 1
ATOM 5418 N N . SER A 1 734 ? -78.948 36.441 119.839 1.00 88.69 734 SER A N 1
ATOM 5419 C CA . SER A 1 734 ? -78.961 35.167 119.105 1.00 88.69 734 SER A CA 1
ATOM 5420 C C . SER A 1 734 ? -80.169 34.288 119.387 1.00 88.69 734 SER A C 1
ATOM 5422 O O . SER A 1 734 ? -80.655 34.238 120.515 1.00 88.69 734 SER A O 1
ATOM 5424 N N . PHE A 1 735 ? -80.564 33.490 118.395 1.00 91.69 735 PHE A N 1
ATOM 5425 C CA . PHE A 1 735 ? -81.464 32.351 118.577 1.00 91.69 735 PHE A CA 1
ATOM 5426 C C . PHE A 1 735 ? -80.788 31.060 118.094 1.00 91.69 735 PHE A C 1
ATOM 5428 O O . PHE A 1 735 ? -79.963 31.066 117.177 1.00 91.69 735 PHE A O 1
ATOM 5435 N N . TYR A 1 736 ? -81.070 29.934 118.753 1.00 92.25 736 TYR A N 1
ATOM 5436 C CA . TYR A 1 736 ? -80.384 28.662 118.482 1.00 92.25 736 TYR A CA 1
ATOM 5437 C C . TYR A 1 736 ? -81.267 27.435 118.701 1.00 92.25 736 TYR A C 1
ATOM 5439 O O . TYR A 1 736 ? -82.237 27.483 119.456 1.00 92.25 736 TYR A O 1
ATOM 5447 N N . HIS A 1 737 ? -80.897 26.316 118.072 1.00 92.75 737 HIS A N 1
ATOM 5448 C CA . HIS A 1 737 ? -81.597 25.040 118.221 1.00 92.75 737 HIS A CA 1
ATOM 5449 C C . HIS A 1 737 ? -81.589 24.528 119.674 1.00 92.75 737 HIS A C 1
ATOM 5451 O O . HIS A 1 737 ? -80.541 24.340 120.306 1.00 92.75 737 HIS A O 1
ATOM 5457 N N . THR A 1 738 ? -82.769 24.210 120.198 1.00 85.75 738 THR A N 1
ATOM 5458 C CA . THR A 1 738 ? -82.953 23.665 121.552 1.00 85.75 738 THR A CA 1
ATOM 5459 C C . THR A 1 738 ? -82.424 22.233 121.673 1.00 85.75 738 THR A C 1
ATOM 5461 O O . THR A 1 738 ? -81.724 21.901 122.638 1.00 85.75 738 THR A O 1
ATOM 5464 N N . THR A 1 739 ? -82.665 21.398 120.662 1.00 84.81 739 THR A N 1
ATOM 5465 C CA . THR A 1 739 ? -82.198 20.004 120.570 1.00 84.81 739 THR A CA 1
ATOM 5466 C C . THR A 1 739 ? -81.059 19.865 119.557 1.00 84.81 739 THR A C 1
ATOM 5468 O O . THR A 1 739 ? -80.829 20.765 118.757 1.00 84.81 739 THR A O 1
ATOM 5471 N N . GLY A 1 740 ? -80.249 18.809 119.682 1.00 87.62 740 GLY A N 1
ATOM 5472 C CA . GLY A 1 740 ? -79.149 18.522 118.754 1.00 87.62 740 GLY A CA 1
ATOM 5473 C C . GLY A 1 740 ? -79.523 17.420 117.763 1.00 87.62 740 GLY A C 1
ATOM 5474 O O . GLY A 1 740 ? -80.300 16.537 118.118 1.00 87.62 740 GLY A O 1
ATOM 5475 N N . TYR A 1 741 ? -78.944 17.458 116.563 1.00 89.94 741 TYR A N 1
ATOM 5476 C CA . TYR A 1 741 ? -79.196 16.527 115.461 1.00 89.94 741 TYR A CA 1
ATOM 5477 C C . TYR A 1 741 ? -78.011 15.580 115.247 1.00 89.94 741 TYR A C 1
ATOM 5479 O O . TYR A 1 741 ? -76.855 16.008 115.324 1.00 89.94 741 TYR A O 1
ATOM 5487 N N . ASP A 1 742 ? -78.288 14.304 114.957 1.00 90.00 742 ASP A N 1
ATOM 5488 C CA . ASP A 1 742 ? -77.240 13.353 114.588 1.00 90.00 742 ASP A CA 1
ATOM 5489 C C . ASP A 1 742 ? -76.860 13.517 113.125 1.00 90.00 742 ASP A C 1
ATOM 5491 O O . ASP A 1 742 ? -77.649 13.235 112.223 1.00 90.00 742 ASP A O 1
ATOM 5495 N N . VAL A 1 743 ? -75.637 13.993 112.912 1.00 88.38 743 VAL A N 1
ATOM 5496 C CA . VAL A 1 743 ? -75.093 14.244 111.581 1.00 88.38 743 VAL A CA 1
ATOM 5497 C C . VAL A 1 743 ? -73.859 13.399 111.275 1.00 88.38 743 VAL A C 1
ATOM 5499 O O . VAL A 1 743 ? -73.245 13.568 110.226 1.00 88.38 743 VAL A O 1
ATOM 5502 N N . SER A 1 744 ? -73.506 12.456 112.154 1.00 86.44 744 SER A N 1
ATOM 5503 C CA . SER A 1 744 ? -72.277 11.653 112.059 1.00 86.44 744 SER A CA 1
ATOM 5504 C C . SER A 1 744 ? -72.198 10.756 110.814 1.00 86.44 744 SER A C 1
ATOM 5506 O O . SER A 1 744 ? -71.105 10.376 110.396 1.00 86.44 744 SER A O 1
ATOM 5508 N N . GLY A 1 745 ? -73.348 10.431 110.214 1.00 79.25 745 GLY A N 1
ATOM 5509 C CA . GLY A 1 745 ? -73.461 9.608 109.006 1.00 79.25 745 GLY A CA 1
ATOM 5510 C C . GLY A 1 745 ? -73.357 10.369 107.680 1.00 79.25 745 GLY A C 1
ATOM 5511 O O . GLY A 1 745 ? -73.365 9.735 106.624 1.00 79.25 745 GLY A O 1
ATOM 5512 N N . TYR A 1 746 ? -73.271 11.701 107.711 1.00 84.69 746 TYR A N 1
ATOM 5513 C CA . TYR A 1 746 ? -73.165 12.519 106.504 1.00 84.69 746 TYR A CA 1
ATOM 5514 C C . TYR A 1 746 ? -71.705 12.873 106.198 1.00 84.69 746 TYR A C 1
ATOM 5516 O O . TYR A 1 746 ? -70.890 13.084 107.093 1.00 84.69 746 TYR A O 1
ATOM 5524 N N . SER A 1 747 ? -71.359 12.951 104.916 1.00 81.19 747 SER A N 1
ATOM 5525 C CA . SER A 1 747 ? -70.060 13.449 104.456 1.00 81.19 747 SER A CA 1
ATOM 5526 C C . SER A 1 747 ? -70.042 14.969 104.293 1.00 81.19 747 SER A C 1
ATOM 5528 O O . SER A 1 747 ? -68.984 15.583 104.386 1.00 81.19 747 SER A O 1
ATOM 5530 N N . GLU A 1 748 ? -71.204 15.581 104.084 1.00 84.12 748 GLU A N 1
ATOM 5531 C CA . GLU A 1 748 ? -71.361 17.025 103.913 1.00 84.12 748 GLU A CA 1
ATOM 5532 C C . GLU A 1 748 ? -72.722 17.467 104.455 1.00 84.12 748 GLU A C 1
ATOM 5534 O O . GLU A 1 748 ? -73.681 16.699 104.395 1.00 84.12 748 GLU A O 1
ATOM 5539 N N . LEU A 1 749 ? -72.810 18.684 104.988 1.00 87.38 749 LEU A N 1
ATOM 5540 C CA . LEU A 1 749 ? -74.040 19.312 105.464 1.00 87.38 749 LEU A CA 1
ATOM 5541 C C . LEU A 1 749 ? -74.235 20.662 104.777 1.00 87.38 749 LEU A C 1
ATOM 5543 O O . LEU A 1 749 ? -73.266 21.328 104.422 1.00 87.38 749 LEU A O 1
ATOM 5547 N N . GLN A 1 750 ? -75.482 21.092 104.638 1.00 90.19 750 GLN A N 1
ATOM 5548 C CA . GLN A 1 750 ? -75.842 22.405 104.117 1.00 90.19 750 GLN A CA 1
ATOM 5549 C C . GLN A 1 750 ? -76.957 23.029 104.941 1.00 90.19 750 GLN A C 1
ATOM 5551 O O . GLN A 1 750 ? -77.903 22.338 105.309 1.00 90.19 750 GLN A O 1
ATOM 5556 N N . ILE A 1 751 ? -76.840 24.329 105.197 1.00 90.06 751 ILE A N 1
ATOM 5557 C CA . ILE A 1 751 ? -77.880 25.169 105.789 1.00 90.06 751 ILE A CA 1
ATOM 5558 C C . ILE A 1 751 ? -78.314 26.154 104.713 1.00 90.06 751 ILE A C 1
ATOM 5560 O O . ILE A 1 751 ? -77.511 26.978 104.289 1.00 90.06 751 ILE A O 1
ATOM 5564 N N . GLU A 1 752 ? -79.551 26.066 104.268 1.00 88.75 752 GLU A N 1
ATOM 5565 C CA . GLU A 1 752 ? -80.175 27.010 103.352 1.00 88.75 752 GLU A CA 1
ATOM 5566 C C . GLU A 1 752 ? -81.185 27.847 104.138 1.00 88.75 752 GLU A C 1
ATOM 5568 O O . GLU A 1 752 ? -81.917 27.289 104.944 1.00 88.75 752 GLU A O 1
ATOM 5573 N N . PHE A 1 753 ? -81.184 29.170 104.001 1.00 87.62 753 PHE A N 1
ATOM 5574 C CA . PHE A 1 753 ? -82.132 30.035 104.708 1.00 87.62 753 PHE A CA 1
ATOM 5575 C C . PHE A 1 753 ? -82.300 31.381 104.017 1.00 87.62 753 PHE A C 1
ATOM 5577 O O . PHE A 1 753 ? -81.395 31.871 103.336 1.00 87.62 753 PHE A O 1
ATOM 5584 N N . TRP A 1 754 ? -83.437 32.021 104.269 1.00 89.81 754 TRP A N 1
ATOM 5585 C CA . TRP A 1 754 ? -83.718 33.367 103.803 1.00 89.81 754 TRP A CA 1
ATOM 5586 C C . TRP A 1 754 ? -83.509 34.390 104.907 1.00 89.81 754 TRP A C 1
ATOM 5588 O O . TRP A 1 754 ? -83.815 34.148 106.072 1.00 89.81 754 TRP A O 1
ATOM 5598 N N . PHE A 1 755 ? -82.998 35.565 104.548 1.00 90.88 755 PHE A N 1
ATOM 5599 C CA . PHE A 1 755 ? -82.867 36.657 105.500 1.00 90.88 755 PHE A CA 1
ATOM 5600 C C . PHE A 1 755 ? -83.093 38.033 104.890 1.00 90.88 755 PHE A C 1
ATOM 5602 O O . PHE A 1 755 ? -82.905 38.246 103.690 1.00 90.88 755 PHE A O 1
ATOM 5609 N N . ARG A 1 756 ? -83.461 38.985 105.747 1.00 90.12 756 ARG A N 1
ATOM 5610 C CA . ARG A 1 756 ? -83.567 40.412 105.445 1.00 90.12 756 ARG A CA 1
ATOM 5611 C C . ARG A 1 756 ? -83.076 41.213 106.640 1.00 90.12 756 ARG A C 1
ATOM 5613 O O . ARG A 1 756 ? -83.630 41.085 107.722 1.00 90.12 756 ARG A O 1
ATOM 5620 N N . ALA A 1 757 ? -82.105 42.091 106.431 1.00 88.81 757 ALA A N 1
ATOM 5621 C CA . ALA A 1 757 ? -81.646 43.022 107.460 1.00 88.81 757 ALA A CA 1
ATOM 5622 C C . ALA A 1 757 ? -82.353 44.383 107.354 1.00 88.81 757 ALA A C 1
ATOM 5624 O O . ALA A 1 757 ? -82.796 44.788 106.271 1.00 88.81 757 ALA A O 1
ATOM 5625 N N . SER A 1 758 ? -82.458 45.102 108.465 1.00 87.00 758 SER A N 1
ATOM 5626 C CA . SER A 1 758 ? -82.925 46.481 108.544 1.00 87.00 758 SER A CA 1
ATOM 5627 C C . SER A 1 758 ? -82.005 47.286 109.451 1.00 87.00 758 SER A C 1
ATOM 5629 O O . SER A 1 758 ? -81.547 46.795 110.472 1.00 87.00 758 SER A O 1
ATOM 5631 N N . SER A 1 759 ? -81.802 48.547 109.075 1.00 86.19 759 SER A N 1
ATOM 5632 C CA . SER A 1 759 ? -81.011 49.553 109.797 1.00 86.19 759 SER A CA 1
ATOM 5633 C C . SER A 1 759 ? -79.502 49.324 109.921 1.00 86.19 759 SER A C 1
ATOM 5635 O O . SER A 1 759 ? -78.845 50.337 110.087 1.00 86.19 759 SER A O 1
ATOM 5637 N N . MET A 1 760 ? -78.965 48.125 109.660 1.00 84.75 760 MET A N 1
ATOM 5638 C CA . MET A 1 760 ? -77.523 47.842 109.781 1.00 84.75 760 MET A CA 1
ATOM 5639 C C . MET A 1 760 ? -76.615 48.816 109.014 1.00 84.75 760 MET A C 1
ATOM 5641 O O . MET A 1 760 ? -76.722 48.951 107.783 1.00 84.75 760 MET A O 1
ATOM 5645 N N . GLU A 1 761 ? -75.683 49.459 109.701 1.00 86.31 761 GLU A N 1
ATOM 5646 C CA . GLU A 1 761 ? -74.642 50.287 109.119 1.00 86.31 761 GLU A CA 1
ATOM 5647 C C . GLU A 1 761 ? -73.664 49.472 108.249 1.00 86.31 761 GLU A C 1
ATOM 5649 O O . GLU A 1 761 ? -73.530 48.250 108.322 1.00 86.31 761 GLU A O 1
ATOM 5654 N N . SER A 1 762 ? -72.962 50.164 107.346 1.00 82.06 762 SER A N 1
ATOM 5655 C CA . SER A 1 762 ? -71.971 49.518 106.481 1.00 82.06 762 SER A CA 1
ATOM 5656 C C . SER A 1 762 ? -70.821 48.953 107.317 1.00 82.06 762 SER A C 1
ATOM 5658 O O . SER A 1 762 ? -70.095 49.716 107.953 1.00 82.06 762 SER A O 1
ATOM 5660 N N . GLY A 1 763 ? -70.586 47.646 107.205 1.00 77.50 763 GLY A N 1
ATOM 5661 C CA . GLY A 1 763 ? -69.528 46.937 107.927 1.00 77.50 763 GLY A CA 1
ATOM 5662 C C . GLY A 1 763 ? -69.996 46.137 109.144 1.00 77.50 763 GLY A C 1
ATOM 5663 O O . GLY A 1 763 ? -69.189 45.368 109.657 1.00 77.50 763 GLY A O 1
ATOM 5664 N N . GLU A 1 764 ? -71.254 46.270 109.562 1.00 86.19 764 GLU A N 1
ATOM 5665 C CA . GLU A 1 764 ? -71.857 45.412 110.592 1.00 86.19 764 GLU A CA 1
ATOM 5666 C C . GLU A 1 764 ? -72.247 44.051 110.016 1.00 86.19 764 GLU A C 1
ATOM 5668 O O . GLU A 1 764 ? -72.479 43.924 108.806 1.00 86.19 764 GLU A O 1
ATOM 5673 N N . ASP A 1 765 ? -72.298 43.022 110.859 1.00 85.38 765 ASP A N 1
ATOM 5674 C CA . ASP A 1 765 ? -72.472 41.648 110.417 1.00 85.38 765 ASP A CA 1
ATOM 5675 C C . ASP A 1 765 ? -73.405 40.808 111.293 1.00 85.38 765 ASP A C 1
ATOM 5677 O O . ASP A 1 765 ? -73.597 41.021 112.483 1.00 85.38 765 ASP A O 1
ATOM 5681 N N . PHE A 1 766 ? -73.983 39.788 110.666 1.00 89.12 766 PHE A N 1
ATOM 5682 C CA . PHE A 1 766 ? -74.580 38.670 111.380 1.00 89.12 766 PHE A CA 1
ATOM 5683 C C . PHE A 1 766 ? -73.937 37.383 110.881 1.00 89.12 766 PHE A C 1
ATOM 5685 O O . PHE A 1 766 ? -73.442 37.289 109.754 1.00 89.12 766 PHE A O 1
ATOM 5692 N N . TRP A 1 767 ? -73.913 36.359 111.717 1.00 90.19 767 TRP A N 1
ATOM 5693 C CA . TRP A 1 767 ? -73.229 35.120 111.395 1.00 90.19 767 TRP A CA 1
ATOM 5694 C C . TRP A 1 767 ? -74.014 33.891 111.824 1.00 90.19 767 TRP A C 1
ATOM 5696 O O . TRP A 1 767 ? -74.816 33.892 112.762 1.00 90.19 767 TRP A O 1
ATOM 5706 N N . VAL A 1 768 ? -73.735 32.800 111.121 1.00 93.25 768 VAL A N 1
ATOM 5707 C CA . VAL A 1 768 ? -74.259 31.471 111.405 1.00 93.25 768 VAL A CA 1
ATOM 5708 C C . VAL A 1 768 ? -73.179 30.688 112.121 1.00 93.25 768 VAL A C 1
ATOM 5710 O O . VAL A 1 768 ? -72.038 30.595 111.658 1.00 93.25 768 VAL A O 1
ATOM 5713 N N . GLN A 1 769 ? -73.539 30.098 113.254 1.00 94.00 769 GLN A N 1
ATOM 5714 C CA . GLN A 1 769 ? -72.678 29.190 113.989 1.00 94.00 769 GLN A CA 1
ATOM 5715 C C . GLN A 1 769 ? -73.220 27.769 113.978 1.00 94.00 769 GLN A C 1
ATOM 5717 O O . GLN A 1 769 ? -74.416 27.518 114.128 1.00 94.00 769 GLN A O 1
ATOM 5722 N N . TYR A 1 770 ? -72.286 26.836 113.877 1.00 94.56 770 TYR A N 1
ATOM 5723 C CA . TYR A 1 770 ? -72.510 25.409 113.973 1.00 94.56 770 TYR A CA 1
ATOM 5724 C C . TYR A 1 770 ? -71.871 24.874 115.253 1.00 94.56 770 TYR A C 1
ATOM 5726 O O . TYR A 1 770 ? -70.703 25.142 115.552 1.00 94.56 770 TYR A O 1
ATOM 5734 N N . TYR A 1 771 ? -72.639 24.115 116.027 1.00 93.81 771 TYR A N 1
ATOM 5735 C CA . TYR A 1 771 ? -72.139 23.418 117.201 1.00 93.81 771 TYR A CA 1
ATOM 5736 C C . TYR A 1 771 ? -71.594 22.054 116.792 1.00 93.81 771 TYR A C 1
ATOM 5738 O O . TYR A 1 771 ? -72.352 21.143 116.463 1.00 93.81 771 TYR A O 1
ATOM 5746 N N . ASN A 1 772 ? -70.277 21.891 116.867 1.00 86.44 772 ASN A N 1
ATOM 5747 C CA . ASN A 1 772 ? -69.588 20.670 116.439 1.00 86.44 772 ASN A CA 1
ATOM 5748 C C . ASN A 1 772 ? -69.606 19.533 117.483 1.00 86.44 772 ASN A C 1
ATOM 5750 O O . ASN A 1 772 ? -68.873 18.552 117.351 1.00 86.44 772 ASN A O 1
ATOM 5754 N N . GLY A 1 773 ? -70.413 19.680 118.539 1.00 85.75 773 GLY A N 1
ATOM 5755 C CA . GLY A 1 773 ? -70.530 18.740 119.656 1.00 85.75 773 GLY A CA 1
ATOM 5756 C C . GLY A 1 773 ? -69.725 19.143 120.892 1.00 85.75 773 GLY A C 1
ATOM 5757 O O . GLY A 1 773 ? -69.956 18.586 121.962 1.00 85.75 773 GLY A O 1
ATOM 5758 N N . SER A 1 774 ? -68.817 20.120 120.768 1.00 88.00 774 SER A N 1
ATOM 5759 C CA . SER A 1 774 ? -68.052 20.682 121.894 1.00 88.00 774 SER A CA 1
ATOM 5760 C C . SER A 1 774 ? -68.169 22.202 121.982 1.00 88.00 774 SER A C 1
ATOM 5762 O O . SER A 1 774 ? -68.495 22.734 123.044 1.00 88.00 774 SER A O 1
ATOM 5764 N N . THR A 1 775 ? -67.940 22.909 120.875 1.00 92.12 775 THR A N 1
ATOM 5765 C CA . THR A 1 775 ? -67.895 24.376 120.818 1.00 92.12 775 THR A CA 1
ATOM 5766 C C . THR A 1 775 ? -68.723 24.909 119.653 1.00 92.12 775 THR A C 1
ATOM 5768 O O . THR A 1 775 ? -68.901 24.242 118.634 1.00 92.12 775 THR A O 1
ATOM 5771 N N . TRP A 1 776 ? -69.224 26.136 119.796 1.00 93.06 776 TRP A N 1
ATOM 5772 C CA . TRP A 1 776 ? -69.806 26.875 118.677 1.00 93.06 776 TRP A CA 1
ATOM 5773 C C . TRP A 1 776 ? -68.693 27.367 117.753 1.00 93.06 776 TRP A C 1
ATOM 5775 O O . TRP A 1 776 ? -67.648 27.820 118.223 1.00 93.06 776 TRP A O 1
ATOM 5785 N N . GLN A 1 777 ? -68.889 27.226 116.446 1.00 92.38 777 GLN A N 1
ATOM 5786 C CA . GLN A 1 777 ? -67.953 27.653 115.409 1.00 92.38 777 GLN A CA 1
ATOM 5787 C C . GLN A 1 777 ? -68.707 28.498 114.391 1.00 92.38 777 GLN A C 1
ATOM 5789 O O . GLN A 1 777 ? -69.736 28.050 113.892 1.00 92.38 777 GLN A O 1
ATOM 5794 N N . THR A 1 778 ? -68.204 29.683 114.056 1.00 92.69 778 THR A N 1
ATOM 5795 C CA . THR A 1 778 ? -68.760 30.463 112.946 1.00 92.69 778 THR A CA 1
ATOM 5796 C C . THR A 1 778 ? -68.474 29.745 111.627 1.00 92.69 778 THR A C 1
ATOM 5798 O O . THR A 1 778 ? -67.324 29.419 111.329 1.00 92.69 778 THR A O 1
ATOM 5801 N N . VAL A 1 779 ? -69.535 29.450 110.876 1.00 89.75 779 VAL A N 1
ATOM 5802 C CA . VAL A 1 779 ? -69.488 28.758 109.575 1.00 89.75 779 VAL A CA 1
ATOM 5803 C C . VAL A 1 779 ? -69.820 29.685 108.411 1.00 89.75 779 VAL A C 1
ATOM 5805 O O . VAL A 1 779 ? -69.439 29.397 107.283 1.00 89.75 779 VAL A O 1
ATOM 5808 N N . ALA A 1 780 ? -70.475 30.812 108.684 1.00 90.31 780 ALA A N 1
ATOM 5809 C CA . ALA A 1 780 ? -70.662 31.891 107.726 1.00 90.31 780 ALA A CA 1
ATOM 5810 C C . ALA A 1 780 ? -70.824 33.220 108.460 1.00 90.31 780 ALA A C 1
ATOM 5812 O O . ALA A 1 780 ? -71.473 33.253 109.502 1.00 90.31 780 ALA A O 1
ATOM 5813 N N . THR A 1 781 ? -70.276 34.288 107.890 1.00 88.06 781 THR A N 1
ATOM 5814 C CA . THR A 1 781 ? -70.471 35.678 108.313 1.00 88.06 781 THR A CA 1
ATOM 5815 C C . THR A 1 781 ? -71.013 36.440 107.114 1.00 88.06 781 THR A C 1
ATOM 5817 O O . THR A 1 781 ? -70.531 36.232 106.002 1.00 88.06 781 THR A O 1
ATOM 5820 N N . PHE A 1 782 ? -72.010 37.284 107.341 1.00 87.19 782 PHE A N 1
ATOM 5821 C CA . PHE A 1 782 ? -72.645 38.117 106.332 1.00 87.19 782 PHE A CA 1
ATOM 5822 C C . PHE A 1 782 ? -72.529 39.567 106.784 1.00 87.19 782 PHE A C 1
ATOM 5824 O O . PHE A 1 782 ? -73.038 39.910 107.847 1.00 87.19 782 PHE A O 1
ATOM 5831 N N . THR A 1 783 ? -71.886 40.412 105.983 1.00 85.75 783 THR A N 1
ATOM 5832 C CA . THR A 1 783 ? -71.599 41.808 106.337 1.00 85.75 783 THR A CA 1
ATOM 5833 C C . THR A 1 783 ? -72.398 42.788 105.472 1.00 85.75 783 THR A C 1
ATOM 5835 O O . THR A 1 783 ? -72.367 42.729 104.237 1.00 85.75 783 THR A O 1
ATOM 5838 N N . SER A 1 784 ? -73.075 43.749 106.103 1.00 82.75 784 SER A N 1
ATOM 5839 C CA . SER A 1 784 ? -73.826 44.822 105.444 1.00 82.75 784 SER A CA 1
ATOM 5840 C C . SER A 1 784 ? -72.910 45.687 104.570 1.00 82.75 784 SER A C 1
ATOM 5842 O O . SER A 1 784 ? -71.822 46.109 104.971 1.00 82.75 784 SER A O 1
ATOM 5844 N N . GLY A 1 785 ? -73.335 45.936 103.330 1.00 76.62 785 GLY A N 1
ATOM 5845 C CA . GLY A 1 785 ? -72.565 46.652 102.309 1.00 76.62 785 GLY A CA 1
ATOM 5846 C C . GLY A 1 785 ? -71.558 45.785 101.542 1.00 76.62 785 GLY A C 1
ATOM 5847 O O . GLY A 1 785 ? -71.090 46.223 100.489 1.00 76.62 785 GLY A O 1
ATOM 5848 N N . THR A 1 786 ? -71.268 44.567 102.017 1.00 83.69 786 THR A N 1
ATOM 5849 C CA . THR A 1 786 ? -70.425 43.583 101.312 1.00 83.69 786 THR A CA 1
ATOM 5850 C C . THR A 1 786 ? -71.270 42.444 100.749 1.00 83.69 786 THR A C 1
ATOM 5852 O O . THR A 1 786 ? -71.302 42.251 99.535 1.00 83.69 786 THR A O 1
ATOM 5855 N N . ASP A 1 787 ? -71.988 41.731 101.618 1.00 77.69 787 ASP A N 1
ATOM 5856 C CA . ASP A 1 787 ? -72.731 40.517 101.264 1.00 77.69 787 ASP A CA 1
ATOM 5857 C C . ASP A 1 787 ? -74.225 40.784 101.066 1.00 77.69 787 ASP A C 1
ATOM 5859 O O . ASP A 1 787 ? -74.886 40.104 100.283 1.00 77.69 787 ASP A O 1
ATOM 5863 N N . PHE A 1 788 ? -74.764 41.801 101.741 1.00 81.94 788 PHE A N 1
ATOM 5864 C CA . PHE A 1 788 ? -76.159 42.206 101.598 1.00 81.94 788 PHE A CA 1
ATOM 5865 C C . PHE A 1 788 ? -76.346 43.717 101.742 1.00 81.94 788 PHE A C 1
ATOM 5867 O O . PHE A 1 788 ? -75.442 44.474 102.090 1.00 81.94 788 PHE A O 1
ATOM 5874 N N . SER A 1 789 ? -77.562 44.172 101.456 1.00 83.19 789 SER A N 1
ATOM 5875 C CA . SER A 1 789 ? -78.018 45.539 101.709 1.00 83.19 789 SER A CA 1
ATOM 5876 C C . SER A 1 789 ? -79.323 45.503 102.487 1.00 83.19 789 SER A C 1
ATOM 5878 O O . SER A 1 789 ? -80.153 44.618 102.258 1.00 83.19 789 SER A O 1
ATOM 5880 N N . ASN A 1 790 ? -79.524 46.486 103.364 1.00 85.56 790 ASN A N 1
ATOM 5881 C CA . ASN A 1 790 ? -80.750 46.600 104.142 1.00 85.56 790 ASN A CA 1
ATOM 5882 C C . ASN A 1 790 ? -82.001 46.612 103.261 1.00 85.56 790 ASN A C 1
ATOM 5884 O O . ASN A 1 790 ? -82.030 47.175 102.165 1.00 85.56 790 ASN A O 1
ATOM 5888 N N . ASN A 1 791 ? -83.074 46.063 103.818 1.00 84.62 791 ASN A N 1
ATOM 5889 C CA . ASN A 1 791 ? -84.416 45.999 103.264 1.00 84.62 791 ASN A CA 1
ATOM 5890 C C . ASN A 1 791 ? -84.615 45.082 102.043 1.00 84.62 791 ASN A C 1
ATOM 5892 O O . ASN A 1 791 ? -85.698 45.115 101.454 1.00 84.62 791 ASN A O 1
ATOM 5896 N N . VAL A 1 792 ? -83.635 44.237 101.706 1.00 81.75 792 VAL A N 1
ATOM 5897 C CA . VAL A 1 792 ? -83.700 43.242 100.619 1.00 81.75 792 VAL A CA 1
ATOM 5898 C C . VAL A 1 792 ? -83.615 41.825 101.194 1.00 81.75 792 VAL A C 1
ATOM 5900 O O . VAL A 1 792 ? -82.876 41.599 102.148 1.00 81.75 792 VAL A O 1
ATOM 5903 N N . PHE A 1 793 ? -84.377 40.887 100.621 1.00 82.06 793 PHE A N 1
ATOM 5904 C CA . PHE A 1 793 ? -84.290 39.464 100.961 1.00 82.06 793 PHE A CA 1
ATOM 5905 C C . PHE A 1 793 ? -83.183 38.762 100.178 1.00 82.06 793 PHE A C 1
ATOM 5907 O O . PHE A 1 793 ? -83.066 38.955 98.966 1.00 82.06 793 PHE A O 1
ATOM 5914 N N . TYR A 1 794 ? -82.450 37.888 100.857 1.00 79.69 794 TYR A N 1
ATOM 5915 C CA . TYR A 1 794 ? -81.415 37.035 100.280 1.00 79.69 794 TYR A CA 1
ATOM 5916 C C . TYR A 1 794 ? -81.634 35.584 100.704 1.00 79.69 794 TYR A C 1
ATOM 5918 O O . TYR A 1 794 ? -82.052 35.343 101.832 1.00 79.69 794 TYR A O 1
ATOM 5926 N N . ASN A 1 795 ? -81.323 34.643 99.808 1.00 87.12 795 ASN A N 1
ATOM 5927 C CA . ASN A 1 795 ? -81.171 33.226 100.136 1.00 87.12 795 ASN A CA 1
ATOM 5928 C C . ASN A 1 795 ? -79.682 32.928 100.325 1.00 87.12 795 ASN A C 1
ATOM 5930 O O . ASN A 1 795 ? -78.877 33.234 99.439 1.00 87.12 795 ASN A O 1
ATOM 5934 N N . ALA A 1 796 ? -79.323 32.333 101.453 1.00 75.12 796 ALA A N 1
ATOM 5935 C CA . ALA A 1 796 ? -77.969 31.921 101.767 1.00 75.12 796 ALA A CA 1
ATOM 5936 C C . ALA A 1 796 ? -77.892 30.402 101.916 1.00 75.12 796 ALA A C 1
ATOM 5938 O O . ALA A 1 796 ? -78.656 29.813 102.671 1.00 75.12 796 ALA A O 1
ATOM 5939 N N . VAL A 1 797 ? -76.907 29.786 101.250 1.00 85.31 797 VAL A N 1
ATOM 5940 C CA . VAL A 1 797 ? -76.559 28.368 101.424 1.00 85.31 797 VAL A CA 1
ATOM 5941 C C . VAL A 1 797 ? -75.162 28.263 102.025 1.00 85.31 797 VAL A C 1
ATOM 5943 O O . VAL A 1 797 ? -74.167 28.612 101.389 1.00 85.31 797 VAL A O 1
ATOM 5946 N N . VAL A 1 798 ? -75.076 27.750 103.246 1.00 81.94 798 VAL A N 1
ATOM 5947 C CA . VAL A 1 798 ? -73.833 27.541 103.992 1.00 81.94 798 VAL A CA 1
ATOM 5948 C C . VAL A 1 798 ? -73.498 26.057 103.980 1.00 81.94 798 VAL A C 1
ATOM 5950 O O . VAL A 1 798 ? -74.224 25.252 104.557 1.00 81.94 798 VAL A O 1
ATOM 5953 N N . SER A 1 799 ? -72.395 25.688 103.325 1.00 86.38 799 SER A N 1
ATOM 5954 C CA . SER A 1 799 ? -71.915 24.300 103.290 1.00 86.38 799 SER A CA 1
ATOM 5955 C C . SER A 1 799 ? -70.910 24.045 104.409 1.00 86.38 799 SER A C 1
ATOM 5957 O O . SER A 1 799 ? -70.000 24.838 104.641 1.00 86.38 799 SER A O 1
ATOM 5959 N N . ILE A 1 800 ? -71.064 22.917 105.089 1.00 85.50 800 ILE A N 1
ATOM 5960 C CA . ILE A 1 800 ? -70.195 22.458 106.166 1.00 85.50 800 ILE A CA 1
ATOM 5961 C C . ILE A 1 800 ? -69.703 21.074 105.751 1.00 85.50 800 ILE A C 1
ATOM 5963 O O . ILE A 1 800 ? -70.498 20.153 105.605 1.00 85.50 800 ILE A O 1
ATOM 5967 N N . SER A 1 801 ? -68.399 20.915 105.546 1.00 84.38 801 SER A N 1
ATOM 5968 C CA . SER A 1 801 ? -67.800 19.625 105.185 1.00 84.38 801 SER A CA 1
ATOM 5969 C C . SER A 1 801 ? -67.313 18.879 106.425 1.00 84.38 801 SER A C 1
ATOM 5971 O O . SER A 1 801 ? -66.696 19.487 107.309 1.00 84.38 801 SER A O 1
ATOM 5973 N N . SER A 1 802 ? -67.488 17.553 106.459 1.00 82.44 802 SER A N 1
ATOM 5974 C CA . SER A 1 802 ? -66.943 16.708 107.534 1.00 82.44 802 SER A CA 1
ATOM 5975 C C . SER A 1 802 ? -65.408 16.683 107.544 1.00 82.44 802 SER A C 1
ATOM 5977 O O . SER A 1 802 ? -64.786 16.329 108.544 1.00 82.44 802 SER A O 1
ATOM 5979 N N . SER A 1 803 ? -64.774 17.121 106.448 1.00 81.75 803 SER A N 1
ATOM 5980 C CA . SER A 1 803 ? -63.324 17.321 106.377 1.00 81.75 803 SER A CA 1
ATOM 5981 C C . SER A 1 803 ? -62.836 18.561 107.136 1.00 81.75 803 SER A C 1
ATOM 5983 O O . SER A 1 803 ? -61.643 18.666 107.409 1.00 81.75 803 SER A O 1
ATOM 5985 N N . GLN A 1 804 ? -63.719 19.523 107.426 1.00 81.75 804 GLN A N 1
ATOM 5986 C CA . GLN A 1 804 ? -63.376 20.797 108.075 1.00 81.75 804 GLN A CA 1
ATOM 5987 C C . GLN A 1 804 ? -63.970 20.916 109.479 1.00 81.75 804 GLN A C 1
ATOM 5989 O O . GLN A 1 804 ? -63.343 21.496 110.364 1.00 81.75 804 GLN A O 1
ATOM 5994 N N . TYR A 1 805 ? -65.154 20.346 109.697 1.00 86.31 805 TYR A N 1
ATOM 5995 C CA . TYR A 1 805 ? -65.867 20.408 110.965 1.00 86.31 805 TYR A CA 1
ATOM 5996 C C . TYR A 1 805 ? -66.218 19.004 111.451 1.00 86.31 805 TYR A C 1
ATOM 5998 O O . TYR A 1 805 ? -66.565 18.124 110.671 1.00 86.31 805 TYR A O 1
ATOM 6006 N N . SER A 1 806 ? -66.164 18.800 112.768 1.00 88.50 806 SER A N 1
ATOM 6007 C CA . SER A 1 806 ? -66.622 17.551 113.383 1.00 88.50 806 SER A CA 1
ATOM 6008 C C . SER A 1 806 ? -68.140 17.410 113.244 1.00 88.50 806 SER A C 1
ATOM 6010 O O . SER A 1 806 ? -68.878 18.364 113.504 1.00 88.50 806 SER A O 1
ATOM 6012 N N . PHE A 1 807 ? -68.604 16.223 112.848 1.00 92.50 807 PHE A N 1
ATOM 6013 C CA . PHE A 1 807 ? -70.020 15.878 112.687 1.00 92.50 807 PHE A CA 1
ATOM 6014 C C . PHE A 1 807 ? -70.461 14.978 113.848 1.00 92.50 807 PHE A C 1
ATOM 6016 O O . PHE A 1 807 ? -70.274 13.761 113.796 1.00 92.50 807 PHE A O 1
ATOM 6023 N N . PRO A 1 808 ? -70.972 15.559 114.945 1.00 90.62 808 PRO A N 1
ATOM 6024 C CA . PRO A 1 808 ? -71.361 14.811 116.127 1.00 90.62 808 PRO A CA 1
ATOM 6025 C C . PRO A 1 808 ? -72.787 14.258 115.998 1.00 90.62 808 PRO A C 1
ATOM 6027 O O . PRO A 1 808 ? -73.516 14.534 115.046 1.00 90.62 808 PRO A O 1
ATOM 6030 N N . THR A 1 809 ? -73.227 13.554 117.038 1.00 90.12 809 THR A N 1
ATOM 6031 C CA . THR A 1 809 ? -74.614 13.091 117.163 1.00 90.12 809 THR A CA 1
ATOM 6032 C C . THR A 1 809 ? -75.574 14.148 117.747 1.00 90.12 809 THR A C 1
ATOM 6034 O O . THR A 1 809 ? -76.759 13.881 117.924 1.00 90.12 809 THR A O 1
ATOM 6037 N N . ASN A 1 810 ? -75.079 15.341 118.102 1.00 89.75 810 ASN A N 1
ATOM 6038 C CA . ASN A 1 810 ? -75.827 16.397 118.799 1.00 89.75 810 ASN A CA 1
ATOM 6039 C C . ASN A 1 810 ? -75.601 17.805 118.206 1.00 89.75 810 ASN A C 1
ATOM 6041 O O . ASN A 1 810 ? -75.568 18.792 118.947 1.00 89.75 810 ASN A O 1
ATOM 6045 N N . ALA A 1 811 ? -75.431 17.903 116.888 1.00 92.44 811 ALA A N 1
ATOM 6046 C CA . ALA A 1 811 ? -75.143 19.150 116.186 1.00 92.44 811 ALA A CA 1
ATOM 6047 C C . ALA A 1 811 ? -76.280 20.176 116.296 1.00 92.44 811 ALA A C 1
ATOM 6049 O O . ALA A 1 811 ? -77.454 19.815 116.328 1.00 92.44 811 ALA A O 1
ATOM 6050 N N . LYS A 1 812 ? -75.947 21.469 116.334 1.00 93.62 812 LYS A N 1
ATOM 6051 C CA . LYS A 1 812 ? -76.922 22.566 116.474 1.00 93.62 812 LYS A CA 1
ATOM 6052 C C . LYS A 1 812 ? -76.559 23.752 115.598 1.00 93.62 812 LYS A C 1
ATOM 6054 O O . LYS A 1 812 ? -75.384 23.949 115.298 1.00 93.62 812 LYS A O 1
ATOM 6059 N N . LEU A 1 813 ? -77.564 24.558 115.267 1.00 93.88 813 LEU A N 1
ATOM 6060 C CA . LEU A 1 813 ? -77.411 25.814 114.542 1.00 93.88 813 LEU A CA 1
ATOM 6061 C C . LEU A 1 813 ? -77.759 26.988 115.449 1.00 93.88 813 LEU A C 1
ATOM 6063 O O . LEU A 1 813 ? -78.610 26.870 116.338 1.00 93.88 813 LEU A O 1
ATOM 6067 N N . ARG A 1 814 ? -77.087 28.109 115.215 1.00 92.06 814 ARG A N 1
ATOM 6068 C CA . ARG A 1 814 ? -77.339 29.391 115.864 1.00 92.06 814 ARG A CA 1
ATOM 6069 C C . ARG A 1 814 ? -77.130 30.512 114.854 1.00 92.06 814 ARG A C 1
ATOM 6071 O O . ARG A 1 814 ? -76.158 30.471 114.109 1.00 92.06 814 ARG A O 1
ATOM 6078 N N . PHE A 1 815 ? -77.993 31.515 114.901 1.00 93.06 815 PHE A N 1
ATOM 6079 C CA . PHE A 1 815 ? -77.840 32.772 114.173 1.00 93.06 815 PHE A CA 1
ATOM 6080 C C . PHE A 1 815 ? -77.593 33.881 115.194 1.00 93.06 815 PHE A C 1
ATOM 6082 O O . PHE A 1 815 ? -78.224 33.874 116.256 1.00 93.06 815 PHE A O 1
ATOM 6089 N N . MET A 1 816 ? -76.637 34.769 114.923 1.00 87.88 816 MET A N 1
ATOM 6090 C CA . MET A 1 816 ? -76.255 35.845 115.843 1.00 87.88 816 MET A CA 1
ATOM 6091 C C . MET A 1 816 ? -75.934 37.140 115.103 1.00 87.88 816 MET A C 1
ATOM 6093 O O . MET A 1 816 ? -75.420 37.067 113.992 1.00 87.88 816 MET A O 1
ATOM 6097 N N . CYS A 1 817 ? -76.155 38.273 115.765 1.00 84.81 817 CYS A N 1
ATOM 6098 C CA . CYS A 1 817 ? -75.640 39.597 115.395 1.00 84.81 817 CYS A CA 1
ATOM 6099 C C . CYS A 1 817 ? -74.678 40.090 116.496 1.00 84.81 817 CYS A C 1
ATOM 6101 O O . CYS A 1 817 ? -74.671 39.513 117.597 1.00 84.81 817 CYS A O 1
ATOM 6103 N N . ASP A 1 818 ? -73.848 41.097 116.212 1.00 73.19 818 ASP A N 1
ATOM 6104 C CA . ASP A 1 818 ? -72.993 41.747 117.209 1.00 73.19 818 ASP A CA 1
ATOM 6105 C C . ASP A 1 818 ? -73.793 42.602 118.217 1.00 73.19 818 ASP A C 1
ATOM 6107 O O . ASP A 1 818 ? -74.917 42.237 118.547 1.00 73.19 818 ASP A O 1
ATOM 6111 N N . ALA A 1 819 ? -73.140 43.547 118.900 1.00 64.12 819 ALA A N 1
ATOM 6112 C CA . ALA A 1 819 ? -73.693 44.287 120.039 1.00 64.12 819 ALA A CA 1
ATOM 6113 C C . ALA A 1 819 ? -73.349 45.778 119.906 1.00 64.12 819 ALA A C 1
ATOM 6115 O O . ALA A 1 819 ? -72.431 46.266 120.577 1.00 64.12 819 ALA A O 1
ATOM 6116 N N . SER A 1 820 ? -74.012 46.474 118.986 1.00 66.50 820 SER A N 1
ATOM 6117 C CA . SER A 1 820 ? -73.672 47.824 118.523 1.00 66.50 820 SER A CA 1
ATOM 6118 C C . SER A 1 820 ? -74.562 48.951 119.088 1.00 66.50 820 SER A C 1
ATOM 6120 O O . SER A 1 820 ? -74.225 50.126 118.918 1.00 66.50 820 SER A O 1
ATOM 6122 N N . ASP A 1 821 ? -75.584 48.640 119.905 1.00 62.41 821 ASP A N 1
ATOM 6123 C CA . ASP A 1 821 ? -76.435 49.617 120.637 1.00 62.41 821 ASP A CA 1
ATOM 6124 C C . ASP A 1 821 ? -77.228 50.600 119.719 1.00 62.41 821 ASP A C 1
ATOM 6126 O O . ASP A 1 821 ? -77.712 51.660 120.146 1.00 62.41 821 ASP A O 1
ATOM 6130 N N . ASN A 1 822 ? -77.399 50.241 118.448 1.00 67.19 822 ASN A N 1
ATOM 6131 C CA . ASN A 1 822 ? -78.178 50.873 117.374 1.00 67.19 822 ASN A CA 1
ATOM 6132 C C . ASN A 1 822 ? -79.301 49.912 116.924 1.00 67.19 822 ASN A C 1
ATOM 6134 O O . ASN A 1 822 ? -79.319 48.745 117.273 1.00 67.19 822 ASN A O 1
ATOM 6138 N N . ARG A 1 823 ? -80.352 50.414 116.261 1.00 70.75 823 ARG A N 1
ATOM 6139 C CA . ARG A 1 823 ? -81.601 49.649 116.026 1.00 70.75 823 ARG A CA 1
ATOM 6140 C C . ARG A 1 823 ? -81.497 48.634 114.884 1.00 70.75 823 ARG A C 1
ATOM 6142 O O . ARG A 1 823 ? -82.273 48.732 113.925 1.00 70.75 823 ARG A O 1
ATOM 6149 N N . ASP A 1 824 ? -80.565 47.706 114.996 1.00 78.94 824 ASP A N 1
ATOM 6150 C CA . ASP A 1 824 ? -80.238 46.751 113.948 1.00 78.94 824 ASP A CA 1
ATOM 6151 C C . ASP A 1 824 ? -81.047 45.474 114.104 1.00 78.94 824 ASP A C 1
ATOM 6153 O O . ASP A 1 824 ? -80.997 44.797 115.130 1.00 78.94 824 ASP A O 1
ATOM 6157 N N . ASP A 1 825 ? -81.827 45.171 113.066 1.00 87.88 825 ASP A N 1
ATOM 6158 C CA . ASP A 1 825 ? -82.744 44.038 113.065 1.00 87.88 825 ASP A CA 1
ATOM 6159 C C . ASP A 1 825 ? -82.414 43.100 111.897 1.00 87.88 825 ASP A C 1
ATOM 6161 O O . ASP A 1 825 ? -82.410 43.521 110.731 1.00 87.88 825 ASP A O 1
ATOM 6165 N N . VAL A 1 826 ? -82.207 41.812 112.178 1.00 90.44 826 VAL A N 1
ATOM 6166 C CA . VAL A 1 826 ? -82.047 40.771 111.149 1.00 90.44 826 VAL A CA 1
ATOM 6167 C C . VAL A 1 826 ? -83.176 39.755 111.248 1.00 90.44 826 VAL A C 1
ATOM 6169 O O . VAL A 1 826 ? -83.294 39.013 112.223 1.00 90.44 826 VAL A O 1
ATOM 6172 N N . TYR A 1 827 ? -83.979 39.693 110.188 1.00 92.69 827 TYR A N 1
ATOM 6173 C CA . TYR A 1 827 ? -85.104 38.778 110.054 1.00 92.69 827 TYR A CA 1
ATOM 6174 C C . TYR A 1 827 ? -84.653 37.523 109.298 1.00 92.69 827 TYR A C 1
ATOM 6176 O O . TYR A 1 827 ? -84.234 37.640 108.147 1.00 92.69 827 TYR A O 1
ATOM 6184 N N . ILE A 1 828 ? -84.734 36.346 109.925 1.00 92.56 828 ILE A N 1
ATOM 6185 C CA . ILE A 1 828 ? -84.384 35.034 109.352 1.00 92.56 828 ILE A CA 1
ATOM 6186 C C . ILE A 1 828 ? -85.646 34.183 109.173 1.00 92.56 828 ILE A C 1
ATOM 6188 O O . ILE A 1 828 ? -86.489 34.123 110.072 1.00 92.56 828 ILE A O 1
ATOM 6192 N N . ASP A 1 829 ? -85.750 33.504 108.033 1.00 89.44 829 ASP A N 1
ATOM 6193 C CA . ASP A 1 829 ? -86.908 32.709 107.629 1.00 89.44 829 ASP A CA 1
ATOM 6194 C C . ASP A 1 829 ? -86.505 31.484 106.772 1.00 89.44 829 ASP A C 1
ATOM 6196 O O . ASP A 1 829 ? -85.394 31.432 106.243 1.00 89.44 829 ASP A O 1
ATOM 6200 N N . GLU A 1 830 ? -87.400 30.500 106.647 1.00 89.56 830 GLU A N 1
ATOM 6201 C CA . GLU A 1 830 ? -87.265 29.275 105.833 1.00 89.56 830 GLU A CA 1
ATOM 6202 C C . GLU A 1 830 ? -85.899 28.563 105.939 1.00 89.56 830 GLU A C 1
ATOM 6204 O O . GLU A 1 830 ? -85.200 28.363 104.943 1.00 89.56 830 GLU A O 1
ATOM 6209 N N . ILE A 1 831 ? -85.500 28.162 107.147 1.00 92.19 831 ILE A N 1
ATOM 6210 C CA . ILE A 1 831 ? -84.214 27.491 107.370 1.00 92.19 831 ILE A CA 1
ATOM 6211 C C . ILE A 1 831 ? -84.343 25.994 107.054 1.00 92.19 831 ILE A C 1
ATOM 6213 O O . ILE A 1 831 ? -85.025 25.282 107.782 1.00 92.19 831 ILE A O 1
ATOM 6217 N N . GLU A 1 832 ? -83.635 25.489 106.042 1.00 90.75 832 GLU A N 1
ATOM 6218 C CA . GLU A 1 832 ? -83.452 24.065 105.731 1.00 90.75 832 GLU A CA 1
ATOM 6219 C C . GLU A 1 832 ? -82.029 23.600 106.079 1.00 90.75 832 GLU A C 1
ATOM 6221 O O . GLU A 1 832 ? -81.040 24.097 105.547 1.00 90.75 832 GLU A O 1
ATOM 6226 N N . PHE A 1 833 ? -81.903 22.583 106.930 1.00 90.56 833 PHE A N 1
ATOM 6227 C CA . PHE A 1 833 ? -80.632 21.918 107.220 1.00 90.56 833 PHE A CA 1
ATOM 6228 C C . PHE A 1 833 ? -80.637 20.512 106.612 1.00 90.56 833 PHE A C 1
ATOM 6230 O O . PHE A 1 833 ? -81.515 19.721 106.946 1.00 90.56 833 PHE A O 1
ATOM 6237 N N . ARG A 1 834 ? -79.679 20.169 105.739 1.00 87.69 834 ARG A N 1
ATOM 6238 C CA . ARG A 1 834 ? -79.611 18.884 105.003 1.00 87.69 834 ARG A CA 1
ATOM 6239 C C . ARG A 1 834 ? -78.209 18.264 104.991 1.00 87.69 834 ARG A C 1
ATOM 6241 O O . ARG A 1 834 ? -77.230 18.973 105.185 1.00 87.69 834 ARG A O 1
ATOM 6248 N N . GLY A 1 835 ? -78.104 16.952 104.751 1.00 84.38 835 GLY A N 1
ATOM 6249 C CA . GLY A 1 835 ? -76.845 16.193 104.733 1.00 84.38 835 GLY A CA 1
ATOM 6250 C C . GLY A 1 835 ? -76.700 15.194 103.578 1.00 84.38 835 GLY A C 1
ATOM 6251 O O . GLY A 1 835 ? -77.669 14.556 103.174 1.00 84.38 835 GLY A O 1
ATOM 6252 N N . MET A 1 836 ? -75.491 15.061 103.023 1.00 79.19 836 MET A N 1
ATOM 6253 C CA . MET A 1 836 ? -75.149 14.135 101.936 1.00 79.19 836 MET A CA 1
ATOM 6254 C C . MET A 1 836 ? -74.564 12.851 102.532 1.00 79.19 836 MET A C 1
ATOM 6256 O O . MET A 1 836 ? -73.520 12.904 103.175 1.00 79.19 836 MET A O 1
ATOM 6260 N N . GLY A 1 837 ? -75.225 11.700 102.363 1.00 67.19 837 GLY A N 1
ATOM 6261 C CA . GLY A 1 837 ? -74.758 10.422 102.930 1.00 67.19 837 GLY A CA 1
ATOM 6262 C C . GLY A 1 837 ? -75.877 9.451 103.326 1.00 67.19 837 GLY A C 1
ATOM 6263 O O . GLY A 1 837 ? -76.991 9.859 103.642 1.00 67.19 837 GLY A O 1
ATOM 6264 N N . GLY A 1 838 ? -75.580 8.148 103.274 1.00 56.59 838 GLY A N 1
ATOM 6265 C CA . GLY A 1 838 ? -76.533 7.034 103.395 1.00 56.59 838 GLY A CA 1
ATOM 6266 C C . GLY A 1 838 ? -77.056 6.745 104.807 1.00 56.59 838 GLY A C 1
ATOM 6267 O O . GLY A 1 838 ? -76.770 5.685 105.361 1.00 56.59 838 GLY A O 1
ATOM 6268 N N . GLY A 1 839 ? -77.878 7.649 105.346 1.00 38.31 839 GLY A N 1
ATOM 6269 C CA . GLY A 1 839 ? -78.810 7.405 106.453 1.00 38.31 839 GLY A CA 1
ATOM 6270 C C . GLY A 1 839 ? -80.244 7.754 106.031 1.00 38.31 839 GLY A C 1
ATOM 6271 O O . GLY A 1 839 ? -80.486 8.787 105.419 1.00 38.31 839 GLY A O 1
ATOM 6272 N N . THR A 1 840 ? -81.201 6.864 106.292 1.00 34.78 840 THR A N 1
ATOM 6273 C CA . THR A 1 840 ? -82.583 6.901 105.775 1.00 34.78 840 THR A CA 1
ATOM 6274 C C . THR A 1 840 ? -83.490 7.964 106.416 1.00 34.78 840 THR A C 1
ATOM 6276 O O . THR A 1 840 ? -83.874 7.778 107.568 1.00 34.78 840 THR A O 1
ATOM 6279 N N . SER A 1 841 ? -83.971 8.948 105.638 1.00 32.22 841 SER A N 1
ATOM 6280 C CA . SER A 1 841 ? -85.366 9.461 105.668 1.00 32.22 841 SER A CA 1
ATOM 6281 C C . SER A 1 841 ? -85.618 10.508 104.566 1.00 32.22 841 SER A C 1
ATOM 6283 O O . SER A 1 841 ? -85.080 11.603 104.628 1.00 32.22 841 SER A O 1
ATOM 6285 N N . GLY A 1 842 ? -86.424 10.183 103.549 1.00 29.95 842 GLY A N 1
ATOM 6286 C CA . GLY A 1 842 ? -86.577 10.996 102.331 1.00 29.95 842 GLY A CA 1
ATOM 6287 C C . GLY A 1 842 ? -87.671 12.071 102.317 1.00 29.95 842 GLY A C 1
ATOM 6288 O O . GLY A 1 842 ? -88.505 12.126 103.205 1.00 29.95 842 GLY A O 1
ATOM 6289 N N . PHE A 1 843 ? -87.676 12.864 101.240 1.00 27.95 843 PHE A N 1
ATOM 6290 C CA . PHE A 1 843 ? -88.765 13.097 100.273 1.00 27.95 843 PHE A CA 1
ATOM 6291 C C . PHE A 1 843 ? -88.142 13.708 98.999 1.00 27.95 843 PHE A C 1
ATOM 6293 O O . PHE A 1 843 ? -87.073 14.306 99.046 1.00 27.95 843 PHE A O 1
ATOM 6300 N N . ALA A 1 844 ? -88.769 13.462 97.847 1.00 32.44 844 ALA A N 1
ATOM 6301 C CA . ALA A 1 844 ? -88.186 13.591 96.510 1.00 32.44 844 ALA A CA 1
ATOM 6302 C C . ALA A 1 844 ? -88.557 14.889 95.765 1.00 32.44 844 ALA A C 1
ATOM 6304 O O . ALA A 1 844 ? -89.700 15.334 95.870 1.00 32.44 844 ALA A O 1
ATOM 6305 N N . LYS A 1 845 ? -87.640 15.379 94.909 1.00 28.58 845 LYS A N 1
ATOM 6306 C CA . LYS A 1 845 ? -87.853 15.840 93.507 1.00 28.58 845 LYS A CA 1
ATOM 6307 C C . LYS A 1 845 ? -86.511 16.304 92.893 1.00 28.58 845 LYS A C 1
ATOM 6309 O O . LYS A 1 845 ? -85.845 17.136 93.491 1.00 28.58 845 LYS A O 1
ATOM 6314 N N . ASN A 1 846 ? -85.986 15.617 91.865 1.00 29.78 846 ASN A N 1
ATOM 6315 C CA . ASN A 1 846 ? -86.049 15.941 90.412 1.00 29.78 846 ASN A CA 1
ATOM 6316 C C . ASN A 1 846 ? -85.459 17.335 90.089 1.00 29.78 846 ASN A C 1
ATOM 6318 O O . ASN A 1 846 ? -86.029 18.317 90.542 1.00 29.78 846 ASN A O 1
ATOM 6322 N N . GLU A 1 847 ? -84.382 17.559 89.322 1.00 29.34 847 GLU A N 1
ATOM 6323 C CA . GLU A 1 847 ? -83.705 16.877 88.192 1.00 29.34 847 GLU A CA 1
ATOM 6324 C C . GLU A 1 847 ? -82.232 17.375 88.089 1.00 29.34 847 GLU A C 1
ATOM 6326 O O . GLU A 1 847 ? -81.956 18.498 88.521 1.00 29.34 847 GLU A O 1
ATOM 6331 N N . PRO A 1 848 ? -81.297 16.649 87.438 1.00 33.28 848 PRO A N 1
ATOM 6332 C CA . PRO A 1 848 ? -80.020 17.198 86.972 1.00 33.28 848 PRO A CA 1
ATOM 6333 C C . PRO A 1 848 ? -80.152 17.870 85.586 1.00 33.28 848 PRO A C 1
ATOM 6335 O O . PRO A 1 848 ? -80.713 17.301 84.651 1.00 33.28 848 PRO A O 1
ATOM 6338 N N . LEU A 1 849 ? -79.586 19.070 85.415 1.00 32.59 849 LEU A N 1
ATOM 6339 C CA . LEU A 1 849 ? -79.414 19.719 84.109 1.00 32.59 849 LEU A CA 1
ATOM 6340 C C . LEU A 1 849 ? -77.975 19.514 83.629 1.00 32.59 849 LEU A C 1
ATOM 6342 O O . LEU A 1 849 ? -77.071 20.133 84.181 1.00 32.59 849 LEU A O 1
ATOM 6346 N N . LEU A 1 850 ? -77.781 18.661 82.617 1.00 35.22 850 LEU A N 1
ATOM 6347 C CA . LEU A 1 850 ? -77.014 18.904 81.377 1.00 35.22 850 LEU A CA 1
ATOM 6348 C C . LEU A 1 850 ? -76.934 17.586 80.547 1.00 35.22 850 LEU A C 1
ATOM 6350 O O . LEU A 1 850 ? -76.738 16.531 81.143 1.00 35.22 850 LEU A O 1
ATOM 6354 N N . PRO A 1 851 ? -77.116 17.597 79.203 1.00 40.66 851 PRO A N 1
ATOM 6355 C CA . PRO A 1 851 ? -77.408 16.394 78.399 1.00 40.66 851 PRO A CA 1
ATOM 6356 C C . PRO A 1 851 ? -76.184 15.698 77.755 1.00 40.66 851 PRO A C 1
ATOM 6358 O O . PRO A 1 851 ? -75.162 16.330 77.500 1.00 40.66 851 PRO A O 1
ATOM 6361 N N . GLU A 1 852 ? -76.344 14.412 77.405 1.00 40.69 852 GLU A N 1
ATOM 6362 C CA . GLU A 1 852 ? -75.305 13.456 76.952 1.00 40.69 852 GLU A CA 1
ATOM 6363 C C . GLU A 1 852 ? -75.084 13.326 75.411 1.00 40.69 852 GLU A C 1
ATOM 6365 O O . GLU A 1 852 ? -74.455 12.365 74.972 1.00 40.69 852 GLU A O 1
ATOM 6370 N N . GLU A 1 853 ? -75.525 14.260 74.543 1.00 51.81 853 GLU A N 1
ATOM 6371 C CA . GLU A 1 853 ? -75.355 14.130 73.066 1.00 51.81 853 GLU A CA 1
ATOM 6372 C C . GLU A 1 853 ? -74.801 15.372 72.315 1.00 51.81 853 GLU A C 1
ATOM 6374 O O . GLU A 1 853 ? -75.066 16.523 72.665 1.00 51.81 853 GLU A O 1
ATOM 6379 N N . PHE A 1 854 ? -74.056 15.130 71.214 1.00 47.94 854 PHE A N 1
ATOM 6380 C CA . PHE A 1 854 ? -73.517 16.141 70.278 1.00 47.94 854 PHE A CA 1
ATOM 6381 C C . PHE A 1 854 ? -74.630 16.813 69.447 1.00 47.94 854 PHE A C 1
ATOM 6383 O O . PHE A 1 854 ? -75.316 16.151 68.664 1.00 47.94 854 PHE A O 1
ATOM 6390 N N . SER A 1 855 ? -74.729 18.148 69.479 1.00 54.34 855 SER A N 1
ATOM 6391 C CA . SER A 1 855 ? -75.635 18.911 68.604 1.00 54.34 855 SER A CA 1
ATOM 6392 C C . SER A 1 855 ? -74.886 19.923 67.720 1.00 54.34 855 SER A C 1
ATOM 6394 O O . SER A 1 855 ? -73.886 20.525 68.114 1.00 54.34 855 SER A O 1
ATOM 6396 N N . LEU A 1 856 ? -75.353 20.076 66.474 1.00 51.53 856 LEU A N 1
ATOM 6397 C CA . LEU A 1 856 ? -74.867 21.055 65.495 1.00 51.53 856 LEU A CA 1
ATOM 6398 C C . LEU A 1 856 ? -76.062 21.919 65.097 1.00 51.53 856 LEU A C 1
ATOM 6400 O O . LEU A 1 856 ? -77.001 21.407 64.480 1.00 51.53 856 LEU A O 1
ATOM 6404 N N . ALA A 1 857 ? -76.043 23.199 65.464 1.00 55.19 857 ALA A N 1
ATOM 6405 C CA . ALA A 1 857 ? -77.141 24.109 65.168 1.00 55.19 857 ALA A CA 1
ATOM 6406 C C . ALA A 1 857 ? -77.125 24.518 63.684 1.00 55.19 857 ALA A C 1
ATOM 6408 O O . ALA A 1 857 ? -76.070 24.758 63.090 1.00 55.19 857 ALA A O 1
ATOM 6409 N N . GLN A 1 858 ? -78.307 24.590 63.069 1.00 55.94 858 GLN A N 1
ATOM 6410 C CA . GLN A 1 858 ? -78.462 25.127 61.721 1.00 55.94 858 GLN A CA 1
ATOM 6411 C C . GLN A 1 858 ? -78.347 26.651 61.768 1.00 55.94 858 GLN A C 1
ATOM 6413 O O . GLN A 1 858 ? -79.117 27.292 62.479 1.00 55.94 858 GLN A O 1
ATOM 6418 N N . ASN A 1 859 ? -77.429 27.231 60.991 1.00 57.00 859 ASN A N 1
ATOM 6419 C CA . ASN A 1 859 ? -77.330 28.682 60.902 1.00 57.00 859 ASN A CA 1
ATOM 6420 C C . ASN A 1 859 ? -78.216 29.227 59.764 1.00 57.00 859 ASN A C 1
ATOM 6422 O O . ASN A 1 859 ? -78.039 28.876 58.595 1.00 57.00 859 ASN A O 1
ATOM 6426 N N . TYR A 1 860 ? -79.191 30.061 60.122 1.00 52.66 860 TYR A N 1
ATOM 6427 C CA . TYR A 1 860 ? -80.168 30.693 59.232 1.00 52.66 860 TYR A CA 1
ATOM 6428 C C . TYR A 1 860 ? -80.352 32.165 59.633 1.00 52.66 860 TYR A C 1
ATOM 6430 O O . TYR A 1 860 ? -80.365 32.484 60.816 1.00 52.66 860 TYR A O 1
ATOM 6438 N N . PRO A 1 861 ? -80.670 33.032 58.662 1.00 49.91 861 PRO A N 1
ATOM 6439 C CA . PRO A 1 861 ? -79.750 33.785 57.814 1.00 49.91 861 PRO A CA 1
ATOM 6440 C C . PRO A 1 861 ? -79.291 35.110 58.459 1.00 49.91 861 PRO A C 1
ATOM 6442 O O . PRO A 1 861 ? -80.090 35.801 59.084 1.00 49.91 861 PRO A O 1
ATOM 6445 N N . ASN A 1 862 ? -78.035 35.515 58.225 1.00 54.38 862 ASN A N 1
ATOM 6446 C CA . ASN A 1 862 ? -77.564 36.884 58.479 1.00 54.38 862 ASN A CA 1
ATOM 6447 C C . ASN A 1 862 ? -77.623 37.684 57.161 1.00 54.38 862 ASN A C 1
ATOM 6449 O O . ASN A 1 862 ? -76.721 37.530 56.339 1.00 54.38 862 ASN A O 1
ATOM 6453 N N . PRO A 1 863 ? -78.679 38.475 56.887 1.00 53.22 863 PRO A N 1
ATOM 6454 C CA . PRO A 1 863 ? -79.025 38.817 55.507 1.00 53.22 863 PRO A CA 1
ATOM 6455 C C . PRO A 1 863 ? -78.139 39.865 54.820 1.00 53.22 863 PRO A C 1
ATOM 6457 O O . PRO A 1 863 ? -78.397 40.141 53.660 1.00 53.22 863 PRO A O 1
ATOM 6460 N N . PHE A 1 864 ? -77.134 40.453 55.482 1.00 57.72 864 PHE A N 1
ATOM 6461 C CA . PHE A 1 864 ? -76.270 41.487 54.875 1.00 57.72 864 PHE A CA 1
ATOM 6462 C C . PHE A 1 864 ? -74.829 41.500 55.417 1.00 57.72 864 PHE A C 1
ATOM 6464 O O . PHE A 1 864 ? -74.096 42.469 55.219 1.00 57.72 864 PHE A O 1
ATOM 6471 N N . ASN A 1 865 ? -74.402 40.442 56.115 1.00 64.88 865 ASN A N 1
ATOM 6472 C CA . ASN A 1 865 ? -73.037 40.327 56.628 1.00 64.88 865 ASN A CA 1
ATOM 6473 C C . ASN A 1 865 ? -72.300 39.210 55.872 1.00 64.88 865 ASN A C 1
ATOM 6475 O O . ASN A 1 865 ? -72.765 38.068 55.902 1.00 64.88 865 ASN A O 1
ATOM 6479 N N . PRO A 1 866 ? -71.156 39.491 55.214 1.00 66.38 866 PRO A N 1
ATOM 6480 C CA . PRO A 1 866 ? -70.365 38.447 54.570 1.00 66.38 866 PRO A CA 1
ATOM 6481 C C . PRO A 1 866 ? -69.802 37.429 55.572 1.00 66.38 866 PRO A C 1
ATOM 6483 O O . PRO A 1 866 ? -69.391 36.354 55.151 1.00 66.38 866 PRO A O 1
ATOM 6486 N N . VAL A 1 867 ? -69.812 37.732 56.875 1.00 73.12 867 VAL A N 1
ATOM 6487 C CA . VAL A 1 867 ? -69.365 36.827 57.935 1.00 73.12 867 VAL A CA 1
ATOM 6488 C C . VAL A 1 867 ? -70.545 36.099 58.579 1.00 73.12 867 VAL A C 1
ATOM 6490 O O . VAL A 1 867 ? -71.490 36.714 59.080 1.00 73.12 867 VAL A O 1
ATOM 6493 N N . THR A 1 868 ? -70.453 34.773 58.632 1.00 73.81 868 THR A N 1
ATOM 6494 C CA . THR A 1 868 ? -71.398 33.887 59.327 1.00 73.81 868 THR A CA 1
ATOM 6495 C C . THR A 1 868 ? -70.680 33.043 60.381 1.00 73.81 868 THR A C 1
ATOM 6497 O O . THR A 1 868 ? -69.471 32.861 60.304 1.00 73.81 868 THR A O 1
ATOM 6500 N N . GLN A 1 869 ? -71.393 32.544 61.391 1.00 79.12 869 GLN A N 1
ATOM 6501 C CA . GLN A 1 869 ? -70.821 31.782 62.510 1.00 79.12 869 GLN A CA 1
ATOM 6502 C C . GLN A 1 869 ? -71.313 30.330 62.515 1.00 79.12 869 GLN A C 1
ATOM 6504 O O . GLN A 1 869 ? -72.507 30.076 62.467 1.00 79.12 869 GLN A O 1
ATOM 6509 N N . ILE A 1 870 ? -70.419 29.352 62.577 1.00 81.06 870 ILE A N 1
ATOM 6510 C CA . ILE A 1 870 ? -70.784 27.931 62.610 1.00 81.06 870 ILE A CA 1
ATOM 6511 C C . ILE A 1 870 ? -70.553 27.403 64.027 1.00 81.06 870 ILE A C 1
ATOM 6513 O O . ILE A 1 870 ? -69.405 27.328 64.467 1.00 81.06 870 ILE A O 1
ATOM 6517 N N . SER A 1 871 ? -71.632 27.042 64.731 1.00 75.94 871 SER A N 1
ATOM 6518 C CA . SER A 1 871 ? -71.590 26.591 66.131 1.00 75.94 871 SER A CA 1
ATOM 6519 C C . SER A 1 871 ? -71.829 25.091 66.282 1.00 75.94 871 SER A C 1
ATOM 6521 O O . SER A 1 871 ? -72.752 24.552 65.672 1.00 75.94 871 SER A O 1
ATOM 6523 N N . PHE A 1 872 ? -71.035 24.430 67.127 1.00 76.56 872 PHE A N 1
ATOM 6524 C CA . PHE A 1 872 ? -71.143 23.002 67.445 1.00 76.56 872 PHE A CA 1
ATOM 6525 C C . PHE A 1 872 ? -70.702 22.712 68.884 1.00 76.56 872 PHE A C 1
ATOM 6527 O O . PHE A 1 872 ? -69.863 23.426 69.429 1.00 76.56 872 PHE A O 1
ATOM 6534 N N . THR A 1 873 ? -71.224 21.641 69.480 1.00 66.56 873 THR A N 1
ATOM 6535 C CA . THR A 1 873 ? -70.836 21.193 70.828 1.00 66.56 873 THR A CA 1
ATOM 6536 C C . THR A 1 873 ? -70.171 19.828 70.770 1.00 66.56 873 THR A C 1
ATOM 6538 O O . THR A 1 873 ? -70.616 18.958 70.022 1.00 66.56 873 THR A O 1
ATOM 6541 N N . LEU A 1 874 ? -69.120 19.642 71.570 1.00 63.66 874 LEU A N 1
ATOM 6542 C CA . LEU A 1 874 ? -68.412 18.380 71.739 1.00 63.66 874 LEU A CA 1
ATOM 6543 C C . LEU A 1 874 ? -68.528 17.898 73.202 1.00 63.66 874 LEU A C 1
ATOM 6545 O O . LEU A 1 874 ? -68.086 18.623 74.083 1.00 63.66 874 LEU A O 1
ATOM 6549 N N . PRO A 1 875 ? -69.065 16.709 73.522 1.00 58.09 875 PRO A N 1
ATOM 6550 C CA . PRO A 1 875 ? -68.939 16.097 74.846 1.00 58.09 875 PRO A CA 1
ATOM 6551 C C . PRO A 1 875 ? -67.530 15.593 75.159 1.00 58.09 875 PRO A C 1
ATOM 6553 O O . PRO A 1 875 ? -67.215 15.419 76.330 1.00 58.09 875 PRO A O 1
ATOM 6556 N N . THR A 1 876 ? -66.667 15.371 74.161 1.00 64.81 876 THR A N 1
ATOM 6557 C CA . THR A 1 876 ? -65.286 14.911 74.377 1.00 64.81 876 THR A CA 1
ATOM 6558 C C . THR A 1 876 ? -64.301 15.555 73.403 1.00 64.81 876 THR A C 1
ATOM 6560 O O . THR A 1 876 ? -64.664 15.985 72.305 1.00 64.81 876 THR A O 1
ATOM 6563 N N . THR A 1 877 ? -63.035 15.625 73.819 1.00 76.88 877 THR A N 1
ATOM 6564 C CA . THR A 1 877 ? -61.931 16.157 73.012 1.00 76.88 877 THR A CA 1
ATOM 6565 C C . THR A 1 877 ? -61.652 15.264 71.803 1.00 76.88 877 THR A C 1
ATOM 6567 O O . THR A 1 877 ? -61.416 14.070 71.977 1.00 76.88 877 THR A O 1
ATOM 6570 N N . GLN A 1 878 ? -61.620 15.825 70.592 1.00 76.62 878 GLN A N 1
ATOM 6571 C CA . GLN A 1 878 ? -61.325 15.068 69.368 1.00 76.62 878 GLN A CA 1
ATOM 6572 C C . GLN A 1 878 ? -60.852 15.952 68.208 1.00 76.62 878 GLN A C 1
ATOM 6574 O O . GLN A 1 878 ? -61.160 17.146 68.149 1.00 76.62 878 GLN A O 1
ATOM 6579 N N . ASP A 1 879 ? -60.125 15.341 67.268 1.00 84.94 879 ASP A N 1
ATOM 6580 C CA . ASP A 1 879 ? -59.750 15.956 65.995 1.00 84.94 879 ASP A CA 1
ATOM 6581 C C . ASP A 1 879 ? -60.969 16.141 65.099 1.00 84.94 879 ASP A C 1
ATOM 6583 O O . ASP A 1 879 ? -61.709 15.193 64.809 1.00 84.94 879 ASP A O 1
ATOM 6587 N N . ILE A 1 880 ? -61.166 17.379 64.651 1.00 87.25 880 ILE A N 1
ATOM 6588 C CA . ILE A 1 880 ? -62.254 17.735 63.753 1.00 87.25 880 ILE A CA 1
ATOM 6589 C C . ILE A 1 880 ? -61.740 18.442 62.507 1.00 87.25 880 ILE A C 1
ATOM 6591 O O . ILE A 1 880 ? -60.787 19.224 62.539 1.00 87.25 880 ILE A O 1
ATOM 6595 N N . ARG A 1 881 ? -62.466 18.224 61.413 1.00 90.31 881 ARG A N 1
ATOM 6596 C CA . ARG A 1 881 ? -62.298 18.930 60.153 1.00 90.31 881 ARG A CA 1
ATOM 6597 C C . ARG A 1 881 ? -63.605 19.586 59.734 1.00 90.31 881 ARG A C 1
ATOM 6599 O O . ARG A 1 881 ? -64.599 18.893 59.527 1.00 90.31 881 ARG A O 1
ATOM 6606 N N . LEU A 1 882 ? -63.596 20.911 59.613 1.00 91.00 882 LEU A N 1
ATOM 6607 C CA . LEU A 1 882 ? -64.718 21.726 59.154 1.00 91.00 882 LEU A CA 1
ATOM 6608 C C . LEU A 1 882 ? -64.401 22.310 57.775 1.00 91.00 882 LEU A C 1
ATOM 6610 O O . LEU A 1 882 ? -63.521 23.157 57.636 1.00 91.00 882 LEU A O 1
ATOM 6614 N N . GLU A 1 883 ? -65.138 21.873 56.760 1.00 93.19 883 GLU A N 1
ATOM 6615 C CA . GLU A 1 883 ? -64.947 22.261 55.358 1.00 93.19 883 GLU A CA 1
ATOM 6616 C C . GLU A 1 883 ? -66.216 22.911 54.793 1.00 93.19 883 GLU A C 1
ATOM 6618 O O . GLU A 1 883 ? -67.321 22.522 55.167 1.00 93.19 883 GLU A O 1
ATOM 6623 N N . VAL A 1 884 ? -66.074 23.851 53.853 1.00 90.56 884 VAL A N 1
ATOM 6624 C CA . VAL A 1 884 ? -67.187 24.497 53.138 1.00 90.56 884 VAL A CA 1
ATOM 6625 C C . VAL A 1 884 ? -67.107 24.185 51.645 1.00 90.56 884 VAL A C 1
ATOM 6627 O O . VAL A 1 884 ? -66.032 24.218 51.049 1.00 90.56 884 VAL A O 1
ATOM 6630 N N . PHE A 1 885 ? -68.250 23.908 51.026 1.00 90.44 885 PHE A N 1
ATOM 6631 C CA . PHE A 1 885 ? -68.428 23.512 49.632 1.00 90.44 885 PHE A CA 1
ATOM 6632 C C . PHE A 1 885 ? -69.485 24.390 48.953 1.00 90.44 885 PHE A C 1
ATOM 6634 O O . PHE A 1 885 ? -70.470 24.781 49.580 1.00 90.44 885 PHE A O 1
ATOM 6641 N N . ASN A 1 886 ? -69.311 24.685 47.665 1.00 90.19 886 ASN A N 1
ATOM 6642 C CA . ASN A 1 886 ? -70.335 25.351 46.855 1.00 90.19 886 ASN A CA 1
ATOM 6643 C C . ASN A 1 886 ? -71.447 24.369 46.423 1.00 90.19 886 ASN A C 1
ATOM 6645 O O . ASN A 1 886 ? -71.358 23.163 46.656 1.00 90.19 886 ASN A O 1
ATOM 6649 N N . ILE A 1 887 ? -72.492 24.869 45.754 1.00 88.94 887 ILE A N 1
ATOM 6650 C CA . ILE A 1 887 ? -73.622 24.042 45.287 1.00 88.94 887 ILE A CA 1
ATOM 6651 C C . ILE A 1 887 ? -73.226 22.946 44.276 1.00 88.94 887 ILE A C 1
ATOM 6653 O O . ILE A 1 887 ? -73.960 21.978 44.108 1.00 88.94 887 ILE A O 1
ATOM 6657 N N . LEU A 1 888 ? -72.062 23.069 43.630 1.00 88.44 888 LEU A N 1
ATOM 6658 C CA . LEU A 1 888 ? -71.508 22.053 42.729 1.00 88.44 888 LEU A CA 1
ATOM 6659 C C . LEU A 1 888 ? -70.710 20.971 43.482 1.00 88.44 888 LEU A C 1
ATOM 6661 O O . LEU A 1 888 ? -70.125 20.094 42.853 1.00 88.44 888 LEU A O 1
ATOM 6665 N N . GLY A 1 889 ? -70.653 21.035 44.818 1.00 82.56 889 GLY A N 1
ATOM 6666 C CA . GLY A 1 889 ? -69.898 20.103 45.656 1.00 82.56 889 GLY A CA 1
ATOM 6667 C C . GLY A 1 889 ? -68.387 20.348 45.653 1.00 82.56 889 GLY A C 1
ATOM 6668 O O . GLY A 1 889 ? -67.632 19.519 46.156 1.00 82.56 889 GLY A O 1
ATOM 6669 N N . GLN A 1 890 ? -67.919 21.472 45.105 1.00 86.81 890 GLN A N 1
ATOM 6670 C CA . GLN A 1 890 ? -66.501 21.825 45.116 1.00 86.81 890 GLN A CA 1
ATOM 6671 C C . GLN A 1 890 ? -66.154 22.502 46.439 1.00 86.81 890 GLN A C 1
ATOM 6673 O O . GLN A 1 890 ? -66.844 23.435 46.856 1.00 86.81 890 GLN A O 1
ATOM 6678 N N . ARG A 1 891 ? -65.080 22.051 47.096 1.00 91.38 891 ARG A N 1
ATOM 6679 C CA . ARG A 1 891 ? -64.613 22.651 48.351 1.00 91.38 891 ARG A CA 1
ATOM 6680 C C . ARG A 1 891 ? -64.103 24.061 48.087 1.00 91.38 891 ARG A C 1
ATOM 6682 O O . ARG A 1 891 ? -63.191 24.239 47.284 1.00 91.38 891 ARG A O 1
ATOM 6689 N N . VAL A 1 892 ? -64.677 25.034 48.780 1.00 89.94 892 VAL A N 1
ATOM 6690 C CA . VAL A 1 892 ? -64.290 26.443 48.692 1.00 89.94 892 VAL A CA 1
ATOM 6691 C C . VAL A 1 892 ? -63.385 26.865 49.846 1.00 89.94 892 VAL A C 1
ATOM 6693 O O . VAL A 1 892 ? -62.510 27.693 49.621 1.00 89.94 892 VAL A O 1
ATOM 6696 N N . GLU A 1 893 ? -63.517 26.263 51.037 1.00 90.06 893 GLU A N 1
ATOM 6697 C CA . GLU A 1 893 ? -62.685 26.615 52.199 1.00 90.06 893 GLU A CA 1
ATOM 6698 C C . GLU A 1 893 ? -62.553 25.472 53.223 1.00 90.06 893 GLU A C 1
ATOM 6700 O O . GLU A 1 893 ? -63.387 24.564 53.272 1.00 90.06 893 GLU A O 1
ATOM 6705 N N . VAL A 1 894 ? -61.502 25.518 54.048 1.00 91.06 894 VAL A N 1
ATOM 6706 C CA . VAL A 1 894 ? -61.318 24.677 55.244 1.00 91.06 894 VAL A CA 1
ATOM 6707 C C . VAL A 1 894 ? -61.155 25.613 56.436 1.00 91.06 894 VAL A C 1
ATOM 6709 O O . VAL A 1 894 ? -60.200 26.381 56.485 1.00 91.06 894 VAL A O 1
ATOM 6712 N N . LEU A 1 895 ? -62.094 25.561 57.379 1.00 88.69 895 LEU A N 1
ATOM 6713 C CA . LEU A 1 895 ? -62.173 26.492 58.511 1.00 88.69 895 LEU A CA 1
ATOM 6714 C C . LEU A 1 895 ? -61.492 25.950 59.771 1.00 88.69 895 LEU A C 1
ATOM 6716 O O . LEU A 1 895 ? -61.018 26.718 60.605 1.00 88.69 895 LEU A O 1
ATOM 6720 N N . ALA A 1 896 ? -61.442 24.626 59.917 1.00 87.69 896 ALA A N 1
ATOM 6721 C CA . ALA A 1 896 ? -60.705 23.951 60.977 1.00 87.69 896 ALA A CA 1
ATOM 6722 C C . ALA A 1 896 ? -60.250 22.568 60.509 1.00 87.69 896 ALA A C 1
ATOM 6724 O O . ALA A 1 896 ? -60.982 21.896 59.788 1.00 87.69 896 ALA A O 1
ATOM 6725 N N . ASP A 1 897 ? -59.057 22.159 60.929 1.00 90.62 897 ASP A N 1
ATOM 6726 C CA . ASP A 1 897 ? -58.490 20.821 60.711 1.00 90.62 897 ASP A CA 1
ATOM 6727 C C . ASP A 1 897 ? -57.515 20.535 61.870 1.00 90.62 897 ASP A C 1
ATOM 6729 O O . ASP A 1 897 ? -56.299 20.659 61.726 1.00 90.62 897 ASP A O 1
ATOM 6733 N N . ARG A 1 898 ? -58.069 20.382 63.085 1.00 83.94 898 ARG A N 1
ATOM 6734 C CA . ARG A 1 898 ? -57.323 20.257 64.359 1.00 83.94 898 ARG A CA 1
ATOM 6735 C C . ARG A 1 898 ? -58.200 19.724 65.504 1.00 83.94 898 ARG A C 1
ATOM 6737 O O . ARG A 1 898 ? -59.426 19.744 65.398 1.00 83.94 898 ARG A O 1
ATO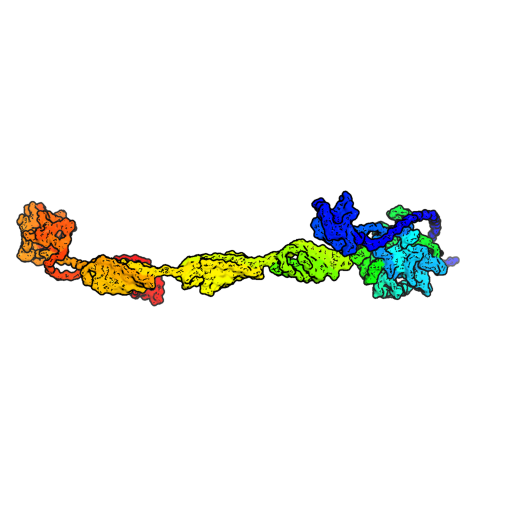M 6744 N N . ALA A 1 899 ? -57.582 19.367 66.630 1.00 81.12 899 ALA A N 1
ATOM 6745 C CA . ALA A 1 899 ? -58.258 18.992 67.874 1.00 81.12 899 ALA A CA 1
ATOM 6746 C C . ALA A 1 899 ? -59.019 20.148 68.543 1.00 81.12 899 ALA A C 1
ATOM 6748 O O . ALA A 1 899 ? -58.518 21.273 68.640 1.00 81.12 899 ALA A O 1
ATOM 6749 N N . PHE A 1 900 ? -60.207 19.842 69.069 1.00 77.00 900 PHE A N 1
ATOM 6750 C CA . PHE A 1 900 ? -60.987 20.698 69.969 1.00 77.00 900 PHE A CA 1
ATOM 6751 C C . PHE A 1 900 ? -61.375 19.906 71.224 1.00 77.00 900 PHE A C 1
ATOM 6753 O O . PHE A 1 900 ? -61.562 18.696 71.140 1.00 77.00 900 PHE A O 1
ATOM 6760 N N . GLY A 1 901 ? -61.461 20.581 72.376 1.00 69.56 901 GLY A N 1
ATOM 6761 C CA . GLY A 1 901 ? -61.834 19.982 73.666 1.00 69.56 901 GLY A CA 1
ATOM 6762 C C . GLY A 1 901 ? -63.326 19.651 73.793 1.00 69.56 901 GLY A C 1
ATOM 6763 O O . GLY A 1 901 ? -64.095 19.905 72.873 1.00 69.56 901 GLY A O 1
ATOM 6764 N N . ALA A 1 902 ? -63.755 19.119 74.941 1.00 71.25 902 ALA A N 1
ATOM 6765 C CA . ALA A 1 902 ? -65.178 19.080 75.284 1.00 71.25 902 ALA A CA 1
ATOM 6766 C C . ALA A 1 902 ? -65.696 20.503 75.584 1.00 71.25 902 ALA A C 1
ATOM 6768 O O . ALA A 1 902 ? -65.046 21.262 76.303 1.00 71.25 902 ALA A O 1
ATOM 6769 N N . GLY A 1 903 ? -66.854 20.876 75.045 1.00 61.16 903 GLY A N 1
ATOM 6770 C CA . GLY A 1 903 ? -67.468 22.193 75.203 1.00 61.16 903 GLY A CA 1
ATOM 6771 C C . GLY A 1 903 ? -68.226 22.655 73.958 1.00 61.16 903 GLY A C 1
ATOM 6772 O O . GLY A 1 903 ? -68.308 21.947 72.956 1.00 61.16 903 GLY A O 1
ATOM 6773 N N . SER A 1 904 ? -68.798 23.859 74.014 1.00 71.62 904 SER A N 1
ATOM 6774 C CA . SER A 1 904 ? -69.470 24.489 72.868 1.00 71.62 904 SER A CA 1
ATOM 6775 C C . SER A 1 904 ? -68.539 25.475 72.165 1.00 71.62 904 SER A C 1
ATOM 6777 O O . SER A 1 904 ? -67.923 26.322 72.808 1.00 71.62 904 SER A O 1
ATOM 6779 N N . TYR A 1 905 ? -68.459 25.388 70.840 1.00 77.00 905 TYR A N 1
ATOM 6780 C CA . TYR A 1 905 ? -67.565 26.176 69.994 1.00 77.00 905 TYR A CA 1
ATOM 6781 C C . TYR A 1 905 ? -68.334 26.901 68.899 1.00 77.00 905 TYR A C 1
ATOM 6783 O O . TYR A 1 905 ? -69.389 26.453 68.459 1.00 77.00 905 TYR A O 1
ATOM 6791 N N . THR A 1 906 ? -67.779 28.022 68.438 1.00 81.50 906 THR A N 1
ATOM 6792 C CA . THR A 1 906 ? -68.302 28.796 67.308 1.00 81.50 906 THR A CA 1
ATOM 6793 C C . THR A 1 906 ? -67.147 29.286 66.439 1.00 81.50 906 THR A C 1
ATOM 6795 O O . THR A 1 906 ? -66.240 29.947 66.940 1.00 81.50 906 THR A O 1
ATOM 6798 N N . ILE A 1 907 ? -67.165 28.957 65.143 1.00 81.81 907 ILE A N 1
ATOM 6799 C CA . ILE A 1 907 ? -66.120 29.322 64.176 1.00 81.81 907 ILE A CA 1
ATOM 6800 C C . ILE A 1 907 ? -66.704 30.271 63.121 1.00 81.81 907 ILE A C 1
ATOM 6802 O O . ILE A 1 907 ? -67.670 29.898 62.451 1.00 81.81 907 ILE A O 1
ATOM 6806 N N . PRO A 1 908 ? -66.156 31.487 62.946 1.00 83.69 908 PRO A N 1
ATOM 6807 C CA . PRO A 1 908 ? -66.604 32.397 61.901 1.00 83.69 908 PRO A CA 1
ATOM 6808 C C . PRO A 1 908 ? -66.088 31.972 60.517 1.00 83.69 908 PRO A C 1
ATOM 6810 O O . PRO A 1 908 ? -64.944 31.544 60.377 1.00 83.69 908 PRO A O 1
ATOM 6813 N N . TRP A 1 909 ? -66.914 32.156 59.490 1.00 85.31 909 TRP A N 1
ATOM 6814 C CA . TRP A 1 909 ? -66.539 32.086 58.080 1.00 85.31 909 TRP A CA 1
ATOM 6815 C C . TRP A 1 909 ? -66.798 33.434 57.412 1.00 85.31 909 TRP A C 1
ATOM 6817 O O . TRP A 1 909 ? -67.937 33.901 57.413 1.00 85.31 909 TRP A O 1
ATOM 6827 N N . ASP A 1 910 ? -65.757 34.044 56.840 1.00 84.12 910 ASP A N 1
ATOM 6828 C CA . ASP A 1 910 ? -65.877 35.255 56.026 1.00 84.12 910 ASP A CA 1
ATOM 6829 C C . ASP A 1 910 ? -66.033 34.897 54.544 1.00 84.12 910 ASP A C 1
ATOM 6831 O O . ASP A 1 910 ? -65.072 34.619 53.828 1.00 84.12 910 ASP A O 1
ATOM 6835 N N . ALA A 1 911 ? -67.269 34.967 54.066 1.00 79.56 911 ALA A N 1
ATOM 6836 C CA . ALA A 1 911 ? -67.627 34.714 52.685 1.00 79.56 911 ALA A CA 1
ATOM 6837 C C . ALA A 1 911 ? -67.545 35.966 51.788 1.00 79.56 911 ALA A C 1
ATOM 6839 O O . ALA A 1 911 ? -68.107 35.989 50.687 1.00 79.56 911 ALA A O 1
ATOM 6840 N N . SER A 1 912 ? -66.824 37.018 52.196 1.00 79.62 912 SER A N 1
ATOM 6841 C CA . SER A 1 912 ? -66.640 38.246 51.407 1.00 79.62 912 SER A CA 1
ATOM 6842 C C . SER A 1 912 ? -66.096 37.984 49.998 1.00 79.62 912 SER A C 1
ATOM 6844 O O . SER A 1 912 ? -66.472 38.687 49.058 1.00 79.62 912 SER A O 1
ATOM 6846 N N . LYS A 1 913 ? -65.316 36.916 49.802 1.00 81.75 913 LYS A N 1
ATOM 6847 C CA . LYS A 1 913 ? -64.752 36.509 48.501 1.00 81.75 913 LYS A CA 1
ATOM 6848 C C . LYS A 1 913 ? -65.628 35.544 47.692 1.00 81.75 913 LYS A C 1
ATOM 6850 O O . LYS A 1 913 ? -65.271 35.202 46.568 1.00 81.75 913 LYS A O 1
ATOM 6855 N N . HIS A 1 914 ? -66.771 35.123 48.227 1.00 84.12 914 HIS A N 1
ATOM 6856 C CA . HIS A 1 914 ? -67.646 34.123 47.613 1.00 84.12 914 HIS A CA 1
ATOM 6857 C C . HIS A 1 914 ? -68.987 34.736 47.181 1.00 84.12 914 HIS A C 1
ATOM 6859 O O . HIS A 1 914 ? -69.467 35.697 47.781 1.00 84.12 914 HIS A O 1
ATOM 6865 N N . SER A 1 915 ? -69.586 34.250 46.094 1.00 81.75 915 SER A N 1
ATOM 6866 C CA . SER A 1 915 ? -70.853 34.795 45.574 1.00 81.75 915 SER A CA 1
ATOM 6867 C C . SER A 1 915 ? -72.044 34.419 46.462 1.00 81.75 915 SER A C 1
ATOM 6869 O O . SER A 1 915 ? -72.015 33.369 47.106 1.00 81.75 915 SER A O 1
ATOM 6871 N N . SER A 1 916 ? -73.111 35.228 46.457 1.00 82.00 916 SER A N 1
ATOM 6872 C CA . SER A 1 916 ? -74.408 34.835 47.032 1.00 82.00 916 SER A CA 1
ATOM 6873 C C . SER A 1 916 ? -74.853 33.493 46.445 1.00 82.00 916 SER A C 1
ATOM 6875 O O . SER A 1 916 ? -74.768 33.288 45.234 1.00 82.00 916 SER A O 1
ATOM 6877 N N . GLY A 1 917 ? -75.306 32.568 47.285 1.00 80.56 917 GLY A N 1
ATOM 6878 C CA . GLY A 1 917 ? -75.701 31.231 46.860 1.00 80.56 917 GLY A CA 1
ATOM 6879 C C . GLY A 1 917 ? -75.837 30.235 48.007 1.00 80.56 917 GLY A C 1
ATOM 6880 O O . GLY A 1 917 ? -75.683 30.564 49.183 1.00 80.56 917 GLY A O 1
ATOM 6881 N N . VAL A 1 918 ? -76.147 28.990 47.651 1.00 83.38 918 VAL A N 1
ATOM 6882 C CA . VAL A 1 918 ? -76.210 27.876 48.604 1.00 83.38 918 VAL A CA 1
ATOM 6883 C C . VAL A 1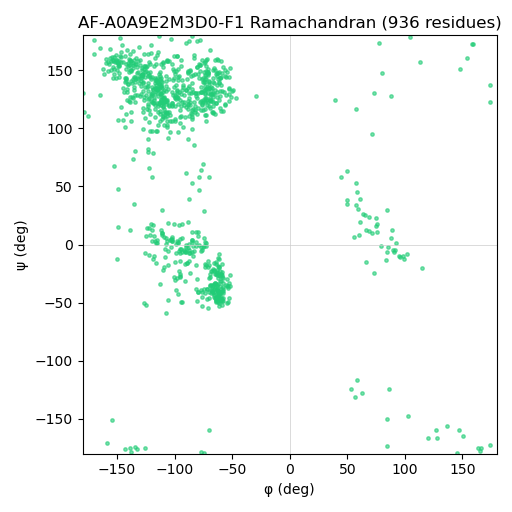 918 ? -74.824 27.258 48.748 1.00 83.38 918 VAL A C 1
ATOM 6885 O O . VAL A 1 918 ? -74.188 26.904 47.753 1.00 83.38 918 VAL A O 1
ATOM 6888 N N . TYR A 1 919 ? -74.398 27.091 49.993 1.00 86.00 919 TYR A N 1
ATOM 6889 C CA . TYR A 1 919 ? -73.175 26.400 50.375 1.00 86.00 919 TYR A CA 1
ATOM 6890 C C . TYR A 1 919 ? -73.514 25.233 51.298 1.00 86.00 919 TYR A C 1
ATOM 6892 O O . TYR A 1 919 ? -74.535 25.231 51.988 1.00 86.00 919 TYR A O 1
ATOM 6900 N N . PHE A 1 920 ? -72.642 24.238 51.330 1.00 87.56 920 PHE A N 1
ATOM 6901 C CA . PHE A 1 920 ? -72.699 23.148 52.292 1.00 87.56 920 PHE A CA 1
ATOM 6902 C C . PHE A 1 920 ? -71.462 23.212 53.163 1.00 87.56 920 PHE A C 1
ATOM 6904 O O . PHE A 1 920 ? -70.371 23.415 52.645 1.00 87.56 920 PHE A O 1
ATOM 6911 N N . TYR A 1 921 ? -71.606 23.022 54.466 1.00 87.88 921 TYR A N 1
ATOM 6912 C CA . TYR A 1 921 ? -70.459 22.828 55.341 1.00 87.88 921 TYR A CA 1
ATOM 6913 C C . TYR A 1 921 ? -70.522 21.450 55.975 1.00 87.88 921 TYR A C 1
ATOM 6915 O O . TYR A 1 921 ? -71.599 20.935 56.282 1.00 87.88 921 TYR A O 1
ATOM 6923 N N . ARG A 1 922 ? -69.356 20.836 56.131 1.00 89.00 922 ARG A N 1
ATOM 6924 C CA . ARG A 1 922 ? -69.208 19.474 56.620 1.00 89.00 922 ARG A CA 1
ATOM 6925 C C . ARG A 1 922 ? -68.242 19.456 57.784 1.00 89.00 922 ARG A C 1
ATOM 6927 O O . ARG A 1 922 ? -67.108 19.900 57.631 1.00 89.00 922 ARG A O 1
ATOM 6934 N N . LEU A 1 923 ? -68.710 18.929 58.912 1.00 85.50 923 LEU A N 1
ATOM 6935 C CA . LEU A 1 923 ? -67.901 18.644 60.086 1.00 85.50 923 LEU A CA 1
ATOM 6936 C C . LEU A 1 923 ? -67.666 17.135 60.158 1.00 85.50 923 LEU A C 1
ATOM 6938 O O . LEU A 1 923 ? -68.622 16.362 60.259 1.00 85.50 923 LEU A O 1
ATOM 6942 N N . SER A 1 924 ? -66.406 16.727 60.096 1.00 84.38 924 SER A N 1
ATOM 6943 C CA . SER A 1 924 ? -66.002 15.325 60.169 1.00 84.38 924 SER A CA 1
ATOM 6944 C C . SER A 1 924 ? -64.940 15.102 61.236 1.00 84.38 924 SER A C 1
ATOM 6946 O O . SER A 1 924 ? -63.996 15.883 61.331 1.00 84.38 924 SER A O 1
ATOM 6948 N N . SER A 1 925 ? -65.073 14.011 61.978 1.00 78.88 925 SER A N 1
ATOM 6949 C CA . SER A 1 925 ? -64.045 13.415 62.832 1.00 78.88 925 SER A CA 1
ATOM 6950 C C . SER A 1 925 ? -63.864 11.941 62.443 1.00 78.88 925 SER A C 1
ATOM 6952 O O . SER A 1 925 ? -64.495 11.451 61.502 1.00 78.88 925 SER A O 1
ATOM 6954 N N . ALA A 1 926 ? -63.030 11.207 63.181 1.00 73.75 926 ALA A N 1
ATOM 6955 C CA . ALA A 1 926 ? -62.926 9.754 63.034 1.00 73.75 926 ALA A CA 1
ATOM 6956 C C . ALA A 1 926 ? -64.246 9.015 63.343 1.00 73.75 926 ALA A C 1
ATOM 6958 O O . ALA A 1 926 ? -64.469 7.921 62.831 1.00 73.75 926 ALA A O 1
ATOM 6959 N N . THR A 1 927 ? -65.114 9.600 64.175 1.00 62.91 927 THR A N 1
ATOM 6960 C CA . THR A 1 927 ? -66.311 8.942 64.723 1.00 62.91 927 THR A CA 1
ATOM 6961 C C . THR A 1 927 ? -67.617 9.411 64.090 1.00 62.91 927 THR A C 1
ATOM 6963 O O . THR A 1 927 ? -68.621 8.710 64.194 1.00 62.91 927 THR A O 1
ATOM 6966 N N . PHE A 1 928 ? -67.639 10.556 63.400 1.00 71.69 928 PHE A N 1
ATOM 6967 C CA . PHE A 1 928 ? -68.835 11.011 62.692 1.00 71.69 928 PHE A CA 1
ATOM 6968 C C . PHE A 1 928 ? -68.524 11.943 61.521 1.00 71.69 928 PHE A C 1
ATOM 6970 O O . PHE A 1 928 ? -67.471 12.570 61.434 1.00 71.69 928 PHE A O 1
ATOM 6977 N N . ASN A 1 929 ? -69.494 12.073 60.619 1.00 81.38 929 ASN A N 1
ATOM 6978 C CA . ASN A 1 929 ? -69.436 12.993 59.493 1.00 81.38 929 ASN A CA 1
ATOM 6979 C C . ASN A 1 929 ? -70.828 13.589 59.260 1.00 81.38 929 ASN A C 1
ATOM 6981 O O . ASN A 1 929 ? -71.758 12.870 58.894 1.00 81.38 929 ASN A O 1
ATOM 6985 N N . LYS A 1 930 ? -70.988 14.894 59.502 1.00 80.06 930 LYS A N 1
ATOM 6986 C CA . LYS A 1 930 ? -72.275 15.593 59.387 1.00 80.06 930 LYS A CA 1
ATOM 6987 C C . LYS A 1 930 ? -72.150 16.779 58.438 1.00 80.06 930 LYS A C 1
ATOM 6989 O O . LYS A 1 930 ? -71.263 17.615 58.588 1.00 80.06 930 LYS A O 1
ATOM 6994 N N . THR A 1 931 ? -73.054 16.855 57.462 1.00 83.00 931 THR A N 1
ATOM 6995 C CA . THR A 1 931 ? -73.104 17.933 56.460 1.00 83.00 931 THR A CA 1
ATOM 6996 C C . THR A 1 931 ? -74.394 18.725 56.611 1.00 83.00 931 THR A C 1
ATOM 6998 O O . THR A 1 931 ? -75.467 18.138 56.725 1.00 83.00 931 THR A O 1
ATOM 7001 N N . MET A 1 932 ? -74.294 20.050 56.583 1.00 80.94 932 MET A N 1
ATOM 7002 C CA . MET A 1 932 ? -75.422 20.969 56.702 1.00 80.94 932 MET A CA 1
ATOM 7003 C C . MET A 1 932 ? -75.438 21.956 55.536 1.00 80.94 932 MET A C 1
ATOM 7005 O O . MET A 1 932 ? -74.401 22.305 54.972 1.00 80.94 932 MET A O 1
ATOM 7009 N N . LYS A 1 933 ? -76.640 22.410 55.174 1.00 81.12 933 LYS A N 1
ATOM 7010 C CA . LYS A 1 933 ? -76.864 23.423 54.138 1.00 81.12 933 LYS A CA 1
ATOM 7011 C C . LYS A 1 933 ? -76.912 24.812 54.764 1.00 81.12 933 LYS A C 1
ATOM 7013 O O . LYS A 1 933 ? -77.615 25.012 55.752 1.00 81.12 933 LYS A O 1
ATOM 7018 N N . MET A 1 934 ? -76.270 25.769 54.112 1.00 80.44 934 MET A N 1
ATOM 7019 C CA . MET A 1 934 ? -76.322 27.188 54.430 1.00 80.44 934 MET A CA 1
ATOM 7020 C C . MET A 1 934 ? -76.671 27.998 53.182 1.00 80.44 934 MET A C 1
ATOM 7022 O O . MET A 1 934 ? -76.282 27.652 52.068 1.00 80.44 934 MET A O 1
ATOM 7026 N N . VAL A 1 935 ? -77.416 29.084 53.361 1.00 74.31 935 VAL A N 1
ATOM 7027 C CA . VAL A 1 935 ? -77.733 30.025 52.283 1.00 74.31 935 VAL A CA 1
ATOM 7028 C C . VAL A 1 935 ? -77.049 31.343 52.604 1.00 74.31 935 VAL A C 1
ATOM 7030 O O . VAL A 1 935 ? -77.307 31.926 53.653 1.00 74.31 935 VAL A O 1
ATOM 7033 N N . LEU A 1 936 ? -76.180 31.797 51.705 1.00 71.62 936 LEU A N 1
ATOM 7034 C CA . LEU A 1 936 ? -75.548 33.106 51.772 1.00 71.62 936 LEU A CA 1
ATOM 7035 C C . LEU A 1 936 ? -76.255 34.040 50.790 1.00 71.62 936 LEU A C 1
ATOM 7037 O O . LEU A 1 936 ? -76.288 33.772 49.590 1.00 71.62 936 LEU A O 1
ATOM 7041 N N . MET A 1 937 ? -76.796 35.145 51.287 1.00 65.06 937 MET A N 1
ATOM 7042 C CA . MET A 1 937 ? -77.311 36.234 50.460 1.00 65.06 937 MET A CA 1
ATOM 7043 C C . MET A 1 937 ? -76.469 37.468 50.776 1.00 65.06 937 MET A C 1
ATOM 7045 O O . MET A 1 937 ? -76.524 37.954 51.900 1.00 65.06 937 MET A O 1
ATOM 7049 N N . LYS A 1 938 ? -75.631 37.902 49.830 1.00 58.91 938 LYS A N 1
ATOM 7050 C CA . LYS A 1 938 ? -75.075 39.262 49.832 1.00 58.91 938 LYS A CA 1
ATOM 7051 C C . LYS A 1 938 ? -76.087 40.251 49.292 1.00 58.91 938 LYS A C 1
ATOM 7053 O O . LYS A 1 938 ? -76.800 39.855 48.335 1.00 58.91 938 LYS A O 1
#

Nearest PDB structures (foldseek):
  3tec-assembly1_E  TM=9.714E-01  e=5.446E-30  Thermoactinomyces vulgaris
  1thm-assembly1_A  TM=9.710E-01  e=9.644E-30  Thermoactinomyces vulgaris
  5aqe-assembly1_A  TM=9.532E-01  e=8.135E-26  Lederbergia lenta
  5ard-assembly1_A  TM=9.537E-01  e=2.072E-25  Lederbergia lenta
  1c9n-assembly1_A  TM=9.542E-01  e=2.072E-25  Lederbergia lenta

Secondary structure (DSSP, 8-state):
-----------------------------------------SEEEEEEEEEEPTT--HHHHHHHHHHHT-EEEEE-TTT--EEEE--TTS-HHHHHHHHHT-TTEEEEEEEEPP-PPP----TTGGG-THHHHTTHHHHHTT---TT-EEEEEES----S-BTTB---GGGTTSEE---EETTTTBS----SSSHHHHHHHHHH---SSSSS---TTTTSEEEEEE-S-TTS---HHHHHHHHHHHHHTT-SEEEE---BSS--HHHHHHHHHHHHTT-EEEEE--SS--SS--BTTTSTTEEEEEEE-TTSPBPTT---STT--EEEE--BTT---S-SSS-BSEEEEE--SS-TT--EEEEE-SHHHHHHHHHHHHHHHHHH-TT--HHHHHHHHHHTSB--SSSSSBTTTBT-B--HHHHHHHTSPPPPB--EEEE-SEEESSEEEEEEE--BS---EEEEE-SSS-EE-SSS-EEEE-S-EEEEEEEEEEETTEEEEEEEEEEEEEE--PPPB--EEEE-SEEESSEEEEEEE--BS-SEEEEE-SSS-EE-SSS-EEEE-S-EEEEEEEEEEETTEEEEEEEEEEEEEEPPP-PPPB--EEEE-SEEESSEEEEEEE--BS--SEEEEE-SSS-EE-SSS-EEEE-SSEEEEEEEEEEETTEEEEEEEEEEEEEEPPP-EEEEEEE-STTSSTTEEESSS-EEEE-SSTT-SSSS-EEEEE--SSS--EEEESS-B--TT-SEEEEEEEEEEESPPTT-EEEEEEE-SSSEEEEEEEEBTTTB-TT-EEEEEEEEETTTS---TTBEEEEEE---SS--EEEEEEEEEEEESS-------------SS--BPPP---TT-SEEEEEEEESS-EEEEEEEEETTS-EEEEEEEEEE-SEEEEEEEEGGGS-SEEEEEEEE-SS-EEEEEEEE--